Protein AF-A0A7C6MFD0-F1 (afdb_monomer_lite)

Radius of gyration: 41.78 Å; chains: 1; bounding box: 84×123×114 Å

Structure (mmCIF, N/CA/C/O backbone):
data_AF-A0A7C6MFD0-F1
#
_entry.id   AF-A0A7C6MFD0-F1
#
loop_
_atom_site.group_PDB
_atom_site.id
_atom_site.type_symbol
_atom_site.label_atom_id
_atom_site.label_alt_id
_atom_site.label_comp_id
_atom_site.label_asym_id
_atom_site.label_entity_id
_atom_site.label_seq_id
_atom_site.pdbx_PDB_ins_code
_atom_site.Cartn_x
_atom_site.Cartn_y
_atom_site.Cartn_z
_atom_site.occupancy
_atom_site.B_iso_or_equiv
_atom_site.auth_seq_id
_atom_site.auth_comp_id
_atom_site.auth_asym_id
_atom_site.auth_atom_id
_atom_site.pdbx_PDB_model_num
ATOM 1 N N . ALA A 1 1 ? 14.437 -31.491 31.457 1.00 49.00 1 ALA A N 1
ATOM 2 C CA . ALA A 1 1 ? 13.728 -30.486 32.270 1.00 49.00 1 ALA A CA 1
ATOM 3 C C . ALA A 1 1 ? 14.751 -29.576 32.931 1.00 49.00 1 ALA A C 1
ATOM 5 O O . ALA A 1 1 ? 14.776 -28.406 32.589 1.00 49.00 1 ALA A O 1
ATOM 6 N N . ASP A 1 2 ? 15.671 -30.134 33.718 1.00 59.75 2 ASP A N 1
ATOM 7 C CA . ASP A 1 2 ? 16.708 -29.370 34.435 1.00 59.75 2 ASP A CA 1
ATOM 8 C C . ASP A 1 2 ? 17.611 -28.557 33.499 1.00 59.75 2 ASP A C 1
ATOM 10 O O . ASP A 1 2 ? 17.724 -27.356 33.669 1.00 59.75 2 ASP A O 1
ATOM 14 N N . TYR A 1 3 ? 18.095 -29.149 32.402 1.00 52.69 3 TYR A N 1
ATOM 15 C CA . TYR A 1 3 ? 18.869 -28.420 31.384 1.00 52.69 3 TYR A CA 1
ATOM 16 C C . TYR A 1 3 ? 18.120 -27.219 30.772 1.00 52.69 3 TYR A C 1
ATOM 18 O O . TYR A 1 3 ? 18.725 -26.206 30.453 1.00 52.69 3 TYR A O 1
ATOM 26 N N . VAL A 1 4 ? 16.797 -27.317 30.604 1.00 49.62 4 VAL A N 1
ATOM 27 C CA . VAL A 1 4 ? 15.985 -26.220 30.050 1.00 49.62 4 VAL A CA 1
ATOM 28 C C . VAL A 1 4 ? 15.766 -25.141 31.111 1.00 49.62 4 VAL A C 1
ATOM 30 O O . VAL A 1 4 ? 15.904 -23.966 30.815 1.00 49.62 4 VAL A O 1
ATOM 33 N N . ALA A 1 5 ? 15.497 -25.527 32.359 1.00 56.97 5 ALA A N 1
ATOM 34 C CA . ALA A 1 5 ? 15.355 -24.588 33.470 1.00 56.97 5 ALA A CA 1
ATOM 35 C C . ALA A 1 5 ? 16.672 -23.874 33.835 1.00 56.97 5 ALA A C 1
ATOM 37 O O . ALA A 1 5 ? 16.641 -22.751 34.322 1.00 56.97 5 ALA A O 1
ATOM 38 N N . GLU A 1 6 ? 17.815 -24.523 33.606 1.00 63.62 6 GLU A N 1
ATOM 39 C CA . GLU A 1 6 ? 19.140 -24.043 34.013 1.00 63.62 6 GLU A CA 1
ATOM 40 C C . GLU A 1 6 ? 19.885 -23.309 32.881 1.00 63.62 6 GLU A C 1
ATOM 42 O O . GLU A 1 6 ? 20.802 -22.533 33.149 1.00 63.62 6 GLU A O 1
ATOM 47 N N . HIS A 1 7 ? 19.491 -23.519 31.616 1.00 57.56 7 HIS A N 1
ATOM 48 C CA . HIS A 1 7 ? 20.212 -22.977 30.455 1.00 57.56 7 HIS A CA 1
ATOM 49 C C . HIS A 1 7 ? 19.343 -22.355 29.353 1.00 57.56 7 HIS A C 1
ATOM 51 O O . HIS A 1 7 ? 19.894 -21.911 28.346 1.00 57.56 7 HIS A O 1
ATOM 57 N N . VAL A 1 8 ? 18.013 -22.311 29.495 1.00 43.97 8 VAL A N 1
ATOM 58 C CA . VAL A 1 8 ? 17.129 -21.658 28.515 1.00 43.97 8 VAL A CA 1
ATOM 59 C C . VAL A 1 8 ? 16.459 -20.448 29.160 1.00 43.97 8 VAL A C 1
ATOM 61 O O . VAL A 1 8 ? 15.424 -20.565 29.810 1.00 43.97 8 VAL A O 1
ATOM 64 N N . GLU A 1 9 ? 17.028 -19.263 28.938 1.00 55.88 9 GLU A N 1
ATOM 65 C CA . GLU A 1 9 ? 16.285 -18.010 29.081 1.00 55.88 9 GLU A CA 1
ATOM 66 C C . GLU A 1 9 ? 15.292 -17.920 27.918 1.00 55.88 9 GLU A C 1
ATOM 68 O O . GLU A 1 9 ? 15.674 -17.876 26.746 1.00 55.88 9 GLU A O 1
ATOM 73 N N . LEU A 1 10 ? 13.995 -17.942 28.224 1.00 57.53 10 LEU A N 1
ATOM 74 C CA . LEU A 1 10 ? 12.944 -17.738 27.232 1.00 57.53 10 LEU A CA 1
ATOM 75 C C . LEU A 1 10 ? 12.971 -16.275 26.756 1.00 57.53 10 LEU A C 1
ATOM 77 O O . LEU A 1 10 ? 12.272 -15.420 27.293 1.00 57.53 10 LEU A O 1
ATOM 81 N N . GLY A 1 11 ? 13.793 -15.979 25.750 1.00 59.19 11 GLY A N 1
ATOM 82 C CA . GLY A 1 11 ? 13.787 -14.700 25.048 1.00 59.19 11 GLY A CA 1
ATOM 83 C C . GLY A 1 11 ? 12.677 -14.670 23.999 1.00 59.19 11 GLY A C 1
ATOM 84 O O . GLY A 1 11 ? 12.729 -15.412 23.019 1.00 59.19 11 GLY A O 1
ATOM 85 N N . TYR A 1 12 ? 11.679 -13.806 24.179 1.00 67.06 12 TYR A N 1
ATOM 86 C CA . TYR A 1 12 ? 10.639 -13.565 23.178 1.00 67.06 12 TYR A CA 1
ATOM 87 C C . TYR A 1 12 ? 10.923 -12.250 22.452 1.00 67.06 12 TYR A C 1
ATOM 89 O O . TYR A 1 12 ? 10.947 -11.187 23.071 1.00 67.06 12 TYR A O 1
ATOM 97 N N . ALA A 1 13 ? 11.115 -12.310 21.134 1.00 76.69 13 ALA A N 1
ATOM 98 C CA . ALA A 1 13 ? 11.153 -11.114 20.302 1.00 76.69 13 ALA A CA 1
ATOM 99 C C . ALA A 1 13 ? 9.718 -10.634 20.045 1.00 76.69 13 ALA A C 1
ATOM 101 O O . ALA A 1 13 ? 8.864 -11.403 19.606 1.00 76.69 13 ALA A O 1
ATOM 102 N N . SER A 1 14 ? 9.446 -9.366 20.337 1.00 77.31 14 SER A N 1
ATOM 103 C CA . SER A 1 14 ? 8.127 -8.749 20.198 1.00 77.31 14 SER A CA 1
ATOM 104 C C . SER A 1 14 ? 8.301 -7.289 19.793 1.00 77.31 14 SER A C 1
ATOM 106 O O . SER A 1 14 ? 9.321 -6.673 20.100 1.00 77.31 14 SER A O 1
ATOM 108 N N . THR A 1 15 ? 7.317 -6.723 19.099 1.00 87.00 15 THR A N 1
ATOM 109 C CA . THR A 1 15 ? 7.313 -5.285 18.800 1.00 87.00 15 THR A CA 1
ATOM 110 C C . THR A 1 15 ? 6.976 -4.475 20.054 1.00 87.00 15 THR A C 1
ATOM 112 O O . THR A 1 15 ? 6.316 -4.974 20.968 1.00 87.00 15 THR A O 1
ATOM 115 N N . ILE A 1 16 ? 7.373 -3.200 20.096 1.00 83.81 16 ILE A N 1
ATOM 116 C CA . ILE A 1 16 ? 7.061 -2.308 21.227 1.00 83.81 16 ILE A CA 1
ATOM 117 C C . ILE A 1 16 ? 5.540 -2.205 21.447 1.00 83.81 16 ILE A C 1
ATOM 119 O O . ILE A 1 16 ? 5.081 -2.223 22.588 1.00 83.81 16 ILE A O 1
ATOM 123 N N . HIS A 1 17 ? 4.754 -2.181 20.363 1.00 80.94 17 HIS A N 1
ATOM 124 C CA . HIS A 1 17 ? 3.289 -2.161 20.418 1.00 80.94 17 HIS A CA 1
ATOM 125 C C . HIS A 1 17 ? 2.713 -3.409 21.094 1.00 80.94 17 HIS A C 1
ATOM 127 O O . HIS A 1 17 ? 1.858 -3.310 21.970 1.00 80.94 17 HIS A O 1
ATOM 133 N N . THR A 1 18 ? 3.202 -4.592 20.723 1.00 79.19 18 THR A N 1
ATOM 134 C CA . THR A 1 18 ? 2.732 -5.868 21.282 1.00 79.19 18 THR A CA 1
ATOM 135 C C . THR A 1 18 ? 3.259 -6.135 22.691 1.00 79.19 18 THR A C 1
ATOM 137 O O . THR A 1 18 ? 2.722 -6.989 23.388 1.00 79.19 18 THR A O 1
ATOM 140 N N . ALA A 1 19 ? 4.283 -5.401 23.136 1.00 74.38 19 ALA A N 1
ATOM 141 C CA . ALA A 1 19 ? 4.803 -5.467 24.499 1.00 74.38 19 ALA A CA 1
ATOM 142 C C . ALA A 1 19 ? 3.978 -4.651 25.513 1.00 74.38 19 ALA A C 1
ATOM 144 O O . ALA A 1 19 ? 4.242 -4.717 26.718 1.00 74.38 19 ALA A O 1
ATOM 145 N N . GLN A 1 20 ? 2.976 -3.884 25.067 1.00 76.12 20 GLN A N 1
ATOM 146 C CA . GLN A 1 20 ? 2.144 -3.087 25.963 1.00 76.12 20 GLN A CA 1
ATOM 147 C C . GLN A 1 20 ? 1.399 -3.985 26.966 1.00 76.12 20 GLN A C 1
ATOM 149 O O . GLN A 1 20 ? 0.673 -4.901 26.595 1.00 76.12 20 GLN A O 1
ATOM 154 N N . GLY A 1 21 ? 1.584 -3.716 28.262 1.00 73.44 21 GLY A N 1
ATOM 155 C CA . GLY A 1 21 ? 0.983 -4.513 29.340 1.00 73.44 21 GLY A CA 1
ATOM 156 C C . GLY A 1 21 ? 1.752 -5.787 29.709 1.00 73.44 21 GLY A C 1
ATOM 157 O O . GLY A 1 21 ? 1.357 -6.469 30.649 1.00 73.44 21 GLY A O 1
ATOM 158 N N . ILE A 1 22 ? 2.869 -6.081 29.037 1.00 78.31 22 ILE A N 1
ATOM 159 C CA . ILE A 1 22 ? 3.770 -7.185 29.393 1.00 78.31 22 ILE A CA 1
ATOM 160 C C . ILE A 1 22 ? 4.797 -6.692 30.424 1.00 78.31 22 ILE A C 1
ATOM 162 O O . ILE A 1 22 ? 5.251 -5.547 30.353 1.00 78.31 22 ILE A O 1
ATOM 166 N N . SER A 1 23 ? 5.164 -7.547 31.377 1.00 81.81 23 SER A N 1
ATOM 167 C CA . SER A 1 23 ? 6.280 -7.325 32.303 1.00 81.81 23 SER A CA 1
ATOM 168 C C . SER A 1 23 ? 7.271 -8.477 32.189 1.00 81.81 23 SER A C 1
ATOM 170 O O . SER A 1 23 ? 6.867 -9.638 32.192 1.00 81.81 23 SER A O 1
ATOM 172 N N . VAL A 1 24 ? 8.555 -8.147 32.081 1.00 82.19 24 VAL A N 1
ATOM 173 C CA . VAL A 1 24 ? 9.676 -9.094 31.981 1.00 82.19 24 VAL A CA 1
ATOM 174 C C . VAL A 1 24 ? 10.748 -8.725 33.006 1.00 82.19 24 VAL A C 1
ATOM 176 O O . VAL A 1 24 ? 10.736 -7.617 33.540 1.00 82.19 24 VAL A O 1
ATOM 179 N N . ASP A 1 25 ? 11.681 -9.628 33.303 1.00 83.81 25 ASP A N 1
ATOM 180 C CA . ASP A 1 25 ? 12.781 -9.306 34.221 1.00 83.81 25 ASP A CA 1
ATOM 181 C C . ASP A 1 25 ? 13.755 -8.310 33.583 1.00 83.81 25 ASP A C 1
ATOM 183 O O . ASP A 1 25 ? 14.023 -7.256 34.161 1.00 83.81 25 ASP A O 1
ATOM 187 N N . THR A 1 26 ? 14.191 -8.576 32.349 1.00 86.06 26 THR A N 1
ATOM 188 C CA . THR A 1 26 ? 15.072 -7.681 31.590 1.00 86.06 26 THR A CA 1
ATOM 189 C C . THR A 1 26 ? 14.546 -7.440 30.179 1.00 86.06 26 THR A C 1
ATOM 191 O O . THR A 1 26 ? 14.187 -8.381 29.472 1.00 86.06 26 THR A O 1
ATOM 194 N N . THR A 1 27 ? 14.543 -6.182 29.743 1.00 88.06 27 THR A N 1
ATOM 195 C CA . THR A 1 27 ? 14.154 -5.791 28.378 1.00 88.06 27 THR A CA 1
ATOM 196 C C . THR A 1 27 ? 15.380 -5.435 27.553 1.00 88.06 27 THR A C 1
ATOM 198 O O . THR A 1 27 ? 16.227 -4.673 28.011 1.00 88.06 27 THR A O 1
ATOM 201 N N . HIS A 1 28 ? 15.440 -5.925 26.316 1.00 89.19 28 HIS A N 1
ATOM 202 C CA . HIS A 1 28 ? 16.443 -5.543 25.323 1.00 89.19 28 HIS A CA 1
ATOM 203 C C . HIS A 1 28 ? 15.715 -5.001 24.093 1.00 89.19 28 HIS A C 1
ATOM 205 O O . HIS A 1 28 ? 15.146 -5.762 23.313 1.00 89.19 28 HIS A O 1
ATOM 211 N N . GLY A 1 29 ? 15.670 -3.681 23.962 1.00 86.88 29 GLY A N 1
ATOM 212 C CA . GLY A 1 29 ? 14.960 -2.992 22.895 1.00 86.88 29 GLY A CA 1
ATOM 213 C C . GLY A 1 29 ? 15.909 -2.434 21.846 1.00 86.88 29 GLY A C 1
ATOM 214 O O . GLY A 1 29 ? 16.929 -1.850 22.195 1.00 86.88 29 GLY A O 1
ATOM 215 N N . VAL A 1 30 ? 15.571 -2.594 20.569 1.00 88.88 30 VAL A N 1
ATOM 216 C CA . VAL A 1 30 ? 16.311 -1.994 19.450 1.00 88.88 30 VAL A CA 1
ATOM 217 C C . VAL A 1 30 ? 15.486 -0.834 18.901 1.00 88.88 30 VAL A C 1
ATOM 219 O O . VAL A 1 30 ? 14.314 -1.018 18.584 1.00 88.88 30 VAL A O 1
ATOM 222 N N . LEU A 1 31 ? 16.091 0.350 18.825 1.00 87.12 31 LEU A N 1
ATOM 223 C CA . LEU A 1 31 ? 15.477 1.606 18.405 1.00 87.12 31 LEU A CA 1
ATOM 224 C C . LEU A 1 31 ? 16.126 2.095 17.110 1.00 87.12 31 LEU A C 1
ATOM 226 O O . LEU A 1 31 ? 17.351 2.092 16.973 1.00 87.12 31 LEU A O 1
ATOM 230 N N . SER A 1 32 ? 15.286 2.532 16.180 1.00 83.06 32 SER A N 1
ATOM 231 C CA . SER A 1 32 ? 15.672 2.980 14.839 1.00 83.06 32 SER A CA 1
ATOM 232 C C . SER A 1 32 ? 15.601 4.501 14.650 1.00 83.06 32 SER A C 1
ATOM 234 O O . SER A 1 32 ? 16.046 5.013 13.628 1.00 83.06 32 SER A O 1
ATOM 236 N N . GLY A 1 33 ? 15.016 5.238 15.601 1.00 78.62 33 GLY A N 1
ATOM 237 C CA . GLY A 1 33 ? 14.755 6.679 15.488 1.00 78.62 33 GLY A CA 1
ATOM 238 C C . GLY A 1 33 ? 13.382 7.016 14.884 1.00 78.62 33 GLY A C 1
ATOM 239 O O . GLY A 1 33 ? 12.994 8.189 14.809 1.00 78.62 33 GLY A O 1
ATOM 240 N N . GLY A 1 34 ? 12.631 6.003 14.438 1.00 81.75 34 GLY A N 1
ATOM 241 C CA . GLY A 1 34 ? 11.259 6.126 13.934 1.00 81.75 34 GLY A CA 1
ATOM 242 C C . GLY A 1 34 ? 10.195 6.132 15.035 1.00 81.75 34 GLY A C 1
ATOM 243 O O . GLY A 1 34 ? 9.063 6.554 14.806 1.00 81.75 34 GLY A O 1
ATOM 244 N N . GLU A 1 35 ? 10.557 5.695 16.236 1.00 88.69 35 GLU A N 1
ATOM 245 C CA . GLU A 1 35 ? 9.654 5.534 17.367 1.00 88.69 35 GLU A CA 1
ATOM 246 C C . GLU A 1 35 ? 9.192 6.893 17.928 1.00 88.69 35 GLU A C 1
ATOM 248 O O . GLU A 1 35 ? 9.834 7.928 17.724 1.00 88.69 35 GLU A O 1
ATOM 253 N N . SER A 1 36 ? 8.057 6.894 18.633 1.00 89.69 36 SER A N 1
ATOM 254 C CA . SER A 1 36 ? 7.558 8.043 19.397 1.00 89.69 36 SER A CA 1
ATOM 255 C C . SER A 1 36 ? 7.975 7.966 20.862 1.00 89.69 36 SER A C 1
ATOM 257 O O . SER A 1 36 ? 8.328 6.896 21.376 1.00 89.69 36 SER A O 1
ATOM 259 N N . ARG A 1 37 ? 7.858 9.083 21.584 1.00 89.56 37 ARG A N 1
ATOM 260 C CA . ARG A 1 37 ? 8.143 9.131 23.025 1.00 89.56 37 ARG A CA 1
ATOM 261 C C . ARG A 1 37 ? 7.302 8.1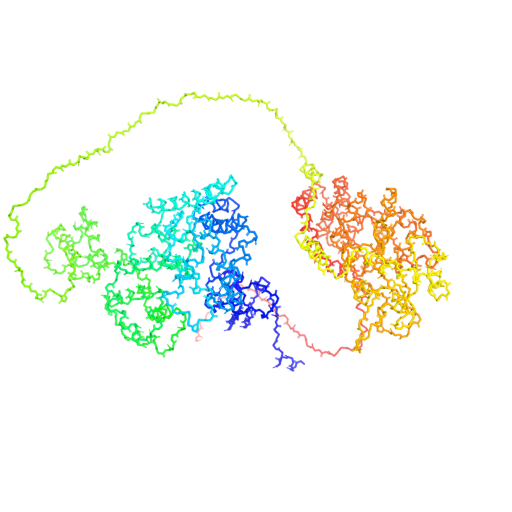45 23.836 1.00 89.56 37 ARG A C 1
ATOM 263 O O . ARG A 1 37 ? 7.792 7.576 24.809 1.00 89.56 37 ARG A O 1
ATOM 270 N N . GLN A 1 38 ? 6.055 7.899 23.429 1.00 88.88 38 GLN A N 1
ATOM 271 C CA . GLN A 1 38 ? 5.158 6.932 24.068 1.00 88.88 38 GLN A CA 1
ATOM 272 C C . GLN A 1 38 ? 5.635 5.491 23.864 1.00 88.88 38 GLN A C 1
ATOM 274 O O . GLN A 1 38 ? 5.550 4.674 24.785 1.00 88.88 38 GLN A O 1
ATOM 279 N N . LEU A 1 39 ? 6.154 5.171 22.676 1.00 91.00 39 LEU A N 1
ATOM 280 C CA . LEU A 1 39 ? 6.714 3.853 22.385 1.00 91.00 39 LEU A CA 1
ATOM 281 C C . LEU A 1 39 ? 8.013 3.635 23.152 1.00 91.00 39 LEU A C 1
ATOM 283 O O . LEU A 1 39 ? 8.159 2.606 23.810 1.00 91.00 39 LEU A O 1
ATOM 287 N N . LEU A 1 40 ? 8.901 4.630 23.174 1.00 90.94 40 LEU A N 1
ATOM 288 C CA . LEU A 1 40 ? 10.108 4.577 23.993 1.00 90.94 40 LEU A CA 1
ATOM 289 C C . LEU A 1 40 ? 9.770 4.362 25.473 1.00 90.94 40 LEU A C 1
ATOM 291 O O . LEU A 1 40 ? 10.328 3.471 26.108 1.00 90.94 40 LEU A O 1
ATOM 295 N N . TYR A 1 41 ? 8.804 5.116 26.006 1.00 90.19 41 TYR A N 1
ATOM 296 C CA . TYR A 1 41 ? 8.311 4.928 27.371 1.00 90.19 41 TYR A CA 1
ATOM 297 C C . TYR A 1 41 ? 7.780 3.509 27.595 1.00 90.19 41 TYR A C 1
ATOM 299 O O . TYR A 1 41 ? 8.116 2.860 28.586 1.00 90.19 41 TYR A O 1
ATOM 307 N N . THR A 1 42 ? 6.969 3.001 26.667 1.00 89.44 42 THR A N 1
ATOM 308 C CA . THR A 1 42 ? 6.411 1.649 26.758 1.00 89.44 42 THR A CA 1
ATOM 309 C C . THR A 1 42 ? 7.531 0.620 26.818 1.00 89.44 42 THR A C 1
ATOM 311 O O . THR A 1 42 ? 7.558 -0.179 27.747 1.00 89.44 42 THR A O 1
ATOM 314 N N . MET A 1 43 ? 8.498 0.683 25.903 1.00 88.62 43 MET A N 1
ATOM 315 C CA . MET A 1 43 ? 9.648 -0.219 25.860 1.00 88.62 43 MET A CA 1
ATOM 316 C C . MET A 1 43 ? 10.473 -0.170 27.152 1.00 88.62 43 MET A C 1
ATOM 318 O O . MET A 1 43 ? 10.757 -1.207 27.748 1.00 88.62 43 MET A O 1
ATOM 322 N N . MET A 1 44 ? 10.800 1.036 27.619 1.00 91.38 44 MET A N 1
ATOM 323 C CA . MET A 1 44 ? 11.686 1.257 28.766 1.00 91.38 44 MET A CA 1
ATOM 324 C C . MET A 1 44 ? 11.033 0.981 30.126 1.00 91.38 44 MET A C 1
ATOM 326 O O . MET A 1 44 ? 11.689 1.109 31.155 1.00 91.38 44 MET A O 1
ATOM 330 N N . THR A 1 45 ? 9.754 0.596 30.148 1.00 89.75 45 THR A N 1
ATOM 331 C CA . THR A 1 45 ? 9.005 0.284 31.377 1.00 89.75 45 THR A CA 1
ATOM 332 C C . THR A 1 45 ? 8.606 -1.186 31.494 1.00 89.75 45 THR A C 1
ATOM 334 O O . THR A 1 45 ? 7.877 -1.540 32.421 1.00 89.75 45 THR A O 1
ATOM 337 N N . ARG A 1 46 ? 9.034 -2.057 30.567 1.00 87.56 46 ARG A N 1
ATOM 338 C CA . ARG A 1 46 ? 8.659 -3.483 30.606 1.00 87.56 46 ARG A CA 1
ATOM 339 C C . ARG A 1 46 ? 9.511 -4.294 31.584 1.00 87.56 46 ARG A C 1
ATOM 341 O O . ARG A 1 46 ? 9.003 -5.255 32.159 1.00 87.56 46 ARG A O 1
ATOM 348 N N . GLY A 1 47 ? 10.774 -3.916 31.758 1.00 86.69 47 GLY A N 1
ATOM 349 C CA . GLY A 1 47 ? 11.771 -4.640 32.542 1.00 86.69 47 GLY A CA 1
ATOM 350 C C . GLY A 1 47 ? 11.720 -4.251 34.008 1.00 86.69 47 GLY A C 1
ATOM 351 O O . GLY A 1 47 ? 11.795 -3.065 34.338 1.00 86.69 47 GLY A O 1
ATOM 352 N N . ARG A 1 48 ? 11.604 -5.249 34.885 1.00 86.69 48 ARG A N 1
ATOM 353 C CA . ARG A 1 48 ? 11.597 -5.074 36.343 1.00 86.69 48 ARG A CA 1
ATOM 354 C C . ARG A 1 48 ? 12.995 -4.824 36.904 1.00 86.69 48 ARG A C 1
ATOM 356 O O . ARG A 1 48 ? 13.131 -4.064 37.858 1.00 86.69 48 ARG A O 1
ATOM 363 N N . GLU A 1 49 ? 14.004 -5.482 36.345 1.00 87.56 49 GLU A N 1
ATOM 364 C CA . GLU A 1 49 ? 15.382 -5.467 36.843 1.00 87.56 49 GLU A CA 1
ATOM 365 C C . GLU A 1 49 ? 16.282 -4.585 35.977 1.00 87.56 49 GLU A C 1
ATOM 367 O O . GLU A 1 49 ? 17.029 -3.765 36.511 1.00 87.56 49 GLU A O 1
ATOM 372 N N . ALA A 1 50 ? 16.173 -4.692 34.648 1.00 87.00 50 ALA A N 1
ATOM 373 C CA . ALA A 1 50 ? 16.936 -3.863 33.720 1.00 87.00 50 ALA A CA 1
ATOM 374 C C . ALA A 1 50 ? 16.189 -3.583 32.407 1.00 87.00 50 ALA A C 1
ATOM 376 O O . ALA A 1 50 ? 15.371 -4.371 31.933 1.00 87.00 50 ALA A O 1
ATOM 377 N N . ASN A 1 51 ? 16.492 -2.434 31.802 1.00 90.38 51 ASN A N 1
ATOM 378 C CA . ASN A 1 51 ? 15.970 -2.020 30.502 1.00 90.38 51 ASN A CA 1
ATOM 379 C C . ASN A 1 51 ? 17.142 -1.516 29.653 1.00 90.38 51 ASN A C 1
ATOM 381 O O . ASN A 1 51 ? 17.739 -0.487 29.967 1.00 90.38 51 ASN A O 1
ATOM 385 N N . HIS A 1 52 ? 17.474 -2.247 28.593 1.00 90.00 52 HIS A N 1
ATOM 386 C CA . HIS A 1 52 ? 18.547 -1.930 27.657 1.00 90.00 52 HIS A CA 1
ATOM 387 C C . HIS A 1 52 ? 17.956 -1.413 26.344 1.00 90.00 52 HIS A C 1
ATOM 389 O O . HIS A 1 52 ? 17.053 -2.037 25.786 1.00 90.00 52 HIS A O 1
ATOM 395 N N . ALA A 1 53 ? 18.482 -0.295 25.843 1.00 90.00 53 ALA A N 1
ATOM 396 C CA . ALA A 1 53 ? 18.126 0.278 24.550 1.00 90.00 53 ALA A CA 1
ATOM 397 C C . ALA A 1 53 ? 19.355 0.289 23.631 1.00 90.00 53 ALA A C 1
ATOM 399 O O . ALA A 1 53 ? 20.395 0.843 23.986 1.00 90.00 53 ALA A O 1
ATOM 400 N N . TYR A 1 54 ? 19.227 -0.315 22.455 1.00 88.19 54 TYR A N 1
ATOM 401 C CA . TYR A 1 54 ? 20.241 -0.355 21.406 1.00 88.19 54 TYR A CA 1
ATOM 402 C C . TYR A 1 54 ? 19.805 0.567 20.270 1.00 88.19 54 TYR A C 1
ATOM 404 O O . TYR A 1 54 ? 18.743 0.360 19.692 1.00 88.19 54 TYR A O 1
ATOM 412 N N . LEU A 1 55 ? 20.604 1.586 19.961 1.00 85.06 55 LEU A N 1
ATOM 413 C CA . LEU A 1 55 ? 20.277 2.617 18.971 1.00 85.06 55 LEU A CA 1
ATOM 414 C C . LEU A 1 55 ? 21.020 2.336 17.663 1.00 85.06 55 LEU A C 1
ATOM 416 O O . LEU A 1 55 ? 22.250 2.241 17.652 1.00 85.06 55 LEU A O 1
ATOM 420 N N . ALA A 1 56 ? 20.281 2.192 16.566 1.00 79.50 56 ALA A N 1
ATOM 421 C CA . ALA A 1 56 ? 20.839 1.920 15.245 1.00 79.50 56 ALA A CA 1
ATOM 422 C C . ALA A 1 56 ? 21.340 3.213 14.571 1.00 79.50 56 ALA A C 1
ATOM 424 O O . ALA A 1 56 ? 20.694 3.759 13.688 1.00 79.50 56 ALA A O 1
ATOM 425 N N . VAL A 1 57 ? 22.501 3.712 15.000 1.00 69.38 57 VAL A N 1
ATOM 426 C CA . VAL A 1 57 ? 23.081 5.007 14.570 1.00 69.38 57 VAL A CA 1
ATOM 427 C C . VAL A 1 57 ? 23.703 5.032 13.165 1.00 69.38 57 VAL A C 1
ATOM 429 O O . VAL A 1 57 ? 24.073 6.093 12.672 1.00 69.38 57 VAL A O 1
ATOM 432 N N . VAL A 1 58 ? 23.821 3.882 12.500 1.00 63.00 58 VAL A N 1
ATOM 433 C CA . VAL A 1 58 ? 24.324 3.764 11.121 1.00 63.00 58 VAL A CA 1
ATOM 434 C C . VAL A 1 58 ? 23.322 2.933 10.325 1.00 63.00 58 VAL A C 1
ATOM 436 O O . VAL A 1 58 ? 22.755 1.984 10.871 1.00 63.00 58 VAL A O 1
ATOM 439 N N . SER A 1 59 ? 23.092 3.285 9.053 1.00 57.34 59 SER A N 1
ATOM 440 C CA . SER A 1 59 ? 22.220 2.492 8.175 1.00 57.34 59 SER A CA 1
ATOM 441 C C . SER A 1 59 ? 22.750 1.061 8.024 1.00 57.34 59 SER A C 1
ATOM 443 O O . SER A 1 59 ? 23.903 0.763 8.335 1.00 57.34 59 SER A O 1
ATOM 445 N N . ASP A 1 60 ? 21.906 0.179 7.495 1.00 58.28 60 ASP A N 1
ATOM 446 C CA . ASP A 1 60 ? 22.195 -1.223 7.162 1.00 58.28 60 ASP A CA 1
ATOM 447 C C . ASP A 1 60 ? 23.425 -1.464 6.254 1.00 58.28 60 ASP A C 1
ATOM 449 O O . ASP A 1 60 ? 23.753 -2.616 5.966 1.00 58.28 60 ASP A O 1
ATOM 453 N N . GLY A 1 61 ? 24.115 -0.406 5.813 1.00 50.03 61 GLY A N 1
ATOM 454 C CA . GLY A 1 61 ? 25.302 -0.478 4.970 1.00 50.03 61 GLY A CA 1
ATOM 455 C C . GLY A 1 61 ? 24.994 -0.884 3.531 1.00 50.03 61 GLY A C 1
ATOM 456 O O . GLY A 1 61 ? 25.905 -1.292 2.815 1.00 50.03 61 GLY A O 1
ATOM 457 N N . ASN A 1 62 ? 23.731 -0.805 3.099 1.00 51.50 62 ASN A N 1
ATOM 458 C CA . ASN A 1 62 ? 23.329 -1.197 1.757 1.00 51.50 62 ASN A CA 1
ATOM 459 C C . ASN A 1 62 ? 23.733 -0.135 0.718 1.00 51.50 62 ASN A C 1
ATOM 461 O O . ASN A 1 62 ? 23.179 0.967 0.677 1.00 51.50 62 ASN A O 1
ATOM 465 N N . GLU A 1 63 ? 24.673 -0.506 -0.155 1.00 46.38 63 GLU A N 1
ATOM 466 C CA . GLU A 1 63 ? 25.259 0.317 -1.227 1.00 46.38 63 GLU A CA 1
ATOM 467 C C . GLU A 1 63 ? 24.233 0.808 -2.269 1.00 46.38 63 GLU A C 1
ATOM 469 O O . GLU A 1 63 ? 24.514 1.731 -3.032 1.00 46.38 63 GLU A O 1
ATOM 474 N N . HIS A 1 64 ? 23.032 0.219 -2.301 1.00 51.41 64 HIS A N 1
ATOM 475 C CA . HIS A 1 64 ? 21.952 0.597 -3.217 1.00 51.41 64 HIS A CA 1
ATOM 476 C C . HIS A 1 64 ? 20.963 1.615 -2.630 1.00 51.41 64 HIS A C 1
ATOM 478 O O . HIS A 1 64 ? 20.091 2.107 -3.348 1.00 51.41 64 HIS A O 1
ATOM 484 N N . THR A 1 65 ? 21.105 1.983 -1.355 1.00 49.72 65 THR A N 1
ATOM 485 C CA . THR A 1 65 ? 20.291 3.030 -0.719 1.00 49.72 65 THR A CA 1
ATOM 486 C C . THR A 1 65 ? 20.817 4.390 -1.170 1.00 49.72 65 THR A C 1
ATOM 488 O O . THR A 1 65 ? 21.769 4.925 -0.611 1.00 49.72 65 THR A O 1
ATOM 491 N N . THR A 1 66 ? 20.252 4.929 -2.253 1.00 46.12 66 THR A N 1
ATOM 492 C CA . THR A 1 66 ? 20.935 5.944 -3.073 1.00 46.12 66 THR A CA 1
ATOM 493 C C . THR A 1 66 ? 21.168 7.283 -2.359 1.00 46.12 66 THR A C 1
ATOM 495 O O . THR A 1 66 ? 22.086 7.995 -2.739 1.00 46.12 66 THR A O 1
ATOM 498 N N . PHE A 1 67 ? 20.418 7.618 -1.301 1.00 45.72 67 PHE A N 1
ATOM 499 C CA . PHE A 1 67 ? 20.700 8.773 -0.439 1.00 45.72 67 PHE A CA 1
ATOM 500 C C . PHE A 1 67 ? 20.130 8.566 0.970 1.00 45.72 67 PHE A C 1
ATOM 502 O O . PHE A 1 67 ? 18.933 8.744 1.188 1.00 45.72 67 PHE A O 1
ATOM 509 N N . ALA A 1 68 ? 20.987 8.274 1.945 1.00 47.03 68 ALA A N 1
ATOM 510 C CA . ALA A 1 68 ? 20.686 8.517 3.351 1.00 47.03 68 ALA A CA 1
ATOM 511 C C . ALA A 1 68 ? 21.635 9.627 3.846 1.00 47.03 68 ALA A C 1
ATOM 513 O O . ALA A 1 68 ? 22.845 9.408 3.921 1.00 47.03 68 ALA A O 1
ATOM 514 N N . PRO A 1 69 ? 21.135 10.836 4.179 1.00 47.59 69 PRO A N 1
ATOM 515 C CA . PRO A 1 69 ? 21.947 11.898 4.795 1.00 47.59 69 PRO A CA 1
ATOM 516 C C . PRO A 1 69 ? 22.720 11.399 6.031 1.00 47.59 69 PRO A C 1
ATOM 518 O O . PRO A 1 69 ? 23.823 11.852 6.329 1.00 47.59 69 PRO A O 1
ATOM 521 N N . GLU A 1 70 ? 22.141 10.394 6.684 1.00 49.53 70 GLU A N 1
ATOM 522 C CA . GLU A 1 70 ? 22.588 9.679 7.881 1.00 49.53 70 GLU A CA 1
ATOM 523 C C . GLU A 1 70 ? 23.833 8.805 7.614 1.00 49.53 70 GLU A C 1
ATOM 525 O O . GLU A 1 70 ? 24.534 8.414 8.539 1.00 49.53 70 GLU A O 1
ATOM 530 N N . THR A 1 71 ? 24.170 8.534 6.349 1.00 51.06 71 THR A N 1
ATOM 531 C CA . THR A 1 71 ? 25.414 7.850 5.949 1.00 51.06 71 THR A CA 1
ATOM 532 C C . THR A 1 71 ? 26.582 8.832 5.798 1.00 51.06 71 THR A C 1
ATOM 534 O O . THR A 1 71 ? 27.740 8.453 5.963 1.00 51.06 71 THR A O 1
ATOM 537 N N . VAL A 1 72 ? 26.293 10.108 5.511 1.00 51.97 72 VAL A N 1
ATOM 538 C CA . VAL A 1 72 ? 27.291 11.187 5.368 1.00 51.97 72 VAL A CA 1
ATOM 539 C C . VAL A 1 72 ? 27.569 11.864 6.716 1.00 51.97 72 VAL A C 1
ATOM 541 O O . VAL A 1 72 ? 28.682 12.322 6.977 1.00 51.97 72 VAL A O 1
ATOM 544 N N . SER A 1 73 ? 26.572 11.923 7.597 1.00 55.06 73 SER A N 1
ATOM 545 C CA . SER A 1 73 ? 26.702 12.375 8.985 1.00 55.06 73 SER A CA 1
ATOM 546 C C . SER A 1 73 ? 25.777 11.533 9.867 1.00 55.06 73 SER A C 1
ATOM 548 O O . SER A 1 73 ? 24.598 11.872 9.986 1.00 55.06 73 SER A O 1
ATOM 550 N N . PRO A 1 74 ? 26.271 10.410 10.426 1.00 61.47 74 PRO A N 1
ATOM 551 C CA . PRO A 1 74 ? 25.461 9.550 11.278 1.00 61.47 74 PRO A CA 1
ATOM 552 C C . PRO A 1 74 ? 25.028 10.307 12.525 1.00 61.47 74 PRO A C 1
ATOM 554 O O . PRO A 1 74 ? 25.823 11.029 13.130 1.00 61.47 74 PRO A O 1
ATOM 557 N N . LEU A 1 75 ? 23.759 10.135 12.888 1.00 67.88 75 LEU A N 1
ATOM 558 C CA . LEU A 1 75 ? 23.216 10.668 14.129 1.00 67.88 75 LEU A CA 1
ATOM 559 C C . LEU A 1 75 ? 23.946 10.028 15.309 1.00 67.88 75 LEU A C 1
ATOM 561 O O . LEU A 1 75 ? 24.195 8.820 15.316 1.00 67.88 75 LEU A O 1
ATOM 565 N N . THR A 1 76 ? 24.265 10.817 16.328 1.00 76.12 76 THR A N 1
ATOM 566 C CA . THR A 1 76 ? 24.726 10.252 17.595 1.00 76.12 76 THR A CA 1
ATOM 567 C C . THR A 1 76 ? 23.577 9.476 18.258 1.00 76.12 76 THR A C 1
ATOM 569 O O . THR A 1 76 ? 22.396 9.708 17.963 1.00 76.12 76 THR A O 1
ATOM 572 N N . PRO A 1 77 ? 23.869 8.548 19.190 1.00 77.88 77 PRO A N 1
ATOM 573 C CA . PRO A 1 77 ? 22.827 7.930 20.009 1.00 77.88 77 PRO A CA 1
ATOM 574 C C . PRO A 1 77 ? 21.947 8.977 20.710 1.00 77.88 77 PRO A C 1
ATOM 576 O O . PRO A 1 77 ? 20.742 8.775 20.867 1.00 77.88 77 PRO A O 1
ATOM 579 N N . THR A 1 78 ? 22.547 10.104 21.096 1.00 77.56 78 THR A N 1
ATOM 580 C CA . THR A 1 78 ? 21.862 11.224 21.738 1.00 77.56 78 THR A CA 1
ATOM 581 C C . THR A 1 78 ? 20.871 11.888 20.787 1.00 77.56 78 THR A C 1
ATOM 583 O O . THR A 1 78 ? 19.691 11.968 21.123 1.00 77.56 78 THR A O 1
ATOM 586 N N . ASP A 1 79 ? 21.295 12.235 19.568 1.00 74.38 79 ASP A N 1
ATOM 587 C CA . ASP A 1 79 ? 20.426 12.840 18.545 1.00 74.38 79 ASP A CA 1
ATOM 588 C C . ASP A 1 79 ? 19.218 11.945 18.225 1.00 74.38 79 ASP A C 1
ATOM 590 O O . ASP A 1 79 ? 18.085 12.407 18.065 1.00 74.38 79 ASP A O 1
ATOM 594 N N . MET A 1 80 ? 19.442 10.628 18.154 1.00 80.00 80 MET A N 1
ATOM 595 C CA . MET A 1 80 ? 18.378 9.659 17.898 1.00 80.00 80 MET A CA 1
ATOM 596 C C . MET A 1 80 ? 17.350 9.625 19.034 1.00 80.00 80 MET A C 1
ATOM 598 O O . MET A 1 80 ? 16.144 9.588 18.775 1.00 80.00 80 MET A O 1
ATOM 602 N N . LEU A 1 81 ? 17.802 9.667 20.288 1.00 83.94 81 LEU A N 1
ATOM 603 C CA . LEU A 1 81 ? 16.909 9.728 21.444 1.00 83.94 81 LEU A CA 1
ATOM 604 C C . LEU A 1 81 ? 16.151 11.055 21.512 1.00 83.94 81 LEU A C 1
ATOM 606 O O . LEU A 1 81 ? 14.950 11.035 21.779 1.00 83.94 81 LEU A O 1
ATOM 610 N N . GLU A 1 82 ? 16.801 12.187 21.234 1.00 77.62 82 GLU A N 1
ATOM 611 C CA . GLU A 1 82 ? 16.138 13.496 21.171 1.00 77.62 82 GLU A CA 1
ATOM 612 C C . GLU A 1 82 ? 15.023 13.502 20.118 1.00 77.62 82 GLU A C 1
ATOM 614 O O . GLU A 1 82 ? 13.896 13.911 20.406 1.00 77.62 82 GLU A O 1
ATOM 619 N N . LYS A 1 83 ? 15.289 12.942 18.932 1.00 78.50 83 LYS A N 1
ATOM 620 C CA . LYS A 1 83 ? 14.299 12.798 17.855 1.00 78.50 83 LYS A CA 1
ATOM 621 C C . LYS A 1 83 ? 13.102 11.936 18.270 1.00 78.50 83 LYS A C 1
ATOM 623 O O . LYS A 1 83 ? 11.958 12.312 18.009 1.00 78.50 83 LYS A O 1
ATOM 628 N N . ILE A 1 84 ? 13.343 10.803 18.939 1.00 84.94 84 ILE A N 1
ATOM 629 C CA . ILE A 1 84 ? 12.274 9.931 19.458 1.00 84.94 84 ILE A CA 1
ATOM 630 C C . ILE A 1 84 ? 11.451 10.662 20.528 1.00 84.94 84 ILE A C 1
ATOM 632 O O . ILE A 1 84 ? 10.222 10.606 20.510 1.00 84.94 84 ILE A O 1
ATOM 636 N N . LEU A 1 85 ? 12.109 11.374 21.448 1.00 83.12 85 LEU A N 1
ATOM 637 C CA . LEU A 1 85 ? 11.450 12.124 22.523 1.00 83.12 85 LEU A CA 1
ATOM 638 C C . LEU A 1 85 ? 10.643 13.326 22.007 1.00 83.12 85 LEU A C 1
ATOM 640 O O . LEU A 1 85 ? 9.617 13.672 22.602 1.00 83.12 85 LEU A O 1
ATOM 644 N N . GLY A 1 86 ? 11.081 13.938 20.906 1.00 74.69 86 GLY A N 1
ATOM 645 C CA . GLY A 1 86 ? 10.360 15.003 20.212 1.00 74.69 86 GLY A CA 1
ATOM 646 C C . GLY A 1 86 ? 9.120 14.508 19.464 1.00 74.69 86 GLY A C 1
ATOM 647 O O . GLY A 1 86 ? 8.137 15.239 19.357 1.00 74.69 86 GLY A O 1
ATOM 648 N N . ARG A 1 87 ? 9.110 13.253 18.991 1.00 79.81 87 ARG A N 1
ATOM 649 C CA . ARG A 1 87 ? 7.964 12.691 18.265 1.00 79.81 87 ARG A CA 1
ATOM 650 C C . ARG A 1 87 ? 6.822 12.343 19.221 1.00 79.81 87 ARG A C 1
ATOM 652 O O . ARG A 1 87 ? 6.873 11.352 19.952 1.00 79.81 87 ARG A O 1
ATOM 659 N N . ASP A 1 88 ? 5.758 13.135 19.153 1.00 80.38 88 ASP A N 1
ATOM 660 C CA . ASP A 1 88 ? 4.495 12.879 19.838 1.00 80.38 88 ASP A CA 1
ATOM 661 C C . ASP A 1 88 ? 3.504 12.152 18.925 1.00 80.38 88 ASP A C 1
ATOM 663 O O . ASP A 1 88 ? 3.122 12.682 17.886 1.00 80.38 88 ASP A O 1
ATOM 667 N N . ASP A 1 89 ? 3.063 10.962 19.333 1.00 79.31 89 ASP A N 1
ATOM 668 C CA . ASP A 1 89 ? 2.051 10.176 18.609 1.00 79.31 89 ASP A CA 1
ATOM 669 C C . ASP A 1 89 ? 0.672 10.228 19.292 1.00 79.31 89 ASP A C 1
ATOM 671 O O . ASP A 1 89 ? -0.156 9.323 19.187 1.00 79.31 89 ASP A O 1
ATOM 675 N N . THR A 1 90 ? 0.418 11.286 20.066 1.00 79.94 90 THR A N 1
ATOM 676 C CA . THR A 1 90 ? -0.896 11.504 20.673 1.00 79.94 90 THR A CA 1
ATOM 677 C C . THR A 1 90 ? -1.930 11.769 19.573 1.00 79.94 90 THR A C 1
ATOM 679 O O . THR A 1 90 ? -1.732 12.680 18.767 1.00 79.94 90 THR A O 1
ATOM 682 N N . PRO A 1 91 ? -3.066 11.044 19.539 1.00 76.00 91 PRO A N 1
ATOM 683 C CA . PRO A 1 91 ? -4.117 11.295 18.563 1.00 76.00 91 PRO A CA 1
ATOM 684 C C . PRO A 1 91 ? -4.630 12.735 18.662 1.00 76.00 91 PRO A C 1
ATOM 686 O O . PRO A 1 91 ? -5.104 13.175 19.710 1.00 76.00 91 PRO A O 1
ATOM 689 N N . VAL A 1 92 ? -4.563 13.466 17.552 1.00 79.81 92 VAL A N 1
ATOM 690 C CA . VAL A 1 92 ? -5.029 14.852 17.450 1.00 79.81 92 VAL A CA 1
ATOM 691 C C . VAL A 1 92 ? -6.338 14.880 16.663 1.00 79.81 92 VAL A C 1
ATOM 693 O O . VAL A 1 92 ? -6.457 14.231 15.626 1.00 79.81 92 VAL A O 1
ATOM 696 N N . SER A 1 93 ? -7.339 15.633 17.132 1.00 87.44 93 SER A N 1
ATOM 697 C CA . SER A 1 93 ? -8.609 15.763 16.405 1.00 87.44 93 SER A CA 1
ATOM 698 C C . SER A 1 93 ? -8.406 16.406 15.029 1.00 87.44 93 SER A C 1
ATOM 700 O O . SER A 1 93 ? -7.549 17.278 14.868 1.00 87.44 93 SER A O 1
ATOM 702 N N . ALA A 1 94 ? -9.238 16.048 14.047 1.00 80.19 94 ALA A N 1
ATOM 703 C CA . ALA A 1 94 ? -9.165 16.612 12.694 1.00 80.19 94 ALA A CA 1
ATOM 704 C C . ALA A 1 94 ? -9.241 18.154 12.684 1.00 80.19 94 ALA A C 1
ATOM 706 O O . ALA A 1 94 ? -8.516 18.817 11.943 1.00 80.19 94 ALA A O 1
ATOM 707 N N . THR A 1 95 ? -10.056 18.750 13.563 1.00 84.94 95 THR A N 1
ATOM 708 C CA . THR A 1 95 ? -10.142 20.211 13.732 1.00 84.94 95 THR A CA 1
ATOM 709 C C . THR A 1 95 ? -8.827 20.808 14.230 1.00 84.94 95 THR A C 1
ATOM 711 O O . THR A 1 95 ? -8.405 21.868 13.772 1.00 84.94 95 THR A O 1
ATOM 714 N N . THR A 1 96 ? -8.149 20.125 15.154 1.00 79.12 96 THR A N 1
ATOM 715 C CA . THR A 1 96 ? -6.855 20.577 15.672 1.00 79.12 96 THR A CA 1
ATOM 716 C C . THR A 1 96 ? -5.759 20.414 14.624 1.00 79.12 96 THR A C 1
ATOM 718 O O . THR A 1 96 ? -4.975 21.339 14.451 1.00 79.12 96 THR A O 1
ATOM 721 N N . GLN A 1 97 ? -5.752 19.315 13.863 1.00 82.62 97 GLN A N 1
ATOM 722 C CA . GLN A 1 97 ? -4.845 19.144 12.723 1.00 82.62 97 GLN A CA 1
ATOM 723 C C . GLN A 1 97 ? -5.057 20.224 11.657 1.00 82.62 97 GLN A C 1
ATOM 725 O O . GLN A 1 97 ? -4.089 20.799 11.176 1.00 82.62 97 GLN A O 1
ATOM 730 N N . THR A 1 98 ? -6.311 20.567 11.345 1.00 85.56 98 THR A N 1
ATOM 731 C CA . THR A 1 98 ? -6.638 21.653 10.404 1.00 85.56 98 THR A CA 1
ATOM 732 C C . THR A 1 98 ? -6.112 22.997 10.905 1.00 85.56 98 THR A C 1
ATOM 734 O O . THR A 1 98 ? -5.530 23.759 10.139 1.00 85.56 98 THR A O 1
ATOM 737 N N . ARG A 1 99 ? -6.264 23.281 12.206 1.00 84.00 99 ARG A N 1
ATOM 738 C CA . ARG A 1 99 ? -5.737 24.500 12.832 1.00 84.00 99 ARG A CA 1
ATOM 739 C C . ARG A 1 99 ? -4.208 24.556 12.803 1.00 84.00 99 ARG A C 1
ATOM 741 O O . ARG A 1 99 ? -3.673 25.614 12.510 1.00 84.00 99 ARG A O 1
ATOM 748 N N . ILE A 1 100 ? -3.525 23.441 13.074 1.00 82.81 100 ILE A N 1
ATOM 749 C CA . ILE A 1 100 ? -2.057 23.342 12.986 1.00 82.81 100 ILE A CA 1
ATOM 750 C C . ILE A 1 100 ? -1.602 23.529 11.532 1.00 82.81 100 ILE A C 1
ATOM 752 O O . ILE A 1 100 ? -0.705 24.313 11.263 1.00 82.81 100 ILE A O 1
ATOM 756 N N . ALA A 1 101 ? -2.268 22.890 10.568 1.00 84.19 101 ALA A N 1
ATOM 757 C CA . ALA A 1 101 ? -1.958 23.054 9.147 1.00 84.19 101 ALA A CA 1
ATOM 758 C C . ALA A 1 101 ? -2.206 24.488 8.636 1.00 84.19 101 ALA A C 1
ATOM 760 O O . ALA A 1 101 ? -1.582 24.921 7.666 1.00 84.19 101 ALA A O 1
ATOM 761 N N . ALA A 1 102 ? -3.118 25.226 9.275 1.00 87.06 102 ALA A N 1
ATOM 762 C CA . ALA A 1 102 ? -3.399 26.630 8.992 1.00 87.06 102 ALA A CA 1
ATOM 763 C C . ALA A 1 102 ? -2.474 27.613 9.739 1.00 87.06 102 ALA A C 1
ATOM 765 O O . ALA A 1 102 ? -2.514 28.805 9.440 1.00 87.06 102 ALA A O 1
ATOM 766 N N . ASP A 1 103 ? -1.661 27.146 10.694 1.00 87.69 103 ASP A N 1
ATOM 767 C CA . ASP A 1 103 ? -0.757 27.993 11.475 1.00 87.69 103 ASP A CA 1
ATOM 768 C C . ASP A 1 103 ? 0.358 28.562 10.574 1.00 87.69 103 ASP A C 1
ATOM 770 O O . AS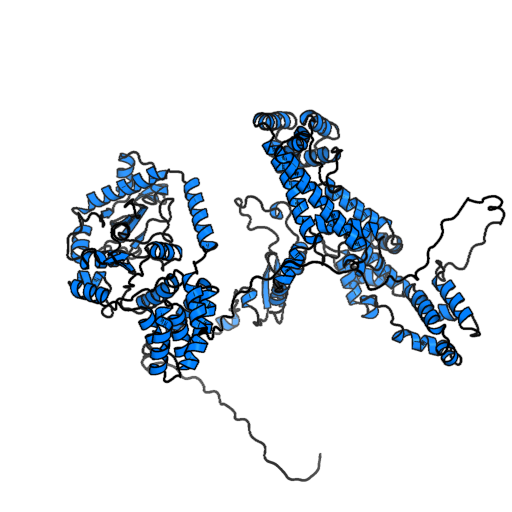P A 1 103 ? 1.107 27.786 9.964 1.00 87.69 103 ASP A O 1
ATOM 774 N N . PRO A 1 104 ? 0.518 29.900 10.488 1.00 90.19 104 PRO A N 1
ATOM 775 C CA . PRO A 1 104 ? 1.589 30.516 9.714 1.00 90.19 104 PRO A CA 1
ATOM 776 C C . PRO A 1 104 ? 2.991 30.003 10.065 1.00 90.19 104 PRO A C 1
ATOM 778 O O . PRO A 1 104 ? 3.827 29.884 9.168 1.00 90.19 104 PRO A O 1
ATOM 781 N N . ALA A 1 105 ? 3.249 29.662 11.333 1.00 86.94 105 ALA A N 1
ATOM 782 C CA . ALA A 1 105 ? 4.537 29.114 11.755 1.00 86.94 105 ALA A CA 1
ATOM 783 C C . ALA A 1 105 ? 4.786 27.721 11.157 1.00 86.94 105 ALA A C 1
ATOM 785 O O . ALA A 1 105 ? 5.880 27.446 10.666 1.00 86.94 105 ALA A O 1
ATOM 786 N N . THR A 1 106 ? 3.757 26.866 11.122 1.00 87.31 106 THR A N 1
ATOM 787 C CA . THR A 1 106 ? 3.825 25.538 10.489 1.00 87.31 106 THR A CA 1
ATOM 788 C C . THR A 1 106 ? 3.960 25.643 8.966 1.00 87.31 106 THR A C 1
ATOM 790 O O . THR A 1 106 ? 4.735 24.907 8.357 1.00 87.31 106 THR A O 1
ATOM 793 N N . GLN A 1 107 ? 3.263 26.589 8.330 1.00 93.25 107 GLN A N 1
ATOM 794 C CA . GLN A 1 107 ? 3.319 26.777 6.874 1.00 93.25 107 GLN A CA 1
ATOM 795 C C . GLN A 1 107 ? 4.654 27.355 6.377 1.00 93.25 107 GLN A C 1
ATOM 797 O O . GLN A 1 107 ? 5.045 27.101 5.232 1.00 93.25 107 GLN A O 1
ATOM 802 N N . LEU A 1 108 ? 5.358 28.137 7.205 1.00 95.31 108 LEU A N 1
ATOM 803 C CA . LEU A 1 108 ? 6.579 28.840 6.806 1.00 95.31 108 LEU A CA 1
ATOM 804 C C . LEU A 1 108 ? 7.723 27.886 6.433 1.00 95.31 108 LEU A C 1
ATOM 806 O O . LEU A 1 108 ? 8.409 28.138 5.436 1.00 95.31 108 LEU A O 1
ATOM 810 N N . ALA A 1 109 ? 7.911 26.789 7.173 1.00 91.06 109 ALA A N 1
ATOM 811 C CA . ALA A 1 109 ? 8.934 25.783 6.874 1.00 91.06 109 ALA A CA 1
ATOM 812 C C . ALA A 1 109 ? 8.734 25.179 5.473 1.00 91.06 109 ALA A C 1
ATOM 814 O O . ALA A 1 109 ? 9.654 25.131 4.649 1.00 91.06 109 ALA A O 1
ATOM 815 N N . ASP A 1 110 ? 7.504 24.764 5.165 1.00 90.00 110 ASP A N 1
ATOM 816 C CA . ASP A 1 110 ? 7.140 24.185 3.871 1.00 90.00 110 ASP A CA 1
ATOM 817 C C . ASP A 1 110 ? 7.262 25.192 2.732 1.00 90.00 110 ASP A C 1
ATOM 819 O O . ASP A 1 110 ? 7.804 24.873 1.669 1.00 90.00 110 ASP A O 1
ATOM 823 N N . ALA A 1 111 ? 6.788 26.421 2.943 1.00 94.38 111 ALA A N 1
ATOM 824 C CA . ALA A 1 111 ? 6.906 27.490 1.961 1.00 94.38 111 ALA A CA 1
ATOM 825 C C . ALA A 1 111 ? 8.379 27.808 1.652 1.00 94.38 111 ALA A C 1
ATOM 827 O O . ALA A 1 111 ? 8.743 27.952 0.483 1.00 94.38 111 ALA A O 1
ATOM 828 N N . THR A 1 112 ? 9.230 27.843 2.682 1.00 93.94 112 THR A N 1
ATOM 829 C CA . THR A 1 112 ? 10.673 28.096 2.570 1.00 93.94 112 THR A CA 1
ATOM 830 C C . THR A 1 112 ? 11.376 27.002 1.770 1.00 93.94 112 THR A C 1
ATOM 832 O O . THR A 1 112 ? 12.080 27.311 0.805 1.00 93.94 112 THR A O 1
ATOM 835 N N . ARG A 1 113 ? 11.137 25.723 2.101 1.00 91.50 113 ARG A N 1
ATOM 836 C CA . ARG A 1 113 ? 11.711 24.580 1.367 1.00 91.50 113 ARG A CA 1
ATOM 837 C C . ARG A 1 113 ? 11.275 24.564 -0.095 1.00 91.50 113 ARG A C 1
ATOM 839 O O . ARG A 1 113 ? 12.112 24.436 -0.982 1.00 91.50 113 ARG A O 1
ATOM 846 N N . ARG A 1 114 ? 9.979 24.772 -0.358 1.00 92.88 114 ARG A N 1
ATOM 847 C CA . ARG A 1 114 ? 9.431 24.814 -1.725 1.00 92.88 114 ARG A CA 1
ATOM 848 C C . ARG A 1 114 ? 9.995 25.967 -2.546 1.00 92.88 114 ARG A C 1
ATOM 850 O O . ARG A 1 114 ? 10.209 25.796 -3.739 1.00 92.88 114 ARG A O 1
ATOM 857 N N . TYR A 1 115 ? 10.222 27.133 -1.941 1.00 94.12 115 TYR A N 1
ATOM 858 C CA . TYR A 1 115 ? 10.863 28.257 -2.625 1.00 94.12 115 TYR A CA 1
ATOM 859 C C . TYR A 1 115 ? 12.327 27.947 -2.971 1.00 94.12 115 TYR A C 1
ATOM 861 O O . TYR A 1 115 ? 12.739 28.151 -4.114 1.00 94.12 115 TYR A O 1
ATOM 869 N N . ALA A 1 116 ? 13.095 27.428 -2.005 1.00 89.12 116 ALA A N 1
ATOM 870 C CA . ALA A 1 116 ? 14.508 27.097 -2.187 1.00 89.12 116 ALA A CA 1
ATOM 871 C C . ALA A 1 116 ? 14.733 25.991 -3.232 1.00 89.12 116 ALA A C 1
ATOM 873 O O . ALA A 1 116 ? 15.707 26.046 -3.978 1.00 89.12 116 ALA A O 1
ATOM 874 N N . ASP A 1 117 ? 13.825 25.022 -3.322 1.00 89.81 117 ASP A N 1
ATOM 875 C CA . ASP A 1 117 ? 13.867 23.987 -4.354 1.00 89.81 117 ASP A CA 1
ATOM 876 C C . ASP A 1 117 ? 13.439 24.535 -5.727 1.00 89.81 117 ASP A C 1
ATOM 878 O O . ASP A 1 117 ? 14.177 24.443 -6.712 1.00 89.81 117 ASP A O 1
ATOM 882 N N . ALA A 1 118 ? 12.290 25.221 -5.781 1.00 91.69 118 ALA A N 1
ATOM 883 C CA . ALA A 1 118 ? 11.735 25.751 -7.022 1.00 91.69 118 ALA A CA 1
ATOM 884 C C . ALA A 1 118 ? 12.692 26.686 -7.767 1.00 91.69 118 ALA A C 1
ATOM 886 O O . ALA A 1 118 ? 12.727 26.665 -8.995 1.00 91.69 118 ALA A O 1
ATOM 887 N N . ILE A 1 119 ? 13.464 27.508 -7.053 1.00 90.25 119 ILE A N 1
ATOM 888 C CA . ILE A 1 119 ? 14.413 28.431 -7.685 1.00 90.25 119 ILE A CA 1
ATOM 889 C C . ILE A 1 119 ? 15.557 27.680 -8.384 1.00 90.25 119 ILE A C 1
ATOM 891 O O . ILE A 1 119 ? 15.980 28.080 -9.469 1.00 90.25 119 ILE A O 1
ATOM 895 N N . GLY A 1 120 ? 16.016 26.567 -7.801 1.00 88.25 120 GLY A N 1
ATOM 896 C CA . GLY A 1 120 ? 17.047 25.707 -8.376 1.00 88.25 120 GLY A CA 1
ATOM 897 C C . GLY A 1 120 ? 16.533 24.935 -9.590 1.00 88.25 120 GLY A C 1
ATOM 898 O O . GLY A 1 120 ? 17.183 24.925 -10.636 1.00 88.25 120 GLY A O 1
ATOM 899 N N . VAL A 1 121 ? 15.331 24.361 -9.484 1.00 90.75 121 VAL A N 1
ATOM 900 C CA . VAL A 1 121 ? 14.660 23.660 -10.592 1.00 90.75 121 VAL A CA 1
ATOM 901 C C . VAL A 1 121 ? 14.398 24.609 -11.762 1.00 90.75 121 VAL A C 1
ATOM 903 O O . VAL A 1 121 ? 14.718 24.290 -12.908 1.00 90.75 121 VAL A O 1
ATOM 906 N N . ALA A 1 122 ? 13.880 25.806 -11.481 1.00 91.06 122 ALA A N 1
ATOM 907 C CA . ALA A 1 122 ? 13.620 26.810 -12.503 1.00 91.06 122 ALA A CA 1
ATOM 908 C C . ALA A 1 122 ? 14.910 27.218 -13.226 1.00 91.06 122 ALA A C 1
ATOM 910 O O . ALA A 1 122 ? 14.929 27.271 -14.456 1.00 91.06 122 ALA A O 1
ATOM 911 N N . ALA A 1 123 ? 16.002 27.447 -12.483 1.00 88.94 123 ALA A N 1
ATOM 912 C CA . ALA A 1 123 ? 17.307 27.778 -13.055 1.00 88.94 123 ALA A CA 1
ATOM 913 C C . ALA A 1 123 ? 17.841 26.670 -13.973 1.00 88.94 123 ALA A C 1
ATOM 915 O O . ALA A 1 123 ? 18.403 26.971 -15.026 1.00 88.94 123 ALA A O 1
ATOM 916 N N . ALA A 1 124 ? 17.639 25.403 -13.606 1.00 87.81 124 ALA A N 1
ATOM 917 C CA . ALA A 1 124 ? 18.024 24.267 -14.435 1.00 87.81 124 ALA A CA 1
ATOM 918 C C . ALA A 1 124 ? 17.181 24.150 -15.711 1.00 87.81 124 ALA A C 1
ATOM 920 O O . ALA A 1 124 ? 17.731 23.869 -16.771 1.00 87.81 124 ALA A O 1
ATOM 921 N N . GLN A 1 125 ? 15.874 24.411 -15.644 1.00 88.69 125 GLN A N 1
ATOM 922 C CA . GLN A 1 125 ? 14.994 24.288 -16.809 1.00 88.69 125 GLN A CA 1
ATOM 923 C C . GLN A 1 125 ? 15.205 25.396 -17.849 1.00 88.69 125 GLN A C 1
ATOM 925 O O . GLN A 1 125 ? 15.072 25.144 -19.045 1.00 88.69 125 GLN A O 1
ATOM 930 N N . ILE A 1 126 ? 15.518 26.623 -17.418 1.00 86.19 126 ILE A N 1
ATOM 931 C CA . ILE A 1 126 ? 15.812 27.720 -18.356 1.00 86.19 126 ILE A CA 1
ATOM 932 C C . ILE A 1 126 ? 17.233 27.649 -18.928 1.00 86.19 126 ILE A C 1
ATOM 934 O O . ILE A 1 126 ? 17.562 28.392 -19.855 1.00 86.19 126 ILE A O 1
ATOM 938 N N . ALA A 1 127 ? 18.099 26.816 -18.349 1.00 84.00 127 ALA A N 1
ATOM 939 C CA . ALA A 1 127 ? 19.463 26.653 -18.812 1.00 84.00 127 ALA A CA 1
ATOM 940 C C . ALA A 1 127 ? 19.502 25.801 -20.085 1.00 84.00 127 ALA A C 1
ATOM 942 O O . ALA A 1 127 ? 18.911 24.727 -20.162 1.00 84.00 127 ALA A O 1
ATOM 943 N N . ASP A 1 128 ? 20.245 26.271 -21.084 1.00 76.12 128 ASP A N 1
ATOM 944 C CA . ASP A 1 128 ? 20.483 25.522 -22.316 1.00 76.12 128 ASP A CA 1
ATOM 945 C C . ASP A 1 128 ? 21.255 24.214 -22.007 1.00 76.12 128 ASP A C 1
ATOM 947 O O . ASP A 1 128 ? 22.261 24.256 -21.286 1.00 76.12 128 ASP A O 1
ATOM 951 N N . PRO A 1 129 ? 20.863 23.047 -22.553 1.00 76.06 129 PRO A N 1
ATOM 952 C CA . PRO A 1 129 ? 21.654 21.816 -22.468 1.00 76.06 129 PRO A CA 1
ATOM 953 C C . PRO A 1 129 ? 23.127 21.961 -22.908 1.00 76.06 129 PRO A C 1
ATOM 955 O O . PRO A 1 129 ? 23.995 21.204 -22.456 1.00 76.06 129 PRO A O 1
ATOM 958 N N . ASP A 1 130 ? 23.446 22.919 -23.784 1.00 79.81 130 ASP A N 1
ATOM 959 C CA . ASP A 1 130 ? 24.826 23.276 -24.135 1.00 79.81 130 ASP A CA 1
ATOM 960 C C . ASP A 1 130 ? 25.561 24.000 -22.998 1.00 79.81 130 ASP A C 1
ATOM 962 O O . ASP A 1 130 ? 26.755 23.758 -22.788 1.00 79.81 130 ASP A O 1
ATOM 966 N N . LEU A 1 131 ? 24.861 24.832 -22.217 1.00 79.75 131 LEU A N 1
ATOM 967 C CA . LEU A 1 131 ? 25.420 25.526 -21.055 1.00 79.75 131 LEU A CA 1
ATOM 968 C C . LEU A 1 131 ? 25.854 24.526 -19.984 1.00 79.75 131 LEU A C 1
ATOM 970 O O . LEU A 1 131 ? 26.966 24.643 -19.476 1.00 79.75 131 LEU A O 1
ATOM 974 N N . LEU A 1 132 ? 25.036 23.513 -19.687 1.00 83.31 132 LEU A N 1
ATOM 975 C CA . LEU A 1 132 ? 25.380 22.487 -18.698 1.00 83.31 132 LEU A CA 1
ATOM 976 C C . LEU A 1 132 ? 26.618 21.684 -19.128 1.00 83.31 132 LEU A C 1
ATOM 978 O O . LEU A 1 132 ? 27.573 21.547 -18.366 1.00 83.31 132 LEU A O 1
ATOM 982 N N . ARG A 1 133 ? 26.666 21.235 -20.390 1.00 85.12 133 ARG A N 1
ATOM 983 C CA . ARG A 1 133 ? 27.843 20.539 -20.947 1.00 85.12 133 ARG A CA 1
ATOM 984 C C . ARG A 1 133 ? 29.088 21.422 -20.985 1.00 85.12 133 ARG A C 1
ATOM 986 O O . ARG A 1 133 ? 30.210 20.916 -20.888 1.00 85.12 133 ARG A O 1
ATOM 993 N N . HIS A 1 134 ? 28.928 22.728 -21.186 1.00 85.75 134 HIS A N 1
ATOM 994 C CA . HIS A 1 134 ? 30.038 23.674 -21.152 1.00 85.75 134 HIS A CA 1
ATOM 995 C C . HIS A 1 134 ? 30.524 23.927 -19.719 1.00 85.75 134 HIS A C 1
ATOM 997 O O . HIS A 1 134 ? 31.734 23.911 -19.495 1.00 85.75 134 HIS A O 1
ATOM 1003 N N . LEU A 1 135 ? 29.604 24.073 -18.757 1.00 87.06 135 LEU A N 1
ATOM 1004 C CA . LEU A 1 135 ? 29.892 24.178 -17.325 1.00 87.06 135 LEU A CA 1
ATOM 1005 C C . LEU A 1 135 ? 30.700 22.973 -16.849 1.00 87.06 135 LEU A C 1
ATOM 1007 O O . LEU A 1 135 ? 31.822 23.156 -16.386 1.00 87.06 135 LEU A O 1
ATOM 1011 N N . THR A 1 136 ? 30.208 21.750 -17.063 1.00 88.88 136 THR A N 1
ATOM 1012 C CA . THR A 1 136 ? 30.904 20.524 -16.646 1.00 88.88 136 THR A CA 1
ATOM 1013 C C . THR A 1 136 ? 32.319 20.450 -17.213 1.00 88.88 136 THR A C 1
ATOM 1015 O O . THR A 1 136 ? 33.283 20.292 -16.467 1.00 88.88 136 THR A O 1
ATOM 1018 N N . ARG A 1 137 ? 32.481 20.634 -18.532 1.00 90.44 137 ARG A N 1
ATOM 1019 C CA . ARG A 1 137 ? 33.800 20.530 -19.178 1.00 90.44 137 ARG A CA 1
ATOM 1020 C C . ARG A 1 137 ? 34.781 21.591 -18.692 1.00 90.44 137 ARG A C 1
ATOM 1022 O O . ARG A 1 137 ? 35.940 21.278 -18.439 1.00 90.44 137 ARG A O 1
ATOM 1029 N N . ARG A 1 138 ? 34.349 22.850 -18.613 1.00 90.50 138 ARG A N 1
ATOM 1030 C CA . ARG A 1 138 ? 35.247 23.970 -18.315 1.00 90.50 138 ARG A CA 1
ATOM 1031 C C . ARG A 1 138 ? 35.582 24.053 -16.829 1.00 90.50 138 ARG A C 1
ATOM 1033 O O . ARG A 1 138 ? 36.723 24.363 -16.511 1.00 90.50 138 ARG A O 1
ATOM 1040 N N . ILE A 1 139 ? 34.647 23.724 -15.941 1.00 90.88 139 ILE A N 1
ATOM 1041 C CA . ILE A 1 139 ? 34.915 23.666 -14.499 1.00 90.88 139 ILE A CA 1
ATOM 1042 C C . ILE A 1 139 ? 35.844 22.488 -14.176 1.00 90.88 139 ILE A C 1
ATOM 1044 O O . ILE A 1 139 ? 36.826 22.696 -13.472 1.00 90.88 139 ILE A O 1
ATOM 1048 N N . ASN A 1 140 ? 35.650 21.312 -14.791 1.00 91.19 140 ASN A N 1
ATOM 1049 C CA . ASN A 1 140 ? 36.587 20.188 -14.649 1.00 91.19 140 ASN A CA 1
ATOM 1050 C C . ASN A 1 140 ? 37.984 20.491 -15.228 1.00 91.19 140 ASN A C 1
ATOM 1052 O O . ASN A 1 140 ? 38.991 19.996 -14.740 1.00 91.19 140 ASN A O 1
ATOM 1056 N N . ALA A 1 141 ? 38.080 21.341 -16.256 1.00 90.25 141 ALA A N 1
ATOM 1057 C CA . ALA A 1 141 ? 39.376 21.807 -16.754 1.00 90.25 141 ALA A CA 1
ATOM 1058 C C . ALA A 1 141 ? 40.070 22.796 -15.795 1.00 90.25 141 ALA A C 1
ATOM 1060 O O . ALA A 1 141 ? 41.294 22.898 -15.806 1.00 90.25 141 ALA A O 1
ATOM 1061 N N . MET A 1 142 ? 39.302 23.540 -14.992 1.00 88.94 142 MET A N 1
ATOM 1062 C CA . MET A 1 142 ? 39.829 24.468 -13.983 1.00 88.94 142 MET A CA 1
ATOM 1063 C C . MET A 1 142 ? 40.236 23.744 -12.694 1.00 88.94 142 MET A C 1
ATOM 1065 O O . MET A 1 142 ? 41.228 24.129 -12.079 1.00 88.94 142 MET A O 1
ATOM 1069 N N . VAL A 1 143 ? 39.480 22.715 -12.304 1.00 87.88 143 VAL A N 1
ATOM 1070 C CA . VAL A 1 143 ? 39.722 21.868 -11.130 1.00 87.88 143 VAL A CA 1
ATOM 1071 C C . VAL A 1 143 ? 39.525 20.402 -11.545 1.00 87.88 143 VAL A C 1
ATOM 1073 O O . VAL A 1 143 ? 38.387 19.931 -11.592 1.00 87.88 143 VAL A O 1
ATOM 1076 N N . PRO A 1 144 ? 40.600 19.692 -11.931 1.00 87.75 144 PRO A N 1
ATOM 1077 C CA . PRO A 1 144 ? 40.500 18.307 -12.391 1.00 87.75 144 PRO A CA 1
ATOM 1078 C C . PRO A 1 144 ? 39.949 17.366 -11.315 1.00 87.75 144 PRO A C 1
ATOM 1080 O O . PRO A 1 144 ? 40.468 17.345 -10.207 1.00 87.75 144 PRO A O 1
ATOM 1083 N N . GLY A 1 145 ? 38.942 16.557 -11.661 1.00 85.00 145 GLY A N 1
ATOM 1084 C CA . GLY A 1 145 ? 38.326 15.577 -10.752 1.00 85.00 145 GLY A CA 1
ATOM 1085 C C . GLY A 1 145 ? 37.142 16.124 -9.951 1.00 85.00 145 GLY A C 1
ATOM 1086 O O . GLY A 1 145 ? 36.477 15.376 -9.245 1.00 85.00 145 GLY A O 1
ATOM 1087 N N . ILE A 1 146 ? 36.809 17.409 -10.107 1.00 87.62 146 ILE A N 1
ATOM 1088 C CA . ILE A 1 146 ? 35.714 18.042 -9.358 1.00 87.62 146 ILE A CA 1
ATOM 1089 C C . ILE A 1 146 ? 34.328 17.468 -9.679 1.00 87.62 146 ILE A C 1
ATOM 1091 O O . ILE A 1 146 ? 33.398 17.607 -8.889 1.00 87.62 146 ILE A O 1
ATOM 1095 N N . THR A 1 147 ? 34.171 16.835 -10.844 1.00 89.19 147 THR A N 1
ATOM 1096 C CA . THR A 1 147 ? 32.922 16.164 -11.234 1.00 89.19 147 THR A CA 1
ATOM 1097 C C . THR A 1 147 ? 32.668 14.881 -10.457 1.00 89.19 147 THR A C 1
ATOM 1099 O O . THR A 1 147 ? 31.530 14.425 -10.431 1.00 89.19 147 THR A O 1
ATOM 1102 N N . ASP A 1 148 ? 33.712 14.323 -9.842 1.00 87.00 148 ASP A N 1
ATOM 1103 C CA . ASP A 1 148 ? 33.656 13.085 -9.065 1.00 87.00 148 ASP A CA 1
ATOM 1104 C C . ASP A 1 148 ? 33.423 13.369 -7.568 1.00 87.00 148 ASP A C 1
ATOM 1106 O O . ASP A 1 148 ? 33.317 12.443 -6.770 1.00 87.00 148 ASP A O 1
ATOM 1110 N N . CYS A 1 149 ? 33.344 14.646 -7.170 1.00 85.75 149 CYS A N 1
ATOM 1111 C CA . CYS A 1 149 ? 33.030 15.052 -5.803 1.00 85.75 149 CYS A CA 1
ATOM 1112 C C . CYS A 1 149 ? 31.530 14.921 -5.499 1.00 85.75 149 CYS A C 1
ATOM 1114 O O . CYS A 1 149 ? 30.689 15.324 -6.306 1.00 85.75 149 CYS A O 1
ATOM 1116 N N . ASP A 1 150 ? 31.200 14.496 -4.279 1.00 82.25 150 ASP A N 1
ATOM 1117 C CA . ASP A 1 150 ? 29.817 14.327 -3.814 1.00 82.25 150 ASP A CA 1
ATOM 1118 C C . ASP A 1 150 ? 28.986 15.621 -3.935 1.00 82.25 150 ASP A C 1
ATOM 1120 O O . ASP A 1 150 ? 27.820 15.590 -4.331 1.00 82.25 150 ASP A O 1
ATOM 1124 N N . ALA A 1 151 ? 29.580 16.793 -3.665 1.00 84.69 151 ALA A N 1
ATOM 1125 C CA . ALA A 1 151 ? 28.895 18.083 -3.784 1.00 84.69 151 ALA A CA 1
ATOM 1126 C C . ALA A 1 151 ? 28.823 18.660 -5.215 1.00 84.69 151 ALA A C 1
ATOM 1128 O O . ALA A 1 151 ? 28.357 19.796 -5.389 1.00 84.69 151 ALA A O 1
ATOM 1129 N N . TRP A 1 152 ? 29.242 17.924 -6.253 1.00 90.12 152 TRP A N 1
ATOM 1130 C CA . TRP A 1 152 ? 29.184 18.387 -7.647 1.00 90.12 152 TRP A CA 1
ATOM 1131 C C . TRP A 1 152 ? 27.780 18.855 -8.091 1.00 90.12 152 TRP A C 1
ATOM 1133 O O . TRP A 1 152 ? 27.680 19.960 -8.639 1.00 90.12 152 TRP A O 1
ATOM 1143 N N . PRO A 1 153 ? 26.672 18.130 -7.820 1.00 88.62 153 PRO A N 1
ATOM 1144 C CA . PRO A 1 153 ? 25.330 18.582 -8.204 1.00 88.62 153 PRO A CA 1
ATOM 1145 C C . PRO A 1 153 ? 24.936 19.919 -7.558 1.00 88.62 153 PRO A C 1
ATOM 1147 O O . PRO A 1 153 ? 24.355 20.792 -8.210 1.00 88.62 153 PRO A O 1
ATOM 1150 N N . THR A 1 154 ? 25.310 20.119 -6.291 1.00 86.50 154 THR A N 1
ATOM 1151 C CA . THR A 1 154 ? 25.071 21.367 -5.551 1.00 86.50 154 THR A CA 1
ATOM 1152 C C . THR A 1 154 ? 25.862 22.528 -6.155 1.00 86.50 154 THR A C 1
ATOM 1154 O O . THR A 1 154 ? 25.333 23.633 -6.313 1.00 86.50 154 THR A O 1
ATOM 1157 N N . LEU A 1 155 ? 27.113 22.278 -6.558 1.00 89.25 155 LEU A N 1
ATOM 1158 C CA . LEU A 1 155 ? 27.937 23.259 -7.263 1.00 89.25 155 LEU A CA 1
ATOM 1159 C C . LEU A 1 155 ? 27.325 23.645 -8.613 1.00 89.25 155 LEU A C 1
ATOM 1161 O O . LEU A 1 155 ? 27.231 24.833 -8.921 1.00 89.25 155 LEU A O 1
ATOM 1165 N N . VAL A 1 156 ? 26.850 22.670 -9.389 1.00 90.56 156 VAL A N 1
ATOM 1166 C CA . VAL A 1 156 ? 26.165 22.918 -10.665 1.00 90.56 156 VAL A CA 1
ATOM 1167 C C . VAL A 1 156 ? 24.932 23.795 -10.464 1.00 90.56 156 VAL A C 1
ATOM 1169 O O . VAL A 1 156 ? 24.815 24.821 -11.133 1.00 90.56 156 VAL A O 1
ATOM 1172 N N . ASN A 1 157 ? 24.053 23.458 -9.516 1.00 88.75 157 ASN A N 1
ATOM 1173 C CA . ASN A 1 157 ? 22.865 24.261 -9.207 1.00 88.75 157 ASN A CA 1
ATOM 1174 C C . ASN A 1 157 ? 23.249 25.717 -8.882 1.00 88.75 157 ASN A C 1
ATOM 1176 O O . ASN A 1 157 ? 22.701 26.666 -9.451 1.00 88.75 157 ASN A O 1
ATOM 1180 N N . ARG A 1 158 ? 24.285 25.906 -8.056 1.00 88.56 158 ARG A N 1
ATOM 1181 C CA . ARG A 1 158 ? 24.777 27.240 -7.707 1.00 88.56 158 ARG A CA 1
ATOM 1182 C C . ARG A 1 158 ? 25.278 28.026 -8.921 1.00 88.56 158 ARG A C 1
ATOM 1184 O O . ARG A 1 158 ? 25.004 29.222 -9.024 1.00 88.56 158 ARG A O 1
ATOM 1191 N N . LEU A 1 159 ? 26.004 27.383 -9.833 1.00 90.38 159 LEU A N 1
ATOM 1192 C CA . LEU A 1 159 ? 26.505 28.016 -11.057 1.00 90.38 159 LEU A CA 1
ATOM 1193 C C . LEU A 1 159 ? 25.372 28.363 -12.031 1.00 90.38 159 LEU A C 1
ATOM 1195 O O . LEU A 1 159 ? 25.424 29.412 -12.672 1.00 90.38 159 LEU A O 1
ATOM 1199 N N . LEU A 1 160 ? 24.329 27.534 -12.103 1.00 90.56 160 LEU A N 1
ATOM 1200 C CA . LEU A 1 160 ? 23.131 27.815 -12.895 1.00 90.56 160 LEU A CA 1
ATOM 1201 C C . LEU A 1 160 ? 22.369 29.027 -12.355 1.00 90.56 160 LEU A C 1
ATOM 1203 O O . LEU A 1 160 ? 21.976 29.887 -13.139 1.00 90.56 160 LEU A O 1
ATOM 1207 N N . LEU A 1 161 ? 22.242 29.164 -11.031 1.00 88.75 161 LEU A N 1
ATOM 1208 C CA . LEU A 1 161 ? 21.670 30.366 -10.414 1.00 88.75 161 LEU A CA 1
ATOM 1209 C C . LEU A 1 161 ? 22.488 31.625 -10.737 1.00 88.75 161 LEU A C 1
ATOM 1211 O O . LEU A 1 161 ? 21.913 32.660 -11.058 1.00 88.75 161 LEU A O 1
ATOM 1215 N N . ILE A 1 162 ? 23.824 31.542 -10.715 1.00 88.00 162 ILE A N 1
ATOM 1216 C CA . ILE A 1 162 ? 24.710 32.652 -11.116 1.00 88.00 162 ILE A CA 1
ATOM 1217 C C . ILE A 1 162 ? 24.496 33.020 -12.594 1.00 88.00 162 ILE A C 1
ATOM 1219 O O . ILE A 1 162 ? 24.392 34.200 -12.924 1.00 88.00 162 ILE A O 1
ATOM 1223 N N . ALA A 1 163 ? 24.381 32.025 -13.477 1.00 88.06 163 ALA A N 1
ATOM 1224 C CA . ALA A 1 163 ? 24.133 32.246 -14.900 1.00 88.06 163 ALA A CA 1
ATOM 1225 C C . ALA A 1 163 ? 22.730 32.823 -15.178 1.00 88.06 163 ALA A C 1
ATOM 1227 O O . ALA A 1 163 ? 22.566 33.672 -16.061 1.00 88.06 163 ALA A O 1
ATOM 1228 N N . ALA A 1 164 ? 21.715 32.391 -14.424 1.00 87.81 164 ALA A N 1
ATOM 1229 C CA . ALA A 1 164 ? 20.354 32.928 -14.476 1.00 87.81 164 ALA A CA 1
ATOM 1230 C C . ALA A 1 164 ? 20.291 34.395 -14.011 1.00 87.81 164 ALA A C 1
ATOM 1232 O O . ALA A 1 164 ? 19.448 35.164 -14.468 1.00 87.81 164 ALA A O 1
ATOM 1233 N N . ASP A 1 165 ? 21.225 34.801 -13.158 1.00 85.81 165 ASP A N 1
ATOM 1234 C CA . ASP A 1 165 ? 21.395 36.170 -12.667 1.00 85.81 165 ASP A CA 1
ATOM 1235 C C . ASP A 1 165 ? 22.184 37.062 -13.649 1.00 85.81 165 ASP A C 1
ATOM 1237 O O . ASP A 1 165 ? 22.547 38.194 -13.346 1.00 85.81 165 ASP A O 1
ATOM 1241 N N . GLY A 1 166 ? 22.510 36.541 -14.840 1.00 82.56 166 GLY A N 1
ATOM 1242 C CA . GLY A 1 166 ? 23.254 37.263 -15.874 1.00 82.56 166 GLY A CA 1
ATOM 1243 C C . GLY A 1 166 ? 24.750 37.430 -15.584 1.00 82.56 166 GLY A C 1
ATOM 1244 O O . GLY A 1 166 ? 25.437 38.127 -16.332 1.00 82.56 166 GLY A O 1
ATOM 1245 N N . ARG A 1 167 ? 25.273 36.788 -14.534 1.00 86.81 167 ARG A N 1
ATOM 1246 C CA . ARG A 1 167 ? 26.700 36.791 -14.185 1.00 86.81 167 ARG A CA 1
ATOM 1247 C C . ARG A 1 167 ? 27.427 35.629 -14.862 1.00 86.81 167 ARG A C 1
ATOM 1249 O O . ARG A 1 167 ? 26.834 34.589 -15.134 1.00 86.81 167 ARG A O 1
ATOM 1256 N N . ASP A 1 168 ? 28.723 35.798 -15.135 1.00 87.81 168 ASP A N 1
ATOM 1257 C CA . ASP A 1 168 ? 29.546 34.741 -15.738 1.00 87.81 168 ASP A CA 1
ATOM 1258 C C . ASP A 1 168 ? 29.962 33.703 -14.671 1.00 87.81 168 ASP A C 1
ATOM 1260 O O . ASP A 1 168 ? 30.793 34.017 -13.807 1.00 87.81 168 ASP A O 1
ATOM 1264 N N . PRO A 1 169 ? 29.435 32.461 -14.720 1.00 89.12 169 PRO A N 1
ATOM 1265 C CA . PRO A 1 169 ? 29.758 31.425 -13.741 1.00 89.12 169 PRO A CA 1
ATOM 1266 C C . PRO A 1 169 ? 31.244 31.031 -13.749 1.00 89.12 169 PRO A C 1
ATOM 1268 O O . PRO A 1 169 ? 31.781 30.633 -12.712 1.00 89.12 169 PRO A O 1
ATOM 1271 N N . PHE A 1 170 ? 31.944 31.168 -14.880 1.00 89.94 170 PHE A N 1
ATOM 1272 C CA . PHE A 1 170 ? 33.364 30.821 -14.981 1.00 89.94 170 PHE A CA 1
ATOM 1273 C C . PHE A 1 170 ? 34.253 31.874 -14.333 1.00 89.94 170 PHE A C 1
ATOM 1275 O O . PHE A 1 170 ? 35.184 31.523 -13.608 1.00 89.94 170 PHE A O 1
ATOM 1282 N N . ALA A 1 171 ? 33.950 33.155 -14.551 1.00 87.94 171 ALA A N 1
ATOM 1283 C CA . ALA A 1 171 ? 34.662 34.255 -13.910 1.00 87.94 171 ALA A CA 1
ATOM 1284 C C . ALA A 1 171 ? 34.506 34.208 -12.381 1.00 87.94 171 ALA A C 1
ATOM 1286 O O . ALA A 1 171 ? 35.486 34.374 -11.653 1.00 87.94 171 ALA A O 1
ATOM 1287 N N . GLU A 1 172 ? 33.299 33.912 -11.888 1.00 87.44 172 GLU A N 1
ATOM 1288 C CA . GLU A 1 172 ? 33.040 33.758 -10.451 1.00 87.44 172 GLU A CA 1
ATOM 1289 C C . GLU A 1 172 ? 33.779 32.552 -9.860 1.00 87.44 172 GLU A C 1
ATOM 1291 O O . GLU A 1 172 ? 34.386 32.663 -8.792 1.00 87.44 172 GLU A O 1
ATOM 1296 N N . THR A 1 173 ? 33.812 31.424 -10.577 1.00 88.38 173 THR A N 1
ATOM 1297 C CA . THR A 1 173 ? 34.581 30.243 -10.155 1.00 88.38 173 THR A CA 1
ATOM 1298 C C . THR A 1 173 ? 36.078 30.540 -10.125 1.00 88.38 173 THR A C 1
ATOM 1300 O O . THR A 1 173 ? 36.750 30.247 -9.138 1.00 88.38 173 THR A O 1
ATOM 1303 N N . GLN A 1 174 ? 36.617 31.175 -11.169 1.00 87.62 174 GLN A N 1
ATOM 1304 C CA . GLN A 1 174 ? 38.031 31.543 -11.232 1.00 87.62 174 GLN A CA 1
ATOM 1305 C C . GLN A 1 174 ? 38.401 32.473 -10.077 1.00 87.62 174 GLN A C 1
ATOM 1307 O O . GLN A 1 174 ? 39.433 32.293 -9.431 1.00 87.62 174 GLN A O 1
ATOM 1312 N N . HIS A 1 175 ? 37.528 33.425 -9.756 1.00 84.25 175 HIS A N 1
ATOM 1313 C CA . HIS A 1 175 ? 37.735 34.286 -8.609 1.00 84.25 175 HIS A CA 1
ATOM 1314 C C . HIS A 1 175 ? 37.705 33.506 -7.284 1.00 84.25 175 HIS A C 1
ATOM 1316 O O . HIS A 1 175 ? 38.575 33.703 -6.429 1.00 84.25 175 HIS A O 1
ATOM 1322 N N . ALA A 1 176 ? 36.746 32.591 -7.108 1.00 86.12 176 ALA A N 1
ATOM 1323 C CA . ALA A 1 176 ? 36.662 31.738 -5.923 1.00 86.12 176 ALA A CA 1
ATOM 1324 C C . ALA A 1 176 ? 37.942 30.905 -5.722 1.00 86.12 176 ALA A C 1
ATOM 1326 O O . ALA A 1 176 ? 38.400 30.759 -4.586 1.00 86.12 176 ALA A O 1
ATOM 1327 N N . LEU A 1 177 ? 38.570 30.443 -6.806 1.00 85.44 177 LEU A N 1
ATOM 1328 C CA . LEU A 1 177 ? 39.849 29.726 -6.777 1.00 85.44 177 LEU A CA 1
ATOM 1329 C C . LEU A 1 177 ? 41.028 30.624 -6.389 1.00 85.44 177 LEU A C 1
ATOM 1331 O O . LEU A 1 177 ? 41.886 30.205 -5.621 1.00 85.44 177 LEU A O 1
ATOM 1335 N N . THR A 1 178 ? 41.057 31.878 -6.850 1.00 81.06 178 THR A N 1
ATOM 1336 C CA . THR A 1 178 ? 42.149 32.813 -6.509 1.00 81.06 178 THR A CA 1
ATOM 1337 C C . THR A 1 178 ? 42.144 33.274 -5.051 1.00 81.06 178 THR A C 1
ATOM 1339 O O . THR A 1 178 ? 43.167 33.736 -4.556 1.00 81.06 178 THR A O 1
ATOM 1342 N N . SER A 1 179 ? 41.012 33.159 -4.350 1.00 71.31 179 SER A N 1
ATOM 1343 C CA . SER A 1 179 ? 40.874 33.679 -2.983 1.00 71.31 179 SER A CA 1
ATOM 1344 C C . SER A 1 179 ? 41.605 32.852 -1.914 1.00 71.31 179 SER A C 1
ATOM 1346 O O . SER A 1 179 ? 41.982 33.397 -0.879 1.00 71.31 179 SER A O 1
ATOM 1348 N N . SER A 1 180 ? 41.808 31.550 -2.142 1.00 67.62 180 SER A N 1
ATOM 1349 C CA . SER A 1 180 ? 42.560 30.644 -1.263 1.00 67.62 180 SER A CA 1
ATOM 1350 C C . SER A 1 180 ? 42.784 29.311 -1.999 1.00 67.62 180 SER A C 1
ATOM 1352 O O . SER A 1 180 ? 41.891 28.904 -2.744 1.00 67.62 180 SER A O 1
ATOM 1354 N N . PRO A 1 181 ? 43.910 28.595 -1.840 1.00 71.00 181 PRO A N 1
ATOM 1355 C CA . PRO A 1 181 ? 44.068 27.271 -2.453 1.00 71.00 181 PRO A CA 1
ATOM 1356 C C . PRO A 1 181 ? 42.962 26.300 -1.988 1.00 71.00 181 PRO A C 1
ATOM 1358 O O . PRO A 1 181 ? 42.392 26.474 -0.910 1.00 71.00 181 PRO A O 1
ATOM 1361 N N . LEU A 1 182 ? 42.595 25.321 -2.825 1.00 70.75 182 LEU A N 1
ATOM 1362 C CA . LEU A 1 182 ? 41.580 24.313 -2.471 1.00 70.75 182 LEU A CA 1
ATOM 1363 C C . LEU A 1 182 ? 42.104 23.293 -1.439 1.00 70.75 182 LEU A C 1
ATOM 1365 O O . LEU A 1 182 ? 41.314 22.842 -0.618 1.00 70.75 182 LEU A O 1
ATOM 1369 N N . GLY A 1 183 ? 43.428 23.070 -1.375 1.00 62.06 183 GLY A N 1
ATOM 1370 C CA . GLY A 1 183 ? 44.101 22.269 -0.334 1.00 62.06 183 GLY A CA 1
ATOM 1371 C C . GLY A 1 183 ? 43.621 20.812 -0.252 1.00 62.06 183 GLY A C 1
ATOM 1372 O O . GLY A 1 183 ? 42.851 20.381 -1.094 1.00 62.06 183 GLY A O 1
ATOM 1373 N N . GLU A 1 184 ? 44.055 20.057 0.767 1.00 58.91 184 GLU A N 1
ATOM 1374 C CA . GLU A 1 184 ? 43.620 18.670 1.071 1.00 58.91 184 GLU A CA 1
ATOM 1375 C C . GLU A 1 184 ? 42.140 18.588 1.525 1.00 58.91 184 GLU A C 1
ATOM 1377 O O . GLU A 1 184 ? 41.793 17.906 2.490 1.00 58.91 184 GLU A O 1
ATOM 1382 N N . ALA A 1 185 ? 41.241 19.346 0.896 1.00 67.00 185 ALA A N 1
ATOM 1383 C CA . ALA A 1 185 ? 39.821 19.275 1.182 1.00 67.00 185 ALA A CA 1
ATOM 1384 C C . ALA A 1 185 ? 39.278 17.913 0.737 1.00 67.00 185 ALA A C 1
ATOM 1386 O O . ALA A 1 185 ? 39.493 17.483 -0.392 1.00 67.00 185 ALA A O 1
ATOM 1387 N N . ARG A 1 186 ? 38.526 17.253 1.623 1.00 71.31 186 ARG A N 1
ATOM 1388 C CA . ARG A 1 186 ? 37.860 15.976 1.323 1.00 71.31 186 ARG A CA 1
ATOM 1389 C C . ARG A 1 186 ? 36.853 16.092 0.167 1.00 71.31 186 ARG A C 1
ATOM 1391 O O . ARG A 1 186 ? 36.639 15.115 -0.536 1.00 71.31 186 ARG A O 1
ATOM 1398 N N . ASP A 1 187 ? 36.268 17.277 -0.021 1.00 81.44 187 ASP A N 1
ATOM 1399 C CA . ASP A 1 187 ? 35.372 17.618 -1.130 1.00 81.44 187 ASP A CA 1
ATOM 1400 C C . ASP A 1 187 ? 35.644 19.064 -1.591 1.00 81.44 187 ASP A C 1
ATOM 1402 O O . ASP A 1 187 ? 35.285 20.042 -0.923 1.00 81.44 187 ASP A O 1
ATOM 1406 N N . GLU A 1 188 ? 36.301 19.205 -2.743 1.00 86.00 188 GLU A N 1
ATOM 1407 C CA . GLU A 1 188 ? 36.648 20.501 -3.333 1.00 86.00 188 GLU A CA 1
ATOM 1408 C C . GLU A 1 188 ? 35.420 21.258 -3.872 1.00 86.00 188 GLU A C 1
ATOM 1410 O O . GLU A 1 188 ? 35.381 22.496 -3.832 1.00 86.00 188 GLU A O 1
ATOM 1415 N N . ALA A 1 189 ? 34.386 20.542 -4.331 1.00 86.31 189 ALA A N 1
ATOM 1416 C CA . ALA A 1 189 ? 33.152 21.138 -4.834 1.00 86.31 189 ALA A CA 1
ATOM 1417 C C . ALA A 1 189 ? 32.369 21.829 -3.706 1.00 86.31 189 ALA A C 1
ATOM 1419 O O . ALA A 1 189 ? 31.893 22.954 -3.885 1.00 86.31 189 ALA A O 1
ATOM 1420 N N . SER A 1 190 ? 32.322 21.224 -2.516 1.00 84.12 190 SER A N 1
ATOM 1421 C CA . SER A 1 190 ? 31.704 21.809 -1.317 1.00 84.12 190 SER A CA 1
ATOM 1422 C C . SER A 1 190 ? 32.382 23.123 -0.901 1.00 84.12 190 SER A C 1
ATOM 1424 O O . SER A 1 190 ? 31.722 24.131 -0.610 1.00 84.12 190 SER A O 1
ATOM 1426 N N . VAL A 1 191 ? 33.718 23.176 -0.977 1.00 85.06 191 VAL A N 1
ATOM 1427 C CA . VAL A 1 191 ? 34.491 24.401 -0.715 1.00 85.06 191 VAL A CA 1
ATOM 1428 C C . VAL A 1 191 ? 34.144 25.500 -1.725 1.00 85.06 191 VAL A C 1
ATOM 1430 O O . VAL A 1 191 ? 33.988 26.665 -1.339 1.00 85.06 191 VAL A O 1
ATOM 1433 N N . LEU A 1 192 ? 33.988 25.162 -3.009 1.00 86.88 192 LEU A N 1
ATOM 1434 C CA . LEU A 1 192 ? 33.580 26.129 -4.031 1.00 86.88 192 LEU A CA 1
ATOM 1435 C C . LEU A 1 192 ? 32.150 26.635 -3.831 1.00 86.88 192 LEU A C 1
ATOM 1437 O O . LEU A 1 192 ? 31.943 27.848 -3.913 1.00 86.88 192 LEU A O 1
ATOM 1441 N N . VAL A 1 193 ? 31.189 25.766 -3.497 1.00 86.31 193 VAL A N 1
ATOM 1442 C CA . VAL A 1 193 ? 29.814 26.170 -3.139 1.00 86.31 193 VAL A CA 1
ATOM 1443 C C . VAL A 1 193 ? 29.852 27.212 -2.022 1.00 86.31 193 VAL A C 1
ATOM 1445 O O . VAL A 1 193 ? 29.348 28.329 -2.182 1.00 86.31 193 VAL A O 1
ATOM 1448 N N . ALA A 1 194 ? 30.558 26.902 -0.933 1.00 80.44 194 ALA A N 1
ATOM 1449 C CA . ALA A 1 194 ? 30.696 27.785 0.218 1.00 80.44 194 ALA A CA 1
ATOM 1450 C C . ALA A 1 194 ? 31.330 29.142 -0.139 1.00 80.44 194 ALA A C 1
ATOM 1452 O O . ALA A 1 194 ? 31.000 30.161 0.475 1.00 80.44 194 ALA A O 1
ATOM 1453 N N . ARG A 1 195 ? 32.262 29.197 -1.100 1.00 85.06 195 ARG A N 1
ATOM 1454 C CA . ARG A 1 195 ? 32.886 30.455 -1.558 1.00 85.06 195 ARG A CA 1
ATOM 1455 C C . ARG A 1 195 ? 31.939 31.266 -2.442 1.00 85.06 195 ARG A C 1
ATOM 1457 O O . ARG A 1 195 ? 31.798 32.472 -2.224 1.00 85.06 195 ARG A O 1
ATOM 1464 N N . LEU A 1 196 ? 31.244 30.616 -3.372 1.00 83.88 196 LEU A N 1
ATOM 1465 C CA . LEU A 1 196 ? 30.283 31.250 -4.281 1.00 83.88 196 LEU A CA 1
ATOM 1466 C C . LEU A 1 196 ? 29.044 31.801 -3.549 1.00 83.88 196 LEU A C 1
ATOM 1468 O O . LEU A 1 196 ? 28.419 32.759 -4.008 1.00 83.88 196 LEU A O 1
ATOM 1472 N N . GLU A 1 197 ? 28.687 31.243 -2.392 1.00 73.00 197 GLU A N 1
ATOM 1473 C CA . GLU A 1 197 ? 27.610 31.730 -1.518 1.00 73.00 197 GLU A CA 1
ATOM 1474 C C . GLU A 1 197 ? 27.866 33.113 -0.905 1.00 73.00 197 GLU A C 1
ATOM 1476 O O . GLU A 1 197 ? 26.939 33.897 -0.715 1.00 73.00 197 GLU A O 1
ATOM 1481 N N . THR A 1 198 ? 29.125 33.469 -0.646 1.00 58.22 198 THR A N 1
ATOM 1482 C CA . THR A 1 198 ? 29.465 34.740 0.023 1.00 58.22 198 THR A CA 1
ATOM 1483 C C . THR A 1 198 ? 29.253 35.990 -0.837 1.00 58.22 198 THR A C 1
ATOM 1485 O O . THR A 1 198 ? 29.394 37.106 -0.337 1.00 58.22 198 THR A O 1
ATOM 1488 N N . ARG A 1 199 ? 28.915 35.814 -2.121 1.00 58.84 199 ARG A N 1
ATOM 1489 C CA . ARG A 1 199 ? 28.886 36.878 -3.136 1.00 58.84 199 ARG A CA 1
ATOM 1490 C C . ARG A 1 199 ? 27.520 37.217 -3.711 1.00 58.84 199 ARG A C 1
ATOM 1492 O O . ARG A 1 199 ? 27.430 38.150 -4.505 1.00 58.84 199 ARG A O 1
ATOM 1499 N N . THR A 1 200 ? 26.462 36.510 -3.329 1.00 57.19 200 THR A N 1
ATOM 1500 C CA . THR A 1 200 ? 25.102 36.891 -3.735 1.00 57.19 200 THR A CA 1
ATOM 1501 C C . THR A 1 200 ? 24.694 38.190 -3.048 1.00 57.19 200 THR A C 1
ATOM 1503 O O . THR A 1 200 ? 24.673 38.260 -1.820 1.00 57.19 200 THR A O 1
ATOM 1506 N N . ARG A 1 201 ? 24.427 39.228 -3.851 1.00 53.00 201 ARG A N 1
ATOM 1507 C CA . ARG A 1 201 ? 24.028 40.562 -3.378 1.00 53.00 201 ARG A CA 1
ATOM 1508 C C . ARG A 1 201 ? 22.530 40.663 -3.095 1.00 53.00 201 ARG A C 1
ATOM 1510 O O . ARG A 1 201 ? 22.160 41.376 -2.166 1.00 53.00 201 ARG A O 1
ATOM 1517 N N . ASP A 1 202 ? 21.712 39.893 -3.807 1.00 63.19 202 ASP A N 1
ATOM 1518 C CA . ASP A 1 202 ? 20.258 39.957 -3.684 1.00 63.19 202 ASP A CA 1
ATOM 1519 C C . ASP A 1 202 ? 19.752 38.917 -2.686 1.00 63.19 202 ASP A C 1
ATOM 1521 O O . ASP A 1 202 ? 19.824 37.702 -2.903 1.00 63.19 202 ASP A O 1
ATOM 1525 N N . ARG A 1 203 ? 19.286 39.424 -1.542 1.00 71.75 203 ARG A N 1
ATOM 1526 C CA . ARG A 1 203 ? 18.632 38.624 -0.507 1.00 71.75 203 ARG A CA 1
ATOM 1527 C C . ARG A 1 203 ? 17.191 38.372 -0.928 1.00 71.75 203 ARG A C 1
ATOM 1529 O O . ARG A 1 203 ? 16.510 39.288 -1.382 1.00 71.75 203 ARG A O 1
ATOM 1536 N N . GLY A 1 204 ? 16.761 37.126 -0.798 1.00 84.50 204 GLY A N 1
ATOM 1537 C CA . GLY A 1 204 ? 15.401 36.701 -1.082 1.00 84.50 204 GLY A CA 1
ATOM 1538 C C . GLY A 1 204 ? 14.426 37.067 0.040 1.00 84.50 204 GLY A C 1
ATOM 1539 O O . GLY A 1 204 ? 14.709 37.956 0.845 1.00 84.50 204 GLY A O 1
ATOM 1540 N N . PRO A 1 205 ? 13.283 36.367 0.126 1.00 91.19 205 PRO A N 1
ATOM 1541 C CA . PRO A 1 205 ? 12.235 36.676 1.101 1.00 91.19 205 PRO A CA 1
ATOM 1542 C C . PRO A 1 205 ? 12.680 36.498 2.562 1.00 91.19 205 PRO A C 1
ATOM 1544 O O . PRO A 1 205 ? 12.068 37.065 3.460 1.00 91.19 205 PRO A O 1
ATOM 1547 N N . LEU A 1 206 ? 13.767 35.756 2.808 1.00 92.19 206 LEU A N 1
ATOM 1548 C CA . LEU A 1 206 ? 14.447 35.678 4.102 1.00 92.19 206 LEU A CA 1
ATOM 1549 C C . LEU A 1 206 ? 15.939 36.016 3.944 1.00 92.19 206 LEU A C 1
ATOM 1551 O O . LEU A 1 206 ? 16.509 35.770 2.877 1.00 92.19 206 LEU A O 1
ATOM 1555 N N . PRO A 1 207 ? 16.618 36.515 4.999 1.00 87.44 207 PRO A N 1
ATOM 1556 C CA . PRO A 1 207 ? 17.999 37.004 4.914 1.00 87.44 207 PRO A CA 1
ATOM 1557 C C . PRO A 1 207 ? 19.048 36.001 4.411 1.00 87.44 207 PRO A C 1
ATOM 1559 O O . PRO A 1 207 ? 20.114 36.426 3.962 1.00 87.44 207 PRO A O 1
ATOM 1562 N N . TRP A 1 208 ? 18.774 34.700 4.522 1.00 86.88 208 TRP A N 1
ATOM 1563 C CA . TRP A 1 208 ? 19.655 33.612 4.087 1.00 86.88 208 TRP A CA 1
ATOM 1564 C C . TRP A 1 208 ? 19.195 32.919 2.796 1.00 86.88 208 TRP A C 1
ATOM 1566 O O . TRP A 1 208 ? 19.932 32.088 2.271 1.00 86.88 208 TRP A O 1
ATOM 1576 N N . LEU A 1 209 ? 18.010 33.251 2.272 1.00 89.12 209 LEU A N 1
ATOM 1577 C CA . LEU A 1 209 ? 17.512 32.701 1.012 1.00 89.12 209 LEU A CA 1
ATOM 1578 C C . LEU A 1 209 ? 17.997 33.538 -0.181 1.00 89.12 209 LEU A C 1
ATOM 1580 O O . LEU A 1 209 ? 18.133 34.760 -0.062 1.00 89.12 209 LEU A O 1
ATOM 1584 N N . PRO A 1 210 ? 18.237 32.917 -1.348 1.00 86.06 210 PRO A N 1
ATOM 1585 C CA . PRO A 1 210 ? 18.586 33.653 -2.558 1.00 86.06 210 PRO A CA 1
ATOM 1586 C C . PRO A 1 210 ? 17.390 34.463 -3.083 1.00 86.06 210 PRO A C 1
ATOM 1588 O O . PRO A 1 210 ? 16.245 34.007 -3.017 1.00 86.06 210 PRO A O 1
ATOM 1591 N N . GLY A 1 211 ? 17.651 35.656 -3.623 1.00 88.94 211 GLY A N 1
ATOM 1592 C CA . GLY A 1 211 ? 16.678 36.395 -4.434 1.00 88.94 211 GLY A CA 1
ATOM 1593 C C . GLY A 1 211 ? 16.398 35.709 -5.773 1.00 88.94 211 GLY A C 1
ATOM 1594 O O . GLY A 1 211 ? 17.165 34.846 -6.198 1.00 88.94 211 GLY A O 1
ATOM 1595 N N . ILE A 1 212 ? 15.298 36.092 -6.430 1.00 91.88 212 ILE A N 1
ATOM 1596 C CA . ILE A 1 212 ? 14.916 35.576 -7.753 1.00 91.88 212 ILE A CA 1
ATOM 1597 C C . ILE A 1 212 ? 15.873 36.161 -8.807 1.00 91.88 212 ILE A C 1
ATOM 1599 O O . ILE A 1 212 ? 15.873 37.380 -8.983 1.00 91.88 212 ILE A O 1
ATOM 1603 N N . PRO A 1 213 ? 16.663 35.336 -9.525 1.00 90.62 213 PRO A N 1
ATOM 1604 C CA . PRO A 1 213 ? 17.561 35.816 -10.574 1.00 90.62 213 PRO A CA 1
ATOM 1605 C C . PRO A 1 213 ? 16.821 36.562 -11.686 1.00 90.62 213 PRO A C 1
ATOM 1607 O O . PRO A 1 213 ? 15.711 36.173 -12.053 1.00 90.62 213 PRO A O 1
ATOM 1610 N N . THR A 1 214 ? 17.448 37.576 -12.289 1.00 87.44 214 THR A N 1
ATOM 1611 C CA . THR A 1 214 ? 16.784 38.457 -13.273 1.00 87.44 214 THR A CA 1
ATOM 1612 C C . THR A 1 214 ? 16.148 37.695 -14.439 1.00 87.44 214 THR A C 1
ATOM 1614 O O . THR A 1 214 ? 14.981 37.915 -14.745 1.00 87.44 214 THR A O 1
ATOM 1617 N N . ARG A 1 215 ? 16.845 36.717 -15.043 1.00 88.19 215 ARG A N 1
ATOM 1618 C CA . ARG A 1 215 ? 16.268 35.932 -16.156 1.00 88.19 215 ARG A CA 1
ATOM 1619 C C . ARG A 1 215 ? 15.079 35.075 -15.733 1.00 88.19 215 ARG A C 1
ATOM 1621 O O . ARG A 1 215 ? 14.223 34.785 -16.561 1.00 88.19 215 ARG A O 1
ATOM 1628 N N . LEU A 1 216 ? 15.044 34.643 -14.472 1.00 90.62 216 LEU A N 1
ATOM 1629 C CA . LEU A 1 216 ? 13.916 33.897 -13.922 1.00 90.62 216 LEU A CA 1
ATOM 1630 C C . LEU A 1 216 ? 12.745 34.819 -13.590 1.00 90.62 216 LEU A C 1
ATOM 1632 O O . LEU A 1 216 ? 11.606 34.434 -13.832 1.00 90.62 216 LEU A O 1
ATOM 1636 N N . ALA A 1 217 ? 13.017 36.029 -13.097 1.00 90.25 217 ALA A N 1
ATOM 1637 C CA . ALA A 1 217 ? 12.001 37.049 -12.864 1.00 90.25 217 ALA A CA 1
ATOM 1638 C C . ALA A 1 217 ? 11.308 37.474 -14.172 1.00 90.25 217 ALA A C 1
ATOM 1640 O O . ALA A 1 217 ? 10.085 37.585 -14.205 1.00 90.25 217 ALA A O 1
ATOM 1641 N N . ASP A 1 218 ? 12.075 37.618 -15.258 1.00 90.81 218 ASP A N 1
ATOM 1642 C CA . ASP A 1 218 ? 11.568 37.998 -16.584 1.00 90.81 218 ASP A CA 1
ATOM 1643 C C . ASP A 1 218 ? 10.893 36.836 -17.342 1.00 90.81 218 ASP A C 1
ATOM 1645 O O . ASP A 1 218 ? 10.259 37.040 -18.381 1.00 90.81 218 ASP A O 1
ATOM 1649 N N . HIS A 1 219 ? 11.023 35.596 -16.860 1.00 93.00 219 HIS A N 1
ATOM 1650 C CA . HIS A 1 219 ? 10.477 34.427 -17.541 1.00 93.00 219 HIS A CA 1
ATOM 1651 C C . HIS A 1 219 ? 8.940 34.369 -17.400 1.00 93.00 219 HIS A C 1
ATOM 1653 O O . HIS A 1 219 ? 8.432 34.389 -16.278 1.00 93.00 219 HIS A O 1
ATOM 1659 N N . PRO A 1 220 ? 8.169 34.169 -18.491 1.00 90.62 220 PRO A N 1
ATOM 1660 C CA . PRO A 1 220 ? 6.703 34.290 -18.477 1.00 90.62 220 PRO A CA 1
ATOM 1661 C C . PRO A 1 220 ? 5.991 33.308 -17.532 1.00 90.62 220 PRO A C 1
ATOM 1663 O O . PRO A 1 220 ? 4.966 33.647 -16.950 1.00 90.62 220 PRO A O 1
ATOM 1666 N N . THR A 1 221 ? 6.525 32.094 -17.368 1.00 90.38 221 THR A N 1
ATOM 1667 C CA . THR A 1 221 ? 5.968 31.068 -16.463 1.00 90.38 221 THR A CA 1
ATOM 1668 C C . THR A 1 221 ? 6.596 31.102 -15.065 1.00 90.38 221 THR A C 1
ATOM 1670 O O . THR A 1 221 ? 5.890 31.206 -14.065 1.00 90.38 221 THR A O 1
ATOM 1673 N N . TRP A 1 222 ? 7.929 31.021 -14.986 1.00 94.06 222 TRP A N 1
ATOM 1674 C CA . TRP A 1 222 ? 8.663 30.963 -13.722 1.00 94.06 222 TRP A CA 1
ATOM 1675 C C . TRP A 1 222 ? 8.652 32.270 -12.921 1.00 94.06 222 TRP A C 1
ATOM 1677 O O . TRP A 1 222 ? 8.597 32.202 -11.695 1.00 94.06 222 TRP A O 1
ATOM 1687 N N . GLY A 1 223 ? 8.630 33.436 -13.570 1.00 94.25 223 GLY A N 1
ATOM 1688 C CA . GLY A 1 223 ? 8.632 34.740 -12.902 1.00 94.25 223 GLY A CA 1
ATOM 1689 C C . GLY A 1 223 ? 7.432 34.942 -11.972 1.00 94.25 223 GLY A C 1
ATOM 1690 O O . GLY A 1 223 ? 7.635 35.124 -10.766 1.00 94.25 223 GLY A O 1
ATOM 1691 N N . PRO A 1 224 ? 6.181 34.837 -12.471 1.00 95.94 224 PRO A N 1
ATOM 1692 C CA . PRO A 1 224 ? 4.988 34.931 -11.631 1.00 95.94 224 PRO A CA 1
ATOM 1693 C C . PRO A 1 224 ? 4.947 33.869 -10.525 1.00 95.94 224 PRO A C 1
ATOM 1695 O O . PRO A 1 224 ? 4.596 34.179 -9.387 1.00 95.94 224 PRO A O 1
ATOM 1698 N N . TYR A 1 225 ? 5.351 32.631 -10.831 1.00 95.62 225 TYR A N 1
ATOM 1699 C CA . TYR A 1 225 ? 5.348 31.527 -9.868 1.00 95.62 225 TYR A CA 1
ATOM 1700 C C . TYR A 1 225 ? 6.329 31.755 -8.708 1.00 95.62 225 TYR A C 1
ATOM 1702 O O . TYR A 1 225 ? 5.943 31.677 -7.539 1.00 95.62 225 TYR A O 1
ATOM 1710 N N . LEU A 1 226 ? 7.592 32.068 -9.014 1.00 94.81 226 LEU A N 1
ATOM 1711 C CA . LEU A 1 226 ? 8.623 32.314 -8.004 1.00 94.81 226 LEU A CA 1
ATOM 1712 C C . LEU A 1 226 ? 8.322 33.580 -7.201 1.00 94.81 226 LEU A C 1
ATOM 1714 O O . LEU A 1 226 ? 8.537 33.590 -5.990 1.00 94.81 226 LEU A O 1
ATOM 1718 N N . SER A 1 227 ? 7.764 34.613 -7.842 1.00 95.12 227 SER A N 1
ATOM 1719 C CA . SER A 1 227 ? 7.325 35.832 -7.155 1.00 95.12 227 SER A CA 1
ATOM 1720 C C . SER A 1 227 ? 6.217 35.533 -6.149 1.00 95.12 227 SER A C 1
ATOM 1722 O O . SER A 1 227 ? 6.341 35.913 -4.991 1.00 95.12 227 SER A O 1
ATOM 1724 N N . ALA A 1 228 ? 5.188 34.768 -6.536 1.00 95.50 228 ALA A N 1
ATOM 1725 C CA . ALA A 1 228 ? 4.118 34.366 -5.623 1.00 95.50 228 ALA A CA 1
ATOM 1726 C C . ALA A 1 228 ? 4.641 33.535 -4.437 1.00 95.50 228 ALA A C 1
ATOM 1728 O O . ALA A 1 228 ? 4.231 33.752 -3.296 1.00 95.50 228 ALA A O 1
ATOM 1729 N N . ARG A 1 229 ? 5.588 32.616 -4.680 1.00 95.94 229 ARG A N 1
ATOM 1730 C CA . ARG A 1 229 ? 6.252 31.843 -3.615 1.00 95.94 229 ARG A CA 1
ATOM 1731 C C . ARG A 1 229 ? 7.072 32.737 -2.685 1.00 95.94 229 ARG A C 1
ATOM 1733 O O . ARG A 1 229 ? 6.976 32.578 -1.473 1.00 95.94 229 ARG A O 1
ATOM 1740 N N . SER A 1 230 ? 7.829 33.682 -3.238 1.00 94.75 230 SER A N 1
ATOM 1741 C CA . SER A 1 230 ? 8.612 34.653 -2.470 1.00 94.75 230 SER A CA 1
ATOM 1742 C C . SER A 1 230 ? 7.714 35.526 -1.589 1.00 94.75 230 SER A C 1
ATOM 1744 O O . SER A 1 230 ? 7.941 35.630 -0.385 1.00 94.75 230 SER A O 1
ATOM 1746 N N . THR A 1 231 ? 6.629 36.070 -2.153 1.00 96.19 231 THR A N 1
ATOM 1747 C CA . THR A 1 231 ? 5.628 36.850 -1.413 1.00 96.19 231 THR A CA 1
ATOM 1748 C C . THR A 1 231 ? 4.986 36.035 -0.295 1.00 96.19 231 THR A C 1
ATOM 1750 O O . THR A 1 231 ? 4.833 36.554 0.806 1.00 96.19 231 THR A O 1
ATOM 1753 N N . LEU A 1 232 ? 4.651 34.763 -0.536 1.00 95.81 232 LEU A N 1
ATOM 1754 C CA . LEU A 1 232 ? 4.089 33.887 0.494 1.00 95.81 232 LEU A CA 1
ATOM 1755 C C . LEU A 1 232 ? 5.069 33.664 1.655 1.00 95.81 232 LEU A C 1
ATOM 1757 O O . LEU A 1 232 ? 4.668 33.788 2.807 1.00 95.81 232 LEU A O 1
ATOM 1761 N N . VAL A 1 233 ? 6.343 33.369 1.366 1.00 96.94 233 VAL A N 1
ATOM 1762 C CA . VAL A 1 233 ? 7.375 33.194 2.406 1.00 96.94 233 VAL A CA 1
ATOM 1763 C C . VAL A 1 233 ? 7.536 34.473 3.227 1.00 96.94 233 VAL A C 1
ATOM 1765 O O . VAL A 1 233 ? 7.529 34.406 4.454 1.00 96.94 233 VAL A O 1
ATOM 1768 N N . GLY A 1 234 ? 7.622 35.633 2.567 1.00 95.50 234 GLY A N 1
ATOM 1769 C CA . GLY A 1 234 ? 7.713 36.928 3.245 1.00 95.50 234 GLY A CA 1
ATOM 1770 C C . GLY A 1 234 ? 6.494 37.211 4.127 1.00 95.50 234 GLY A C 1
ATOM 1771 O O . GLY A 1 234 ? 6.647 37.514 5.305 1.00 95.50 234 GLY A O 1
ATOM 1772 N N . ALA A 1 235 ? 5.283 37.016 3.596 1.00 95.94 235 ALA A N 1
ATOM 1773 C CA . ALA A 1 235 ? 4.047 37.232 4.341 1.00 95.94 235 ALA A CA 1
ATOM 1774 C C . ALA A 1 235 ? 3.941 36.309 5.563 1.00 95.94 235 ALA A C 1
ATOM 1776 O O . ALA A 1 235 ? 3.582 36.764 6.644 1.00 95.94 235 ALA A O 1
ATOM 1777 N N . LEU A 1 236 ? 4.258 35.019 5.429 1.00 96.25 236 LEU A N 1
ATOM 1778 C CA . LEU A 1 236 ? 4.250 34.077 6.554 1.00 96.25 236 LEU A CA 1
ATOM 1779 C C . LEU A 1 236 ? 5.288 34.457 7.620 1.00 96.25 236 LEU A C 1
ATOM 1781 O O . LEU A 1 236 ? 4.970 34.450 8.807 1.00 96.25 236 LEU A O 1
ATOM 1785 N N . ALA A 1 237 ? 6.496 34.852 7.209 1.00 96.06 237 ALA A N 1
ATOM 1786 C CA . ALA A 1 237 ? 7.534 35.320 8.124 1.00 96.06 237 ALA A CA 1
ATOM 1787 C C . ALA A 1 237 ? 7.110 36.587 8.884 1.00 96.06 237 ALA A C 1
ATOM 1789 O O . ALA A 1 237 ? 7.340 36.689 10.090 1.00 96.06 237 ALA A O 1
ATOM 1790 N N . ASP A 1 238 ? 6.446 37.525 8.208 1.00 94.75 238 ASP A N 1
ATOM 1791 C CA . ASP A 1 238 ? 5.897 38.722 8.841 1.00 94.75 238 ASP A CA 1
ATOM 1792 C C . ASP A 1 238 ? 4.767 38.382 9.820 1.00 94.75 238 ASP A C 1
ATOM 1794 O O . ASP A 1 238 ? 4.746 38.928 10.921 1.00 94.75 238 ASP A O 1
ATOM 1798 N N . HIS A 1 239 ? 3.875 37.440 9.490 1.00 93.44 239 HIS A N 1
ATOM 1799 C CA . HIS A 1 239 ? 2.841 36.981 10.424 1.00 93.44 239 HIS A CA 1
ATOM 1800 C C . HIS A 1 239 ? 3.444 36.376 11.695 1.00 93.44 239 HIS A C 1
ATOM 1802 O O . HIS A 1 239 ? 3.029 36.749 12.791 1.00 93.44 239 HIS A O 1
ATOM 1808 N N . VAL A 1 240 ? 4.443 35.494 11.565 1.00 92.75 240 VAL A N 1
ATOM 1809 C CA . VAL A 1 240 ? 5.148 34.902 12.718 1.00 92.75 240 VAL A CA 1
ATOM 1810 C C . VAL A 1 240 ? 5.797 36.000 13.560 1.00 92.75 240 VAL A C 1
ATOM 1812 O O . VAL A 1 240 ? 5.580 36.070 14.768 1.00 92.75 240 VAL A O 1
ATOM 1815 N N . ARG A 1 241 ? 6.520 36.923 12.917 1.00 93.50 241 ARG A N 1
ATOM 1816 C CA . ARG A 1 241 ? 7.169 38.059 13.582 1.00 93.50 241 ARG A CA 1
ATOM 1817 C C . ARG A 1 241 ? 6.175 38.927 14.350 1.00 93.50 241 ARG A C 1
ATOM 1819 O O . ARG A 1 241 ? 6.422 39.249 15.510 1.00 93.50 241 ARG A O 1
ATOM 1826 N N . GLN A 1 242 ? 5.071 39.321 13.715 1.00 91.31 242 GLN A N 1
ATOM 1827 C CA . GLN A 1 242 ? 4.055 40.165 14.343 1.00 91.31 242 GLN A CA 1
ATOM 1828 C C . GLN A 1 242 ? 3.371 39.441 15.501 1.00 91.31 242 GLN A C 1
ATOM 1830 O O . GLN A 1 242 ? 3.247 40.029 16.569 1.00 91.31 242 GLN A O 1
ATOM 1835 N N . ALA A 1 243 ? 3.027 38.159 15.343 1.00 88.75 243 ALA A N 1
ATOM 1836 C CA . ALA A 1 243 ? 2.425 37.360 16.409 1.00 88.75 243 ALA A CA 1
ATOM 1837 C C . ALA A 1 243 ? 3.308 37.305 17.671 1.00 88.75 243 ALA A C 1
ATOM 1839 O O . ALA A 1 243 ? 2.798 37.427 18.792 1.00 88.75 243 ALA A O 1
ATOM 1840 N N . THR A 1 244 ? 4.632 37.187 17.502 1.00 88.69 244 THR A N 1
ATOM 1841 C CA . THR A 1 244 ? 5.594 37.251 18.612 1.00 88.69 244 THR A CA 1
ATOM 1842 C C . THR A 1 244 ? 5.644 38.642 19.248 1.00 88.69 244 THR A C 1
ATOM 1844 O O . THR A 1 244 ? 5.612 38.759 20.472 1.00 88.69 244 THR A O 1
ATOM 1847 N N . LEU A 1 245 ? 5.693 39.706 18.439 1.00 87.50 245 LEU A N 1
ATOM 1848 C CA . LEU A 1 245 ? 5.767 41.087 18.931 1.00 87.50 245 LEU A CA 1
ATOM 1849 C C . LEU A 1 245 ? 4.492 41.532 19.665 1.00 87.50 245 LEU A C 1
ATOM 1851 O O . LEU A 1 245 ? 4.585 42.303 20.616 1.00 87.50 245 LEU A O 1
ATOM 1855 N N . THR A 1 246 ? 3.317 41.034 19.268 1.00 85.00 246 THR A N 1
ATOM 1856 C CA . THR A 1 246 ? 2.027 41.360 19.900 1.00 85.00 246 THR A CA 1
ATOM 1857 C C . THR A 1 246 ? 1.722 40.535 21.157 1.00 85.00 246 THR A C 1
ATOM 1859 O O . THR A 1 246 ? 0.687 40.748 21.782 1.00 85.00 246 THR A O 1
ATOM 1862 N N . GLY A 1 247 ? 2.607 39.611 21.559 1.00 66.06 247 GLY A N 1
ATOM 1863 C CA . GLY A 1 247 ? 2.546 38.946 22.866 1.00 66.06 247 GLY A CA 1
ATOM 1864 C C . GLY A 1 247 ? 1.634 37.716 22.963 1.00 66.06 247 GLY A C 1
ATOM 1865 O O . GLY A 1 247 ? 1.129 37.433 24.047 1.00 66.06 247 GLY A O 1
ATOM 1866 N N . ALA A 1 248 ? 1.433 36.959 21.874 1.00 58.41 248 ALA A N 1
ATOM 1867 C CA . ALA A 1 248 ? 0.523 35.801 21.848 1.00 58.41 248 ALA A CA 1
ATOM 1868 C C . ALA A 1 248 ? 0.891 34.665 22.834 1.00 58.41 248 ALA A C 1
ATOM 1870 O O . ALA A 1 248 ? 0.045 33.850 23.190 1.00 58.41 248 ALA A O 1
ATOM 1871 N N . SER A 1 249 ? 2.146 34.593 23.275 1.00 64.12 249 SER A N 1
ATOM 1872 C CA . SER A 1 249 ? 2.668 33.872 24.450 1.00 64.12 249 SER A CA 1
ATOM 1873 C C . SER A 1 249 ? 4.194 33.857 24.332 1.00 64.12 249 SER A C 1
ATOM 1875 O O . SER A 1 249 ? 4.731 33.923 23.227 1.00 64.12 249 SER A O 1
ATOM 1877 N N . GLN A 1 250 ? 4.925 33.799 25.449 1.00 74.25 250 GLN A N 1
ATOM 1878 C CA . GLN A 1 250 ? 6.382 33.663 25.371 1.00 74.25 250 GLN A CA 1
ATOM 1879 C C . GLN A 1 250 ? 6.769 32.244 24.910 1.00 74.25 250 GLN A C 1
ATOM 1881 O O . GLN A 1 250 ? 6.254 31.269 25.476 1.00 74.25 250 GLN A O 1
ATOM 1886 N N . PRO A 1 251 ? 7.698 32.095 23.945 1.00 80.62 251 PRO A N 1
ATOM 1887 C CA . PRO A 1 251 ? 8.195 30.789 23.518 1.00 80.62 251 PRO A CA 1
ATOM 1888 C C . PRO A 1 251 ? 8.747 29.964 24.685 1.00 80.62 251 PRO A C 1
ATOM 1890 O O . PRO A 1 251 ? 9.224 30.510 25.682 1.00 80.62 251 PRO A O 1
ATOM 1893 N N . ALA A 1 252 ? 8.678 28.633 24.589 1.00 75.31 252 ALA A N 1
ATOM 1894 C CA . ALA A 1 252 ? 9.123 27.738 25.663 1.00 75.31 252 ALA A CA 1
ATOM 1895 C C . ALA A 1 252 ? 10.599 27.959 26.043 1.00 75.31 252 ALA A C 1
ATOM 1897 O O . ALA A 1 252 ? 10.889 28.083 27.230 1.00 75.31 252 ALA A O 1
ATOM 1898 N N . TRP A 1 253 ? 11.484 28.124 25.052 1.00 74.94 253 TRP A N 1
ATOM 1899 C CA . TRP A 1 253 ? 12.914 28.393 25.258 1.00 74.94 253 TRP A CA 1
ATOM 1900 C C . TRP A 1 253 ? 13.198 29.736 25.956 1.00 74.94 253 TRP A C 1
ATOM 1902 O O . TRP A 1 253 ? 14.220 29.889 26.626 1.00 74.94 253 TRP A O 1
ATOM 1912 N N . VAL A 1 254 ? 12.280 30.706 25.845 1.00 76.50 254 VAL A N 1
ATOM 1913 C CA . VAL A 1 254 ? 12.341 31.973 26.592 1.00 76.50 254 VAL A CA 1
ATOM 1914 C C . VAL A 1 254 ? 11.822 31.778 28.016 1.00 76.50 254 VAL A C 1
ATOM 1916 O O . VAL A 1 254 ? 12.460 32.231 28.958 1.00 76.50 254 VAL A O 1
ATOM 1919 N N . ARG A 1 255 ? 10.706 31.058 28.199 1.00 67.19 255 ARG A N 1
ATOM 1920 C CA . ARG A 1 255 ? 10.115 30.785 29.526 1.00 67.19 255 ARG A CA 1
ATOM 1921 C C . ARG A 1 255 ? 11.020 29.947 30.427 1.00 67.19 255 ARG A C 1
ATOM 1923 O O . ARG A 1 255 ? 11.004 30.125 31.640 1.00 67.19 255 ARG A O 1
ATOM 1930 N N . SER A 1 256 ? 11.791 29.029 29.847 1.00 53.47 256 SER A N 1
ATOM 1931 C CA . SER A 1 256 ? 12.801 28.242 30.561 1.00 53.47 256 SER A CA 1
ATOM 1932 C C . SER A 1 256 ? 14.082 29.029 30.848 1.00 53.47 256 SER A C 1
ATOM 1934 O O . SER A 1 256 ? 14.952 28.543 31.569 1.00 53.47 256 SER A O 1
ATOM 1936 N N . SER A 1 257 ? 14.223 30.233 30.287 1.00 52.12 257 SER A N 1
ATOM 1937 C CA . SER A 1 257 ? 15.363 31.108 30.524 1.00 52.12 257 SER A CA 1
ATOM 1938 C C . SER A 1 257 ? 15.083 32.036 31.705 1.00 52.12 257 SER A C 1
ATOM 1940 O O . SER A 1 257 ? 14.050 32.690 31.786 1.00 52.12 257 SER A O 1
ATOM 1942 N N . SER A 1 258 ? 16.060 32.175 32.599 1.00 48.72 258 SER A N 1
ATOM 1943 C CA . SER A 1 258 ? 16.041 33.179 33.674 1.00 48.72 258 SER A CA 1
ATOM 1944 C C . SER A 1 258 ? 16.252 34.621 33.183 1.00 48.72 258 SER A C 1
ATOM 1946 O O . SER A 1 258 ? 16.282 35.549 33.984 1.00 48.72 258 SER A O 1
ATOM 1948 N N . TRP A 1 259 ? 16.409 34.815 31.869 1.00 53.66 259 TRP A N 1
ATOM 1949 C CA . TRP A 1 259 ? 16.573 36.103 31.197 1.00 53.66 259 TRP A CA 1
ATOM 1950 C C . TRP A 1 259 ? 15.627 36.188 29.998 1.00 53.66 259 TRP A C 1
ATOM 1952 O O . TRP A 1 259 ? 15.471 35.205 29.270 1.00 53.66 259 TRP A O 1
ATOM 1962 N N . THR A 1 260 ? 15.030 37.362 29.788 1.00 65.50 260 THR A N 1
ATOM 1963 C CA . THR A 1 260 ? 14.122 37.639 28.667 1.00 65.50 260 THR A CA 1
ATOM 1964 C C . THR A 1 260 ? 14.858 38.468 27.606 1.00 65.50 260 THR A C 1
ATOM 1966 O O . THR A 1 260 ? 15.127 39.642 27.865 1.00 65.50 260 THR A O 1
ATOM 1969 N N . PRO A 1 261 ? 15.178 37.898 26.425 1.00 72.81 261 PRO A N 1
ATOM 1970 C CA . PRO A 1 261 ? 15.765 38.656 25.324 1.00 72.81 261 PRO A CA 1
ATOM 1971 C C . PRO A 1 261 ? 14.839 39.781 24.839 1.00 72.81 261 PRO A C 1
ATOM 1973 O O . PRO A 1 261 ? 13.618 39.676 25.002 1.00 72.81 261 PRO A O 1
ATOM 1976 N N . PRO A 1 262 ? 15.369 40.824 24.168 1.00 83.56 262 PRO A N 1
ATOM 1977 C CA . PRO A 1 262 ? 14.541 41.829 23.510 1.00 83.56 262 PRO A CA 1
ATOM 1978 C C . PRO A 1 262 ? 13.519 41.170 22.579 1.00 83.56 262 PRO A C 1
ATOM 1980 O O . PRO A 1 262 ? 13.875 40.296 21.787 1.00 83.56 262 PRO A O 1
ATOM 1983 N N . LEU A 1 263 ? 12.258 41.613 22.619 1.00 85.75 263 LEU A N 1
ATOM 1984 C CA . LEU A 1 263 ? 11.176 41.011 21.822 1.00 85.75 263 LEU A CA 1
ATOM 1985 C C . LEU A 1 263 ? 11.473 40.993 20.314 1.00 85.75 263 LEU A C 1
ATOM 1987 O O . LEU A 1 263 ? 11.043 40.082 19.615 1.00 85.75 263 LEU A O 1
ATOM 1991 N N . SER A 1 264 ? 12.253 41.953 19.811 1.00 88.12 264 SER A N 1
ATOM 1992 C CA . SER A 1 264 ? 12.715 41.974 18.419 1.00 88.12 264 SER A CA 1
ATOM 1993 C C . SER A 1 264 ? 13.675 40.826 18.089 1.00 88.12 264 SER A C 1
ATOM 1995 O O . SER A 1 264 ? 13.584 40.247 17.008 1.00 88.12 264 SER A O 1
ATOM 1997 N N . LEU A 1 265 ? 14.564 40.467 19.020 1.00 88.19 265 LEU A N 1
ATOM 1998 C CA . LEU A 1 265 ? 15.452 39.314 18.891 1.00 88.19 265 LEU A CA 1
ATOM 1999 C C . LEU A 1 265 ? 14.671 38.006 19.044 1.00 88.19 265 LEU A C 1
ATOM 2001 O O . LEU A 1 265 ? 14.912 37.082 18.276 1.00 88.19 265 LEU A O 1
ATOM 2005 N N . VAL A 1 266 ? 13.701 37.941 19.963 1.00 89.38 266 VAL A N 1
ATOM 2006 C CA . VAL A 1 266 ? 12.801 36.779 20.081 1.00 89.38 266 VAL A CA 1
ATOM 2007 C C . VAL A 1 266 ? 12.032 36.570 18.776 1.00 89.38 266 VAL A C 1
ATOM 2009 O O . VAL A 1 266 ? 12.010 35.460 18.265 1.00 89.38 266 VAL A O 1
ATOM 2012 N N . ALA A 1 267 ? 11.485 37.630 18.177 1.00 91.50 267 ALA A N 1
ATOM 2013 C CA . ALA A 1 267 ? 10.780 37.539 16.900 1.00 91.50 267 ALA A CA 1
ATOM 2014 C C . ALA A 1 267 ? 11.698 37.114 15.737 1.00 91.50 267 ALA A C 1
ATOM 2016 O O . ALA A 1 267 ? 11.286 36.325 14.892 1.00 91.50 267 ALA A O 1
ATOM 2017 N N . ASP A 1 268 ? 12.951 37.587 15.693 1.00 92.12 268 ASP A N 1
ATOM 2018 C CA . ASP A 1 268 ? 13.946 37.104 14.720 1.00 92.12 268 ASP A CA 1
ATOM 2019 C C . ASP A 1 268 ? 14.221 35.600 14.878 1.00 92.12 268 ASP A C 1
ATOM 2021 O O . ASP A 1 268 ? 14.321 34.880 13.883 1.00 92.12 268 ASP A O 1
ATOM 2025 N N . VAL A 1 269 ? 14.339 35.132 16.123 1.00 92.12 269 VAL A N 1
ATOM 2026 C CA . VAL A 1 269 ? 14.576 33.722 16.444 1.00 92.12 269 VAL A CA 1
ATOM 2027 C C . VAL A 1 269 ? 13.349 32.873 16.112 1.00 92.12 269 VAL A C 1
ATOM 2029 O O . VAL A 1 269 ? 13.509 31.831 15.492 1.00 92.12 269 VAL A O 1
ATOM 2032 N N . GLU A 1 270 ? 12.131 33.320 16.418 1.00 93.06 270 GLU A N 1
ATOM 2033 C CA . GLU A 1 270 ? 10.900 32.591 16.074 1.00 93.06 270 GLU A CA 1
ATOM 2034 C C . GLU A 1 270 ? 10.695 32.471 14.561 1.00 93.06 270 GLU A C 1
ATOM 2036 O O . GLU A 1 270 ? 10.360 31.394 14.074 1.00 93.06 270 GLU A O 1
ATOM 2041 N N . VAL A 1 271 ? 10.977 33.526 13.786 1.00 95.00 271 VAL A N 1
ATOM 2042 C CA . VAL A 1 271 ? 10.962 33.438 12.314 1.00 95.00 271 VAL A CA 1
ATOM 2043 C C . VAL A 1 271 ? 11.999 32.434 11.819 1.00 95.00 271 VAL A C 1
ATOM 2045 O O . VAL A 1 271 ? 11.706 31.649 10.919 1.00 95.00 271 VAL A O 1
ATOM 2048 N N . PHE A 1 272 ? 13.203 32.442 12.398 1.00 94.62 272 PHE A N 1
ATOM 2049 C CA . PHE A 1 272 ? 14.240 31.475 12.052 1.00 94.62 272 PHE A CA 1
ATOM 2050 C C . PHE A 1 272 ? 13.787 30.044 12.351 1.00 94.62 272 PHE A C 1
ATOM 2052 O O . PHE A 1 272 ? 13.801 29.221 11.443 1.00 94.62 272 PHE A O 1
ATOM 2059 N N . ARG A 1 273 ? 13.306 29.781 13.572 1.00 93.50 273 ARG A N 1
ATOM 2060 C CA . ARG A 1 273 ? 12.790 28.478 14.016 1.00 93.50 273 ARG A CA 1
ATOM 2061 C C . ARG A 1 273 ? 11.657 27.975 13.128 1.00 93.50 273 ARG A C 1
ATOM 2063 O O . ARG A 1 273 ? 11.705 26.841 12.663 1.00 93.50 273 ARG A O 1
ATOM 2070 N N . ALA A 1 274 ? 10.667 28.821 12.848 1.00 93.69 274 ALA A N 1
ATOM 2071 C CA . ALA A 1 274 ? 9.533 28.470 12.000 1.00 93.69 274 ALA A CA 1
ATOM 2072 C C . ALA A 1 274 ? 9.956 28.203 10.545 1.00 93.69 274 ALA A C 1
ATOM 2074 O O . ALA A 1 274 ? 9.414 27.313 9.900 1.00 93.69 274 ALA A O 1
ATOM 2075 N N . ALA A 1 275 ? 10.950 28.922 10.018 1.00 94.50 275 ALA A N 1
ATOM 2076 C CA . ALA A 1 275 ? 11.451 28.706 8.661 1.00 94.50 275 ALA A CA 1
ATOM 2077 C C . ALA A 1 275 ? 12.358 27.472 8.520 1.00 94.50 275 ALA A C 1
ATOM 2079 O O . ALA A 1 275 ? 12.393 26.871 7.445 1.00 94.50 275 ALA A O 1
ATOM 2080 N N . THR A 1 276 ? 13.084 27.086 9.574 1.00 90.81 276 THR A N 1
ATOM 2081 C CA . THR A 1 276 ? 13.929 25.878 9.598 1.00 90.81 276 THR A CA 1
ATOM 2082 C C . THR A 1 276 ? 13.214 24.640 10.135 1.00 90.81 276 THR A C 1
ATOM 2084 O O . THR A 1 276 ? 13.767 23.547 10.054 1.00 90.81 276 THR A O 1
ATOM 2087 N N . GLY A 1 277 ? 11.978 24.783 10.623 1.00 88.69 277 GLY A N 1
ATOM 2088 C CA . GLY A 1 277 ? 11.178 23.675 11.143 1.00 88.69 277 GLY A CA 1
ATOM 2089 C C . GLY A 1 277 ? 11.638 23.177 12.514 1.00 88.69 277 GLY A C 1
ATOM 2090 O O . GLY A 1 277 ? 11.491 21.994 12.804 1.00 88.69 277 GLY A O 1
ATOM 2091 N N . VAL A 1 278 ? 12.210 24.053 13.345 1.00 87.38 278 VAL A N 1
ATOM 2092 C CA . VAL A 1 278 ? 12.585 23.717 14.727 1.00 87.38 278 VAL A CA 1
ATOM 2093 C C . VAL A 1 278 ? 11.318 23.505 15.552 1.00 87.38 278 VAL A C 1
ATOM 2095 O O . VAL A 1 278 ? 10.452 24.382 15.604 1.00 87.38 278 VAL A O 1
ATOM 2098 N N . ASP A 1 279 ? 11.222 22.354 16.217 1.00 78.88 279 ASP A N 1
ATOM 2099 C CA . ASP A 1 279 ? 10.064 21.992 17.035 1.00 78.88 279 ASP A CA 1
ATOM 2100 C C . ASP A 1 279 ? 9.861 22.985 18.195 1.00 78.88 279 ASP A C 1
ATOM 2102 O O . ASP A 1 279 ? 10.817 23.477 18.797 1.00 78.88 279 ASP A O 1
ATOM 2106 N N . ALA A 1 280 ? 8.611 23.291 18.543 1.00 75.69 280 ALA A N 1
ATOM 2107 C CA . ALA A 1 280 ? 8.293 24.190 19.653 1.00 75.69 280 ALA A CA 1
ATOM 2108 C C . ALA A 1 280 ? 8.758 23.655 21.025 1.00 75.69 280 ALA A C 1
ATOM 2110 O O . ALA A 1 280 ? 8.957 24.444 21.953 1.00 75.69 280 ALA A O 1
ATOM 2111 N N . ALA A 1 281 ? 8.925 22.337 21.160 1.00 68.38 281 ALA A N 1
ATOM 2112 C CA . ALA A 1 281 ? 9.460 21.673 22.342 1.00 68.38 281 ALA A CA 1
ATOM 2113 C C . ALA A 1 281 ? 10.990 21.775 22.455 1.00 68.38 281 ALA A C 1
ATOM 2115 O O . ALA A 1 281 ? 11.515 21.608 23.556 1.00 68.38 281 ALA A O 1
ATOM 2116 N N . ASP A 1 282 ? 11.704 22.073 21.362 1.00 72.75 282 ASP A N 1
ATOM 2117 C CA . ASP A 1 282 ? 13.154 22.266 21.401 1.00 72.75 282 ASP A CA 1
ATOM 2118 C C . ASP A 1 282 ? 13.490 23.561 22.155 1.00 72.75 282 ASP A C 1
ATOM 2120 O O . ASP A 1 282 ? 13.150 24.671 21.726 1.00 72.75 282 ASP A O 1
ATOM 2124 N N . LEU A 1 283 ? 14.164 23.415 23.295 1.00 71.44 283 LEU A N 1
ATOM 2125 C CA . LEU A 1 283 ? 14.540 24.522 24.171 1.00 71.44 283 LEU A CA 1
ATOM 2126 C C . LEU A 1 283 ? 15.801 25.260 23.707 1.00 71.44 283 LEU A C 1
ATOM 2128 O O . LEU A 1 283 ? 16.122 26.315 24.257 1.00 71.44 283 LEU A O 1
ATOM 2132 N N . ARG A 1 284 ? 16.526 24.751 22.705 1.00 74.31 284 ARG A N 1
ATOM 2133 C CA . ARG A 1 284 ? 17.663 25.461 22.110 1.00 74.31 284 ARG A CA 1
ATOM 2134 C C . ARG A 1 284 ? 17.118 26.651 21.324 1.00 74.31 284 ARG A C 1
ATOM 2136 O O . ARG A 1 284 ? 16.296 26.429 20.438 1.00 74.31 284 ARG A O 1
ATOM 2143 N N . PRO A 1 285 ? 17.561 27.900 21.571 1.00 81.06 285 PRO A N 1
ATOM 2144 C CA . PRO A 1 285 ? 16.973 29.081 20.937 1.00 81.06 285 PRO A CA 1
ATOM 2145 C C . PRO A 1 285 ? 16.886 28.980 19.410 1.00 81.06 285 PRO A C 1
ATOM 2147 O O . PRO A 1 285 ? 15.823 29.201 18.838 1.00 81.06 285 PRO A O 1
ATOM 2150 N N . THR A 1 286 ? 17.966 28.566 18.748 1.00 84.75 286 THR A N 1
ATOM 2151 C CA . THR A 1 286 ? 18.042 28.458 17.283 1.00 84.75 286 THR A CA 1
ATOM 2152 C C . THR A 1 286 ? 18.004 27.016 16.759 1.00 84.75 286 THR A C 1
ATOM 2154 O O . THR A 1 286 ? 18.183 26.818 15.560 1.00 84.75 286 THR A O 1
ATOM 2157 N N . GLY A 1 287 ? 17.735 26.018 17.610 1.00 83.31 287 GLY A N 1
ATOM 2158 C CA . GLY A 1 287 ? 17.715 24.599 17.226 1.00 83.31 287 GLY A CA 1
ATOM 2159 C C . GLY A 1 287 ? 19.073 24.059 16.755 1.00 83.31 287 GLY A C 1
ATOM 2160 O O . GLY A 1 287 ? 20.126 24.581 17.127 1.00 83.31 287 GLY A O 1
ATOM 2161 N N . ASP A 1 288 ? 19.042 23.010 15.929 1.00 77.62 288 ASP A N 1
ATOM 2162 C CA . ASP A 1 288 ? 20.243 22.328 15.431 1.00 77.62 288 ASP A CA 1
ATOM 2163 C C . ASP A 1 288 ? 21.150 23.216 14.561 1.00 77.62 288 ASP A C 1
ATOM 2165 O O . ASP A 1 288 ? 20.659 24.056 13.786 1.00 77.62 288 ASP A O 1
ATOM 2169 N N . PRO A 1 289 ? 22.482 23.007 14.610 1.00 77.56 289 PRO A N 1
ATOM 2170 C CA . PRO A 1 289 ? 23.422 23.689 13.732 1.00 77.56 289 PRO A CA 1
ATOM 2171 C C . PRO A 1 289 ? 23.090 23.476 12.255 1.00 77.56 289 PRO A C 1
ATOM 2173 O O . PRO A 1 289 ? 22.982 22.355 11.765 1.00 77.56 289 PRO A O 1
ATOM 2176 N N . GLN A 1 290 ? 22.994 24.571 11.511 1.00 83.81 290 GLN A N 1
ATOM 2177 C CA . GLN A 1 290 ? 22.787 24.520 10.072 1.00 83.81 290 GLN A CA 1
ATOM 2178 C C . GLN A 1 290 ? 24.109 24.318 9.324 1.00 83.81 290 GLN A C 1
ATOM 2180 O O . GLN A 1 290 ? 25.143 24.879 9.692 1.00 83.81 290 GLN A O 1
ATOM 2185 N N . PHE A 1 291 ? 24.076 23.565 8.223 1.00 75.62 291 PHE A N 1
ATOM 2186 C CA . PHE A 1 291 ? 25.290 23.218 7.470 1.00 75.62 291 PHE A CA 1
ATOM 2187 C C . PHE A 1 291 ? 25.575 24.149 6.285 1.00 75.62 291 PHE A C 1
ATOM 2189 O O . PHE A 1 291 ? 26.738 24.454 6.015 1.00 75.62 291 PHE A O 1
ATOM 2196 N N . GLN A 1 292 ? 24.541 24.661 5.606 1.00 74.81 292 GLN A N 1
ATOM 2197 C CA . GLN A 1 292 ? 24.718 25.624 4.513 1.00 74.81 292 GLN A CA 1
ATOM 2198 C C . GLN A 1 292 ? 25.279 26.947 5.052 1.00 74.81 292 GLN A C 1
ATOM 2200 O O . GLN A 1 292 ? 24.837 27.463 6.080 1.00 74.81 292 GLN A O 1
ATOM 2205 N N . ARG A 1 293 ? 26.277 27.527 4.379 1.00 77.62 293 ARG A N 1
ATOM 2206 C CA . ARG A 1 293 ? 27.077 28.618 4.958 1.00 77.62 293 ARG A CA 1
ATOM 2207 C C . ARG A 1 293 ? 26.256 29.887 5.190 1.00 77.62 293 ARG A C 1
ATOM 2209 O O . ARG A 1 293 ? 26.472 30.574 6.189 1.00 77.62 293 ARG A O 1
ATOM 2216 N N . THR A 1 294 ? 25.342 30.218 4.282 1.00 79.81 294 THR A N 1
ATOM 2217 C CA . THR A 1 294 ? 24.461 31.399 4.381 1.00 79.81 294 THR A CA 1
ATOM 2218 C C . THR A 1 294 ? 23.544 31.345 5.600 1.00 79.81 294 THR A C 1
ATOM 2220 O O . THR A 1 294 ? 23.550 32.279 6.407 1.00 79.81 294 THR A O 1
ATOM 2223 N N . ILE A 1 295 ? 22.809 30.245 5.772 1.00 85.00 295 ILE A N 1
ATOM 2224 C CA . ILE A 1 295 ? 21.896 30.062 6.902 1.00 85.00 295 ILE A CA 1
ATOM 2225 C C . ILE A 1 295 ? 22.649 29.831 8.217 1.00 85.00 295 ILE A C 1
ATOM 2227 O O . ILE A 1 295 ? 22.294 30.446 9.220 1.00 85.00 295 ILE A O 1
ATOM 2231 N N . ARG A 1 296 ? 23.783 29.112 8.205 1.00 84.50 296 ARG A N 1
ATOM 2232 C CA . ARG A 1 296 ? 24.679 28.985 9.369 1.00 84.50 296 ARG A CA 1
ATOM 2233 C C . ARG A 1 296 ? 25.213 30.333 9.838 1.00 84.50 296 ARG A C 1
ATOM 2235 O O . ARG A 1 296 ? 25.224 30.615 11.029 1.00 84.50 296 ARG A O 1
ATOM 2242 N N . ARG A 1 297 ? 25.633 31.206 8.916 1.00 83.62 297 ARG A N 1
ATOM 2243 C CA . ARG A 1 297 ? 26.101 32.559 9.260 1.00 83.62 297 ARG A CA 1
ATOM 2244 C C . ARG A 1 297 ? 24.998 33.381 9.923 1.00 83.62 297 ARG A C 1
ATOM 2246 O O . ARG A 1 297 ? 25.293 34.153 10.834 1.00 83.62 297 ARG A O 1
ATOM 2253 N N . TYR A 1 298 ? 23.758 33.239 9.456 1.00 87.69 298 TYR A N 1
ATOM 2254 C CA . TYR A 1 298 ? 22.613 33.902 10.071 1.00 87.69 298 TYR A CA 1
ATOM 2255 C C . TYR A 1 298 ? 22.333 33.343 11.473 1.00 87.69 298 TYR A C 1
ATOM 2257 O O . TYR A 1 298 ? 22.265 34.129 12.415 1.00 87.69 298 TYR A O 1
ATOM 2265 N N . GLN A 1 299 ? 22.304 32.014 11.627 1.00 89.62 299 GLN A N 1
ATOM 2266 C CA . GLN A 1 299 ? 22.160 31.325 12.915 1.00 89.62 299 GLN A CA 1
ATOM 2267 C C . GLN A 1 299 ? 23.231 31.764 13.920 1.00 89.62 299 GLN A C 1
ATOM 2269 O O . GLN A 1 299 ? 22.903 32.287 14.976 1.00 89.62 299 GLN A O 1
ATOM 2274 N N . THR A 1 300 ? 24.515 31.704 13.546 1.00 81.62 300 THR A N 1
ATOM 2275 C CA . THR A 1 300 ? 25.622 32.179 14.394 1.00 81.62 300 THR A CA 1
ATOM 2276 C C . THR A 1 300 ? 25.476 33.663 14.741 1.00 81.62 300 THR A C 1
ATOM 2278 O O . THR A 1 300 ? 25.887 34.093 15.815 1.00 81.62 300 THR A O 1
ATOM 2281 N N . GLY A 1 301 ? 24.899 34.469 13.844 1.00 83.69 301 GLY A N 1
ATOM 2282 C CA . GLY A 1 301 ? 24.564 35.866 14.108 1.00 83.69 301 GLY A CA 1
ATOM 2283 C C . GLY A 1 301 ? 23.485 36.032 15.181 1.00 83.69 301 GLY A C 1
ATOM 2284 O O . GLY A 1 301 ? 23.630 36.908 16.032 1.00 83.69 301 GLY A O 1
ATOM 2285 N N . LEU A 1 302 ? 22.445 35.194 15.162 1.00 87.12 302 LEU A N 1
ATOM 2286 C CA . LEU A 1 302 ? 21.419 35.136 16.205 1.00 87.12 302 LEU A CA 1
ATOM 2287 C C . LEU A 1 302 ? 21.999 34.632 17.528 1.00 87.12 302 LEU A C 1
ATOM 2289 O O . LEU A 1 302 ? 21.855 35.317 18.535 1.00 87.12 302 LEU A O 1
ATOM 2293 N N . ASP A 1 303 ? 22.735 33.520 17.523 1.00 81.69 303 ASP A N 1
ATOM 2294 C CA . ASP A 1 303 ? 23.370 32.956 18.723 1.00 81.69 303 ASP A CA 1
ATOM 2295 C C . ASP A 1 303 ? 24.355 33.933 19.355 1.00 81.69 303 ASP A C 1
ATOM 2297 O O . ASP A 1 303 ? 24.509 34.002 20.570 1.00 81.69 303 ASP A O 1
ATOM 2301 N N . ARG A 1 304 ? 25.069 34.694 18.523 1.00 77.44 304 ARG A N 1
ATOM 2302 C CA . ARG A 1 304 ? 25.962 35.746 18.991 1.00 77.44 304 ARG A CA 1
ATOM 2303 C C . ARG A 1 304 ? 25.175 36.887 19.628 1.00 77.44 304 ARG A C 1
ATOM 2305 O O . ARG A 1 304 ? 25.538 37.266 20.725 1.00 77.44 304 ARG A O 1
ATOM 2312 N N . ARG A 1 305 ? 24.085 37.372 19.025 1.00 79.69 305 ARG A N 1
ATOM 2313 C CA . ARG A 1 305 ? 23.215 38.402 19.635 1.00 79.69 305 ARG A CA 1
ATOM 2314 C C . ARG A 1 305 ? 22.569 37.922 20.941 1.00 79.69 305 ARG A C 1
ATOM 2316 O O . ARG A 1 305 ? 22.466 38.699 21.877 1.00 79.69 305 ARG A O 1
ATOM 2323 N N . LEU A 1 306 ? 22.187 36.646 21.018 1.00 76.06 306 LEU A N 1
ATOM 2324 C CA . LEU A 1 306 ? 21.664 36.012 22.234 1.00 76.06 306 LEU A CA 1
ATOM 2325 C C . LEU A 1 306 ? 22.728 35.879 23.337 1.00 76.06 306 LEU A C 1
ATOM 2327 O O . LEU A 1 306 ? 22.385 35.922 24.512 1.00 76.06 306 LEU A O 1
ATOM 2331 N N . ARG A 1 307 ? 24.010 35.722 22.972 1.00 68.00 307 ARG A N 1
ATOM 2332 C CA . ARG A 1 307 ? 25.148 35.670 23.912 1.00 68.00 307 ARG A CA 1
ATOM 2333 C C . ARG A 1 307 ? 25.679 37.048 24.309 1.00 68.00 307 ARG A C 1
ATOM 2335 O O . ARG A 1 307 ? 26.081 37.233 25.452 1.00 68.00 307 ARG A O 1
ATOM 2342 N N . GLU A 1 308 ? 25.725 37.983 23.361 1.00 60.69 308 GLU A N 1
ATOM 2343 C CA . GLU A 1 308 ? 26.237 39.349 23.534 1.00 60.69 308 GLU A CA 1
ATOM 2344 C C . GLU A 1 308 ? 25.357 40.162 24.494 1.00 60.69 308 GLU A C 1
ATOM 2346 O O . GLU A 1 308 ? 25.866 41.074 25.134 1.00 60.69 308 GLU A O 1
ATOM 2351 N N . ASP A 1 309 ? 24.083 39.790 24.670 1.00 54.81 309 ASP A N 1
ATOM 2352 C CA . ASP A 1 309 ? 23.135 40.492 25.544 1.00 54.81 309 ASP A CA 1
ATOM 2353 C C . ASP A 1 309 ? 23.076 39.949 27.000 1.00 54.81 309 ASP A C 1
ATOM 2355 O O . ASP A 1 309 ? 22.088 40.151 27.700 1.00 54.81 309 ASP A O 1
ATOM 2359 N N . HIS A 1 310 ? 24.213 39.411 27.484 1.00 55.22 310 HIS A N 1
ATOM 2360 C CA . HIS A 1 310 ? 24.669 39.259 28.889 1.00 55.22 310 HIS A CA 1
ATOM 2361 C C . HIS A 1 310 ? 24.538 37.889 29.587 1.00 55.22 310 HIS A C 1
ATOM 2363 O O . HIS A 1 310 ? 23.461 37.336 29.799 1.00 55.22 310 HIS A O 1
ATOM 2369 N N . SER A 1 311 ? 25.662 37.456 30.178 1.00 57.62 311 SER A N 1
ATOM 2370 C CA . SER A 1 311 ? 25.654 36.822 31.501 1.00 57.62 311 SER A CA 1
ATOM 2371 C C . SER A 1 311 ? 26.974 37.101 32.249 1.00 57.62 311 SER A C 1
ATOM 2373 O O . SER A 1 311 ? 27.999 36.521 31.887 1.00 57.62 311 SER A O 1
ATOM 2375 N N . PRO A 1 312 ? 26.981 37.935 33.311 1.00 61.81 312 PRO A N 1
ATOM 2376 C CA . PRO A 1 312 ? 28.101 38.037 34.259 1.00 61.81 312 PRO A CA 1
ATOM 2377 C C . PRO A 1 312 ? 28.517 36.668 34.810 1.00 61.81 312 PRO A C 1
ATOM 2379 O O . PRO A 1 312 ? 29.697 36.394 34.995 1.00 61.81 312 PRO A O 1
ATOM 2382 N N . ALA A 1 313 ? 27.548 35.761 34.954 1.00 65.31 313 ALA A N 1
ATOM 2383 C CA . ALA A 1 313 ? 27.796 34.388 35.359 1.00 65.31 313 ALA A CA 1
ATOM 2384 C C . ALA A 1 313 ? 28.588 33.592 34.305 1.00 65.31 313 ALA A C 1
ATOM 2386 O O . ALA A 1 313 ? 29.404 32.759 34.671 1.00 65.31 313 ALA A O 1
ATOM 2387 N N . LEU A 1 314 ? 28.419 33.851 33.001 1.00 68.31 314 LEU A N 1
ATOM 2388 C CA . LEU A 1 314 ? 29.266 33.230 31.974 1.00 68.31 314 LEU A CA 1
ATOM 2389 C C . LEU A 1 314 ? 30.690 33.808 31.983 1.00 68.31 314 LEU A C 1
ATOM 2391 O O . LEU A 1 314 ? 31.634 33.071 31.722 1.00 68.31 314 LEU A O 1
ATOM 2395 N N . ALA A 1 315 ? 30.862 35.088 32.322 1.00 70.62 315 ALA A N 1
ATOM 2396 C CA . ALA A 1 315 ? 32.190 35.672 32.516 1.00 70.62 315 ALA A CA 1
ATOM 2397 C C . ALA A 1 315 ? 32.898 35.102 33.762 1.00 70.62 315 ALA A C 1
ATOM 2399 O O . ALA A 1 315 ? 34.096 34.836 33.716 1.00 70.62 315 ALA A O 1
ATOM 2400 N N . GLU A 1 316 ? 32.158 34.867 34.849 1.00 74.56 316 GLU A N 1
ATOM 2401 C CA . GLU A 1 316 ? 32.675 34.306 36.104 1.00 74.56 316 GLU A CA 1
ATOM 2402 C C . GLU A 1 316 ? 32.947 32.792 36.012 1.00 74.56 316 GLU A C 1
ATOM 2404 O O . GLU A 1 316 ? 34.015 32.314 36.396 1.00 74.56 316 GLU A O 1
ATOM 2409 N N . TRP A 1 317 ? 31.983 32.024 35.498 1.00 80.50 317 TRP A N 1
ATOM 2410 C CA . TRP A 1 317 ? 32.005 30.558 35.507 1.00 80.50 317 TRP A CA 1
ATOM 2411 C C . TRP A 1 317 ? 32.487 29.944 34.196 1.00 80.50 317 TRP A C 1
ATOM 2413 O O . TRP A 1 317 ? 32.932 28.801 34.199 1.00 80.50 317 TRP A O 1
ATOM 2423 N N . GLY A 1 318 ? 32.444 30.678 33.082 1.00 78.50 318 GLY A N 1
ATOM 2424 C CA . GLY A 1 318 ? 32.902 30.200 31.774 1.00 78.50 318 GLY A CA 1
ATOM 2425 C C . GLY A 1 318 ? 34.353 29.707 31.778 1.00 78.50 318 GLY A C 1
ATOM 2426 O O . GLY A 1 318 ? 34.576 28.582 31.335 1.00 78.50 318 GLY A O 1
ATOM 2427 N N . PRO A 1 319 ? 35.328 30.468 32.320 1.00 82.44 319 PRO A N 1
ATOM 2428 C CA . PRO A 1 319 ? 36.713 30.005 32.436 1.00 82.44 319 PRO A CA 1
ATOM 2429 C C . PRO A 1 319 ? 36.847 28.738 33.291 1.00 82.44 319 PRO A C 1
ATOM 2431 O O . PRO A 1 319 ? 37.514 27.793 32.890 1.00 82.44 319 PRO A O 1
ATOM 2434 N N . VAL A 1 320 ? 36.136 28.671 34.421 1.00 84.75 320 VAL A N 1
ATOM 2435 C CA . VAL A 1 320 ? 36.155 27.507 35.327 1.00 84.75 320 VAL A CA 1
ATOM 2436 C C . VAL A 1 320 ? 35.591 26.257 34.650 1.00 84.75 320 VAL A C 1
ATOM 2438 O O . VAL A 1 320 ? 36.114 25.161 34.816 1.00 84.75 320 VAL A O 1
ATOM 2441 N N . LEU A 1 321 ? 34.523 26.413 33.868 1.00 85.00 321 LEU A N 1
ATOM 2442 C CA . LEU A 1 321 ? 33.914 25.326 33.105 1.00 85.00 321 LEU A CA 1
ATOM 2443 C C . LEU A 1 321 ? 34.787 24.896 31.918 1.00 85.00 321 LEU A C 1
ATOM 2445 O O . LEU A 1 321 ? 34.848 23.707 31.612 1.00 85.00 321 LEU A O 1
ATOM 2449 N N . ALA A 1 322 ? 35.493 25.836 31.285 1.00 82.62 322 ALA A N 1
ATOM 2450 C CA . ALA A 1 322 ? 36.454 25.547 30.223 1.00 82.62 322 ALA A CA 1
ATOM 2451 C C . ALA A 1 322 ? 37.674 24.762 30.734 1.00 82.62 322 ALA A C 1
ATOM 2453 O O . ALA A 1 322 ? 38.149 23.868 30.033 1.00 82.62 322 ALA A O 1
ATOM 2454 N N . ASP A 1 323 ? 38.137 25.054 31.954 1.00 83.19 323 ASP A N 1
ATOM 2455 C CA . ASP A 1 323 ? 39.230 24.326 32.612 1.00 83.19 323 ASP A CA 1
ATOM 2456 C C . ASP A 1 323 ? 38.840 22.880 32.967 1.00 83.19 323 ASP A C 1
ATOM 2458 O O . ASP A 1 323 ? 39.689 21.989 32.948 1.00 83.19 323 ASP A O 1
ATOM 2462 N N . LEU A 1 324 ? 37.558 22.624 33.261 1.00 82.69 324 LEU A N 1
ATOM 2463 C CA . LEU A 1 324 ? 37.047 21.280 33.558 1.00 82.69 324 LEU A CA 1
ATOM 2464 C C . LEU A 1 324 ? 36.971 20.393 32.311 1.00 82.69 324 LEU A C 1
ATOM 2466 O O . LEU A 1 324 ? 37.326 19.217 32.360 1.00 82.69 324 LEU A O 1
ATOM 2470 N N . SER A 1 325 ? 36.493 20.938 31.192 1.00 79.94 325 SER A N 1
ATOM 2471 C CA . SER A 1 325 ? 36.558 20.266 29.896 1.00 79.94 325 SER A CA 1
ATOM 2472 C C . SER A 1 325 ? 36.412 21.262 28.754 1.00 79.94 325 SER A C 1
ATOM 2474 O O . SER A 1 325 ? 35.461 22.044 28.698 1.00 79.94 325 SER A O 1
ATOM 2476 N N . ALA A 1 326 ? 37.289 21.142 27.757 1.00 73.50 326 ALA A N 1
ATOM 2477 C CA . ALA A 1 326 ? 37.200 21.924 26.530 1.00 73.50 326 ALA A CA 1
ATOM 2478 C C . ALA A 1 326 ? 35.877 21.687 25.772 1.00 73.50 326 ALA A C 1
ATOM 2480 O O . ALA A 1 326 ? 35.370 22.613 25.138 1.00 73.50 326 ALA A O 1
ATOM 2481 N N . THR A 1 327 ? 35.274 20.494 25.869 1.00 76.06 327 THR A N 1
ATOM 2482 C CA . THR A 1 327 ? 34.012 20.168 25.174 1.00 76.06 327 THR A CA 1
ATOM 2483 C C . THR A 1 327 ? 32.803 20.904 25.753 1.00 76.06 327 THR A C 1
ATOM 2485 O O . THR A 1 327 ? 31.873 21.211 25.013 1.00 76.06 327 THR A O 1
ATOM 2488 N N . ILE A 1 328 ? 32.841 21.297 27.034 1.00 80.62 328 ILE A N 1
ATOM 2489 C CA . ILE A 1 328 ? 31.777 22.089 27.679 1.00 80.62 328 ILE A CA 1
ATOM 2490 C C . ILE A 1 328 ? 31.614 23.453 27.000 1.00 80.62 328 ILE A C 1
ATOM 2492 O O . ILE A 1 328 ? 30.505 23.973 26.906 1.00 80.62 328 ILE A O 1
ATOM 2496 N N . THR A 1 329 ? 32.703 24.031 26.487 1.00 70.81 329 THR A N 1
ATOM 2497 C CA . THR A 1 329 ? 32.657 25.357 25.850 1.00 70.81 329 THR A CA 1
ATOM 2498 C C . THR A 1 329 ? 31.874 25.380 24.537 1.00 70.81 329 THR A C 1
ATOM 2500 O O . THR A 1 329 ? 31.398 26.439 24.125 1.00 70.81 329 THR A O 1
ATOM 2503 N N . ALA A 1 330 ? 31.727 24.218 23.897 1.00 66.44 330 ALA A N 1
ATOM 2504 C CA . ALA A 1 330 ? 30.972 24.045 22.663 1.00 66.44 330 ALA A CA 1
ATOM 2505 C C . ALA A 1 330 ? 29.494 23.684 22.907 1.00 66.44 330 ALA A C 1
ATOM 2507 O O . ALA A 1 330 ? 28.709 23.705 21.960 1.00 66.44 330 ALA A O 1
ATOM 2508 N N . ASP A 1 331 ? 29.107 23.377 24.149 1.00 70.12 331 ASP A N 1
ATOM 2509 C CA . ASP A 1 331 ? 27.750 22.960 24.495 1.00 70.12 331 ASP A CA 1
ATOM 2510 C C . ASP A 1 331 ? 26.782 24.165 24.511 1.00 70.12 331 ASP A C 1
ATOM 2512 O O . ASP A 1 331 ? 27.018 25.138 25.240 1.00 70.12 331 ASP A O 1
ATOM 2516 N N . PRO A 1 332 ? 25.661 24.128 23.762 1.00 64.94 332 PRO A N 1
ATOM 2517 C CA . PRO A 1 332 ? 24.661 25.198 23.771 1.00 64.94 332 PRO A CA 1
ATOM 2518 C C . PRO A 1 332 ? 24.004 25.439 25.144 1.00 64.94 332 PRO A C 1
ATOM 2520 O O . PRO A 1 332 ? 23.493 26.535 25.379 1.00 64.94 332 PRO A O 1
ATOM 2523 N N . TYR A 1 333 ? 24.034 24.471 26.068 1.00 70.62 333 TYR A N 1
ATOM 2524 C CA . TYR A 1 333 ? 23.521 24.602 27.438 1.00 70.62 333 TYR A CA 1
ATOM 2525 C C . TYR A 1 333 ? 24.479 25.362 28.376 1.00 70.62 333 TYR A C 1
ATOM 2527 O O . TYR A 1 333 ? 24.079 25.785 29.465 1.00 70.62 333 TYR A O 1
ATOM 2535 N N . LEU A 1 334 ? 25.731 25.610 27.971 1.00 76.12 334 LEU A N 1
ATOM 2536 C CA . LEU A 1 334 ? 26.738 26.298 28.789 1.00 76.12 334 LEU A CA 1
ATOM 2537 C C . LEU A 1 334 ? 26.242 27.617 29.424 1.00 76.12 334 LEU A C 1
ATOM 2539 O O . LEU A 1 334 ? 26.440 27.796 30.630 1.00 76.12 334 LEU A O 1
ATOM 2543 N N . PRO A 1 335 ? 25.578 28.543 28.700 1.00 67.94 335 PRO A N 1
ATOM 2544 C CA . PRO A 1 335 ? 25.104 29.793 29.298 1.00 67.94 335 PRO A CA 1
ATOM 2545 C C . PRO A 1 335 ? 24.016 29.580 30.358 1.00 67.94 335 PRO A C 1
ATOM 2547 O O . PRO A 1 335 ? 23.850 30.399 31.264 1.00 67.94 335 PRO A O 1
ATOM 2550 N N . GLN A 1 336 ? 23.241 28.499 30.253 1.00 68.19 336 GLN A N 1
ATOM 2551 C CA . GLN A 1 336 ? 22.243 28.136 31.254 1.00 68.19 336 GLN A CA 1
ATOM 2552 C C . GLN A 1 336 ? 22.906 27.548 32.500 1.00 68.19 336 GLN A C 1
ATOM 2554 O O . GLN A 1 336 ? 22.611 28.011 33.602 1.00 68.19 336 GLN A O 1
ATOM 2559 N N . LEU A 1 337 ? 23.857 26.626 32.324 1.00 77.06 337 LEU A N 1
ATOM 2560 C CA . LEU A 1 337 ? 24.666 26.085 33.414 1.00 77.06 337 LEU A CA 1
ATOM 2561 C C . LEU A 1 337 ? 25.378 27.207 34.181 1.00 77.06 337 LEU A C 1
ATOM 2563 O O . LEU A 1 337 ? 25.207 27.316 35.390 1.00 77.06 337 LEU A O 1
ATOM 2567 N N . ALA A 1 338 ? 26.109 28.089 33.492 1.00 75.00 338 ALA A N 1
ATOM 2568 C CA . ALA A 1 338 ? 26.841 29.186 34.127 1.00 75.00 338 ALA A CA 1
ATOM 2569 C C . ALA A 1 338 ? 25.934 30.061 35.013 1.00 75.00 338 ALA A C 1
ATOM 2571 O O . ALA A 1 338 ? 26.302 30.403 36.134 1.00 75.00 338 ALA A O 1
ATOM 2572 N N . ARG A 1 339 ? 24.706 30.355 34.563 1.00 68.56 339 ARG A N 1
ATOM 2573 C CA . ARG A 1 339 ? 23.708 31.092 35.357 1.00 68.56 339 ARG A CA 1
ATOM 2574 C C . ARG A 1 339 ? 23.205 30.312 36.564 1.00 68.56 339 ARG A C 1
ATOM 2576 O O . ARG A 1 339 ? 23.045 30.901 37.626 1.00 68.56 339 ARG A O 1
ATOM 2583 N N . GLN A 1 340 ? 22.943 29.016 36.416 1.00 72.75 340 GLN A N 1
ATOM 2584 C CA . GLN A 1 340 ? 22.506 28.173 37.529 1.00 72.75 340 GLN A CA 1
ATOM 2585 C C . GLN A 1 340 ? 23.588 28.077 38.612 1.00 72.75 340 GLN A C 1
ATOM 2587 O O . GLN A 1 340 ? 23.283 28.167 39.798 1.00 72.75 340 GLN A O 1
ATOM 2592 N N . LEU A 1 341 ? 24.856 27.985 38.210 1.00 78.81 341 LEU A N 1
ATOM 2593 C CA . LEU A 1 341 ? 25.995 28.049 39.124 1.00 78.81 341 LEU A CA 1
ATOM 2594 C C . LEU A 1 341 ? 26.107 29.421 39.797 1.00 78.81 341 LEU A C 1
ATOM 2596 O O . LEU A 1 341 ? 26.258 29.486 41.014 1.00 78.81 341 LEU A O 1
ATOM 2600 N N . GLY A 1 342 ? 25.948 30.508 39.037 1.00 72.38 342 GLY A N 1
ATOM 2601 C CA . GLY A 1 342 ? 25.890 31.864 39.586 1.00 72.38 342 GLY A CA 1
ATOM 2602 C C . GLY A 1 342 ? 24.769 32.040 40.616 1.00 72.38 342 GLY A C 1
ATOM 2603 O O . GLY A 1 342 ? 25.005 32.600 41.681 1.00 72.38 342 GLY A O 1
ATOM 2604 N N . TYR A 1 343 ? 23.579 31.490 40.350 1.00 68.69 343 TYR A N 1
ATOM 2605 C CA . TYR A 1 343 ? 22.451 31.486 41.287 1.00 68.69 343 TYR A CA 1
ATOM 2606 C C . TYR A 1 343 ? 22.766 30.711 42.574 1.00 68.69 343 TYR A C 1
ATOM 2608 O O . TYR A 1 343 ? 22.534 31.210 43.672 1.00 68.69 343 TYR A O 1
ATOM 2616 N N . LEU A 1 344 ? 23.327 29.504 42.464 1.00 70.88 344 LEU A N 1
ATOM 2617 C CA . LEU A 1 344 ? 23.715 28.710 43.634 1.00 70.88 344 LEU A CA 1
ATOM 2618 C C . LEU A 1 344 ? 24.779 29.427 44.470 1.00 70.88 344 LEU A C 1
ATOM 2620 O O . LEU A 1 344 ? 24.663 29.479 45.696 1.00 70.88 344 LEU A O 1
ATOM 2624 N N . SER A 1 345 ? 25.773 30.016 43.803 1.00 73.69 345 SER A N 1
ATOM 2625 C CA . SER A 1 345 ? 26.836 30.797 44.437 1.00 73.69 345 SER A CA 1
ATOM 2626 C C . SER A 1 345 ? 26.278 32.020 45.172 1.00 73.69 345 SER A C 1
ATOM 2628 O O . SER A 1 345 ? 26.607 32.233 46.339 1.00 73.69 345 SER A O 1
ATOM 2630 N N . SER A 1 346 ? 25.365 32.776 44.547 1.00 61.59 346 SER A N 1
ATOM 2631 C CA . SER A 1 346 ? 24.744 33.955 45.168 1.00 61.59 346 SER A CA 1
ATOM 2632 C C . SER A 1 346 ? 23.825 33.611 46.344 1.00 61.59 346 SER A C 1
ATOM 2634 O O . SER A 1 346 ? 23.648 34.430 47.239 1.00 61.59 346 SER A O 1
ATOM 2636 N N . HIS A 1 347 ? 23.304 32.381 46.401 1.00 60.75 347 HIS A N 1
ATOM 2637 C CA . HIS A 1 347 ? 22.490 31.869 47.510 1.00 60.75 347 HIS A CA 1
ATOM 2638 C C . HIS A 1 347 ? 23.316 31.073 48.540 1.00 60.75 347 HIS A C 1
ATOM 2640 O O . HIS A 1 347 ? 22.780 30.233 49.265 1.00 60.75 347 HIS A O 1
ATOM 2646 N N . GLY A 1 348 ? 24.632 31.315 48.604 1.00 58.59 348 GLY A N 1
ATOM 2647 C CA . GLY A 1 348 ? 25.524 30.772 49.634 1.00 58.59 348 GLY A CA 1
ATOM 2648 C C . GLY A 1 348 ? 25.887 29.292 49.471 1.00 58.59 348 GLY A C 1
ATOM 2649 O O . GLY A 1 348 ? 26.467 28.699 50.382 1.00 58.59 348 GLY A O 1
ATOM 2650 N N . THR A 1 349 ? 25.572 28.674 48.329 1.00 73.19 349 THR A N 1
ATOM 2651 C CA . THR A 1 349 ? 25.942 27.281 48.045 1.00 73.19 349 THR A CA 1
ATOM 2652 C C . THR A 1 349 ? 27.372 27.223 47.510 1.00 73.19 349 THR A C 1
ATOM 2654 O O . THR A 1 349 ? 27.722 27.913 46.554 1.00 73.19 349 THR A O 1
ATOM 2657 N N . GLN A 1 350 ? 28.220 26.370 48.092 1.00 74.75 350 GLN A N 1
ATOM 2658 C CA . GLN A 1 350 ? 29.593 26.195 47.611 1.00 74.75 350 GLN A CA 1
ATOM 2659 C C . GLN A 1 350 ? 29.613 25.386 46.308 1.00 74.75 350 GLN A C 1
ATOM 2661 O O . GLN A 1 350 ? 29.525 24.162 46.314 1.00 74.75 350 GLN A O 1
ATOM 2666 N N . VAL A 1 351 ? 29.755 26.082 45.181 1.00 81.25 351 VAL A N 1
ATOM 2667 C CA . VAL A 1 351 ? 29.659 25.478 43.845 1.00 81.25 351 VAL A CA 1
ATOM 2668 C C . VAL A 1 351 ? 30.898 24.671 43.438 1.00 81.25 351 VAL A C 1
ATOM 2670 O O . VAL A 1 351 ? 30.756 23.644 42.782 1.00 81.25 351 VAL A O 1
ATOM 2673 N N . ARG A 1 352 ? 32.114 25.090 43.818 1.00 82.38 352 ARG A N 1
ATOM 2674 C CA . ARG A 1 352 ? 33.357 24.393 43.410 1.00 82.38 352 ARG A CA 1
ATOM 2675 C C . ARG A 1 352 ? 33.391 22.922 43.866 1.00 82.38 352 ARG A C 1
ATOM 2677 O O . ARG A 1 352 ? 33.568 22.069 43.007 1.00 82.38 352 ARG A O 1
ATOM 2684 N N . PRO A 1 353 ? 33.091 22.590 45.137 1.00 80.62 353 PRO A N 1
ATOM 2685 C CA . PRO A 1 353 ? 32.995 21.195 45.570 1.00 80.62 353 PRO A CA 1
ATOM 2686 C C . PRO A 1 353 ? 31.946 20.374 44.805 1.00 80.62 353 PRO A C 1
ATOM 2688 O O . PRO A 1 353 ? 32.155 19.187 44.570 1.00 80.62 353 PRO A O 1
ATOM 2691 N N . LEU A 1 354 ? 30.829 20.993 44.400 1.00 83.94 354 LEU A N 1
ATOM 2692 C CA . LEU A 1 354 ? 29.791 20.330 43.602 1.00 83.94 354 LEU A CA 1
ATOM 2693 C C . LEU A 1 354 ? 30.274 20.046 42.176 1.00 83.94 354 LEU A C 1
ATOM 2695 O O . LEU A 1 354 ? 30.012 18.967 41.651 1.00 83.94 354 LEU A O 1
ATOM 2699 N N . LEU A 1 355 ? 31.003 20.984 41.563 1.00 85.75 355 LEU A N 1
ATOM 2700 C CA . LEU A 1 355 ? 31.629 20.794 40.253 1.00 85.75 355 LEU A CA 1
ATOM 2701 C C . LEU A 1 355 ? 32.702 19.704 40.296 1.00 85.75 355 LEU A C 1
ATOM 2703 O O . LEU A 1 355 ? 32.703 18.821 39.439 1.00 85.75 355 LEU A O 1
ATOM 2707 N N . ASP A 1 356 ? 33.568 19.727 41.309 1.00 82.31 356 ASP A N 1
ATOM 2708 C CA . ASP A 1 356 ? 34.618 18.724 41.499 1.00 82.31 356 ASP A CA 1
ATOM 2709 C C . ASP A 1 356 ? 33.999 17.334 41.688 1.00 82.31 356 ASP A C 1
ATOM 2711 O O . ASP A 1 356 ? 34.383 16.383 41.014 1.00 82.31 356 ASP A O 1
ATOM 2715 N N . ALA A 1 357 ? 32.967 17.218 42.532 1.00 81.06 357 ALA A N 1
ATOM 2716 C CA . ALA A 1 357 ? 32.247 15.965 42.747 1.00 81.06 357 ALA A CA 1
ATOM 2717 C C . ALA A 1 357 ? 31.512 15.476 41.484 1.00 81.06 357 ALA A C 1
ATOM 2719 O O . ALA A 1 357 ? 31.502 14.278 41.196 1.00 81.06 357 ALA A O 1
ATOM 2720 N N . ALA A 1 358 ? 30.904 16.384 40.717 1.00 81.94 358 ALA A N 1
ATOM 2721 C CA . ALA A 1 358 ? 30.172 16.051 39.496 1.00 81.94 358 ALA A CA 1
ATOM 2722 C C . ALA A 1 358 ? 31.088 15.697 38.309 1.00 81.94 358 ALA A C 1
ATOM 2724 O O . ALA A 1 358 ? 30.654 14.987 37.397 1.00 81.94 358 ALA A O 1
ATOM 2725 N N . SER A 1 359 ? 32.345 16.150 38.324 1.00 81.75 359 SER A N 1
ATOM 2726 C CA . SER A 1 359 ? 33.345 15.915 37.272 1.00 81.75 359 SER A CA 1
ATOM 2727 C C . SER A 1 359 ? 34.289 14.735 37.546 1.00 81.75 359 SER A C 1
ATOM 2729 O O . SER A 1 359 ? 35.091 14.394 36.681 1.00 81.75 359 SER A O 1
ATOM 2731 N N . VAL A 1 360 ? 34.158 14.042 38.691 1.00 82.44 360 VAL A N 1
ATOM 2732 C CA . VAL A 1 360 ? 34.945 12.826 39.010 1.00 82.44 360 VAL A CA 1
ATOM 2733 C C . VAL A 1 360 ? 34.802 11.743 37.936 1.00 82.44 360 VAL A C 1
ATOM 2735 O O . VAL A 1 360 ? 35.756 11.025 37.638 1.00 82.44 360 VAL A O 1
ATOM 2738 N N . GLN A 1 361 ? 33.605 11.597 37.368 1.00 77.56 361 GLN A N 1
ATOM 2739 C CA . GLN A 1 361 ? 33.369 10.704 36.236 1.00 77.56 361 GLN A CA 1
ATOM 2740 C C . GLN A 1 361 ? 33.522 11.473 34.923 1.00 77.56 361 GLN A C 1
ATOM 2742 O O . GLN A 1 361 ? 33.052 12.614 34.852 1.00 77.56 361 GLN A O 1
ATOM 2747 N N . PRO A 1 362 ? 34.076 10.852 33.864 1.00 81.12 362 PRO A N 1
ATOM 2748 C CA . PRO A 1 362 ? 34.170 11.493 32.559 1.00 81.12 362 PRO A CA 1
ATOM 2749 C C . PRO A 1 362 ? 32.798 12.017 32.117 1.00 81.12 362 PRO A C 1
ATOM 2751 O O . PRO A 1 362 ? 31.756 11.392 32.361 1.00 81.12 362 PRO A O 1
ATOM 2754 N N . LEU A 1 363 ? 32.799 13.221 31.551 1.00 82.81 363 LEU A N 1
ATOM 2755 C CA . LEU A 1 363 ? 31.610 13.820 30.959 1.00 82.81 363 LEU A CA 1
ATOM 2756 C C . LEU A 1 363 ? 31.347 13.178 29.591 1.00 82.81 363 LEU A C 1
ATOM 2758 O O . LEU A 1 363 ? 32.300 12.738 28.948 1.00 82.81 363 LEU A O 1
ATOM 2762 N N . PRO A 1 364 ? 30.076 13.085 29.171 1.00 77.44 364 PRO A N 1
ATOM 2763 C CA . PRO A 1 364 ? 29.745 12.595 27.841 1.00 77.44 364 PRO A CA 1
ATOM 2764 C C . PRO A 1 364 ? 30.304 13.522 26.755 1.00 77.44 364 PRO A C 1
ATOM 2766 O O . PRO A 1 364 ? 30.516 14.714 26.995 1.00 77.44 364 PRO A O 1
ATOM 2769 N N . ASP A 1 365 ? 30.523 12.957 25.568 1.00 72.00 365 ASP A N 1
ATOM 2770 C CA . ASP A 1 365 ? 30.979 13.712 24.397 1.00 72.00 365 ASP A CA 1
ATOM 2771 C C . ASP A 1 365 ? 29.908 14.723 23.940 1.00 72.00 365 ASP A C 1
ATOM 2773 O O . ASP A 1 365 ? 30.244 15.861 23.604 1.00 72.00 365 ASP A O 1
ATOM 2777 N N . ASP A 1 366 ? 28.626 14.345 24.042 1.00 68.75 366 ASP A N 1
ATOM 2778 C CA . ASP A 1 366 ? 27.467 15.191 23.741 1.00 68.75 366 ASP A CA 1
ATOM 2779 C C . ASP A 1 366 ? 26.804 15.734 25.018 1.00 68.75 366 ASP A C 1
ATOM 2781 O O . ASP A 1 366 ? 26.691 15.045 26.034 1.00 68.75 366 ASP A O 1
ATOM 2785 N N . HIS A 1 367 ? 26.329 16.980 24.957 1.00 74.94 367 HIS A N 1
ATOM 2786 C CA . HIS A 1 367 ? 25.691 17.705 26.068 1.00 74.94 367 HIS A CA 1
ATOM 2787 C C . HIS A 1 367 ? 26.447 17.667 27.426 1.00 74.94 367 HIS A C 1
ATOM 2789 O O . HIS A 1 367 ? 25.820 17.484 28.484 1.00 74.94 367 HIS A O 1
ATOM 2795 N N . PRO A 1 368 ? 27.787 17.846 27.463 1.00 83.50 368 PRO A N 1
ATOM 2796 C CA . PRO A 1 368 ? 28.571 17.765 28.698 1.00 83.50 368 PRO A CA 1
ATOM 2797 C C . PRO A 1 368 ? 28.157 18.789 29.769 1.00 83.50 368 PRO A C 1
ATOM 2799 O O . PRO A 1 368 ? 28.212 18.480 30.961 1.00 83.50 368 PRO A O 1
ATOM 2802 N N . ALA A 1 369 ? 27.709 19.989 29.387 1.00 80.56 369 ALA A N 1
ATOM 2803 C CA . ALA A 1 369 ? 27.230 21.011 30.316 1.00 80.56 369 ALA A CA 1
ATOM 2804 C C . ALA A 1 369 ? 25.885 20.616 30.945 1.00 80.56 369 ALA A C 1
ATOM 2806 O O . ALA A 1 369 ? 25.692 20.783 32.153 1.00 80.56 369 ALA A O 1
ATOM 2807 N N . ALA A 1 370 ? 24.964 20.057 30.155 1.00 77.75 370 ALA A N 1
ATOM 2808 C CA . ALA A 1 370 ? 23.684 19.567 30.668 1.00 77.75 370 ALA A CA 1
ATOM 2809 C C . ALA A 1 370 ? 23.878 18.356 31.597 1.00 77.75 370 ALA A C 1
ATOM 2811 O O . ALA A 1 370 ? 23.268 18.287 32.667 1.00 77.75 370 ALA A O 1
ATOM 2812 N N . ALA A 1 371 ? 24.781 17.436 31.240 1.00 82.75 371 ALA A N 1
ATOM 2813 C CA . ALA A 1 371 ? 25.140 16.292 32.074 1.00 82.75 371 ALA A CA 1
ATOM 2814 C C . ALA A 1 371 ? 25.768 16.725 33.408 1.00 82.75 371 ALA A C 1
ATOM 2816 O O . ALA A 1 371 ? 25.423 16.186 34.464 1.00 82.75 371 ALA A O 1
ATOM 2817 N N . LEU A 1 372 ? 26.651 17.729 33.377 1.00 85.81 372 LEU A N 1
ATOM 2818 C CA . LEU A 1 372 ? 27.242 18.302 34.583 1.00 85.81 372 LEU A CA 1
ATOM 2819 C C . LEU A 1 372 ? 26.164 18.918 35.485 1.00 85.81 372 LEU A C 1
ATOM 2821 O O . LEU A 1 372 ? 26.141 18.635 36.683 1.00 85.81 372 LEU A O 1
ATOM 2825 N N . TRP A 1 373 ? 25.224 19.681 34.914 1.00 84.00 373 TRP A N 1
ATOM 2826 C CA . TRP A 1 373 ? 24.088 20.209 35.671 1.00 84.00 373 TRP A CA 1
ATOM 2827 C C . TRP A 1 373 ? 23.237 19.099 36.284 1.00 84.00 373 TRP A C 1
ATOM 2829 O O . TRP A 1 373 ? 22.904 19.183 37.458 1.00 84.00 373 TRP A O 1
ATOM 2839 N N . TRP A 1 374 ? 22.911 18.042 35.538 1.00 81.38 374 TRP A N 1
ATOM 2840 C CA . TRP A 1 374 ? 22.099 16.932 36.045 1.00 81.38 374 TRP A CA 1
ATOM 2841 C C . TRP A 1 374 ? 22.743 16.249 37.262 1.00 81.38 374 TRP A C 1
ATOM 2843 O O . TRP A 1 374 ? 22.069 15.987 38.263 1.00 81.38 374 TRP A O 1
ATOM 2853 N N . ARG A 1 375 ? 24.065 16.028 37.215 1.00 86.50 375 ARG A N 1
ATOM 2854 C CA . ARG A 1 375 ? 24.836 15.461 38.335 1.00 86.50 375 ARG A CA 1
ATOM 2855 C C . ARG A 1 375 ? 24.822 16.375 39.562 1.00 86.50 375 ARG A C 1
ATOM 2857 O O . ARG A 1 375 ? 24.654 15.883 40.676 1.00 86.50 375 ARG A O 1
ATOM 2864 N N . ILE A 1 376 ? 24.953 17.687 39.359 1.00 83.75 376 ILE A N 1
ATOM 2865 C CA . ILE A 1 376 ? 24.870 18.687 40.434 1.00 83.75 376 ILE A CA 1
ATOM 2866 C C . ILE A 1 376 ? 23.448 18.743 40.997 1.00 83.75 376 ILE A C 1
ATOM 2868 O O . ILE A 1 376 ? 23.259 18.662 42.207 1.00 83.75 376 ILE A O 1
ATOM 2872 N N . ALA A 1 377 ? 22.435 18.810 40.132 1.00 74.50 377 ALA A N 1
ATOM 2873 C CA . ALA A 1 377 ? 21.033 18.895 40.507 1.00 74.50 377 ALA A CA 1
ATOM 2874 C C . ALA A 1 377 ? 20.622 17.733 41.415 1.00 74.50 377 ALA A C 1
ATOM 2876 O O . ALA A 1 377 ? 19.955 17.969 42.417 1.00 74.50 377 ALA A O 1
ATOM 2877 N N . GLY A 1 378 ? 21.085 16.507 41.149 1.00 69.88 378 GLY A N 1
ATOM 2878 C CA . GLY A 1 378 ? 20.839 15.342 42.008 1.00 69.88 378 GLY A CA 1
ATOM 2879 C C . GLY A 1 378 ? 21.319 15.486 43.462 1.00 69.88 378 GLY A C 1
ATOM 2880 O O . GLY A 1 378 ? 20.809 14.785 44.335 1.00 69.88 378 GLY A O 1
ATOM 2881 N N . GLN A 1 379 ? 22.242 16.411 43.740 1.00 71.94 379 GLN A N 1
ATOM 2882 C CA . GLN A 1 379 ? 22.796 16.689 45.072 1.00 71.94 379 GLN A CA 1
ATOM 2883 C C . GLN A 1 379 ? 22.152 17.905 45.762 1.00 71.94 379 GLN A C 1
ATOM 2885 O O . GLN A 1 379 ? 22.382 18.124 46.947 1.00 71.94 379 GLN A O 1
ATOM 2890 N N . LEU A 1 380 ? 21.347 18.688 45.039 1.00 72.00 380 LEU A N 1
ATOM 2891 C CA . LEU A 1 380 ? 20.657 19.880 45.549 1.00 72.00 380 LEU A CA 1
ATOM 2892 C C . LEU A 1 380 ? 19.291 19.528 46.151 1.00 72.00 380 LEU A C 1
ATOM 2894 O O . LEU A 1 380 ? 18.713 18.513 45.777 1.00 72.00 380 LEU A O 1
ATOM 2898 N N . ASP A 1 381 ? 18.717 20.371 47.008 1.00 59.78 381 ASP A N 1
ATOM 2899 C CA . ASP A 1 381 ? 17.322 20.217 47.457 1.00 59.78 381 ASP A CA 1
ATOM 2900 C C . ASP A 1 381 ? 16.317 20.719 46.402 1.00 59.78 381 ASP A C 1
ATOM 2902 O O . ASP A 1 381 ? 16.655 21.501 45.514 1.00 59.78 381 ASP A O 1
ATOM 2906 N N . HIS A 1 382 ? 15.043 20.307 46.483 1.00 46.66 382 HIS A N 1
ATOM 2907 C CA . HIS A 1 382 ? 14.014 20.619 45.470 1.00 46.66 382 HIS A CA 1
ATOM 2908 C C . HIS A 1 382 ? 13.874 22.125 45.157 1.00 46.66 382 HIS A C 1
ATOM 2910 O O . HIS A 1 382 ? 13.713 22.503 43.995 1.00 46.66 382 HIS A O 1
ATOM 2916 N N . ALA A 1 383 ? 13.978 22.990 46.172 1.00 51.19 383 ALA A N 1
ATOM 2917 C CA . ALA A 1 383 ? 13.932 24.446 46.006 1.00 51.19 383 ALA A CA 1
ATOM 2918 C C . ALA A 1 383 ? 15.147 24.989 45.225 1.00 51.19 383 ALA A C 1
ATOM 2920 O O . ALA A 1 383 ? 14.997 25.846 44.359 1.00 51.19 383 ALA A O 1
ATOM 2921 N N . GLN A 1 384 ? 16.336 24.430 45.470 1.00 56.62 384 GLN A N 1
ATOM 2922 C CA . GLN A 1 384 ? 17.575 24.776 44.763 1.00 56.62 384 GLN A CA 1
ATOM 2923 C C . GLN A 1 384 ? 17.600 24.209 43.331 1.00 56.62 384 GLN A C 1
ATOM 2925 O O . GLN A 1 384 ? 18.122 24.853 42.426 1.00 56.62 384 GLN A O 1
ATOM 2930 N N . ARG A 1 385 ? 17.002 23.027 43.104 1.00 53.44 385 ARG A N 1
ATOM 2931 C CA . ARG A 1 385 ? 16.915 22.361 41.785 1.00 53.44 385 ARG A CA 1
ATOM 2932 C C . ARG A 1 385 ? 16.027 23.092 40.789 1.00 53.44 385 ARG A C 1
ATOM 2934 O O . ARG A 1 385 ? 16.329 23.131 39.602 1.00 53.44 385 ARG A O 1
ATOM 2941 N N . THR A 1 386 ? 14.891 23.592 41.261 1.00 44.22 386 THR A N 1
ATOM 2942 C CA . THR A 1 386 ? 13.842 24.159 40.402 1.00 44.22 386 THR A CA 1
ATOM 2943 C C . THR A 1 386 ? 13.988 25.662 40.202 1.00 44.22 386 THR A C 1
ATOM 2945 O O . THR A 1 386 ? 13.246 26.234 39.407 1.00 44.22 386 THR A O 1
ATOM 2948 N N . GLY A 1 387 ? 14.903 26.312 40.936 1.00 51.44 387 GLY A N 1
ATOM 2949 C CA . GLY A 1 387 ? 14.938 27.771 41.028 1.00 51.44 387 GLY A CA 1
ATOM 2950 C C . GLY A 1 387 ? 13.573 28.338 41.430 1.00 51.44 387 GLY A C 1
ATOM 2951 O O . GLY A 1 387 ? 13.200 29.419 40.975 1.00 51.44 387 GLY A O 1
ATOM 2952 N N . GLN A 1 388 ? 12.776 27.575 42.196 1.00 42.50 388 GLN A N 1
ATOM 2953 C CA . GLN A 1 388 ? 11.432 27.988 42.574 1.00 42.50 388 GLN A CA 1
ATOM 2954 C C . GLN A 1 388 ? 11.538 29.242 43.433 1.00 42.50 388 GLN A C 1
ATOM 2956 O O . GLN A 1 388 ? 12.067 29.210 44.545 1.00 42.50 388 GLN A O 1
ATOM 2961 N N . ARG A 1 389 ? 11.009 30.343 42.883 1.00 49.69 389 ARG A N 1
ATOM 2962 C CA . ARG A 1 389 ? 10.681 31.575 43.605 1.00 49.69 389 ARG A CA 1
ATOM 2963 C C . ARG A 1 389 ? 10.133 31.205 44.981 1.00 49.69 389 ARG A C 1
ATOM 2965 O O . ARG A 1 389 ? 9.149 30.465 45.049 1.00 49.69 389 ARG A O 1
ATOM 2972 N N . ARG A 1 390 ? 10.730 31.723 46.061 1.00 51.50 390 ARG A N 1
ATOM 2973 C CA . ARG A 1 390 ? 10.051 31.687 47.360 1.00 51.50 390 ARG A CA 1
ATOM 2974 C C . ARG A 1 390 ? 8.740 32.440 47.177 1.00 51.50 390 ARG A C 1
ATOM 2976 O O . ARG A 1 390 ? 8.760 33.614 46.825 1.00 51.50 390 ARG A O 1
ATOM 2983 N N . THR A 1 391 ? 7.610 31.762 47.333 1.00 54.97 391 THR A N 1
ATOM 2984 C CA . THR A 1 391 ? 6.316 32.441 47.269 1.00 54.97 391 THR A CA 1
ATOM 2985 C C . THR A 1 391 ? 6.164 33.333 48.501 1.00 54.97 391 THR A C 1
ATOM 2987 O O . THR A 1 391 ? 6.735 33.001 49.546 1.00 54.97 391 THR A O 1
ATOM 2990 N N . PRO A 1 392 ? 5.392 34.434 48.424 1.00 57.25 392 PRO A N 1
ATOM 2991 C CA . PRO A 1 392 ? 5.136 35.297 49.574 1.00 57.25 392 PRO A CA 1
ATOM 2992 C C . PRO A 1 392 ? 4.762 34.504 50.829 1.00 57.25 392 PRO A C 1
ATOM 2994 O O . PRO A 1 392 ? 5.330 34.730 51.887 1.00 57.25 392 PRO A O 1
ATOM 2997 N N . ASP A 1 393 ? 3.944 33.460 50.699 1.00 57.03 393 ASP A N 1
ATOM 2998 C CA . ASP A 1 393 ? 3.521 32.589 51.807 1.00 57.03 393 ASP A CA 1
ATOM 2999 C C . ASP A 1 393 ? 4.673 31.959 52.618 1.00 57.03 393 ASP A C 1
ATOM 3001 O O . ASP A 1 393 ? 4.484 31.601 53.780 1.00 57.03 393 ASP A O 1
ATOM 3005 N N . GLN A 1 394 ? 5.864 31.819 52.026 1.00 64.00 394 GLN A N 1
ATOM 3006 C CA . GLN A 1 394 ? 7.033 31.198 52.653 1.00 64.00 394 GLN A CA 1
ATOM 3007 C C . GLN A 1 394 ? 7.901 32.187 53.441 1.00 64.00 394 GLN A C 1
ATOM 3009 O O . GLN A 1 394 ? 8.494 31.790 54.438 1.00 64.00 394 GLN A O 1
ATOM 3014 N N . TRP A 1 395 ? 7.989 33.454 53.022 1.00 75.75 395 TRP A N 1
ATOM 3015 C CA . TRP A 1 395 ? 8.844 34.466 53.667 1.00 75.75 395 TRP A CA 1
ATOM 3016 C C . TRP A 1 395 ? 8.049 35.551 54.414 1.00 75.75 395 TRP A C 1
ATOM 3018 O O . TRP A 1 395 ? 8.569 36.192 55.328 1.00 75.75 395 TRP A O 1
ATOM 3028 N N . LEU A 1 396 ? 6.764 35.735 54.098 1.00 76.81 396 LEU A N 1
ATOM 3029 C CA . LEU A 1 396 ? 5.883 36.707 54.751 1.00 76.81 396 LEU A CA 1
ATOM 3030 C C . LEU A 1 396 ? 5.730 36.478 56.271 1.00 76.81 396 LEU A C 1
ATOM 3032 O O . LEU A 1 396 ? 5.661 37.472 57.003 1.00 76.81 396 LEU A O 1
ATOM 3036 N N . PRO A 1 397 ? 5.716 35.232 56.801 1.00 78.38 397 PRO A N 1
ATOM 3037 C CA . PRO A 1 397 ? 5.726 35.000 58.247 1.00 78.38 397 PRO A CA 1
ATOM 3038 C C . PRO A 1 397 ? 7.004 35.512 58.929 1.00 78.38 397 PRO A C 1
ATOM 3040 O O . PRO A 1 397 ? 6.922 36.104 60.004 1.00 78.38 397 PRO A O 1
ATOM 3043 N N . GLU A 1 398 ? 8.167 35.349 58.289 1.00 77.25 398 GLU A N 1
ATOM 3044 C CA . GLU A 1 398 ? 9.459 35.839 58.792 1.00 77.25 398 GLU A CA 1
ATOM 3045 C C . GLU A 1 398 ? 9.517 37.373 58.758 1.00 77.25 398 GLU A C 1
ATOM 3047 O O . GLU A 1 398 ? 9.915 37.988 59.747 1.00 77.25 398 GLU A O 1
ATOM 3052 N N . LEU A 1 399 ? 9.016 38.002 57.683 1.00 79.06 399 LEU A N 1
ATOM 3053 C CA . LEU A 1 399 ? 8.842 39.461 57.613 1.00 79.06 399 LEU A CA 1
ATOM 3054 C C . LEU A 1 399 ? 7.938 39.956 58.754 1.00 79.06 399 LEU A C 1
ATOM 3056 O O . LEU A 1 399 ? 8.275 40.905 59.457 1.00 79.06 399 LEU A O 1
ATOM 3060 N N . THR A 1 400 ? 6.799 39.294 58.973 1.00 78.81 400 THR A N 1
ATOM 3061 C CA . THR A 1 400 ? 5.843 39.647 60.037 1.00 78.81 400 THR A CA 1
ATOM 3062 C C . THR A 1 400 ? 6.489 39.531 61.422 1.00 78.81 400 THR A C 1
ATOM 3064 O O . THR A 1 400 ? 6.265 40.378 62.286 1.00 78.81 400 THR A O 1
ATOM 3067 N N . GLN A 1 401 ? 7.335 38.519 61.631 1.00 78.44 401 GLN A N 1
ATOM 3068 C CA . GLN A 1 401 ? 8.086 38.339 62.870 1.00 78.44 401 GLN A CA 1
ATOM 3069 C C . GLN A 1 401 ? 9.149 39.431 63.073 1.00 78.44 401 GLN A C 1
ATOM 3071 O O . GLN A 1 401 ? 9.276 39.939 64.187 1.00 78.44 401 GLN A O 1
ATOM 3076 N N . GLN A 1 402 ? 9.878 39.821 62.021 1.00 77.38 402 GLN A N 1
ATOM 3077 C CA . GLN A 1 402 ? 10.899 40.876 62.088 1.00 77.38 402 GLN A CA 1
ATOM 3078 C C . GLN A 1 402 ? 10.297 42.277 62.286 1.00 77.38 402 GLN A C 1
ATOM 3080 O O . GLN A 1 402 ? 10.854 43.085 63.027 1.00 77.38 402 GLN A O 1
ATOM 3085 N N . LEU A 1 403 ? 9.123 42.550 61.706 1.00 75.00 403 LEU A N 1
ATOM 3086 C CA . LEU A 1 403 ? 8.371 43.795 61.928 1.00 75.00 403 LEU A CA 1
ATOM 3087 C C . LEU A 1 403 ? 7.749 43.882 63.338 1.00 75.00 403 LEU A C 1
ATOM 3089 O O . LEU A 1 403 ? 7.384 44.969 63.803 1.00 75.00 403 LEU A O 1
ATOM 3093 N N . GLY A 1 404 ? 7.634 42.748 64.037 1.00 76.94 404 GLY A N 1
ATOM 3094 C CA . GLY A 1 404 ? 7.233 42.666 65.439 1.00 76.94 404 GLY A CA 1
ATOM 3095 C C . GLY A 1 404 ? 5.869 43.305 65.723 1.00 76.94 404 GLY A C 1
ATOM 3096 O O . GLY A 1 404 ? 4.878 43.044 65.044 1.00 76.94 404 GLY A O 1
ATOM 3097 N N . VAL A 1 405 ? 5.804 44.167 66.744 1.00 69.38 405 VAL A N 1
ATOM 3098 C CA . VAL A 1 405 ? 4.554 44.811 67.204 1.00 69.38 405 VAL A CA 1
ATOM 3099 C C . VAL A 1 405 ? 3.892 45.725 66.161 1.00 69.38 405 VAL A C 1
ATOM 3101 O O . VAL A 1 405 ? 2.714 46.046 66.301 1.00 69.38 405 VAL A O 1
ATOM 3104 N N . HIS A 1 406 ? 4.612 46.116 65.105 1.00 71.44 406 HIS A N 1
ATOM 3105 C CA . HIS A 1 406 ? 4.107 46.994 64.044 1.00 71.44 406 HIS A CA 1
ATOM 3106 C C . HIS A 1 406 ? 3.493 46.231 62.861 1.00 71.44 406 HIS A C 1
ATOM 3108 O O . HIS A 1 406 ? 2.821 46.840 62.028 1.00 71.44 406 HIS A O 1
ATOM 3114 N N . ALA A 1 407 ? 3.665 44.905 62.790 1.00 73.38 407 ALA A N 1
ATOM 3115 C CA . ALA A 1 407 ? 3.273 44.116 61.625 1.00 73.38 407 ALA A CA 1
ATOM 3116 C C . ALA A 1 407 ? 1.764 44.191 61.321 1.00 73.38 407 ALA A C 1
ATOM 3118 O O . ALA A 1 407 ? 1.377 44.371 60.170 1.00 73.38 407 ALA A O 1
ATOM 3119 N N . ALA A 1 408 ? 0.906 44.149 62.347 1.00 74.56 408 ALA A N 1
ATOM 3120 C CA . ALA A 1 408 ? -0.548 44.223 62.171 1.00 74.56 408 ALA A CA 1
ATOM 3121 C C . ALA A 1 408 ? -1.024 45.598 61.661 1.00 74.56 408 ALA A C 1
ATOM 3123 O O . ALA A 1 408 ? -1.955 45.678 60.862 1.00 74.56 408 ALA A O 1
ATOM 3124 N N . ALA A 1 409 ? -0.372 46.683 62.094 1.00 74.06 409 ALA A N 1
ATOM 3125 C CA . ALA A 1 409 ? -0.677 48.031 61.616 1.00 74.06 409 ALA A CA 1
ATOM 3126 C C . ALA A 1 409 ? -0.207 48.232 60.165 1.00 74.06 409 ALA A C 1
ATOM 3128 O O . ALA A 1 409 ? -0.911 48.848 59.368 1.00 74.06 409 ALA A O 1
ATOM 3129 N N . MET A 1 410 ? 0.950 47.666 59.805 1.00 76.56 410 MET A N 1
ATOM 3130 C CA . MET A 1 410 ? 1.492 47.717 58.445 1.00 76.56 410 MET A CA 1
ATOM 3131 C C . MET A 1 410 ? 0.692 46.863 57.459 1.00 76.56 410 MET A C 1
ATOM 3133 O O . MET A 1 410 ? 0.440 47.317 56.351 1.00 76.56 410 MET A O 1
ATOM 3137 N N . GLN A 1 411 ? 0.217 45.685 57.868 1.00 79.56 411 GLN A N 1
ATOM 3138 C CA . GLN A 1 411 ? -0.648 44.827 57.046 1.00 79.56 411 GLN A CA 1
ATOM 3139 C C . GLN A 1 411 ? -2.005 45.465 56.725 1.00 79.56 411 GLN A C 1
ATOM 3141 O O . GLN A 1 411 ? -2.577 45.198 55.672 1.00 79.56 411 GLN A O 1
ATOM 3146 N N . ALA A 1 412 ? -2.515 46.328 57.608 1.00 74.81 412 ALA A N 1
ATOM 3147 C CA . ALA A 1 412 ? -3.736 47.093 57.368 1.00 74.81 412 ALA A CA 1
ATOM 3148 C C . ALA A 1 412 ? -3.519 48.320 56.455 1.00 74.81 412 ALA A C 1
ATOM 3150 O O . ALA A 1 412 ? -4.487 48.982 56.078 1.00 74.81 412 ALA A O 1
ATOM 3151 N N . SER A 1 413 ? -2.267 48.644 56.107 1.00 80.25 413 SER A N 1
ATOM 3152 C CA . SER A 1 413 ? -1.934 49.774 55.240 1.00 80.25 413 SER A CA 1
ATOM 3153 C C . SER A 1 413 ? -2.183 49.444 53.763 1.00 80.25 413 SER A C 1
ATOM 3155 O O . SER A 1 413 ? -1.809 48.360 53.311 1.00 80.25 413 SER A O 1
ATOM 3157 N N . PRO A 1 414 ? -2.694 50.396 52.955 1.00 73.69 414 PRO A N 1
ATOM 3158 C CA . PRO A 1 414 ? -2.786 50.243 51.500 1.00 73.69 414 PRO A CA 1
ATOM 3159 C C . PRO A 1 414 ? -1.438 49.945 50.823 1.00 73.69 414 PRO A C 1
ATOM 3161 O O . PRO A 1 414 ? -1.404 49.376 49.737 1.00 73.69 414 PRO A O 1
ATOM 3164 N N . TRP A 1 415 ? -0.328 50.313 51.470 1.00 72.75 415 TRP A N 1
ATOM 3165 C CA . TRP A 1 415 ? 1.034 50.165 50.951 1.00 72.75 415 TRP A CA 1
ATOM 3166 C C . TRP A 1 415 ? 1.679 48.810 51.271 1.00 72.75 415 TRP A C 1
ATOM 3168 O O . TRP A 1 415 ? 2.795 48.545 50.831 1.00 72.75 415 TRP A O 1
ATOM 3178 N N . TRP A 1 416 ? 0.985 47.933 52.006 1.00 80.62 416 TRP A N 1
ATOM 3179 C CA . TRP A 1 416 ? 1.490 46.604 52.360 1.00 80.62 416 TRP A CA 1
ATOM 3180 C C . TRP A 1 416 ? 1.866 45.774 51.132 1.00 80.62 416 TRP A C 1
ATOM 3182 O O . TRP A 1 416 ? 2.937 45.178 51.093 1.00 80.62 416 TRP A O 1
ATOM 3192 N N . VAL A 1 417 ? 1.021 45.788 50.099 1.00 74.06 417 VAL A N 1
ATOM 3193 C CA . VAL A 1 417 ? 1.270 45.050 48.851 1.00 74.06 417 VAL A CA 1
ATOM 3194 C C . VAL A 1 417 ? 2.544 45.546 48.163 1.00 74.06 417 VAL A C 1
ATOM 3196 O O . VAL A 1 417 ? 3.320 44.741 47.660 1.00 74.06 417 VAL A O 1
ATOM 3199 N N . THR A 1 418 ? 2.804 46.854 48.199 1.00 76.31 418 THR A N 1
ATOM 3200 C CA . THR A 1 418 ? 4.008 47.460 47.615 1.00 76.31 418 THR A CA 1
ATOM 3201 C C . THR A 1 418 ? 5.269 47.083 48.385 1.00 76.31 418 THR A C 1
ATOM 3203 O O . THR A 1 418 ? 6.295 46.805 47.772 1.00 76.31 418 THR A O 1
ATOM 3206 N N . LEU A 1 419 ? 5.199 47.029 49.719 1.00 79.62 419 LEU A N 1
ATOM 3207 C CA . LEU A 1 419 ? 6.306 46.537 50.540 1.00 79.62 419 LEU A CA 1
ATOM 3208 C C . LEU A 1 419 ? 6.587 45.062 50.258 1.00 79.62 419 LEU A C 1
ATOM 3210 O O . LEU A 1 419 ? 7.742 44.681 50.100 1.00 79.62 419 LEU A O 1
ATOM 3214 N N . VAL A 1 420 ? 5.536 44.247 50.158 1.00 79.69 420 VAL A N 1
ATOM 3215 C CA . VAL A 1 420 ? 5.665 42.823 49.842 1.00 79.69 420 VAL A CA 1
ATOM 3216 C C . VAL A 1 420 ? 6.329 42.630 48.479 1.00 79.69 420 VAL A C 1
ATOM 3218 O O . VAL A 1 420 ? 7.239 41.819 48.362 1.00 79.69 420 VAL A O 1
ATOM 3221 N N . ASP A 1 421 ? 5.940 43.418 47.479 1.00 70.12 421 ASP A N 1
ATOM 3222 C CA . ASP A 1 421 ? 6.544 43.385 46.146 1.00 70.12 421 ASP A CA 1
ATOM 3223 C C . ASP A 1 421 ? 8.009 43.864 46.135 1.00 70.12 421 ASP A C 1
ATOM 3225 O O . ASP A 1 421 ? 8.856 43.259 45.481 1.00 70.12 421 ASP A O 1
ATOM 3229 N N . ALA A 1 422 ? 8.344 44.914 46.892 1.00 74.50 422 ALA A N 1
ATOM 3230 C CA . ALA A 1 422 ? 9.719 45.404 47.010 1.00 74.50 422 ALA A CA 1
ATOM 3231 C C . ALA A 1 422 ? 10.639 44.383 47.705 1.00 74.50 422 ALA A C 1
ATOM 3233 O O . ALA A 1 422 ? 11.760 44.147 47.251 1.00 74.50 422 ALA A O 1
ATOM 3234 N N . VAL A 1 423 ? 10.151 43.733 48.768 1.00 76.06 423 VAL A N 1
ATOM 3235 C CA . VAL A 1 423 ? 10.867 42.655 49.466 1.00 76.06 423 VAL A CA 1
ATOM 3236 C C . VAL A 1 423 ? 11.022 41.432 48.562 1.00 76.06 423 VAL A C 1
ATOM 3238 O O . VAL A 1 423 ? 12.121 40.886 48.477 1.00 76.06 423 VAL A O 1
ATOM 3241 N N . ASP A 1 424 ? 9.975 41.035 47.831 1.00 71.31 424 ASP A N 1
ATOM 3242 C CA . ASP A 1 424 ? 10.047 39.921 46.879 1.00 71.31 424 ASP A CA 1
ATOM 3243 C C . ASP A 1 424 ? 11.088 40.195 45.785 1.00 71.31 424 ASP A C 1
ATOM 3245 O O . ASP A 1 424 ? 11.917 39.337 45.480 1.00 71.31 424 ASP A O 1
ATOM 3249 N N . ARG A 1 425 ? 11.128 41.424 45.255 1.00 64.50 425 ARG A N 1
ATOM 3250 C CA . ARG A 1 425 ? 12.152 41.858 44.292 1.00 64.50 425 ARG A CA 1
ATOM 3251 C C . ARG A 1 425 ? 13.568 41.825 44.871 1.00 64.50 425 ARG A C 1
ATOM 3253 O O . ARG A 1 425 ? 14.478 41.355 44.188 1.00 64.50 425 ARG A O 1
ATOM 3260 N N . GLY A 1 426 ? 13.765 42.279 46.109 1.00 66.44 426 GLY A N 1
ATOM 3261 C CA . GLY A 1 426 ? 15.063 42.219 46.791 1.00 66.44 426 GLY A CA 1
ATOM 3262 C C . GLY A 1 426 ? 15.547 40.781 47.003 1.00 66.44 426 GLY A C 1
ATOM 3263 O O . GLY A 1 426 ? 16.687 40.453 46.667 1.00 66.44 426 GLY A O 1
ATOM 3264 N N . LEU A 1 427 ? 14.654 39.898 47.460 1.00 68.19 427 LEU A N 1
ATOM 3265 C CA . LEU A 1 427 ? 14.928 38.467 47.627 1.00 68.19 427 LEU A CA 1
ATOM 3266 C C . LEU A 1 427 ? 15.253 37.789 46.287 1.00 68.19 427 LEU A C 1
ATOM 3268 O O . LEU A 1 427 ? 16.187 36.995 46.210 1.00 68.19 427 LEU A O 1
ATOM 3272 N N . GLN A 1 428 ? 14.540 38.135 45.209 1.00 60.62 428 GLN A N 1
ATOM 3273 C CA . GLN A 1 428 ? 14.822 37.630 43.858 1.00 60.62 428 GLN A CA 1
ATOM 3274 C C . GLN A 1 428 ? 16.201 38.058 43.332 1.00 60.62 428 GLN A C 1
ATOM 3276 O O . GLN A 1 428 ? 16.778 37.362 42.496 1.00 60.62 428 GLN A O 1
ATOM 3281 N N . ARG A 1 429 ? 16.745 39.176 43.824 1.00 57.03 429 ARG A N 1
ATOM 3282 C CA . ARG A 1 429 ? 18.092 39.666 43.491 1.00 57.03 429 ARG A CA 1
ATOM 3283 C C . ARG A 1 429 ? 19.192 39.137 44.416 1.00 57.03 429 ARG A C 1
ATOM 3285 O O . ARG A 1 429 ? 20.353 39.473 44.211 1.00 57.03 429 ARG A O 1
ATOM 3292 N N . GLY A 1 430 ? 18.854 38.273 45.375 1.00 50.91 430 GLY A N 1
ATOM 3293 C CA . GLY A 1 430 ? 19.819 37.601 46.250 1.00 50.91 430 GLY A CA 1
ATOM 3294 C C . GLY A 1 430 ? 20.137 38.341 47.552 1.00 50.91 430 GLY A C 1
ATOM 3295 O O . GLY A 1 430 ? 21.052 37.932 48.263 1.00 50.91 430 GLY A O 1
ATOM 3296 N N . TRP A 1 431 ? 19.394 39.397 47.899 1.00 63.16 431 TRP A N 1
ATOM 3297 C CA . TRP A 1 431 ? 19.522 40.044 49.207 1.00 63.16 431 TRP A CA 1
ATOM 3298 C C . TRP A 1 431 ? 18.858 39.189 50.294 1.00 63.16 431 TRP A C 1
ATOM 3300 O O . TRP A 1 431 ? 17.718 38.765 50.099 1.00 63.16 431 TRP A O 1
ATOM 3310 N N . PRO A 1 432 ? 19.502 38.932 51.448 1.00 71.19 432 PRO A N 1
ATOM 3311 C CA . PRO A 1 432 ? 18.846 38.217 52.533 1.00 71.19 432 PRO A CA 1
ATOM 3312 C C . PRO A 1 432 ? 17.821 39.132 53.233 1.00 71.19 432 PRO A C 1
ATOM 3314 O O . PRO A 1 432 ? 17.986 40.353 53.291 1.00 71.19 432 PRO A O 1
ATOM 3317 N N . LEU A 1 433 ? 16.723 38.541 53.725 1.00 75.56 433 LEU A N 1
ATOM 3318 C CA . LEU A 1 433 ? 15.563 39.279 54.254 1.00 75.56 433 LEU A CA 1
ATOM 3319 C C . LEU A 1 433 ? 15.944 40.221 55.407 1.00 75.56 433 LEU A C 1
ATOM 3321 O O . LEU A 1 433 ? 15.444 41.338 55.498 1.00 75.56 433 LEU A O 1
ATOM 3325 N N . ASP A 1 434 ? 16.867 39.784 56.258 1.00 71.88 434 ASP A N 1
ATOM 3326 C CA . ASP A 1 434 ? 17.409 40.571 57.360 1.00 71.88 434 ASP A CA 1
ATOM 3327 C C . ASP A 1 434 ? 18.198 41.795 56.876 1.00 71.88 434 ASP A C 1
ATOM 3329 O O . ASP A 1 434 ? 18.043 42.862 57.461 1.00 71.88 434 ASP A O 1
ATOM 3333 N N . ALA A 1 435 ? 18.981 41.702 55.800 1.00 70.69 435 ALA A N 1
ATOM 3334 C CA . ALA A 1 435 ? 19.711 42.846 55.245 1.00 70.69 435 ALA A CA 1
ATOM 3335 C C . ALA A 1 435 ? 18.784 43.889 54.603 1.00 70.69 435 ALA A C 1
ATOM 3337 O O . ALA A 1 435 ? 19.062 45.084 54.693 1.00 70.69 435 ALA A O 1
ATOM 3338 N N . LEU A 1 436 ? 17.669 43.453 54.006 1.00 72.38 436 LEU A N 1
ATOM 3339 C CA . LEU A 1 436 ? 16.660 44.357 53.440 1.00 72.38 436 LEU A CA 1
ATOM 3340 C C . LEU A 1 436 ? 15.939 45.177 54.523 1.00 72.38 436 LEU A C 1
ATOM 3342 O O . LEU A 1 436 ? 15.494 46.287 54.250 1.00 72.38 436 LEU A O 1
ATOM 3346 N N . ILE A 1 437 ? 15.829 44.647 55.747 1.00 73.88 437 ILE A N 1
ATOM 3347 C CA . ILE A 1 437 ? 15.001 45.229 56.820 1.00 73.88 437 ILE A CA 1
ATOM 3348 C C . ILE A 1 437 ? 15.844 45.850 57.951 1.00 73.88 437 ILE A C 1
ATOM 3350 O O . ILE A 1 437 ? 15.370 46.739 58.658 1.00 73.88 437 ILE A O 1
ATOM 3354 N N . SER A 1 438 ? 17.098 45.426 58.137 1.00 61.41 438 SER A N 1
ATOM 3355 C CA . SER A 1 438 ? 17.910 45.773 59.318 1.00 61.41 438 SER A CA 1
ATOM 3356 C C . SER A 1 438 ? 18.451 47.204 59.456 1.00 61.41 438 SER A C 1
ATOM 3358 O O . SER A 1 438 ? 18.908 47.500 60.564 1.00 61.41 438 SER A O 1
ATOM 3360 N N . PRO A 1 439 ? 18.441 48.136 58.479 1.00 54.84 439 PRO A N 1
ATOM 3361 C CA . PRO A 1 439 ? 19.085 49.419 58.758 1.00 54.84 439 PRO A CA 1
ATOM 3362 C C . PRO A 1 439 ? 18.328 50.362 59.717 1.00 54.84 439 PRO A C 1
ATOM 3364 O O . PRO A 1 439 ? 18.971 51.266 60.254 1.00 54.84 439 PRO A O 1
ATOM 3367 N N . HIS A 1 440 ? 17.015 50.217 59.982 1.00 53.81 440 HIS A N 1
ATOM 3368 C CA . HIS A 1 440 ? 16.238 51.314 60.601 1.00 53.81 440 HIS A CA 1
ATOM 3369 C C . HIS A 1 440 ? 15.177 50.904 61.650 1.00 53.81 440 HIS A C 1
ATOM 3371 O O . HIS A 1 440 ? 14.563 49.843 61.548 1.00 53.81 440 HIS A O 1
ATOM 3377 N N . PRO A 1 441 ? 14.907 51.754 62.670 1.00 54.12 441 PRO A N 1
ATOM 3378 C CA . PRO A 1 441 ? 13.805 51.542 63.603 1.00 54.12 441 PRO A CA 1
ATOM 3379 C C . PRO A 1 441 ? 12.463 51.756 62.888 1.00 54.12 441 PRO A C 1
ATOM 3381 O O . PRO A 1 441 ? 12.220 52.806 62.299 1.00 54.12 441 PRO A O 1
ATOM 3384 N N . VAL A 1 442 ? 11.598 50.744 62.950 1.00 59.38 442 VAL A N 1
ATOM 3385 C CA . VAL A 1 442 ? 10.294 50.656 62.271 1.00 59.38 442 VAL A CA 1
ATOM 3386 C C . VAL A 1 442 ? 9.386 51.838 62.657 1.00 59.38 442 VAL A C 1
ATOM 3388 O O . VAL A 1 442 ? 8.762 51.815 63.716 1.00 59.38 442 VAL A O 1
ATOM 3391 N N . GLY A 1 443 ? 9.347 52.883 61.820 1.00 57.78 443 GLY A N 1
ATOM 3392 C CA . GLY A 1 443 ? 8.590 54.120 62.068 1.00 57.78 443 GLY A CA 1
ATOM 3393 C C . GLY A 1 443 ? 7.497 54.437 61.037 1.00 57.78 443 GLY A C 1
ATOM 3394 O O . GLY A 1 443 ? 6.428 54.893 61.432 1.00 57.78 443 GLY A O 1
ATOM 3395 N N . ASP A 1 444 ? 7.719 54.158 59.744 1.00 68.06 444 ASP A N 1
ATOM 3396 C CA . ASP A 1 444 ? 6.745 54.381 58.659 1.00 68.06 444 ASP A CA 1
ATOM 3397 C C . ASP A 1 444 ? 6.946 53.367 57.511 1.00 68.06 444 ASP A C 1
ATOM 3399 O O . ASP A 1 444 ? 8.076 53.055 57.129 1.00 68.06 444 ASP A O 1
ATOM 3403 N N . ILE A 1 445 ? 5.845 52.835 56.968 1.00 72.88 445 ILE A N 1
ATOM 3404 C CA . ILE A 1 445 ? 5.848 51.822 55.904 1.00 72.88 445 ILE A CA 1
ATOM 3405 C C . ILE A 1 445 ? 6.346 52.395 54.573 1.00 72.88 445 ILE A C 1
ATOM 3407 O O . ILE A 1 445 ? 6.969 51.670 53.807 1.00 72.88 445 ILE A O 1
ATOM 3411 N N . GLN A 1 446 ? 6.116 53.684 54.299 1.00 72.44 446 GLN A N 1
ATOM 3412 C CA . GLN A 1 446 ? 6.579 54.314 53.058 1.00 72.44 446 GLN A CA 1
ATOM 3413 C C . GLN A 1 446 ? 8.101 54.465 53.036 1.00 72.44 446 GLN A C 1
ATOM 3415 O O . GLN A 1 446 ? 8.729 54.091 52.051 1.00 72.44 446 GLN A O 1
ATOM 3420 N N . THR A 1 447 ? 8.703 54.898 54.145 1.00 72.19 447 THR A N 1
ATOM 3421 C CA . THR A 1 447 ? 10.166 54.977 54.277 1.00 72.19 447 THR A CA 1
ATOM 3422 C C . THR A 1 447 ? 10.809 53.596 54.162 1.00 72.19 447 THR A C 1
ATOM 3424 O O . THR A 1 447 ? 11.805 53.432 53.467 1.00 72.19 447 THR A O 1
ATOM 3427 N N . LEU A 1 448 ? 10.191 52.572 54.765 1.00 75.12 448 LEU A N 1
ATOM 3428 C CA . LEU A 1 448 ? 10.662 51.194 54.630 1.00 75.12 448 LEU A CA 1
ATOM 3429 C C . LEU A 1 448 ? 10.582 50.697 53.177 1.00 75.12 448 LEU A C 1
ATOM 3431 O O . LEU A 1 448 ? 11.504 50.035 52.716 1.00 75.12 448 LEU A O 1
ATOM 3435 N N . ILE A 1 449 ? 9.514 51.025 52.441 1.00 75.12 449 ILE A N 1
ATOM 3436 C CA . ILE A 1 449 ? 9.395 50.685 51.016 1.00 75.12 449 ILE A CA 1
ATOM 3437 C C . ILE A 1 449 ? 10.495 51.364 50.209 1.00 75.12 449 ILE A C 1
ATOM 3439 O O . ILE A 1 449 ? 11.118 50.706 49.380 1.00 75.12 449 ILE A O 1
ATOM 3443 N N . GLU A 1 450 ? 10.736 52.655 50.427 1.00 74.12 450 GLU A N 1
ATOM 3444 C CA . GLU A 1 450 ? 11.761 53.411 49.702 1.00 74.12 450 GLU A CA 1
ATOM 3445 C C . GLU A 1 450 ? 13.158 52.839 49.950 1.00 74.12 450 GLU A C 1
ATOM 3447 O O . GLU A 1 450 ? 13.901 52.620 48.995 1.00 74.12 450 GLU A O 1
ATOM 3452 N N . ASP A 1 451 ? 13.494 52.509 51.198 1.00 68.75 451 ASP A N 1
ATOM 3453 C CA . ASP A 1 451 ? 14.792 51.926 51.535 1.00 68.75 451 ASP A CA 1
ATOM 3454 C C . ASP A 1 451 ? 14.955 50.497 51.018 1.00 68.75 451 ASP A C 1
ATOM 3456 O O . ASP A 1 451 ? 15.983 50.193 50.411 1.00 68.75 451 ASP A O 1
ATOM 3460 N N . VAL A 1 452 ? 13.942 49.636 51.177 1.00 73.94 452 VAL A N 1
ATOM 3461 C CA . VAL A 1 452 ? 13.958 48.271 50.621 1.00 73.94 452 VAL A CA 1
ATOM 3462 C C . VAL A 1 452 ? 14.066 48.323 49.101 1.00 73.94 452 VAL A C 1
ATOM 3464 O O . VAL A 1 452 ? 14.832 47.561 48.521 1.00 73.94 452 VAL A O 1
ATOM 3467 N N . THR A 1 453 ? 13.348 49.237 48.447 1.00 73.00 453 THR A N 1
ATOM 3468 C CA . THR A 1 453 ? 13.410 49.407 46.989 1.00 73.00 453 THR A CA 1
ATOM 3469 C C . THR A 1 453 ? 14.785 49.914 46.567 1.00 73.00 453 THR A C 1
ATOM 3471 O O . THR A 1 453 ? 15.367 49.377 45.634 1.00 73.00 453 THR A O 1
ATOM 3474 N N . ARG A 1 454 ? 15.363 50.878 47.292 1.00 70.88 454 ARG A N 1
ATOM 3475 C CA . ARG A 1 454 ? 16.706 51.408 47.022 1.00 70.88 454 ARG A CA 1
ATOM 3476 C C . ARG A 1 454 ? 17.796 50.348 47.191 1.00 70.88 454 ARG A C 1
ATOM 3478 O O . ARG A 1 454 ? 18.696 50.282 46.360 1.00 70.88 454 ARG A O 1
ATOM 3485 N N . LEU A 1 455 ? 17.715 49.516 48.230 1.00 65.94 455 LEU A N 1
ATOM 3486 C CA . LEU A 1 455 ? 18.609 48.371 48.439 1.00 65.94 455 LEU A CA 1
ATOM 3487 C C . LEU A 1 455 ? 18.408 47.306 47.357 1.00 65.94 455 LEU A C 1
ATOM 3489 O O . LEU A 1 455 ? 19.380 46.851 46.758 1.00 65.94 455 LEU A O 1
ATOM 3493 N N . ALA A 1 456 ? 17.155 46.974 47.041 1.00 63.09 456 ALA A N 1
ATOM 3494 C CA . ALA A 1 456 ? 16.829 46.034 45.978 1.00 63.09 456 ALA A CA 1
ATOM 3495 C C . ALA A 1 456 ? 17.326 46.520 44.606 1.00 63.09 456 ALA A C 1
ATOM 3497 O O . ALA A 1 456 ? 17.726 45.689 43.794 1.00 63.09 456 ALA A O 1
ATOM 3498 N N . ASP A 1 457 ? 17.315 47.831 44.340 1.00 58.09 457 ASP A N 1
ATOM 3499 C CA . ASP A 1 457 ? 17.719 48.452 43.071 1.00 58.09 457 ASP A CA 1
ATOM 3500 C C . ASP A 1 457 ? 19.212 48.827 42.984 1.00 58.09 457 ASP A C 1
ATOM 3502 O O . ASP A 1 457 ? 19.713 49.080 41.883 1.00 58.09 457 ASP A O 1
ATOM 3506 N N . SER A 1 458 ? 19.961 48.800 44.092 1.00 57.25 458 SER A N 1
ATOM 3507 C CA . SER A 1 458 ? 21.417 49.003 44.067 1.00 57.25 458 SER A CA 1
ATOM 3508 C C . SER A 1 458 ? 22.152 47.838 43.384 1.00 57.25 458 SER A C 1
ATOM 3510 O O . SER A 1 458 ? 21.799 46.675 43.567 1.00 57.25 458 SER A O 1
ATOM 3512 N N . HIS A 1 459 ? 23.142 48.158 42.540 1.00 49.66 459 HIS A N 1
ATOM 3513 C CA . HIS A 1 459 ? 23.901 47.186 41.730 1.00 49.66 459 HIS A CA 1
ATOM 3514 C C . HIS A 1 459 ? 25.148 46.629 42.440 1.00 49.66 459 HIS A C 1
ATOM 3516 O O . HIS A 1 459 ? 25.782 45.712 41.923 1.00 49.66 459 HIS A O 1
ATOM 3522 N N . ASP A 1 460 ? 25.467 47.162 43.618 1.00 41.91 460 ASP A N 1
ATOM 3523 C CA . ASP A 1 460 ? 26.608 46.763 44.432 1.00 41.91 460 ASP A CA 1
ATOM 3524 C C . ASP A 1 460 ? 26.152 45.736 45.473 1.00 41.91 460 ASP A C 1
ATOM 3526 O O . ASP A 1 460 ? 25.204 45.962 46.230 1.00 41.91 460 ASP A O 1
ATOM 3530 N N . THR A 1 461 ? 26.815 44.582 45.518 1.00 48.81 461 THR A N 1
ATOM 3531 C CA . THR A 1 461 ? 26.591 43.620 46.606 1.00 48.81 461 THR A CA 1
ATOM 3532 C C . THR A 1 461 ? 27.173 44.174 47.916 1.00 48.81 461 THR A C 1
ATOM 3534 O O . THR A 1 461 ? 28.026 45.061 47.874 1.00 48.81 461 THR A O 1
ATOM 3537 N N . PRO A 1 462 ? 26.795 43.662 49.107 1.00 41.25 462 PRO A N 1
ATOM 3538 C CA . PRO A 1 462 ? 27.318 44.154 50.391 1.00 41.25 462 PRO A CA 1
ATOM 3539 C C . PRO A 1 462 ? 28.853 44.164 50.516 1.00 41.25 462 PRO A C 1
ATOM 3541 O O . PRO A 1 462 ? 29.384 44.788 51.432 1.00 41.25 462 PRO A O 1
ATOM 3544 N N . ALA A 1 463 ? 29.561 43.461 49.626 1.00 44.03 463 ALA A N 1
ATOM 3545 C CA . ALA A 1 463 ? 31.017 43.426 49.564 1.00 44.03 463 ALA A CA 1
ATOM 3546 C C . ALA A 1 463 ? 31.645 44.693 48.945 1.00 44.03 463 ALA A C 1
ATOM 3548 O O . ALA A 1 463 ? 32.788 44.997 49.273 1.00 44.03 463 ALA A O 1
ATOM 3549 N N . ASP A 1 464 ? 30.908 45.450 48.128 1.00 40.34 464 ASP A N 1
ATOM 3550 C CA . ASP A 1 464 ? 31.438 46.581 47.348 1.00 40.34 464 ASP A CA 1
ATOM 3551 C C . ASP A 1 464 ? 31.147 47.959 47.989 1.00 40.34 464 ASP A C 1
ATOM 3553 O O . ASP A 1 464 ? 31.571 48.995 47.488 1.00 40.34 464 ASP A O 1
ATOM 3557 N N . ALA A 1 465 ? 30.466 48.005 49.143 1.00 36.44 465 ALA A N 1
ATOM 3558 C CA . ALA A 1 465 ? 30.074 49.249 49.824 1.00 36.44 465 ALA A CA 1
ATOM 3559 C C . ALA A 1 465 ? 31.174 49.888 50.708 1.00 36.44 465 ALA A C 1
ATOM 3561 O O . ALA A 1 465 ? 30.901 50.809 51.484 1.00 36.44 465 ALA A O 1
ATOM 3562 N N . LEU A 1 466 ? 32.421 49.423 50.612 1.00 38.00 466 LEU A N 1
ATOM 3563 C CA . LEU A 1 466 ? 33.578 50.045 51.256 1.00 38.00 466 LEU A CA 1
ATOM 3564 C C . LEU A 1 466 ? 34.618 50.364 50.177 1.00 38.00 466 LEU A C 1
ATOM 3566 O O . LEU A 1 466 ? 35.228 49.445 49.650 1.00 38.00 466 LEU A O 1
ATOM 3570 N N . GLU A 1 467 ? 34.834 51.666 49.938 1.00 34.72 467 GLU A N 1
ATOM 3571 C CA . GLU A 1 467 ? 35.732 52.298 48.941 1.00 34.72 467 GLU A CA 1
ATOM 3572 C C . GLU A 1 467 ? 35.031 52.568 47.589 1.00 34.72 467 GLU A C 1
ATOM 3574 O O . GLU A 1 467 ? 34.807 51.672 46.797 1.00 34.72 467 GLU A O 1
ATOM 3579 N N . THR A 1 468 ? 34.683 53.794 47.174 1.00 28.78 468 THR A N 1
ATOM 3580 C CA . THR A 1 468 ? 35.570 54.958 46.977 1.00 28.78 468 THR A CA 1
ATOM 3581 C C . THR A 1 468 ? 34.771 56.223 46.561 1.00 28.78 468 THR A C 1
ATOM 3583 O O . THR A 1 468 ? 33.645 56.130 46.086 1.00 28.78 468 THR A O 1
ATOM 3586 N N . GLU A 1 469 ? 35.364 57.411 46.759 1.00 35.25 469 GLU A N 1
ATOM 3587 C CA . GLU A 1 469 ? 34.795 58.775 46.635 1.00 35.25 469 GLU A CA 1
ATOM 3588 C C . GLU A 1 469 ? 34.408 59.267 45.213 1.00 35.25 469 GLU A C 1
ATOM 3590 O O . GLU A 1 469 ? 34.935 58.811 44.201 1.00 35.25 469 GLU A O 1
ATOM 3595 N N . ALA A 1 470 ? 33.527 60.283 45.156 1.00 32.09 470 ALA A N 1
ATOM 3596 C CA . ALA A 1 470 ? 32.954 60.895 43.944 1.00 32.09 470 ALA A CA 1
ATOM 3597 C C . ALA A 1 470 ? 33.752 62.101 43.367 1.00 32.09 470 ALA A C 1
ATOM 3599 O O . ALA A 1 470 ? 34.396 62.825 44.131 1.00 32.09 470 ALA A O 1
ATOM 3600 N N . PRO A 1 471 ? 33.656 62.394 42.046 1.00 30.08 471 PRO A N 1
ATOM 3601 C CA . PRO A 1 471 ? 34.245 63.586 41.417 1.00 30.08 471 PRO A CA 1
ATOM 3602 C C . PRO A 1 471 ? 33.272 64.798 41.327 1.00 30.08 471 PRO A C 1
ATOM 3604 O O . PRO A 1 471 ? 32.075 64.638 41.567 1.00 30.08 471 PRO A O 1
ATOM 3607 N N . PRO A 1 472 ? 33.762 66.022 41.006 1.00 44.12 472 PRO A N 1
ATOM 3608 C CA . PRO A 1 472 ? 33.093 67.292 41.330 1.00 44.12 472 PRO A CA 1
ATOM 3609 C C . PRO A 1 472 ? 32.083 67.814 40.289 1.00 44.12 472 PRO A C 1
ATOM 3611 O O . PRO A 1 472 ? 31.943 67.287 39.191 1.00 44.12 472 PRO A O 1
ATOM 3614 N N . ALA A 1 473 ? 31.380 68.883 40.678 1.00 45.00 473 ALA A N 1
ATOM 3615 C CA . ALA A 1 473 ? 30.023 69.222 40.248 1.00 45.00 473 ALA A CA 1
ATOM 3616 C C . ALA A 1 473 ? 29.867 70.373 39.223 1.00 45.00 473 ALA A C 1
ATOM 3618 O O . ALA A 1 473 ? 28.961 71.185 39.383 1.00 45.00 473 ALA A O 1
ATOM 3619 N N . ASP A 1 474 ? 30.683 70.474 38.173 1.00 44.03 474 ASP A N 1
ATOM 3620 C CA . ASP A 1 474 ? 30.571 71.572 37.187 1.00 44.03 474 ASP A CA 1
ATOM 3621 C C . ASP A 1 474 ? 30.285 71.136 35.737 1.00 44.03 474 ASP A C 1
ATOM 3623 O O . ASP A 1 474 ? 30.368 71.940 34.813 1.00 44.03 474 ASP A O 1
ATOM 3627 N N . LEU A 1 475 ? 29.883 69.884 35.505 1.00 36.59 475 LEU A N 1
ATOM 3628 C CA . LEU A 1 475 ? 29.801 69.334 34.145 1.00 36.59 475 LEU A CA 1
ATOM 3629 C C . LEU A 1 475 ? 28.513 69.653 33.350 1.00 36.59 475 LEU A C 1
ATOM 3631 O O . LEU A 1 475 ? 28.392 69.177 32.222 1.00 36.59 475 LEU A O 1
ATOM 3635 N N . TRP A 1 476 ? 27.554 70.420 33.892 1.00 46.38 476 TRP A N 1
ATOM 3636 C CA . TRP A 1 476 ? 26.198 70.522 33.308 1.00 46.38 476 TRP A CA 1
ATOM 3637 C C . TRP A 1 476 ? 25.600 71.927 33.154 1.00 46.38 476 TRP A C 1
ATOM 3639 O O . TRP A 1 476 ? 24.394 72.038 32.927 1.00 46.38 476 TRP A O 1
ATOM 3649 N N . ASP A 1 477 ? 26.394 72.992 33.206 1.00 37.53 477 ASP A N 1
ATOM 3650 C CA . ASP A 1 477 ? 25.885 74.304 32.795 1.00 37.53 477 ASP A CA 1
ATOM 3651 C C . ASP A 1 477 ? 25.840 74.390 31.248 1.00 37.53 477 ASP A C 1
ATOM 3653 O O . ASP A 1 477 ? 26.858 74.236 30.576 1.00 37.53 477 ASP A O 1
ATOM 3657 N N . ASP A 1 478 ? 24.634 74.630 30.704 1.00 39.75 478 ASP A N 1
ATOM 3658 C CA . ASP A 1 478 ? 24.298 75.058 29.323 1.00 39.75 478 ASP A CA 1
ATOM 3659 C C . ASP A 1 478 ? 23.867 74.035 28.237 1.00 39.75 478 ASP A C 1
ATOM 3661 O O . ASP A 1 478 ? 24.287 74.131 27.079 1.00 39.75 478 ASP A O 1
ATOM 3665 N N . TRP A 1 479 ? 22.890 73.147 28.495 1.00 29.44 479 TRP A N 1
ATOM 3666 C CA . TRP A 1 479 ? 22.167 72.482 27.385 1.00 29.44 479 TRP A CA 1
ATOM 3667 C C . TRP A 1 479 ? 20.644 72.348 27.577 1.00 29.44 479 TRP A C 1
ATOM 3669 O O . TRP A 1 479 ? 20.176 71.797 28.568 1.00 29.44 479 TRP A O 1
ATOM 3679 N N . THR A 1 480 ? 19.854 72.810 26.590 1.00 38.09 480 THR A N 1
ATOM 3680 C CA . THR A 1 480 ? 18.395 72.573 26.482 1.00 38.09 480 THR A CA 1
ATOM 3681 C C . THR A 1 480 ? 17.995 72.123 25.065 1.00 38.09 480 THR A C 1
ATOM 3683 O O . THR A 1 480 ? 18.382 72.773 24.091 1.00 38.09 480 THR A O 1
ATOM 3686 N N . PRO A 1 481 ? 17.193 71.047 24.914 1.00 31.95 481 PRO A N 1
ATOM 3687 C CA . PRO A 1 481 ? 16.591 70.653 23.639 1.00 31.95 481 PRO A CA 1
ATOM 3688 C C . PRO A 1 481 ? 15.117 71.082 23.497 1.00 31.95 481 PRO A C 1
ATOM 3690 O O . PRO A 1 481 ? 14.371 71.203 24.469 1.00 31.95 481 PRO A O 1
ATOM 3693 N N . ALA A 1 482 ? 14.700 71.299 22.246 1.00 30.59 482 ALA A N 1
ATOM 3694 C CA . ALA A 1 482 ? 13.429 71.905 21.864 1.00 30.59 482 ALA A CA 1
ATOM 3695 C C . ALA A 1 482 ? 12.319 70.890 21.503 1.00 30.59 482 ALA A C 1
ATOM 3697 O O . ALA A 1 482 ? 12.400 70.192 20.496 1.00 30.59 482 ALA A O 1
ATOM 3698 N N . ASN A 1 483 ? 11.231 70.997 22.269 1.00 32.09 483 ASN A N 1
ATOM 3699 C CA . ASN A 1 483 ? 9.815 70.731 21.975 1.00 32.09 483 ASN A CA 1
ATOM 3700 C C . ASN A 1 483 ? 9.189 69.309 21.999 1.00 32.09 483 ASN A C 1
ATOM 3702 O O . ASN A 1 483 ? 9.829 68.327 21.634 1.00 32.09 483 ASN A O 1
ATOM 3706 N N . PRO A 1 484 ? 7.891 69.223 22.406 1.00 36.56 484 PRO A N 1
ATOM 3707 C CA . PRO A 1 484 ? 7.214 68.025 22.917 1.00 36.56 484 PRO A CA 1
ATOM 3708 C C . PRO A 1 484 ? 6.080 67.514 21.997 1.00 36.56 484 PRO A C 1
ATOM 3710 O O . PRO A 1 484 ? 5.514 68.276 21.214 1.00 36.56 484 PRO A O 1
ATOM 3713 N N . ILE A 1 485 ? 5.670 66.247 22.135 1.00 28.06 485 ILE A N 1
ATOM 3714 C CA . ILE A 1 485 ? 4.431 65.725 21.525 1.00 28.06 485 ILE A CA 1
ATOM 3715 C C . ILE A 1 485 ? 3.489 65.195 22.613 1.00 28.06 485 ILE A C 1
ATOM 3717 O O . ILE A 1 485 ? 3.899 64.504 23.542 1.00 28.06 485 ILE A O 1
ATOM 3721 N N . LEU A 1 486 ? 2.228 65.610 22.468 1.00 30.00 486 LEU A N 1
ATOM 3722 C CA . LEU A 1 486 ? 1.074 65.481 23.355 1.00 30.00 486 LEU A CA 1
ATOM 3723 C C . LEU A 1 486 ? 0.486 64.062 23.427 1.00 30.00 486 LEU A C 1
ATOM 3725 O O . LEU A 1 486 ? 0.393 63.354 22.429 1.00 30.00 486 LEU A O 1
ATOM 3729 N N . VAL A 1 487 ? 0.000 63.731 24.624 1.00 33.50 487 VAL A N 1
ATOM 3730 C CA . VAL A 1 487 ? -0.820 62.566 24.987 1.00 33.50 487 VAL A CA 1
ATOM 3731 C C . VAL A 1 487 ? -2.297 62.850 24.673 1.00 33.50 487 VAL A C 1
ATOM 3733 O O . VAL A 1 487 ? -2.773 63.952 24.948 1.00 33.50 487 VAL A O 1
ATOM 3736 N N . ALA A 1 488 ? -3.038 61.859 24.165 1.00 29.12 488 ALA A N 1
ATOM 3737 C CA . ALA A 1 488 ? -4.504 61.883 24.098 1.00 29.12 488 ALA A CA 1
ATOM 3738 C C . ALA A 1 488 ? -5.125 60.738 24.924 1.00 29.12 488 ALA A C 1
ATOM 3740 O O . ALA A 1 488 ? -4.530 59.677 25.095 1.00 29.12 488 ALA A O 1
ATOM 3741 N N . ASN A 1 489 ? -6.304 61.036 25.473 1.00 35.62 489 ASN A N 1
ATOM 3742 C CA . ASN A 1 489 ? -6.940 60.515 26.690 1.00 35.62 489 ASN A CA 1
ATOM 3743 C C . ASN A 1 489 ? -7.833 59.267 26.431 1.00 35.62 489 ASN A C 1
ATOM 3745 O O . ASN A 1 489 ? -8.460 59.218 25.376 1.00 35.62 489 ASN A O 1
ATOM 3749 N N . PRO A 1 490 ? -8.000 58.304 27.366 1.00 33.41 490 PRO A N 1
ATOM 3750 C CA . PRO A 1 490 ? -8.717 57.041 27.141 1.00 33.41 490 PRO A CA 1
ATOM 3751 C C . PRO A 1 490 ? -10.212 57.045 27.542 1.00 33.41 490 PRO A C 1
ATOM 3753 O O . PRO A 1 490 ? -10.724 56.049 28.049 1.00 33.41 490 PRO A O 1
ATOM 3756 N N . HIS A 1 491 ? -10.950 58.132 27.300 1.00 36.62 491 HIS A N 1
ATOM 3757 C CA . HIS A 1 491 ? -12.392 58.179 27.585 1.00 36.62 491 HIS A CA 1
ATOM 3758 C C . HIS A 1 491 ? -13.199 58.741 26.411 1.00 36.62 491 HIS A C 1
ATOM 3760 O O . HIS A 1 491 ? -13.551 59.912 26.418 1.00 36.62 491 HIS A O 1
ATOM 3766 N N . GLU A 1 492 ? -13.531 57.888 25.440 1.00 33.53 492 GLU A N 1
ATOM 3767 C CA . GLU A 1 492 ? -14.616 58.109 24.473 1.00 33.53 492 GLU A CA 1
ATOM 3768 C C . GLU A 1 492 ? -15.110 56.736 23.968 1.00 33.53 492 GLU A C 1
ATOM 3770 O O . GLU A 1 492 ? -14.377 56.002 23.309 1.00 33.53 492 GLU A O 1
ATOM 3775 N N . GLN A 1 493 ? -16.334 56.340 24.341 1.00 39.62 493 GLN A N 1
ATOM 3776 C CA . GLN A 1 493 ? -17.036 55.174 23.779 1.00 39.62 493 GLN A CA 1
ATOM 3777 C C . GLN A 1 493 ? -17.908 55.625 22.596 1.00 39.62 493 GLN A C 1
ATOM 3779 O O . GLN A 1 493 ? -18.576 56.651 22.739 1.00 39.62 493 GLN A O 1
ATOM 3784 N N . PRO A 1 494 ? -17.999 54.865 21.486 1.00 32.53 494 PRO A N 1
ATOM 3785 C CA . PRO A 1 494 ? -18.994 55.117 20.452 1.00 32.53 494 PRO A CA 1
ATOM 3786 C C . PRO A 1 494 ? -20.283 54.281 20.606 1.00 32.53 494 PRO A C 1
ATOM 3788 O O . PRO A 1 494 ? -20.301 53.193 21.180 1.00 32.53 494 PRO A O 1
ATOM 3791 N N . ASP A 1 495 ? -21.337 54.881 20.057 1.00 32.97 495 ASP A N 1
ATOM 3792 C CA . ASP A 1 495 ? -22.794 54.698 20.153 1.00 32.97 495 ASP A CA 1
ATOM 3793 C C . ASP A 1 495 ? -23.347 53.399 19.498 1.00 32.97 495 ASP A C 1
ATOM 3795 O O . ASP A 1 495 ? -22.813 52.969 18.470 1.00 32.97 495 ASP A O 1
ATOM 3799 N N . PRO A 1 496 ? -24.432 52.763 20.004 1.00 41.66 496 PRO A N 1
ATOM 3800 C CA . PRO A 1 496 ? -25.035 51.579 19.405 1.00 41.66 496 PRO A CA 1
ATOM 3801 C C . PRO A 1 496 ? -26.166 51.970 18.443 1.00 41.66 496 PRO A C 1
ATOM 3803 O O . PRO A 1 496 ? -27.330 52.071 18.830 1.00 41.66 496 PRO A O 1
ATOM 3806 N N . GLY A 1 497 ? -25.841 52.148 17.164 1.00 40.28 497 GLY A N 1
ATOM 3807 C CA . GLY A 1 497 ? -26.870 52.366 16.153 1.00 40.28 497 GLY A CA 1
ATOM 3808 C C . GLY A 1 497 ? -26.335 52.733 14.784 1.00 40.28 497 GLY A C 1
ATOM 3809 O O . GLY A 1 497 ? -26.453 53.884 14.407 1.00 40.28 497 GLY A O 1
ATOM 3810 N N . GLU A 1 498 ? -25.801 51.762 14.035 1.00 34.69 498 GLU A N 1
ATOM 3811 C CA . GLU A 1 498 ? -25.766 51.811 12.562 1.00 34.69 498 GLU A CA 1
ATOM 3812 C C . GLU A 1 498 ? -25.276 50.477 11.968 1.00 34.69 498 GLU A C 1
ATOM 3814 O O . GLU A 1 498 ? -24.191 50.370 11.413 1.00 34.69 498 GLU A O 1
ATOM 3819 N N . LEU A 1 499 ? -26.088 49.422 12.083 1.00 32.56 499 LEU A N 1
ATOM 3820 C CA . LEU A 1 499 ? -25.989 48.253 11.199 1.00 32.56 499 LEU A CA 1
ATOM 3821 C C . LEU A 1 499 ? -27.404 47.771 10.863 1.00 32.56 499 LEU A C 1
ATOM 3823 O O . LEU A 1 499 ? -27.980 46.925 11.542 1.00 32.56 499 LEU A O 1
ATOM 3827 N N . ALA A 1 500 ? -27.974 48.357 9.812 1.00 33.81 500 ALA A N 1
ATOM 3828 C CA . ALA A 1 500 ? -29.179 47.877 9.149 1.00 33.81 500 ALA A CA 1
ATOM 3829 C C . ALA A 1 500 ? -28.965 47.866 7.626 1.00 33.81 500 ALA A C 1
ATOM 3831 O O . ALA A 1 500 ? -28.369 48.797 7.088 1.00 33.81 500 ALA A O 1
ATOM 3832 N N . ALA A 1 501 ? -29.549 46.845 6.981 1.00 31.69 501 ALA A N 1
ATOM 3833 C CA . ALA A 1 501 ? -29.581 46.507 5.545 1.00 31.69 501 ALA A CA 1
ATOM 3834 C C . ALA A 1 501 ? -28.321 45.774 5.022 1.00 31.69 501 ALA A C 1
ATOM 3836 O O . ALA A 1 501 ? -27.209 46.241 5.212 1.00 31.69 501 ALA A O 1
ATOM 3837 N N . SER A 1 502 ? -28.389 44.616 4.351 1.00 33.00 502 SER A N 1
ATOM 3838 C CA . SER A 1 502 ? -29.479 43.971 3.596 1.00 33.00 502 SER A CA 1
ATOM 3839 C C . SER A 1 502 ? -29.118 42.508 3.265 1.00 33.00 502 SER A C 1
ATOM 3841 O O . SER A 1 502 ? -28.028 42.261 2.752 1.00 33.00 502 SER A O 1
ATOM 3843 N N . GLU A 1 503 ? -30.042 41.570 3.491 1.00 33.59 503 GLU A N 1
ATOM 3844 C CA . GLU A 1 503 ? -30.014 40.180 2.987 1.00 33.59 503 GLU A CA 1
ATOM 3845 C C . GLU A 1 503 ? -30.704 40.062 1.611 1.00 33.59 503 GLU A C 1
ATOM 3847 O O . GLU A 1 503 ? -31.608 40.853 1.317 1.00 33.59 503 GLU A O 1
ATOM 3852 N N . PRO A 1 504 ? -30.393 39.021 0.811 1.00 35.78 504 PRO A N 1
ATOM 3853 C CA . PRO A 1 504 ? -31.342 38.456 -0.142 1.00 35.78 504 PRO A CA 1
ATOM 3854 C C . PRO A 1 504 ? -31.713 36.987 0.165 1.00 35.78 504 PRO A C 1
ATOM 3856 O O . PRO A 1 504 ? -30.901 36.084 0.004 1.00 35.78 504 PRO A O 1
ATOM 3859 N N . ALA A 1 505 ? -32.985 36.825 0.543 1.00 31.52 505 ALA A N 1
ATOM 3860 C CA . ALA A 1 505 ? -34.000 35.825 0.167 1.00 31.52 505 ALA A CA 1
ATOM 3861 C C . ALA A 1 505 ? -33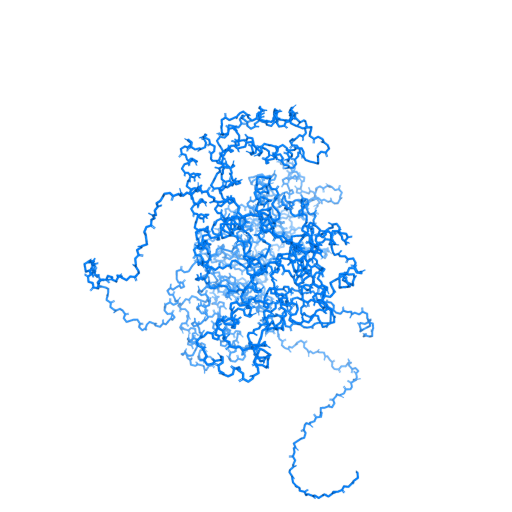.694 34.305 0.122 1.00 31.52 505 ALA A C 1
ATOM 3863 O O . ALA A 1 505 ? -33.020 33.798 -0.773 1.00 31.52 505 ALA A O 1
ATOM 3864 N N . ASP A 1 506 ? -34.415 33.603 1.006 1.00 35.31 506 ASP A N 1
ATOM 3865 C CA . ASP A 1 506 ? -34.737 32.171 1.041 1.00 35.31 506 ASP A CA 1
ATOM 3866 C C . ASP A 1 506 ? -35.377 31.608 -0.245 1.00 35.31 506 ASP A C 1
ATOM 3868 O O . ASP A 1 506 ? -36.302 32.191 -0.821 1.00 35.31 506 ASP A O 1
ATOM 3872 N N . VAL A 1 507 ? -34.978 30.380 -0.601 1.00 31.53 507 VAL A N 1
ATOM 3873 C CA . VAL A 1 507 ? -35.761 29.435 -1.417 1.00 31.53 507 VAL A CA 1
ATOM 3874 C C . VAL A 1 507 ? -36.223 28.303 -0.486 1.00 31.53 507 VAL A C 1
ATOM 3876 O O . VAL A 1 507 ? -35.374 27.708 0.175 1.00 31.53 507 VAL A O 1
ATOM 3879 N N . PRO A 1 508 ? -37.528 27.978 -0.396 1.00 40.66 508 PRO A N 1
ATOM 3880 C CA . PRO A 1 508 ? -38.013 26.977 0.547 1.00 40.66 508 PRO A CA 1
ATOM 3881 C C . PRO A 1 508 ? -37.925 25.564 -0.048 1.00 40.66 508 PRO A C 1
ATOM 3883 O O . PRO A 1 508 ? -38.606 25.264 -1.030 1.00 40.66 508 PRO A O 1
ATOM 3886 N N . GLU A 1 509 ? -37.149 24.675 0.574 1.00 31.55 509 GLU A N 1
ATOM 3887 C CA . GLU A 1 509 ? -37.300 23.225 0.384 1.00 31.55 509 GLU A CA 1
ATOM 3888 C C . GLU A 1 509 ? -38.252 22.637 1.447 1.00 31.55 509 GLU A C 1
ATOM 3890 O O . GLU A 1 509 ? -38.247 23.081 2.599 1.00 31.55 509 GLU A O 1
ATOM 3895 N N . PRO A 1 510 ? -39.128 21.685 1.071 1.00 32.62 510 PRO A N 1
ATOM 3896 C CA . PRO A 1 510 ? -40.187 21.177 1.938 1.00 32.62 510 PRO A CA 1
ATOM 3897 C C . PRO A 1 510 ? -39.644 20.188 2.986 1.00 32.62 510 PRO A C 1
ATOM 3899 O O . PRO A 1 510 ? -38.620 19.544 2.755 1.00 32.62 510 PRO A O 1
ATOM 3902 N N . PRO A 1 511 ? -40.343 19.998 4.120 1.00 37.44 511 PRO A N 1
ATOM 3903 C CA . PRO A 1 511 ? -39.898 19.080 5.158 1.00 37.44 511 PRO A CA 1
ATOM 3904 C C . PRO A 1 511 ? -40.171 17.633 4.730 1.00 37.44 511 PRO A C 1
ATOM 3906 O O . PRO A 1 511 ? -41.322 17.202 4.652 1.00 37.44 511 PRO A O 1
ATOM 3909 N N . LEU A 1 512 ? -39.113 16.870 4.461 1.00 34.50 512 LEU A N 1
ATOM 3910 C CA . LEU A 1 512 ? -39.178 15.411 4.453 1.00 34.50 512 LEU A CA 1
ATOM 3911 C C . LEU A 1 512 ? -38.998 14.917 5.892 1.00 34.50 512 LEU A C 1
ATOM 3913 O O . LEU A 1 512 ? -37.882 14.839 6.399 1.00 34.50 512 LEU A O 1
ATOM 3917 N N . GLU A 1 513 ? -40.105 14.566 6.542 1.00 39.22 513 GLU A N 1
ATOM 3918 C CA . GLU A 1 513 ? -40.087 13.595 7.636 1.00 39.22 513 GLU A CA 1
ATOM 3919 C C . GLU A 1 513 ? -39.656 12.242 7.043 1.00 39.22 513 GLU A C 1
ATOM 3921 O O . GLU A 1 513 ? -40.426 11.571 6.357 1.00 39.22 513 GLU A O 1
ATOM 3926 N N . TRP A 1 514 ? -38.393 11.862 7.243 1.00 32.81 514 TRP A N 1
ATOM 3927 C CA . TRP A 1 514 ? -37.924 10.495 7.024 1.00 32.81 514 TRP A CA 1
ATOM 3928 C C . TRP A 1 514 ? -37.897 9.769 8.372 1.00 32.81 514 TRP A C 1
ATOM 3930 O O . TRP A 1 514 ? -36.896 9.814 9.078 1.00 32.81 514 TRP A O 1
ATOM 3940 N N . ASP A 1 515 ? -38.953 9.013 8.678 1.00 38.72 515 ASP A N 1
ATOM 3941 C CA . ASP A 1 515 ? -38.882 7.843 9.577 1.00 38.72 515 ASP A CA 1
ATOM 3942 C C . ASP A 1 515 ? -38.216 6.657 8.833 1.00 38.72 515 ASP A C 1
ATOM 3944 O O . ASP A 1 515 ? -38.701 5.525 8.820 1.00 38.72 515 ASP A O 1
ATOM 3948 N N . GLY A 1 516 ? -37.128 6.935 8.108 1.00 43.09 516 GLY A N 1
ATOM 3949 C CA . GLY A 1 516 ? -36.447 5.966 7.259 1.00 43.09 516 GLY A CA 1
ATOM 3950 C C . GLY A 1 516 ? -35.650 4.989 8.110 1.00 43.09 516 GLY A C 1
ATOM 3951 O O . GLY A 1 516 ? -34.678 5.384 8.746 1.00 43.09 516 GLY A O 1
ATOM 3952 N N . ASP A 1 517 ? -36.058 3.721 8.102 1.00 57.38 517 ASP A N 1
ATOM 3953 C CA . ASP A 1 517 ? -35.324 2.587 8.668 1.00 57.38 517 ASP A CA 1
ATOM 3954 C C . ASP A 1 517 ? -33.827 2.731 8.332 1.00 57.38 517 ASP A C 1
ATOM 3956 O O . ASP A 1 517 ? -33.467 2.759 7.154 1.00 57.38 517 ASP A O 1
ATOM 3960 N N . ASP A 1 518 ? -32.960 2.902 9.338 1.00 67.06 518 ASP A N 1
ATOM 3961 C CA . ASP A 1 518 ? -31.550 3.296 9.157 1.00 67.06 518 ASP A CA 1
ATOM 3962 C C . ASP A 1 518 ? -30.788 2.369 8.186 1.00 67.06 518 ASP A C 1
ATOM 3964 O O . ASP A 1 518 ? -29.866 2.809 7.502 1.00 67.06 518 ASP A O 1
ATOM 3968 N N . LEU A 1 519 ? -31.185 1.093 8.077 1.00 81.62 519 LEU A N 1
ATOM 3969 C CA . LEU A 1 519 ? -30.618 0.155 7.099 1.00 81.62 519 LEU A CA 1
ATOM 3970 C C . LEU A 1 519 ? -30.887 0.564 5.643 1.00 81.62 519 LEU A C 1
ATOM 3972 O O . LEU A 1 519 ? -30.069 0.275 4.776 1.00 81.62 519 LEU A O 1
ATOM 3976 N N . THR A 1 520 ? -31.976 1.280 5.367 1.00 84.56 520 THR A N 1
ATOM 3977 C CA . THR A 1 520 ? -32.284 1.836 4.039 1.00 84.56 520 THR A CA 1
ATOM 3978 C C . THR A 1 520 ? -31.267 2.906 3.645 1.00 84.56 520 THR A C 1
ATOM 3980 O O . THR A 1 520 ? -30.817 2.949 2.499 1.00 84.56 520 THR A O 1
ATOM 3983 N N . VAL A 1 521 ? -30.854 3.747 4.601 1.00 84.38 521 VAL A N 1
ATOM 3984 C CA . VAL A 1 521 ? -29.796 4.748 4.389 1.00 84.38 521 VAL A CA 1
ATOM 3985 C C . VAL A 1 521 ? -28.464 4.048 4.131 1.00 84.38 521 VAL A C 1
ATOM 3987 O O . VAL A 1 521 ? -27.768 4.373 3.170 1.00 84.38 521 VAL A O 1
ATOM 3990 N N . GLU A 1 522 ? -28.131 3.036 4.933 1.00 89.00 522 GLU A N 1
ATOM 3991 C CA . GLU A 1 522 ? -26.904 2.260 4.744 1.00 89.00 522 GLU A CA 1
ATOM 3992 C C . GLU A 1 522 ? -26.886 1.470 3.424 1.00 89.00 522 GLU A C 1
ATOM 3994 O O . GLU A 1 522 ? -25.824 1.297 2.820 1.00 89.00 522 GLU A O 1
ATOM 3999 N N . ALA A 1 523 ? -28.045 1.017 2.942 1.00 88.00 523 ALA A N 1
ATOM 4000 C CA . ALA A 1 523 ? -28.188 0.381 1.636 1.00 88.00 523 ALA A CA 1
ATOM 4001 C C . ALA A 1 523 ? -27.898 1.374 0.500 1.00 88.00 523 ALA A C 1
ATOM 4003 O O . ALA A 1 523 ? -27.166 1.045 -0.435 1.00 88.00 523 ALA A O 1
ATOM 4004 N N . LEU A 1 524 ? -28.404 2.609 0.607 1.00 85.25 524 LEU A N 1
ATOM 4005 C CA . LEU A 1 524 ? -28.110 3.671 -0.356 1.00 85.25 524 LEU A CA 1
ATOM 4006 C C . LEU A 1 524 ? -26.611 4.003 -0.372 1.00 85.25 524 LEU A C 1
ATOM 4008 O O . LEU A 1 524 ? -26.015 4.080 -1.446 1.00 85.25 524 LEU A O 1
ATOM 4012 N N . ILE A 1 525 ? -25.979 4.108 0.802 1.00 87.50 525 ILE A N 1
ATOM 4013 C CA . ILE A 1 525 ? -24.524 4.287 0.914 1.00 87.50 525 ILE A CA 1
ATOM 4014 C C . ILE A 1 525 ? -23.797 3.134 0.212 1.00 87.50 525 ILE A C 1
ATOM 4016 O O . ILE A 1 525 ? -22.930 3.386 -0.624 1.00 87.50 525 ILE A O 1
ATOM 4020 N N . ARG A 1 526 ? -24.196 1.877 0.466 1.00 89.25 526 ARG A N 1
ATOM 4021 C CA . ARG A 1 526 ? -23.578 0.692 -0.152 1.00 89.25 526 ARG A CA 1
ATOM 4022 C C . ARG A 1 526 ? -23.595 0.748 -1.679 1.00 89.25 526 ARG A C 1
ATOM 4024 O O . ARG A 1 526 ? -22.591 0.399 -2.288 1.00 89.25 526 ARG A O 1
ATOM 4031 N N . THR A 1 527 ? -24.684 1.213 -2.296 1.00 81.81 527 THR A N 1
ATOM 4032 C CA . THR A 1 527 ? -24.774 1.313 -3.768 1.00 81.81 527 THR A CA 1
ATOM 4033 C C . THR A 1 527 ? -23.805 2.323 -4.389 1.00 81.81 527 THR A C 1
ATOM 4035 O O . THR A 1 527 ? -23.448 2.179 -5.556 1.00 81.81 527 THR A O 1
ATOM 4038 N N . GLY A 1 528 ? -23.364 3.332 -3.629 1.00 77.25 528 GLY A N 1
ATOM 4039 C CA . GLY A 1 528 ? -22.424 4.356 -4.091 1.00 77.25 528 GLY A CA 1
ATOM 4040 C C . GLY A 1 528 ? -20.954 4.073 -3.765 1.00 77.25 528 GLY A C 1
ATOM 4041 O O . GLY A 1 528 ? -20.082 4.799 -4.244 1.00 77.25 528 GLY A O 1
ATOM 4042 N N . LEU A 1 529 ? -20.661 3.050 -2.954 1.00 79.56 529 LEU A N 1
ATOM 4043 C CA . LEU A 1 529 ? -19.299 2.745 -2.521 1.00 79.56 529 LEU A CA 1
ATOM 4044 C C . LEU A 1 529 ? -18.491 2.071 -3.631 1.00 79.56 529 LEU A C 1
ATOM 4046 O O . LEU A 1 529 ? -18.933 1.128 -4.285 1.00 79.56 529 LEU A O 1
ATOM 4050 N N . ARG A 1 530 ? -17.252 2.532 -3.791 1.00 72.75 530 ARG A N 1
ATOM 4051 C CA . ARG A 1 530 ? -16.209 1.851 -4.556 1.00 72.75 530 ARG A CA 1
ATOM 4052 C C . ARG A 1 530 ? -15.068 1.517 -3.614 1.00 72.75 530 ARG A C 1
ATOM 4054 O O . ARG A 1 530 ? -14.754 2.304 -2.727 1.00 72.75 530 ARG A O 1
ATOM 4061 N N . LEU A 1 531 ? -14.471 0.345 -3.799 1.00 78.69 531 LEU A N 1
ATOM 4062 C CA . LEU A 1 531 ? -13.301 -0.034 -3.024 1.00 78.69 531 LEU A CA 1
ATOM 4063 C C . LEU A 1 531 ? -12.092 0.751 -3.538 1.00 78.69 531 LEU A C 1
ATOM 4065 O O . LEU A 1 531 ? -11.730 0.630 -4.710 1.00 78.69 531 LEU A O 1
ATOM 4069 N N . ASP A 1 532 ? -11.470 1.534 -2.662 1.00 73.81 532 ASP A N 1
ATOM 4070 C CA . ASP A 1 532 ? -10.225 2.221 -2.985 1.00 73.81 532 ASP A CA 1
ATOM 4071 C C . ASP A 1 532 ? -9.086 1.218 -3.225 1.00 73.81 532 ASP A C 1
ATOM 4073 O O . ASP A 1 532 ? -9.029 0.125 -2.634 1.00 73.81 532 ASP A O 1
ATOM 4077 N N . ALA A 1 533 ? -8.156 1.613 -4.098 1.00 71.75 533 ALA A N 1
ATOM 4078 C CA . ALA A 1 533 ? -6.933 0.863 -4.341 1.00 71.75 533 ALA A CA 1
ATOM 4079 C C . ALA A 1 533 ? -6.115 0.747 -3.044 1.00 71.75 533 ALA A C 1
ATOM 4081 O O . ALA A 1 533 ? -5.979 1.710 -2.290 1.00 71.75 533 ALA A O 1
ATOM 4082 N N . ASP A 1 534 ? -5.553 -0.436 -2.789 1.00 77.50 534 ASP A N 1
ATOM 4083 C CA . ASP A 1 534 ? -4.615 -0.619 -1.681 1.00 77.50 534 ASP A CA 1
ATOM 4084 C C . ASP A 1 534 ? -3.323 0.145 -1.989 1.00 77.50 534 ASP A C 1
ATOM 4086 O O . ASP A 1 534 ? -2.759 -0.061 -3.071 1.00 77.50 534 ASP A O 1
ATOM 4090 N N . PRO A 1 535 ? -2.790 0.966 -1.072 1.00 74.38 535 PRO A N 1
ATOM 4091 C CA . PRO A 1 535 ? -1.447 1.507 -1.223 1.00 74.38 535 PRO A CA 1
ATOM 4092 C C . PRO A 1 535 ? -0.394 0.415 -1.459 1.00 74.38 535 PRO A C 1
ATOM 4094 O O . PRO A 1 535 ? 0.478 0.592 -2.305 1.00 74.38 535 PRO A O 1
ATOM 4097 N N . ALA A 1 536 ? -0.497 -0.740 -0.789 1.00 76.38 536 ALA A N 1
ATOM 4098 C CA . ALA A 1 536 ? 0.453 -1.839 -0.968 1.00 76.38 536 ALA A CA 1
ATOM 4099 C C . ALA A 1 536 ? 0.342 -2.485 -2.358 1.00 76.38 536 ALA A C 1
ATOM 4101 O O . ALA A 1 536 ? 1.355 -2.813 -2.974 1.00 76.38 536 ALA A O 1
ATOM 4102 N N . ASP A 1 537 ? -0.877 -2.641 -2.877 1.00 78.75 537 ASP A N 1
ATOM 4103 C CA . ASP A 1 537 ? -1.086 -3.160 -4.231 1.00 78.75 537 ASP A CA 1
ATOM 4104 C C . ASP A 1 537 ? -0.668 -2.128 -5.288 1.00 78.75 537 ASP A C 1
ATOM 4106 O O . ASP A 1 537 ? -0.112 -2.500 -6.315 1.00 78.75 537 ASP A O 1
ATOM 4110 N N . THR A 1 538 ? -0.850 -0.833 -5.013 1.00 79.69 538 THR A N 1
ATOM 4111 C CA . THR A 1 538 ? -0.373 0.257 -5.877 1.00 79.69 538 THR A CA 1
ATOM 4112 C C . THR A 1 538 ? 1.151 0.247 -5.977 1.00 79.69 538 THR A C 1
ATOM 4114 O O . THR A 1 538 ? 1.679 0.319 -7.081 1.00 79.69 538 THR A O 1
ATOM 4117 N N . ILE A 1 539 ? 1.858 0.085 -4.853 1.00 79.31 539 ILE A N 1
ATOM 4118 C CA . ILE A 1 539 ? 3.322 -0.060 -4.836 1.00 79.31 539 ILE A CA 1
ATOM 4119 C C . ILE A 1 539 ? 3.746 -1.286 -5.649 1.00 79.31 539 ILE A C 1
ATOM 4121 O O . ILE A 1 539 ? 4.589 -1.158 -6.524 1.00 79.31 539 ILE A O 1
ATOM 4125 N N . ARG A 1 540 ? 3.099 -2.446 -5.464 1.00 79.56 540 ARG A N 1
ATOM 4126 C CA . ARG A 1 540 ? 3.407 -3.652 -6.259 1.00 79.56 540 ARG A CA 1
ATOM 4127 C C . ARG A 1 540 ? 3.223 -3.445 -7.762 1.00 79.56 540 ARG A C 1
ATOM 4129 O O . ARG A 1 540 ? 3.985 -4.000 -8.547 1.00 79.56 540 ARG A O 1
ATOM 4136 N N . LEU A 1 541 ? 2.200 -2.693 -8.170 1.00 81.94 541 LEU A N 1
ATOM 4137 C CA . LEU A 1 541 ? 1.969 -2.367 -9.579 1.00 81.94 541 LEU A CA 1
ATOM 4138 C C . LEU A 1 541 ? 3.028 -1.397 -10.125 1.00 81.94 541 LEU A C 1
ATOM 4140 O O . LEU A 1 541 ? 3.398 -1.516 -11.291 1.00 81.94 541 LEU A O 1
ATOM 4144 N N . LEU A 1 542 ? 3.529 -0.474 -9.300 1.00 82.56 542 LEU A N 1
ATOM 4145 C CA . LEU A 1 542 ? 4.648 0.403 -9.656 1.00 82.56 542 LEU A CA 1
ATOM 4146 C C . LEU A 1 542 ? 5.963 -0.382 -9.756 1.00 82.56 542 LEU A C 1
ATOM 4148 O O . LEU A 1 542 ? 6.619 -0.294 -10.785 1.00 82.56 542 LEU A O 1
ATOM 4152 N N . ASP A 1 543 ? 6.276 -1.241 -8.781 1.00 81.06 543 ASP A N 1
ATOM 4153 C CA . ASP A 1 543 ? 7.447 -2.129 -8.822 1.00 81.06 543 ASP A CA 1
ATOM 4154 C C . ASP A 1 543 ? 7.423 -3.027 -10.069 1.00 81.06 543 ASP A C 1
ATOM 4156 O O . ASP A 1 543 ? 8.452 -3.308 -10.680 1.00 81.06 543 ASP A O 1
ATOM 4160 N N . GLN A 1 544 ? 6.233 -3.491 -10.463 1.00 82.31 544 GLN A N 1
ATOM 4161 C CA . GLN A 1 544 ? 6.037 -4.230 -11.706 1.00 82.31 544 GLN A CA 1
ATOM 4162 C C . GLN A 1 544 ? 6.324 -3.352 -12.935 1.00 82.31 544 GLN A C 1
ATOM 4164 O O . GLN A 1 544 ? 6.973 -3.809 -13.875 1.00 82.31 544 GLN A O 1
ATOM 4169 N N . ALA A 1 545 ? 5.849 -2.105 -12.955 1.00 81.12 545 ALA A N 1
ATOM 4170 C CA . ALA A 1 545 ? 6.128 -1.179 -14.050 1.00 81.12 545 ALA A CA 1
ATOM 4171 C C . ALA A 1 545 ? 7.633 -0.880 -14.175 1.00 81.12 545 ALA A C 1
ATOM 4173 O O . ALA A 1 545 ? 8.154 -0.852 -15.292 1.00 81.12 545 ALA A O 1
ATOM 4174 N N . ASP A 1 546 ? 8.335 -0.755 -13.049 1.00 80.88 546 ASP A N 1
ATOM 4175 C CA . ASP A 1 546 ? 9.786 -0.566 -13.003 1.00 80.88 546 ASP A CA 1
ATOM 4176 C C . ASP A 1 546 ? 10.526 -1.820 -13.490 1.00 80.88 546 ASP A C 1
ATOM 4178 O O . ASP A 1 546 ? 11.398 -1.727 -14.350 1.00 80.88 546 ASP A O 1
ATOM 4182 N N . GLN A 1 547 ? 10.106 -3.022 -13.071 1.00 80.88 547 GLN A N 1
ATOM 4183 C CA . GLN A 1 547 ? 10.649 -4.283 -13.603 1.00 80.88 547 GLN A CA 1
ATOM 4184 C C . GLN A 1 547 ? 10.476 -4.414 -15.122 1.00 80.88 547 GLN A C 1
ATOM 4186 O O . GLN A 1 547 ? 11.315 -5.023 -15.787 1.00 80.88 547 GLN A O 1
ATOM 4191 N N . TRP A 1 548 ? 9.398 -3.858 -15.681 1.00 82.88 548 TRP A N 1
ATOM 4192 C CA . TRP A 1 548 ? 9.206 -3.780 -17.129 1.00 82.88 548 TRP A CA 1
ATOM 4193 C C . TRP A 1 548 ? 10.160 -2.773 -17.762 1.00 82.88 548 TRP A C 1
ATOM 4195 O O . TRP A 1 548 ? 10.750 -3.074 -18.799 1.00 82.88 548 TRP A O 1
ATOM 4205 N N . HIS A 1 549 ? 10.302 -1.591 -17.160 1.00 79.56 549 HIS A N 1
ATOM 4206 C CA . HIS A 1 549 ? 11.183 -0.533 -17.649 1.00 79.56 549 HIS A CA 1
ATOM 4207 C C . HIS A 1 549 ? 12.650 -0.980 -17.687 1.00 79.56 549 HIS A C 1
ATOM 4209 O O . HIS A 1 549 ? 13.340 -0.755 -18.681 1.00 79.56 549 HIS A O 1
ATOM 4215 N N . ASP A 1 550 ? 13.081 -1.690 -16.646 1.00 85.94 550 ASP A N 1
ATOM 4216 C CA . ASP A 1 550 ? 14.450 -2.169 -16.462 1.00 85.94 550 ASP A CA 1
ATOM 4217 C C . ASP A 1 550 ? 14.702 -3.541 -17.108 1.00 85.94 550 ASP A C 1
ATOM 4219 O O . ASP A 1 550 ? 15.813 -4.082 -17.046 1.00 85.94 550 ASP A O 1
ATOM 4223 N N . SER A 1 551 ? 13.683 -4.137 -17.739 1.00 89.50 551 SER A N 1
ATOM 4224 C CA . SER A 1 551 ? 13.810 -5.452 -18.358 1.00 89.50 551 SER A CA 1
ATOM 4225 C C . SER A 1 551 ? 14.840 -5.421 -19.499 1.00 89.50 551 SER A C 1
ATOM 4227 O O . SER A 1 551 ? 14.707 -4.644 -20.449 1.00 89.50 551 SER A O 1
ATOM 4229 N N . PRO A 1 552 ? 15.830 -6.333 -19.505 1.00 88.38 552 PRO A N 1
ATOM 4230 C CA . PRO A 1 552 ? 16.832 -6.418 -20.569 1.00 88.38 552 PRO A CA 1
ATOM 4231 C C . PRO A 1 552 ? 16.260 -6.954 -21.894 1.00 88.38 552 PRO A C 1
ATOM 4233 O O . PRO A 1 552 ? 16.961 -6.982 -22.905 1.00 88.38 552 PRO A O 1
ATOM 4236 N N . ALA A 1 553 ? 15.005 -7.409 -21.895 1.00 92.38 553 ALA A N 1
ATOM 4237 C CA . ALA A 1 553 ? 14.280 -7.892 -23.061 1.00 92.38 553 ALA A CA 1
ATOM 4238 C C . ALA A 1 553 ? 12.933 -7.170 -23.176 1.00 92.38 553 ALA A C 1
ATOM 4240 O O . ALA A 1 553 ? 12.229 -6.993 -22.181 1.00 92.38 553 ALA A O 1
ATOM 4241 N N . SER A 1 554 ? 12.554 -6.782 -24.396 1.00 93.69 554 SER A N 1
ATOM 4242 C CA . SER A 1 554 ? 11.261 -6.138 -24.633 1.00 93.69 554 SER A CA 1
ATOM 4243 C C . SER A 1 554 ? 10.096 -7.109 -24.430 1.00 93.69 554 SER A C 1
ATOM 4245 O O . SER A 1 554 ? 10.248 -8.326 -24.570 1.00 93.69 554 SER A O 1
ATOM 4247 N N . GLN A 1 555 ? 8.907 -6.560 -24.176 1.00 92.94 555 GLN A N 1
ATOM 4248 C CA . GLN A 1 555 ? 7.673 -7.332 -24.025 1.00 92.94 555 GLN A CA 1
ATOM 4249 C C . GLN A 1 555 ? 7.440 -8.286 -25.211 1.00 92.94 555 GLN A C 1
ATOM 4251 O O . GLN A 1 555 ? 7.274 -9.485 -25.011 1.00 92.94 555 GLN A O 1
ATOM 4256 N N . GLU A 1 556 ? 7.534 -7.786 -26.448 1.00 94.62 556 GLU A N 1
ATOM 4257 C CA . GLU A 1 556 ? 7.368 -8.592 -27.668 1.00 94.62 556 GLU A CA 1
ATOM 4258 C C . GLU A 1 556 ? 8.359 -9.765 -27.741 1.00 94.62 556 GLU A C 1
ATOM 4260 O O . GLU A 1 556 ? 8.028 -10.848 -28.228 1.00 94.62 556 GLU A O 1
ATOM 4265 N N . ARG A 1 557 ? 9.590 -9.569 -27.249 1.00 96.38 557 ARG A N 1
ATOM 4266 C CA . ARG A 1 557 ? 10.607 -10.625 -27.217 1.00 96.38 557 ARG A CA 1
ATOM 4267 C C . ARG A 1 557 ? 10.282 -11.674 -26.166 1.00 96.38 557 ARG A C 1
ATOM 4269 O O . ARG A 1 557 ? 10.373 -12.857 -26.476 1.00 96.38 557 ARG A O 1
ATOM 4276 N N . LEU A 1 558 ? 9.860 -11.275 -24.969 1.00 96.88 558 LEU A N 1
ATOM 4277 C CA . LEU A 1 558 ? 9.452 -12.218 -23.926 1.00 96.88 558 LEU A CA 1
ATOM 4278 C C . LEU A 1 558 ? 8.194 -13.008 -24.328 1.00 96.88 558 LEU A C 1
ATOM 4280 O O . LEU A 1 558 ? 8.146 -14.224 -24.134 1.00 96.88 558 LEU A O 1
ATOM 4284 N N . GLU A 1 559 ? 7.222 -12.358 -24.975 1.00 96.75 559 GLU A N 1
ATOM 4285 C CA . GLU A 1 559 ? 6.023 -13.010 -25.515 1.00 96.75 559 GLU A CA 1
ATOM 4286 C C . GLU A 1 559 ? 6.395 -14.038 -26.589 1.00 96.75 559 GLU A C 1
ATOM 4288 O O . GLU A 1 559 ? 5.902 -15.168 -26.575 1.00 96.75 559 GLU A O 1
ATOM 4293 N N . LEU A 1 560 ? 7.325 -13.684 -27.485 1.00 97.62 560 LEU A N 1
ATOM 4294 C CA . LEU A 1 560 ? 7.854 -14.603 -28.489 1.00 97.62 560 LEU A CA 1
ATOM 4295 C C . LEU A 1 560 ? 8.549 -15.813 -27.848 1.00 97.62 560 LEU A C 1
ATOM 4297 O O . LEU A 1 560 ? 8.333 -16.939 -28.298 1.00 97.62 560 LEU A O 1
ATOM 4301 N N . VAL A 1 561 ? 9.366 -15.611 -26.808 1.00 98.44 561 VAL A N 1
ATOM 4302 C CA . VAL A 1 561 ? 10.035 -16.710 -26.088 1.00 98.44 561 VAL A CA 1
ATOM 4303 C C . VAL A 1 561 ? 9.012 -17.665 -25.484 1.00 98.44 561 VAL A C 1
ATOM 4305 O O . VAL A 1 561 ? 9.127 -18.882 -25.661 1.00 98.44 561 VAL A O 1
ATOM 4308 N N . ASN A 1 562 ? 7.994 -17.131 -24.812 1.00 98.31 562 ASN A N 1
ATOM 4309 C CA . ASN A 1 562 ? 6.928 -17.935 -24.229 1.00 98.31 562 ASN A CA 1
ATOM 4310 C C . ASN A 1 562 ? 6.116 -18.674 -25.302 1.00 98.31 562 ASN A C 1
ATOM 4312 O O . ASN A 1 562 ? 5.855 -19.866 -25.156 1.00 98.31 562 ASN A O 1
ATOM 4316 N N . GLU A 1 563 ? 5.774 -18.030 -26.416 1.00 97.94 563 GLU A N 1
ATOM 4317 C CA . GLU A 1 563 ? 5.025 -18.672 -27.500 1.00 97.94 563 GLU A CA 1
ATOM 4318 C C . GLU A 1 563 ? 5.839 -19.778 -28.199 1.00 97.94 563 GLU A C 1
ATOM 4320 O O . GLU A 1 563 ? 5.314 -20.867 -28.448 1.00 97.94 563 GLU A O 1
ATOM 4325 N N . LEU A 1 564 ? 7.134 -19.562 -28.464 1.00 98.38 564 LEU A N 1
ATOM 4326 C CA . LEU A 1 564 ? 8.026 -20.605 -28.991 1.00 98.38 564 LEU A CA 1
ATOM 4327 C C . LEU A 1 564 ? 8.162 -21.774 -28.009 1.00 98.38 564 LEU A C 1
ATOM 4329 O O . LEU A 1 564 ? 8.110 -22.936 -28.416 1.00 98.38 564 LEU A O 1
ATOM 4333 N N . THR A 1 565 ? 8.274 -21.473 -26.715 1.00 98.50 565 THR A N 1
ATOM 4334 C CA . THR A 1 565 ? 8.328 -22.481 -25.649 1.00 98.50 565 THR A CA 1
ATOM 4335 C C . THR A 1 565 ? 7.041 -23.306 -25.595 1.00 98.50 565 THR A C 1
ATOM 4337 O O . THR A 1 565 ? 7.098 -24.535 -25.538 1.00 98.50 565 THR A O 1
ATOM 4340 N N . ALA A 1 566 ? 5.875 -22.660 -25.682 1.00 97.38 566 ALA A N 1
ATOM 4341 C CA . ALA A 1 566 ? 4.585 -23.339 -25.716 1.00 97.38 566 ALA A CA 1
ATOM 4342 C C . ALA A 1 566 ? 4.488 -24.283 -26.923 1.00 97.38 566 ALA A C 1
ATOM 4344 O O . ALA A 1 566 ? 4.157 -25.456 -26.757 1.00 97.38 566 ALA A O 1
ATOM 4345 N N . ARG A 1 567 ? 4.865 -23.820 -28.123 1.00 96.50 567 ARG A N 1
ATOM 4346 C CA . ARG A 1 567 ? 4.881 -24.651 -29.340 1.00 96.50 567 ARG A CA 1
ATOM 4347 C C . ARG A 1 567 ? 5.827 -25.839 -29.227 1.00 96.50 567 ARG A C 1
ATOM 4349 O O . ARG A 1 567 ? 5.463 -26.942 -29.634 1.00 96.50 567 ARG A O 1
ATOM 4356 N N . PHE A 1 568 ? 7.015 -25.631 -28.663 1.00 97.38 568 PHE A N 1
ATOM 4357 C CA . PHE A 1 568 ? 7.965 -26.709 -28.409 1.00 97.38 568 PHE A CA 1
ATOM 4358 C C . PHE A 1 568 ? 7.354 -27.780 -27.498 1.00 97.38 568 PHE A C 1
ATOM 4360 O O . PHE A 1 568 ? 7.366 -28.961 -27.847 1.00 97.38 568 PHE A O 1
ATOM 4367 N N . TYR A 1 569 ? 6.749 -27.375 -26.378 1.00 97.62 569 TYR A N 1
ATOM 4368 C CA . TYR A 1 569 ? 6.105 -28.311 -25.457 1.00 97.62 569 TYR A CA 1
ATOM 4369 C C . TYR A 1 569 ? 4.870 -28.998 -26.054 1.00 97.62 569 TYR A C 1
ATOM 4371 O O . TYR A 1 569 ? 4.638 -30.173 -25.776 1.00 97.62 569 TYR A O 1
ATOM 4379 N N . GLN A 1 570 ? 4.081 -28.316 -26.886 1.00 95.81 570 GLN A N 1
ATOM 4380 C CA . GLN A 1 570 ? 2.962 -28.936 -27.606 1.00 95.81 570 GLN A CA 1
ATOM 4381 C C . GLN A 1 570 ? 3.461 -29.984 -28.614 1.00 95.81 570 GLN A C 1
ATOM 4383 O O . GLN A 1 570 ? 2.884 -31.063 -28.732 1.00 95.81 570 GLN A O 1
ATOM 4388 N N . HIS A 1 571 ? 4.575 -29.719 -29.300 1.00 94.94 571 HIS A N 1
ATOM 4389 C CA . HIS A 1 571 ? 5.168 -30.671 -30.239 1.00 94.94 571 HIS A CA 1
ATOM 4390 C C . HIS A 1 571 ? 5.650 -31.957 -29.547 1.00 94.94 571 HIS A C 1
ATOM 4392 O O . HIS A 1 571 ? 5.424 -33.066 -30.037 1.00 94.94 571 HIS A O 1
ATOM 4398 N N . THR A 1 572 ? 6.292 -31.833 -28.386 1.00 95.06 572 THR A N 1
ATOM 4399 C CA . THR A 1 572 ? 6.772 -32.980 -27.596 1.00 95.06 572 THR A CA 1
ATOM 4400 C C . THR A 1 572 ? 5.635 -33.732 -26.897 1.00 95.06 572 THR A C 1
ATOM 4402 O O . THR A 1 572 ? 5.799 -34.902 -26.544 1.00 95.06 572 THR A O 1
ATOM 4405 N N . PHE A 1 573 ? 4.464 -33.110 -26.727 1.00 95.38 573 PHE A N 1
ATOM 4406 C CA . PHE A 1 573 ? 3.299 -33.707 -26.075 1.00 95.38 573 PHE A CA 1
ATOM 4407 C C . PHE A 1 573 ? 2.679 -34.866 -26.869 1.00 95.38 573 PHE A C 1
ATOM 4409 O O . PHE A 1 573 ? 2.266 -35.861 -26.266 1.00 95.38 573 PHE A O 1
ATOM 4416 N N . THR A 1 574 ? 2.660 -34.802 -28.207 1.00 88.38 574 THR A N 1
ATOM 4417 C CA . THR A 1 574 ? 1.884 -35.709 -29.079 1.00 88.38 574 THR A CA 1
ATOM 4418 C C . THR A 1 574 ? 2.122 -37.204 -28.832 1.00 88.38 574 THR A C 1
ATOM 4420 O O . THR A 1 574 ? 1.188 -37.999 -28.962 1.00 88.38 574 THR A O 1
ATOM 4423 N N . ARG A 1 575 ? 3.354 -37.597 -28.477 1.00 84.00 575 ARG A N 1
ATOM 4424 C CA . ARG A 1 575 ? 3.770 -38.994 -28.223 1.00 84.00 575 ARG A CA 1
ATOM 4425 C C . ARG A 1 575 ? 4.353 -39.192 -26.819 1.00 84.00 575 ARG A C 1
ATOM 4427 O O . ARG A 1 575 ? 5.254 -40.004 -26.624 1.00 84.00 575 ARG A O 1
ATOM 4434 N N . SER A 1 576 ? 3.869 -38.418 -25.855 1.00 93.50 576 SER A N 1
ATOM 4435 C CA . SER A 1 576 ? 4.376 -38.408 -24.482 1.00 93.50 576 SER A CA 1
ATOM 4436 C C . SER A 1 576 ? 3.508 -39.201 -23.504 1.00 93.50 576 SER A C 1
ATOM 4438 O O . SER A 1 576 ? 2.329 -39.454 -23.755 1.00 93.50 576 SER A O 1
ATOM 4440 N N . TRP A 1 577 ? 4.073 -39.503 -22.330 1.00 95.25 577 TRP A N 1
ATOM 4441 C CA . TRP A 1 577 ? 3.301 -39.984 -21.179 1.00 95.25 577 TRP A CA 1
ATOM 4442 C C . TRP A 1 577 ? 2.242 -38.960 -20.733 1.00 95.25 577 TRP A C 1
ATOM 4444 O O . TRP A 1 577 ? 1.181 -39.349 -20.249 1.00 95.25 577 TRP A O 1
ATOM 4454 N N . ALA A 1 578 ? 2.502 -37.661 -20.936 1.00 95.81 578 ALA A N 1
ATOM 4455 C CA . ALA A 1 578 ? 1.626 -36.574 -20.513 1.00 95.81 578 ALA A CA 1
ATOM 4456 C C . ALA A 1 578 ? 0.269 -36.605 -21.227 1.00 95.81 578 ALA A C 1
ATOM 4458 O O . ALA A 1 578 ? -0.743 -36.314 -20.597 1.00 95.81 578 ALA A O 1
ATOM 4459 N N . ARG A 1 579 ? 0.219 -37.010 -22.505 1.00 95.38 579 ARG A N 1
ATOM 4460 C CA . ARG A 1 579 ? -1.048 -37.133 -23.247 1.00 95.38 579 ARG A CA 1
ATOM 4461 C C . ARG A 1 579 ? -1.941 -38.222 -22.677 1.00 95.38 579 ARG A C 1
ATOM 4463 O O . ARG A 1 579 ? -3.111 -37.964 -22.405 1.00 95.38 579 ARG A O 1
ATOM 4470 N N . ALA A 1 580 ? -1.384 -39.414 -22.462 1.00 94.12 580 ALA A N 1
ATOM 4471 C CA . ALA A 1 580 ? -2.117 -40.514 -21.841 1.00 94.12 580 ALA A CA 1
ATOM 4472 C C . ALA A 1 580 ? -2.570 -40.131 -20.426 1.00 94.12 580 ALA A C 1
ATOM 4474 O O . ALA A 1 580 ? -3.728 -40.334 -20.080 1.00 94.12 580 ALA A O 1
ATOM 4475 N N . TYR A 1 581 ? -1.685 -39.493 -19.655 1.00 95.44 581 TYR A N 1
ATOM 4476 C CA . TYR A 1 581 ? -1.996 -39.001 -18.318 1.00 95.44 581 TYR A CA 1
ATOM 4477 C C . TYR A 1 581 ? -3.152 -37.990 -18.308 1.00 95.44 581 TYR A C 1
ATOM 4479 O O . TYR A 1 581 ? -4.097 -38.168 -17.551 1.00 95.44 581 TYR A O 1
ATOM 4487 N N . LEU A 1 582 ? -3.123 -36.944 -19.142 1.00 95.56 582 LEU A N 1
ATOM 4488 C CA . LEU A 1 582 ? -4.214 -35.963 -19.186 1.00 95.56 582 LEU A CA 1
ATOM 4489 C C . LEU A 1 582 ? -5.517 -36.558 -19.727 1.00 95.56 582 LEU A C 1
ATOM 4491 O O . LEU A 1 582 ? -6.581 -36.206 -19.232 1.00 95.56 582 LEU A O 1
ATOM 4495 N N . THR A 1 583 ? -5.440 -37.482 -20.689 1.00 94.62 583 THR A N 1
ATOM 4496 C CA . THR A 1 583 ? -6.624 -38.181 -21.215 1.00 94.62 583 THR A CA 1
ATOM 4497 C C . THR A 1 583 ? -7.300 -39.013 -20.128 1.00 94.62 583 THR A C 1
ATOM 4499 O O . THR A 1 583 ? -8.516 -38.958 -19.992 1.00 94.62 583 THR A O 1
ATOM 4502 N N . ASP A 1 584 ? -6.521 -39.737 -19.321 1.00 92.62 584 ASP A N 1
ATOM 4503 C CA . ASP A 1 584 ? -7.026 -40.497 -18.172 1.00 92.62 584 ASP A CA 1
ATOM 4504 C C . ASP A 1 584 ? -7.649 -39.571 -17.115 1.00 92.62 584 ASP A C 1
ATOM 4506 O O . ASP A 1 584 ? -8.755 -39.808 -16.641 1.00 92.62 584 ASP A O 1
ATOM 4510 N N . ARG A 1 585 ? -6.986 -38.449 -16.806 1.00 92.88 585 ARG A N 1
ATOM 4511 C CA . ARG A 1 585 ? -7.464 -37.496 -15.790 1.00 92.88 585 ARG A CA 1
ATOM 4512 C C . ARG A 1 585 ? -8.711 -36.722 -16.208 1.00 92.88 585 ARG A C 1
ATOM 4514 O O . ARG A 1 585 ? -9.514 -36.391 -15.346 1.00 92.88 585 ARG A O 1
ATOM 4521 N N . PHE A 1 586 ? -8.862 -36.391 -17.487 1.00 94.06 586 PHE A N 1
ATOM 4522 C CA . PHE A 1 586 ? -9.987 -35.585 -17.970 1.00 94.06 586 PHE A CA 1
ATOM 4523 C C . PHE A 1 586 ? -11.076 -36.402 -18.671 1.00 94.06 586 PHE A C 1
ATOM 4525 O O . PHE A 1 586 ? -12.127 -35.857 -19.000 1.00 94.06 586 PHE A O 1
ATOM 4532 N N . GLY A 1 587 ? -10.838 -37.690 -18.931 1.00 90.25 587 GLY A N 1
ATOM 4533 C CA . GLY A 1 587 ? -11.749 -38.562 -19.679 1.00 90.25 587 GLY A CA 1
ATOM 4534 C C . GLY A 1 587 ? -11.871 -38.222 -21.171 1.00 90.25 587 GLY A C 1
ATOM 4535 O O . GLY A 1 587 ? -12.651 -38.853 -21.883 1.00 90.25 587 GLY A O 1
ATOM 4536 N N . VAL A 1 588 ? -11.114 -37.235 -21.659 1.00 92.06 588 VAL A N 1
ATOM 4537 C CA . VAL A 1 588 ? -11.107 -36.765 -23.047 1.00 92.06 588 VAL A CA 1
ATOM 4538 C C . VAL A 1 588 ? -9.691 -36.373 -23.456 1.00 92.06 588 VAL A C 1
ATOM 4540 O O . VAL A 1 588 ? -8.916 -35.859 -22.649 1.00 92.06 588 VAL A O 1
ATOM 4543 N N . ASP A 1 589 ? -9.343 -36.621 -24.717 1.00 92.94 589 ASP A N 1
ATOM 4544 C CA . ASP A 1 589 ? -8.061 -36.184 -25.262 1.00 92.94 589 ASP A CA 1
ATOM 4545 C C . ASP A 1 589 ? -8.083 -34.671 -25.514 1.00 92.94 589 ASP A C 1
ATOM 4547 O O . ASP A 1 589 ? -8.827 -34.171 -26.357 1.00 92.94 589 ASP A O 1
ATOM 4551 N N . VAL A 1 590 ? -7.254 -33.948 -24.765 1.00 92.12 590 VAL A N 1
ATOM 4552 C CA . VAL A 1 590 ? -7.149 -32.481 -24.798 1.00 92.12 590 VAL A CA 1
ATOM 4553 C C . VAL A 1 590 ? -6.001 -31.978 -25.679 1.00 92.12 590 VAL A C 1
ATOM 4555 O O . VAL A 1 590 ? -5.692 -30.790 -25.649 1.00 92.12 590 VAL A O 1
ATOM 4558 N N . HIS A 1 591 ? -5.360 -32.854 -26.463 1.00 90.19 591 HIS A N 1
ATOM 4559 C CA . HIS A 1 591 ? -4.216 -32.507 -27.317 1.00 90.19 591 HIS A CA 1
ATOM 4560 C C . HIS A 1 591 ? -4.447 -31.268 -28.192 1.00 90.19 591 HIS A C 1
ATOM 4562 O O . HIS A 1 591 ? -3.603 -30.376 -28.220 1.00 90.19 591 HIS A O 1
ATOM 4568 N N . ASP A 1 592 ? -5.589 -31.208 -28.880 1.00 87.38 592 ASP A N 1
ATOM 4569 C CA . ASP A 1 592 ? -5.926 -30.130 -29.821 1.00 87.38 592 ASP A CA 1
ATOM 4570 C C . ASP A 1 592 ? -6.836 -29.058 -29.201 1.00 87.38 592 ASP A C 1
ATOM 4572 O O . ASP A 1 592 ? -7.441 -28.261 -29.917 1.00 87.38 592 ASP A O 1
ATOM 4576 N N . HIS A 1 593 ? -6.971 -29.032 -27.871 1.00 88.56 593 HIS A N 1
ATOM 4577 C CA . HIS A 1 593 ? -7.862 -28.080 -27.218 1.00 88.56 593 HIS A CA 1
ATOM 4578 C C . HIS A 1 593 ? -7.287 -26.651 -27.316 1.00 88.56 593 HIS A C 1
ATOM 4580 O O . HIS A 1 593 ? -6.206 -26.397 -26.767 1.00 88.56 593 HIS A O 1
ATOM 4586 N N . PRO A 1 594 ? -8.003 -25.699 -27.952 1.00 83.50 594 PRO A N 1
ATOM 4587 C CA . PRO A 1 594 ? -7.468 -24.374 -28.281 1.00 83.50 594 PRO A CA 1
ATOM 4588 C C . PRO A 1 594 ? -7.098 -23.553 -27.041 1.00 83.50 594 PRO A C 1
ATOM 4590 O O . PRO A 1 594 ? -6.093 -22.848 -27.057 1.00 83.50 594 PRO A O 1
ATOM 4593 N N . ASP A 1 595 ? -7.859 -23.713 -25.955 1.00 86.31 595 ASP A N 1
ATOM 4594 C CA . ASP A 1 595 ? -7.678 -22.919 -24.730 1.00 86.31 595 ASP A CA 1
ATOM 4595 C C . ASP A 1 595 ? -6.757 -23.570 -23.687 1.00 86.31 595 ASP A C 1
ATOM 4597 O O . ASP A 1 595 ? -6.271 -22.898 -22.788 1.00 86.31 595 ASP A O 1
ATOM 4601 N N . LEU A 1 596 ? -6.531 -24.886 -23.766 1.00 89.12 596 LEU A N 1
ATOM 4602 C CA . LEU A 1 596 ? -5.725 -25.618 -22.778 1.00 89.12 596 LEU A CA 1
ATOM 4603 C C . LEU A 1 596 ? -4.261 -25.704 -23.211 1.00 89.12 596 LEU A C 1
ATOM 4605 O O . LEU A 1 596 ? -3.373 -25.691 -22.363 1.00 89.12 596 LEU A O 1
ATOM 4609 N N . ARG A 1 597 ? -4.017 -25.825 -24.526 1.00 92.31 597 ARG A N 1
ATOM 4610 C CA . ARG A 1 597 ? -2.681 -25.898 -25.146 1.00 92.31 597 ARG A CA 1
ATOM 4611 C C . ARG A 1 597 ? -1.673 -26.761 -24.351 1.00 92.31 597 ARG A C 1
ATOM 4613 O O . ARG A 1 597 ? -0.565 -26.293 -24.072 1.00 92.31 597 ARG A O 1
ATOM 4620 N N . PRO A 1 598 ? -2.024 -28.003 -23.962 1.00 95.31 598 PRO A N 1
ATOM 4621 C CA . PRO A 1 598 ? -1.179 -28.804 -23.086 1.00 95.31 598 PRO A CA 1
ATOM 4622 C C . PRO A 1 598 ? 0.133 -29.191 -23.777 1.00 95.31 598 PRO A C 1
ATOM 4624 O O . PRO A 1 598 ? 0.185 -29.426 -24.984 1.00 95.31 598 PRO A O 1
ATOM 4627 N N . GLY A 1 599 ? 1.198 -29.287 -22.987 1.00 96.88 599 GLY A N 1
ATOM 4628 C CA . GLY A 1 599 ? 2.548 -29.575 -23.450 1.00 96.88 599 GLY A CA 1
ATOM 4629 C C . GLY A 1 599 ? 3.285 -30.609 -22.592 1.00 96.88 599 GLY A C 1
ATOM 4630 O O . GLY A 1 599 ? 2.841 -30.974 -21.503 1.00 96.88 599 GLY A O 1
ATOM 4631 N N . LEU A 1 600 ? 4.451 -31.066 -23.057 1.00 97.94 600 LEU A N 1
ATOM 4632 C CA . LEU A 1 600 ? 5.409 -31.848 -22.270 1.00 97.94 600 LEU A CA 1
ATOM 4633 C C . LEU A 1 600 ? 6.774 -31.147 -22.254 1.00 97.94 600 LEU A C 1
ATOM 4635 O O . LEU A 1 600 ? 7.414 -31.015 -23.293 1.00 97.94 600 LEU A O 1
ATOM 4639 N N . ALA A 1 601 ? 7.298 -30.828 -21.073 1.00 97.75 601 ALA A N 1
ATOM 4640 C CA . ALA A 1 601 ? 8.718 -30.543 -20.907 1.00 97.75 601 ALA A CA 1
ATOM 4641 C C . ALA A 1 601 ? 9.495 -31.872 -20.856 1.00 97.75 601 ALA A C 1
ATOM 4643 O O . ALA A 1 601 ? 9.271 -32.653 -19.923 1.00 97.75 601 ALA A O 1
ATOM 4644 N N . PRO A 1 602 ? 10.385 -32.174 -21.821 1.00 95.81 602 PRO A N 1
ATOM 4645 C CA . PRO A 1 602 ? 11.137 -33.429 -21.817 1.00 95.81 602 PRO A CA 1
ATOM 4646 C C . PRO A 1 602 ? 12.107 -33.518 -20.626 1.00 95.81 602 PRO A C 1
ATOM 4648 O O . PRO A 1 602 ? 12.437 -32.518 -19.999 1.00 95.81 602 PRO A O 1
ATOM 4651 N N . ALA A 1 603 ? 12.586 -34.718 -20.293 1.00 92.94 603 ALA A N 1
ATOM 4652 C CA . ALA A 1 603 ? 13.418 -34.938 -19.101 1.00 92.94 603 ALA A CA 1
ATOM 4653 C C . ALA A 1 603 ? 14.865 -34.404 -19.197 1.00 92.94 603 ALA A C 1
ATOM 4655 O O . ALA A 1 603 ? 15.550 -34.308 -18.180 1.00 92.94 603 ALA A O 1
ATOM 4656 N N . GLY A 1 604 ? 15.357 -34.101 -20.402 1.00 93.88 604 GLY A N 1
ATOM 4657 C CA . GLY A 1 604 ? 16.742 -33.651 -20.603 1.00 93.88 604 GLY A CA 1
ATOM 4658 C C . GLY A 1 604 ? 16.998 -32.216 -20.126 1.00 93.88 604 GLY A C 1
ATOM 4659 O O . GLY A 1 604 ? 16.073 -31.455 -19.865 1.00 93.88 604 GLY A O 1
ATOM 4660 N N . TRP A 1 605 ? 18.278 -31.865 -19.999 1.00 95.06 605 TRP A N 1
ATOM 4661 C CA . TRP A 1 605 ? 18.713 -30.627 -19.345 1.00 95.06 605 TRP A CA 1
ATOM 4662 C C . TRP A 1 605 ? 18.722 -29.386 -20.238 1.00 95.06 605 TRP A C 1
ATOM 4664 O O . TRP A 1 605 ? 18.722 -28.292 -19.692 1.00 95.06 605 TRP A O 1
ATOM 4674 N N . THR A 1 606 ? 18.776 -29.532 -21.562 1.00 97.00 606 THR A N 1
ATOM 4675 C CA . THR A 1 606 ? 18.952 -28.406 -22.500 1.00 97.00 606 THR A CA 1
ATOM 4676 C C . THR A 1 606 ? 18.041 -28.500 -23.724 1.00 97.00 606 THR A C 1
ATOM 4678 O O . THR A 1 606 ? 18.284 -27.823 -24.715 1.00 97.00 606 THR A O 1
ATOM 4681 N N . ASN A 1 607 ? 17.001 -29.341 -23.702 1.00 97.50 607 ASN A N 1
ATOM 4682 C CA . ASN A 1 607 ? 16.179 -29.572 -24.894 1.00 97.50 607 ASN A CA 1
ATOM 4683 C C . ASN A 1 607 ? 15.490 -28.288 -25.363 1.00 97.50 607 ASN A C 1
ATOM 4685 O O . ASN A 1 607 ? 15.486 -27.995 -26.558 1.00 97.50 607 ASN A O 1
ATOM 4689 N N . LEU A 1 608 ? 14.903 -27.538 -24.426 1.00 98.06 608 LEU A N 1
ATOM 4690 C CA . LEU A 1 608 ? 14.281 -26.255 -24.725 1.00 98.06 608 LEU A CA 1
ATOM 4691 C C . LEU A 1 608 ? 15.347 -25.203 -25.034 1.00 98.06 608 LEU A C 1
ATOM 4693 O O . LEU A 1 608 ? 15.212 -24.489 -26.022 1.00 98.06 608 LEU A O 1
ATOM 4697 N N . VAL A 1 609 ? 16.401 -25.111 -24.219 1.00 98.12 609 VAL A N 1
ATOM 4698 C CA . VAL A 1 609 ? 17.483 -24.131 -24.410 1.00 98.12 609 VAL A CA 1
ATOM 4699 C C . VAL A 1 609 ? 18.095 -24.245 -25.808 1.00 98.12 609 VAL A C 1
ATOM 4701 O O . VAL A 1 609 ? 18.206 -23.247 -26.519 1.00 98.12 609 VAL A O 1
ATOM 4704 N N . ASP A 1 610 ? 18.436 -25.457 -26.247 1.00 98.00 610 ASP A N 1
ATOM 4705 C CA . ASP A 1 610 ? 19.020 -25.699 -27.567 1.00 98.00 610 ASP A CA 1
ATOM 4706 C C . ASP A 1 610 ? 18.012 -25.394 -28.690 1.00 98.00 610 ASP A C 1
ATOM 4708 O O . ASP A 1 610 ? 18.377 -24.819 -29.720 1.00 98.00 610 ASP A O 1
ATOM 4712 N N . HIS A 1 611 ? 16.726 -25.700 -28.478 1.00 98.12 611 HIS A N 1
ATOM 4713 C CA . HIS A 1 611 ? 15.655 -25.360 -29.416 1.00 98.12 611 HIS A CA 1
ATOM 4714 C C . HIS A 1 611 ? 15.479 -23.843 -29.587 1.00 98.12 611 HIS A C 1
ATOM 4716 O O . HIS A 1 611 ? 15.388 -23.355 -30.717 1.00 98.12 611 HIS A O 1
ATOM 4722 N N . LEU A 1 612 ? 15.452 -23.089 -28.485 1.00 98.25 612 LEU A N 1
ATOM 4723 C CA . LEU A 1 612 ? 15.286 -21.634 -28.489 1.00 98.25 612 LEU A CA 1
ATOM 4724 C C . LEU A 1 612 ? 16.519 -20.922 -29.060 1.00 98.25 612 LEU A C 1
ATOM 4726 O O . LEU A 1 612 ? 16.369 -19.997 -29.859 1.00 98.25 612 LEU A O 1
ATOM 4730 N N . ARG A 1 613 ? 17.735 -21.402 -28.764 1.00 98.00 613 ARG A N 1
ATOM 4731 C CA . ARG A 1 613 ? 18.965 -20.915 -29.418 1.00 98.00 613 ARG A CA 1
ATOM 4732 C C . ARG A 1 613 ? 18.920 -21.103 -30.931 1.00 98.00 613 ARG A C 1
ATOM 4734 O O . ARG A 1 613 ? 19.306 -20.200 -31.670 1.00 98.00 613 ARG A O 1
ATOM 4741 N N . GLY A 1 614 ? 18.382 -22.231 -31.403 1.00 97.69 614 GLY A N 1
ATOM 4742 C CA . GLY A 1 614 ? 18.144 -22.478 -32.829 1.00 97.69 614 GLY A CA 1
ATOM 4743 C C . GLY A 1 614 ? 17.198 -21.466 -33.494 1.00 97.69 614 GLY A C 1
ATOM 4744 O O . GLY A 1 614 ? 17.279 -21.265 -34.703 1.00 97.69 614 GLY A O 1
ATOM 4745 N N . HIS A 1 615 ? 16.351 -20.792 -32.711 1.00 97.62 615 HIS A N 1
ATOM 4746 C CA . HIS A 1 615 ? 15.454 -19.718 -33.155 1.00 97.62 615 HIS A CA 1
ATOM 4747 C C . HIS A 1 615 ? 16.028 -18.309 -32.923 1.00 97.62 615 HIS A C 1
ATOM 4749 O O . HIS A 1 615 ? 15.316 -17.319 -33.088 1.00 97.62 615 HIS A O 1
ATOM 4755 N N . GLY A 1 616 ? 17.306 -18.193 -32.549 1.00 96.75 616 GLY A N 1
ATOM 4756 C CA . GLY A 1 616 ? 17.954 -16.904 -32.297 1.00 96.75 616 GLY A CA 1
ATOM 4757 C C . GLY A 1 616 ? 17.493 -16.219 -31.008 1.00 96.75 616 GLY A C 1
ATOM 4758 O O . GLY A 1 616 ? 17.565 -14.995 -30.908 1.00 96.75 616 GLY A O 1
ATOM 4759 N N . ILE A 1 617 ? 16.990 -16.982 -30.035 1.00 98.12 617 ILE A N 1
ATOM 4760 C CA . ILE A 1 617 ? 16.723 -16.477 -28.686 1.00 98.12 617 ILE A CA 1
ATOM 4761 C C . ILE A 1 617 ? 18.022 -16.497 -27.879 1.00 98.12 617 ILE A C 1
ATOM 4763 O O . ILE A 1 617 ? 18.759 -17.486 -27.886 1.00 98.12 617 ILE A O 1
ATOM 4767 N N . THR A 1 618 ? 18.303 -15.397 -27.189 1.00 97.62 618 THR A N 1
ATOM 4768 C CA . THR A 1 618 ? 19.503 -15.234 -26.365 1.00 97.62 618 THR A CA 1
ATOM 4769 C C . THR A 1 618 ? 19.336 -15.856 -24.979 1.00 97.62 618 THR A C 1
ATOM 4771 O O . THR A 1 618 ? 18.228 -15.995 -24.459 1.00 97.62 618 THR A O 1
ATOM 4774 N N . ASP A 1 619 ? 20.458 -16.195 -24.342 1.00 97.19 619 ASP A N 1
ATOM 4775 C CA . ASP A 1 619 ? 20.481 -16.730 -22.975 1.00 97.19 619 ASP A CA 1
ATOM 4776 C C . ASP A 1 619 ? 19.828 -15.766 -21.968 1.00 97.19 619 ASP A C 1
ATOM 4778 O O . ASP A 1 619 ? 19.078 -16.208 -21.097 1.00 97.19 619 ASP A O 1
ATOM 4782 N N . GLN A 1 620 ? 20.040 -14.454 -22.134 1.00 96.75 620 GLN A N 1
ATOM 4783 C CA . GLN A 1 620 ? 19.426 -13.428 -21.288 1.00 96.75 620 GLN A CA 1
ATOM 4784 C C . GLN A 1 620 ? 17.899 -13.424 -21.425 1.00 96.75 620 GLN A C 1
ATOM 4786 O O . GLN A 1 620 ? 17.203 -13.414 -20.418 1.00 96.75 620 GLN A O 1
ATOM 4791 N N . GLU A 1 621 ? 17.366 -13.504 -22.647 1.00 97.69 621 GLU A N 1
ATOM 4792 C CA . GLU A 1 621 ? 15.915 -13.547 -22.877 1.00 97.69 621 GLU A CA 1
ATOM 4793 C C . GLU A 1 621 ? 15.270 -14.801 -22.273 1.00 97.69 621 GLU A C 1
ATOM 4795 O O . GLU A 1 621 ? 14.193 -14.714 -21.688 1.00 97.69 621 GLU A O 1
ATOM 4800 N N . MET A 1 622 ? 15.930 -15.962 -22.357 1.00 98.12 622 MET A N 1
ATOM 4801 C CA . MET A 1 622 ? 15.434 -17.203 -21.744 1.00 98.12 622 MET A CA 1
ATOM 4802 C C . MET A 1 622 ? 15.418 -17.146 -20.210 1.00 98.12 622 MET A C 1
ATOM 4804 O O . MET A 1 622 ? 14.511 -17.701 -19.582 1.00 98.12 622 MET A O 1
ATOM 4808 N N . LEU A 1 623 ? 16.423 -16.497 -19.610 1.00 97.38 623 LEU A N 1
ATOM 4809 C CA . LEU A 1 623 ? 16.486 -16.259 -18.167 1.00 97.38 623 LEU A CA 1
ATOM 4810 C C . LEU A 1 623 ? 15.407 -15.265 -17.727 1.00 97.38 623 LEU A C 1
ATOM 4812 O O . LEU A 1 623 ? 14.678 -15.553 -16.781 1.00 97.38 623 LEU A O 1
ATOM 4816 N N . THR A 1 624 ? 15.255 -14.144 -18.438 1.00 96.56 624 THR A N 1
ATOM 4817 C CA . THR A 1 624 ? 14.249 -13.113 -18.139 1.00 96.56 624 THR A CA 1
ATOM 4818 C C . THR A 1 624 ? 12.819 -13.627 -18.320 1.00 96.56 624 THR A C 1
ATOM 4820 O O . THR A 1 624 ? 11.966 -13.328 -17.492 1.00 96.56 624 THR A O 1
ATOM 4823 N N . ALA A 1 625 ? 12.553 -14.469 -19.325 1.00 97.00 625 ALA A N 1
ATOM 4824 C CA . ALA A 1 625 ? 11.259 -15.143 -19.497 1.00 97.00 625 ALA A CA 1
ATOM 4825 C C . ALA A 1 625 ? 11.015 -16.267 -18.468 1.00 97.00 625 ALA A C 1
ATOM 4827 O O . ALA A 1 625 ? 9.940 -16.867 -18.426 1.00 97.00 625 ALA A O 1
ATOM 4828 N N . GLY A 1 626 ? 12.017 -16.611 -17.652 1.00 97.06 626 GLY A N 1
ATOM 4829 C CA . GLY A 1 626 ? 11.900 -17.636 -16.619 1.00 97.06 626 GLY A CA 1
ATOM 4830 C C . GLY A 1 626 ? 11.736 -19.061 -17.157 1.00 97.06 626 GLY A C 1
ATOM 4831 O O . GLY A 1 626 ? 11.313 -19.944 -16.408 1.00 97.06 626 GLY A O 1
ATOM 4832 N N . VAL A 1 627 ? 12.058 -19.318 -18.430 1.00 98.00 627 VAL A N 1
ATOM 4833 C CA . VAL A 1 627 ? 11.965 -20.655 -19.053 1.00 98.00 627 VAL A CA 1
ATOM 4834 C C . VAL A 1 627 ? 13.260 -21.465 -18.917 1.00 98.00 627 VAL A C 1
ATOM 4836 O O . VAL A 1 627 ? 13.239 -22.696 -19.012 1.00 98.00 627 VAL A O 1
ATOM 4839 N N . ALA A 1 628 ? 14.374 -20.794 -18.616 1.00 97.69 628 ALA A N 1
ATOM 4840 C CA . ALA A 1 628 ? 15.672 -21.399 -18.342 1.00 97.69 628 ALA A CA 1
ATOM 4841 C C . ALA A 1 628 ? 16.225 -20.984 -16.968 1.00 97.69 628 ALA A C 1
ATOM 4843 O O . ALA A 1 628 ? 15.701 -20.100 -16.293 1.00 97.69 628 ALA A O 1
ATOM 4844 N N . SER A 1 629 ? 17.281 -21.661 -16.524 1.00 96.69 629 SER A N 1
ATOM 4845 C CA . SER A 1 629 ? 17.988 -21.373 -15.273 1.00 96.69 629 SER A CA 1
ATOM 4846 C C . SER A 1 629 ? 19.472 -21.695 -15.406 1.00 96.69 629 SER A C 1
ATOM 4848 O O . SER A 1 629 ? 19.848 -22.572 -16.181 1.00 96.69 629 SER A O 1
ATOM 4850 N N . THR A 1 630 ? 20.323 -21.013 -14.646 1.00 96.12 630 THR A N 1
ATOM 4851 C CA . THR A 1 630 ? 21.769 -21.262 -14.661 1.00 96.12 630 THR A CA 1
ATOM 4852 C C . THR A 1 630 ? 22.123 -22.385 -13.686 1.00 96.12 630 THR A C 1
ATOM 4854 O O . THR A 1 630 ? 21.819 -22.318 -12.495 1.00 96.12 630 THR A O 1
ATOM 4857 N N . ALA A 1 631 ? 22.767 -23.441 -14.179 1.00 93.12 631 ALA A N 1
ATOM 4858 C CA . ALA A 1 631 ? 23.299 -24.515 -13.352 1.00 93.12 631 ALA A CA 1
ATOM 4859 C C . ALA A 1 631 ? 24.550 -24.059 -12.576 1.00 93.12 631 ALA A C 1
ATOM 4861 O O . ALA A 1 631 ? 25.191 -23.064 -12.906 1.00 93.12 631 ALA A O 1
ATOM 4862 N N . ARG A 1 632 ? 24.959 -24.829 -11.557 1.00 89.50 632 ARG A N 1
ATOM 4863 C CA . ARG A 1 632 ? 26.128 -24.501 -10.706 1.00 89.50 632 ARG A CA 1
ATOM 4864 C C . ARG A 1 632 ? 27.447 -24.351 -11.471 1.00 89.50 632 ARG A C 1
ATOM 4866 O O . ARG A 1 632 ? 28.362 -23.707 -10.980 1.00 89.50 632 ARG A O 1
ATOM 4873 N N . ASN A 1 633 ? 27.558 -24.976 -12.638 1.00 88.94 633 ASN A N 1
ATOM 4874 C CA . ASN A 1 633 ? 28.724 -24.891 -13.516 1.00 88.94 633 ASN A CA 1
ATOM 4875 C C . ASN A 1 633 ? 28.654 -23.710 -14.505 1.00 88.94 633 ASN A C 1
ATOM 4877 O O . ASN A 1 633 ? 29.486 -23.639 -15.401 1.00 88.94 633 ASN A O 1
ATOM 4881 N N . GLY A 1 634 ? 27.662 -22.824 -14.375 1.00 90.50 634 GLY A N 1
ATOM 4882 C CA . GLY A 1 634 ? 27.454 -21.673 -15.256 1.00 90.50 634 GLY A CA 1
ATOM 4883 C C . GLY A 1 634 ? 26.686 -21.984 -16.542 1.00 90.50 634 GLY A C 1
ATOM 4884 O O . GLY A 1 634 ? 26.325 -21.058 -17.261 1.00 90.50 634 GLY A O 1
ATOM 4885 N N . ASN A 1 635 ? 26.393 -23.255 -16.838 1.00 92.88 635 ASN A N 1
ATOM 4886 C CA . ASN A 1 635 ? 25.656 -23.611 -18.049 1.00 92.88 635 ASN A CA 1
ATOM 4887 C C . ASN A 1 635 ? 24.164 -23.314 -17.898 1.00 92.88 635 ASN A C 1
ATOM 4889 O O . ASN A 1 635 ? 23.557 -23.632 -16.873 1.00 92.88 635 ASN A O 1
ATOM 4893 N N . LEU A 1 636 ? 23.559 -22.774 -18.953 1.00 96.50 636 LEU A N 1
ATOM 4894 C CA . LEU A 1 636 ? 22.116 -22.594 -19.031 1.00 96.50 636 LEU A CA 1
ATOM 4895 C C . LEU A 1 636 ? 21.417 -23.949 -19.227 1.00 96.50 636 LEU A C 1
ATOM 4897 O O . LEU A 1 636 ? 21.817 -24.738 -20.084 1.00 96.50 636 LEU A O 1
ATOM 4901 N N . ILE A 1 637 ? 20.385 -24.211 -18.428 1.00 97.69 637 ILE A N 1
ATOM 4902 C CA . ILE A 1 637 ? 19.580 -25.437 -18.454 1.00 97.69 637 ILE A CA 1
ATOM 4903 C C . ILE A 1 637 ? 18.081 -25.113 -18.467 1.00 97.69 637 ILE A C 1
ATOM 4905 O O . ILE A 1 637 ? 17.644 -24.098 -17.920 1.00 97.69 637 ILE A O 1
ATOM 4909 N N . ASP A 1 638 ? 17.285 -26.011 -19.039 1.00 98.00 638 ASP A N 1
ATOM 4910 C CA . ASP A 1 638 ? 15.822 -25.957 -19.058 1.00 98.00 638 ASP A CA 1
ATOM 4911 C C . ASP A 1 638 ? 15.295 -25.854 -17.626 1.00 98.00 638 ASP A C 1
ATOM 4913 O O . ASP A 1 638 ? 15.662 -26.674 -16.783 1.00 98.00 638 ASP A O 1
ATOM 4917 N N . ARG A 1 639 ? 14.414 -24.896 -17.317 1.00 97.00 639 ARG A N 1
ATOM 4918 C CA . ARG A 1 639 ? 13.814 -24.805 -15.975 1.00 97.00 639 ARG A CA 1
ATOM 4919 C C . ARG A 1 639 ? 12.864 -25.972 -15.711 1.00 97.00 639 ARG A C 1
ATOM 4921 O O . ARG A 1 639 ? 12.891 -26.576 -14.636 1.00 97.00 639 ARG A O 1
ATOM 4928 N N . PHE A 1 640 ? 12.010 -26.266 -16.685 1.00 97.31 640 PHE A N 1
ATOM 4929 C CA . PHE A 1 640 ? 11.008 -27.320 -16.601 1.00 97.31 640 PHE A CA 1
ATOM 4930 C C . PHE A 1 640 ? 11.533 -28.585 -17.264 1.00 97.31 640 PHE A C 1
ATOM 4932 O O . PHE A 1 640 ? 12.030 -28.540 -18.383 1.00 97.31 640 PHE A O 1
ATOM 4939 N N . ARG A 1 641 ? 11.428 -29.714 -16.561 1.00 95.50 641 ARG A N 1
ATOM 4940 C CA . ARG A 1 641 ? 11.928 -31.015 -17.016 1.00 95.50 641 ARG A CA 1
ATOM 4941 C C . ARG A 1 641 ? 11.014 -32.121 -16.515 1.00 95.50 641 ARG A C 1
ATOM 4943 O O . ARG A 1 641 ? 10.606 -32.076 -15.355 1.00 95.50 641 ARG A O 1
ATOM 4950 N N . ASP A 1 642 ? 10.719 -33.080 -17.386 1.00 95.75 642 ASP A N 1
ATOM 4951 C CA . ASP A 1 642 ? 9.819 -34.221 -17.145 1.00 95.75 642 ASP A CA 1
ATOM 4952 C C . ASP A 1 642 ? 8.483 -33.819 -16.488 1.00 95.75 642 ASP A C 1
ATOM 4954 O O . ASP A 1 642 ? 8.090 -34.301 -15.419 1.00 95.75 642 ASP A O 1
ATOM 4958 N N . ARG A 1 643 ? 7.803 -32.850 -17.111 1.00 97.50 643 ARG A N 1
ATOM 4959 C CA . ARG A 1 643 ? 6.570 -32.240 -16.593 1.00 97.50 643 ARG A CA 1
ATOM 4960 C C . ARG A 1 643 ? 5.518 -32.104 -17.682 1.00 97.50 643 ARG A C 1
ATOM 4962 O O . ARG A 1 643 ? 5.842 -31.728 -18.805 1.00 97.50 643 ARG A O 1
ATOM 4969 N N . VAL A 1 644 ? 4.256 -32.331 -17.320 1.00 97.62 644 VAL A N 1
ATOM 4970 C CA . VAL A 1 644 ? 3.131 -31.798 -18.097 1.00 97.62 644 VAL A CA 1
ATOM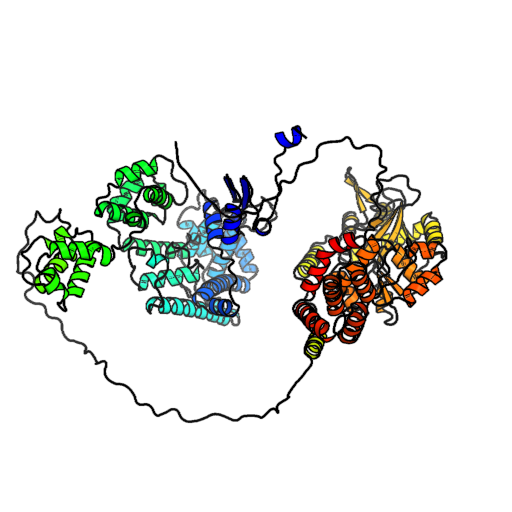 4971 C C . VAL A 1 644 ? 3.176 -30.286 -17.963 1.00 97.62 644 VAL A C 1
ATOM 4973 O O . VAL A 1 644 ? 3.207 -29.780 -16.845 1.00 97.62 644 VAL A O 1
ATOM 4976 N N . MET A 1 645 ? 3.184 -29.582 -19.083 1.00 97.44 645 MET A N 1
ATOM 4977 C CA . MET A 1 645 ? 3.236 -28.128 -19.133 1.00 97.44 645 MET A CA 1
ATOM 4978 C C . MET A 1 645 ? 1.864 -27.594 -19.498 1.00 97.44 645 MET A C 1
ATOM 4980 O O . MET A 1 645 ? 1.299 -27.994 -20.512 1.00 97.44 645 MET A O 1
ATOM 4984 N N . LEU A 1 646 ? 1.345 -26.690 -18.680 1.00 96.06 646 LEU A N 1
ATOM 4985 C CA . LEU A 1 646 ? 0.126 -25.960 -18.974 1.00 96.06 646 LEU A CA 1
ATOM 4986 C C . LEU A 1 646 ? 0.469 -24.464 -19.038 1.00 96.06 646 LEU A C 1
ATOM 4988 O O . LEU A 1 646 ? 1.050 -23.940 -18.078 1.00 96.06 646 LEU A O 1
ATOM 4992 N N . PRO A 1 647 ? 0.208 -23.782 -20.163 1.00 95.94 647 PRO A N 1
ATOM 4993 C CA . PRO A 1 647 ? 0.508 -22.366 -20.292 1.00 95.94 647 PRO A CA 1
ATOM 4994 C C . PRO A 1 647 ? -0.428 -21.525 -19.423 1.00 95.94 647 PRO A C 1
ATOM 4996 O O . PRO A 1 647 ? -1.610 -21.818 -19.272 1.00 95.94 647 PRO A O 1
ATOM 4999 N N . ILE A 1 648 ? 0.121 -20.453 -18.865 1.00 95.56 648 ILE A N 1
ATOM 5000 C CA . ILE A 1 648 ? -0.626 -19.397 -18.187 1.00 95.56 648 ILE A CA 1
ATOM 5001 C C . ILE A 1 648 ? -0.893 -18.325 -19.237 1.00 95.56 648 ILE A C 1
ATOM 5003 O O . ILE A 1 648 ? 0.057 -17.844 -19.861 1.00 95.56 648 ILE A O 1
ATOM 5007 N N . GLN A 1 649 ? -2.160 -17.979 -19.451 1.00 92.75 649 GLN A N 1
ATOM 5008 C CA . GLN A 1 649 ? -2.571 -17.055 -20.505 1.00 92.75 649 GLN A CA 1
ATOM 5009 C C . GLN A 1 649 ? -3.288 -15.830 -19.942 1.00 92.75 649 GLN A C 1
ATOM 5011 O O . GLN A 1 649 ? -4.000 -15.936 -18.944 1.00 92.75 649 GLN A O 1
ATOM 5016 N N . ASP A 1 650 ? -3.109 -14.685 -20.597 1.00 89.06 650 ASP A N 1
ATOM 5017 C CA . ASP A 1 650 ? -3.902 -13.485 -20.330 1.00 89.06 650 ASP A CA 1
ATOM 5018 C C . ASP A 1 650 ? -5.262 -13.511 -21.060 1.00 89.06 650 ASP A C 1
ATOM 5020 O O . ASP A 1 650 ? -5.634 -14.483 -21.728 1.00 89.06 650 ASP A O 1
ATOM 5024 N N . ALA A 1 651 ? -6.019 -12.418 -20.936 1.00 82.94 651 ALA A N 1
ATOM 5025 C CA . ALA A 1 651 ? -7.308 -12.249 -21.604 1.00 82.94 651 ALA A CA 1
ATOM 5026 C C . ALA A 1 651 ? -7.206 -12.155 -23.142 1.00 82.94 651 ALA A C 1
ATOM 5028 O O . ALA A 1 651 ? -8.198 -12.413 -23.821 1.00 82.94 651 ALA A O 1
ATOM 5029 N N . ASP A 1 652 ? -6.026 -11.841 -23.687 1.00 84.62 652 ASP A N 1
ATOM 5030 C CA . ASP A 1 652 ? -5.725 -11.813 -25.124 1.00 84.62 652 ASP A CA 1
ATOM 5031 C C . ASP A 1 652 ? -5.152 -13.161 -25.618 1.00 84.62 652 ASP A C 1
ATOM 5033 O O . ASP A 1 652 ? -4.675 -13.258 -26.752 1.00 84.62 652 ASP A O 1
ATOM 5037 N N . HIS A 1 653 ? -5.182 -14.209 -24.780 1.00 86.81 653 HIS A N 1
ATOM 5038 C CA . HIS A 1 653 ? -4.569 -15.525 -25.007 1.00 86.81 653 HIS A CA 1
ATOM 5039 C C . HIS A 1 653 ? -3.040 -15.554 -25.149 1.00 86.81 653 HIS A C 1
ATOM 5041 O O . HIS A 1 653 ? -2.473 -16.593 -25.530 1.00 86.81 653 HIS A O 1
ATOM 5047 N N . ARG A 1 654 ? -2.338 -14.473 -24.816 1.00 92.19 654 ARG A N 1
ATOM 5048 C CA . ARG A 1 654 ? -0.872 -14.452 -24.834 1.00 92.19 654 ARG A CA 1
ATOM 5049 C C . ARG A 1 654 ? -0.333 -15.321 -23.707 1.00 92.19 654 ARG A C 1
ATOM 5051 O O . ARG A 1 654 ? -0.871 -15.327 -22.605 1.00 92.19 654 ARG A O 1
ATOM 5058 N N . VAL A 1 655 ? 0.736 -16.070 -23.978 1.00 95.62 655 VAL A N 1
ATOM 5059 C CA . VAL A 1 655 ? 1.372 -16.932 -22.971 1.00 95.62 655 VAL A CA 1
ATOM 5060 C C . VAL A 1 655 ? 2.290 -16.085 -22.091 1.00 95.62 655 VAL A C 1
ATOM 5062 O O . VAL A 1 655 ? 3.320 -15.593 -22.549 1.00 95.62 655 VAL A O 1
ATOM 5065 N N . LEU A 1 656 ? 1.934 -15.947 -20.817 1.00 95.38 656 LEU A N 1
ATOM 5066 C CA . LEU A 1 656 ? 2.709 -15.193 -19.826 1.00 95.38 656 LEU A CA 1
ATOM 5067 C C . LEU A 1 656 ? 3.771 -16.058 -19.135 1.00 95.38 656 LEU A C 1
ATOM 5069 O O . LEU A 1 656 ? 4.801 -15.568 -18.685 1.00 95.38 656 LEU A O 1
ATOM 5073 N N . GLY A 1 657 ? 3.522 -17.362 -19.050 1.00 96.31 657 GLY A N 1
ATOM 5074 C CA . GLY A 1 657 ? 4.388 -18.316 -18.372 1.00 96.31 657 GLY A CA 1
ATOM 5075 C C . GLY A 1 657 ? 3.762 -19.702 -18.358 1.00 96.31 657 GLY A C 1
ATOM 5076 O O . GLY A 1 657 ? 2.886 -20.010 -19.166 1.00 96.31 657 GLY A O 1
ATOM 5077 N N . PHE A 1 658 ? 4.200 -20.554 -17.435 1.00 97.31 658 PHE A N 1
ATOM 5078 C CA . PHE A 1 658 ? 3.787 -21.949 -17.384 1.00 97.31 658 PHE A CA 1
ATOM 5079 C C . PHE A 1 658 ? 3.643 -22.476 -15.958 1.00 97.31 658 PHE A C 1
ATOM 5081 O O . PHE A 1 658 ? 4.396 -22.113 -15.051 1.00 97.31 658 PHE A O 1
ATOM 5088 N N . VAL A 1 659 ? 2.730 -23.432 -15.797 1.00 96.62 659 VAL A N 1
ATOM 5089 C CA . VAL A 1 659 ? 2.686 -24.346 -14.656 1.00 96.62 659 VAL A CA 1
ATOM 5090 C C . VAL A 1 659 ? 3.016 -25.764 -15.120 1.00 96.62 659 VAL A C 1
ATOM 5092 O O . VAL A 1 659 ? 2.421 -26.307 -16.047 1.00 96.62 659 VAL A O 1
ATOM 5095 N N . GLY A 1 660 ? 4.014 -26.363 -14.477 1.00 96.44 660 GLY A N 1
ATOM 5096 C CA . GLY A 1 660 ? 4.540 -27.683 -14.792 1.00 96.44 660 GLY A CA 1
ATOM 5097 C C . GLY A 1 660 ? 4.162 -28.719 -13.737 1.00 96.44 660 GLY A C 1
ATOM 5098 O O . GLY A 1 660 ? 4.749 -28.728 -12.648 1.00 96.44 660 GLY A O 1
ATOM 5099 N N . ARG A 1 661 ? 3.248 -29.642 -14.052 1.00 95.69 661 ARG A N 1
ATOM 5100 C CA . ARG A 1 661 ? 2.907 -30.774 -13.177 1.00 95.69 661 ARG A CA 1
ATOM 5101 C C . ARG A 1 661 ? 3.923 -31.900 -13.349 1.00 95.69 661 ARG A C 1
ATOM 5103 O O . ARG A 1 661 ? 4.159 -32.373 -14.458 1.00 95.69 661 ARG A O 1
ATOM 5110 N N . ARG A 1 662 ? 4.545 -32.313 -12.243 1.00 95.44 662 ARG A N 1
ATOM 5111 C CA . ARG A 1 662 ? 5.553 -33.384 -12.211 1.00 95.44 662 ARG A CA 1
ATOM 5112 C C . ARG A 1 662 ? 4.985 -34.690 -12.759 1.00 95.44 662 ARG A C 1
ATOM 5114 O O . ARG A 1 662 ? 3.828 -35.014 -12.493 1.00 95.44 662 ARG A O 1
ATOM 5121 N N . ASN A 1 663 ? 5.830 -35.448 -13.457 1.00 94.50 663 ASN A N 1
ATOM 5122 C CA . ASN A 1 663 ? 5.542 -36.824 -13.831 1.00 94.50 663 ASN A CA 1
ATOM 5123 C C . ASN A 1 663 ? 5.140 -37.671 -12.605 1.00 94.50 663 ASN A C 1
ATOM 5125 O O . ASN A 1 663 ? 5.969 -37.855 -11.709 1.00 94.50 663 ASN A O 1
ATOM 5129 N N . PRO A 1 664 ? 3.901 -38.200 -12.546 1.00 90.44 664 PRO A N 1
ATOM 5130 C CA . PRO A 1 664 ? 3.432 -39.003 -11.418 1.00 90.44 664 PRO A CA 1
ATOM 5131 C C . PRO A 1 664 ? 4.267 -40.261 -11.159 1.00 90.44 664 PRO A C 1
ATOM 5133 O O . PRO A 1 664 ? 4.272 -40.755 -10.038 1.00 90.44 664 PRO A O 1
ATOM 5136 N N . THR A 1 665 ? 4.978 -40.775 -12.169 1.00 90.38 665 THR A N 1
ATOM 5137 C CA . THR A 1 665 ? 5.833 -41.967 -12.036 1.00 90.38 665 THR A CA 1
ATOM 5138 C C . THR A 1 665 ? 7.280 -41.634 -11.668 1.00 90.38 665 THR A C 1
ATOM 5140 O O . THR A 1 665 ? 8.112 -42.533 -11.569 1.00 90.38 665 THR A O 1
ATOM 5143 N N . SER A 1 666 ? 7.623 -40.351 -11.522 1.00 86.75 666 SER A N 1
ATOM 5144 C CA . SER A 1 666 ? 8.971 -39.919 -11.153 1.00 86.75 666 SER A CA 1
ATOM 5145 C C . SER A 1 666 ? 9.302 -40.352 -9.724 1.00 86.75 666 SER A C 1
ATOM 5147 O O . SER A 1 666 ? 8.509 -40.130 -8.813 1.00 86.75 666 SER A O 1
ATOM 5149 N N . THR A 1 667 ? 10.502 -40.886 -9.505 1.00 81.88 667 THR A N 1
ATOM 5150 C CA . THR A 1 667 ? 10.986 -41.330 -8.185 1.00 81.88 667 THR A CA 1
ATOM 5151 C C . THR A 1 667 ? 11.648 -40.221 -7.357 1.00 81.88 667 THR A C 1
ATOM 5153 O O . THR A 1 667 ? 11.991 -40.447 -6.201 1.00 81.88 667 THR A O 1
ATOM 5156 N N . ASP A 1 668 ? 11.829 -39.017 -7.909 1.00 80.25 668 ASP A N 1
ATOM 5157 C CA . ASP A 1 668 ? 12.487 -37.904 -7.211 1.00 80.25 668 ASP A CA 1
ATOM 5158 C C . ASP A 1 668 ? 11.528 -37.165 -6.269 1.00 80.25 668 ASP A C 1
ATOM 5160 O O . ASP A 1 668 ? 11.000 -36.105 -6.599 1.00 80.25 668 ASP A O 1
ATOM 5164 N N . GLU A 1 669 ? 11.282 -37.721 -5.084 1.00 76.62 669 GLU A N 1
ATOM 5165 C CA . GLU A 1 669 ? 10.384 -37.160 -4.061 1.00 76.62 669 GLU A CA 1
ATOM 5166 C C . GLU A 1 669 ? 10.657 -35.687 -3.704 1.00 76.62 669 GLU A C 1
ATOM 5168 O O . GLU A 1 669 ? 9.734 -34.991 -3.287 1.00 76.62 669 GLU A O 1
ATOM 5173 N N . ARG A 1 670 ? 11.876 -35.178 -3.932 1.00 82.50 670 ARG A N 1
ATOM 5174 C CA . ARG A 1 670 ? 12.249 -33.785 -3.631 1.00 82.50 670 ARG A CA 1
ATOM 5175 C C . ARG A 1 670 ? 11.702 -32.781 -4.647 1.00 82.50 670 ARG A C 1
ATOM 5177 O O . ARG A 1 670 ? 11.631 -31.590 -4.347 1.00 82.50 670 ARG A O 1
ATOM 5184 N N . ALA A 1 671 ? 11.328 -33.222 -5.847 1.00 84.38 671 ALA A N 1
ATOM 5185 C CA . ALA A 1 671 ? 10.802 -32.341 -6.880 1.00 84.38 671 ALA A CA 1
ATOM 5186 C C . ALA A 1 671 ? 9.327 -31.977 -6.602 1.00 84.38 671 ALA A C 1
ATOM 5188 O O . ALA A 1 671 ? 8.495 -32.879 -6.443 1.00 84.38 671 ALA A O 1
ATOM 5189 N N . PRO A 1 672 ? 8.950 -30.680 -6.624 1.00 91.19 672 PRO A N 1
ATOM 5190 C CA . PRO A 1 672 ? 7.605 -30.251 -6.253 1.00 91.19 672 PRO A CA 1
ATOM 5191 C C . PRO A 1 672 ? 6.557 -30.758 -7.251 1.00 91.19 672 PRO A C 1
ATOM 5193 O O . PRO A 1 672 ? 6.816 -30.811 -8.464 1.00 91.19 672 PRO A O 1
ATOM 5196 N N . LYS A 1 673 ? 5.362 -31.098 -6.738 1.00 91.06 673 LYS A N 1
ATOM 5197 C CA . LYS A 1 673 ? 4.210 -31.594 -7.520 1.00 91.06 673 LYS A CA 1
ATOM 5198 C C . LYS A 1 673 ? 3.851 -30.637 -8.660 1.00 91.06 673 LYS A C 1
ATOM 5200 O O . LYS A 1 673 ? 3.671 -31.083 -9.791 1.00 91.06 673 LYS A O 1
ATOM 5205 N N . TYR A 1 674 ? 3.853 -29.337 -8.377 1.00 93.56 674 TYR A N 1
ATOM 5206 C CA . TYR A 1 674 ? 3.727 -28.263 -9.358 1.00 93.56 674 TYR A CA 1
ATOM 5207 C C . TYR A 1 674 ? 4.930 -27.329 -9.278 1.00 93.56 674 TYR A C 1
ATOM 5209 O O . TYR A 1 674 ? 5.417 -27.025 -8.192 1.00 93.56 674 TYR A O 1
ATOM 5217 N N . LEU A 1 675 ? 5.408 -26.882 -10.434 1.00 94.88 675 LEU A N 1
ATOM 5218 C CA . LEU A 1 675 ? 6.448 -25.869 -10.556 1.00 94.88 675 LEU A CA 1
ATOM 5219 C C . LEU A 1 675 ? 5.929 -24.766 -11.469 1.00 94.88 675 LEU A C 1
ATOM 5221 O O . LEU A 1 675 ? 5.571 -25.059 -12.604 1.00 94.88 675 LEU A O 1
ATOM 5225 N N . ASN A 1 676 ? 5.925 -23.524 -11.001 1.00 95.12 676 ASN A N 1
ATOM 5226 C CA . ASN A 1 676 ? 5.499 -22.380 -11.805 1.00 95.12 676 ASN A CA 1
ATOM 5227 C C . ASN A 1 676 ? 6.714 -21.649 -12.393 1.00 95.12 676 ASN A C 1
ATOM 5229 O O . ASN A 1 676 ? 7.836 -21.734 -11.861 1.00 95.12 676 ASN A O 1
ATOM 5233 N N . THR A 1 677 ? 6.486 -20.905 -13.473 1.00 95.69 677 THR A N 1
ATOM 5234 C CA . THR A 1 677 ? 7.363 -19.796 -13.879 1.00 95.69 677 THR A CA 1
ATOM 5235 C C . THR A 1 677 ? 7.570 -18.879 -12.661 1.00 95.69 677 THR A C 1
ATOM 5237 O O . THR A 1 677 ? 6.622 -18.685 -11.893 1.00 95.69 677 THR A O 1
ATOM 5240 N N . PRO A 1 678 ? 8.808 -18.420 -12.386 1.00 93.00 678 PRO A N 1
ATOM 5241 C CA . PRO A 1 678 ? 9.044 -17.434 -11.332 1.00 93.00 678 PRO A CA 1
ATOM 5242 C C . PRO A 1 678 ? 8.398 -16.098 -11.723 1.00 93.00 678 PRO A C 1
ATOM 5244 O O . PRO A 1 678 ? 7.880 -15.979 -12.830 1.00 93.00 678 PRO A O 1
ATOM 5247 N N . ASP A 1 679 ? 8.435 -15.093 -10.851 1.00 92.25 679 ASP A N 1
ATOM 5248 C CA . ASP A 1 679 ? 8.051 -13.751 -11.292 1.00 92.25 679 ASP A CA 1
ATOM 5249 C C . ASP A 1 679 ? 9.013 -13.282 -12.398 1.00 92.25 679 ASP A C 1
ATOM 5251 O O . ASP A 1 679 ? 10.221 -13.532 -12.350 1.00 92.25 679 ASP A O 1
ATOM 5255 N N . THR A 1 680 ? 8.446 -12.681 -13.437 1.00 94.06 680 THR A N 1
ATOM 5256 C CA . THR A 1 680 ? 9.149 -12.199 -14.631 1.00 94.06 680 THR A CA 1
ATOM 5257 C C . THR A 1 680 ? 8.545 -10.873 -15.069 1.00 94.06 680 THR A C 1
ATOM 5259 O O . THR A 1 680 ? 7.388 -10.606 -14.729 1.00 94.06 680 THR A O 1
ATOM 5262 N N . PRO A 1 681 ? 9.226 -10.132 -15.961 1.00 93.50 681 PRO A N 1
ATOM 5263 C CA . PRO A 1 681 ? 8.645 -8.988 -16.638 1.00 93.50 681 PRO A CA 1
ATOM 5264 C C . PRO A 1 681 ? 7.447 -9.291 -17.565 1.00 93.50 681 PRO A C 1
ATOM 5266 O O . PRO A 1 681 ? 7.141 -8.489 -18.429 1.00 93.50 681 PRO A O 1
ATOM 5269 N N . LEU A 1 682 ? 6.797 -10.457 -17.494 1.00 91.88 682 LEU A N 1
ATOM 5270 C CA . LEU A 1 682 ? 5.494 -10.723 -18.132 1.00 91.88 682 LEU A CA 1
ATOM 5271 C C . LEU A 1 682 ? 4.472 -11.331 -17.172 1.00 91.88 682 LEU A C 1
ATOM 5273 O O . LEU A 1 682 ? 3.272 -11.337 -17.446 1.00 91.88 682 LEU A O 1
ATOM 5277 N N . PHE A 1 683 ? 4.932 -11.880 -16.053 1.00 92.06 683 PHE A N 1
ATOM 5278 C CA . PHE A 1 683 ? 4.131 -12.734 -15.200 1.00 92.06 683 PHE A CA 1
ATOM 5279 C C . PHE A 1 683 ? 4.462 -12.476 -13.739 1.00 92.06 683 PHE A C 1
ATOM 5281 O O . PHE A 1 683 ? 5.584 -12.721 -13.302 1.00 92.06 683 PHE A O 1
ATOM 5288 N N . HIS A 1 684 ? 3.439 -12.070 -12.989 1.00 90.94 684 HIS A N 1
ATOM 5289 C CA . HIS A 1 684 ? 3.459 -12.050 -11.533 1.00 90.94 684 HIS A CA 1
ATOM 5290 C C . HIS A 1 684 ? 2.390 -12.974 -10.993 1.00 90.94 684 HIS A C 1
ATOM 5292 O O . HIS A 1 684 ? 1.201 -12.818 -11.287 1.00 90.94 684 HIS A O 1
ATOM 5298 N N . LYS A 1 685 ? 2.803 -13.911 -10.147 1.00 89.62 685 LYS A N 1
ATOM 5299 C CA . LYS A 1 685 ? 1.903 -14.932 -9.605 1.00 89.62 685 LYS A CA 1
ATOM 5300 C C . LYS A 1 685 ? 0.719 -14.340 -8.834 1.00 89.62 685 LYS A C 1
ATOM 5302 O O . LYS A 1 685 ? -0.394 -14.849 -8.943 1.00 89.62 685 LYS A O 1
ATOM 5307 N N . GLY A 1 686 ? 0.951 -13.269 -8.075 1.00 87.44 686 GLY A N 1
ATOM 5308 C CA . GLY A 1 686 ? -0.086 -12.586 -7.296 1.00 87.44 686 GLY A CA 1
ATOM 5309 C C . GLY A 1 686 ? -1.094 -11.798 -8.136 1.00 87.44 686 GLY A C 1
ATOM 5310 O O . GLY A 1 686 ? -2.122 -11.395 -7.600 1.00 87.44 686 GLY A O 1
ATOM 5311 N N . ASN A 1 687 ? -0.828 -11.612 -9.432 1.00 88.44 687 ASN A N 1
ATOM 5312 C CA . ASN A 1 687 ? -1.603 -10.737 -10.315 1.00 88.44 687 ASN A CA 1
ATOM 5313 C C . ASN A 1 687 ? -2.297 -11.526 -11.425 1.00 88.44 687 ASN A C 1
ATOM 5315 O O . ASN A 1 687 ? -2.840 -10.920 -12.336 1.00 88.44 687 ASN A O 1
ATOM 5319 N N . GLN A 1 688 ? -2.233 -12.857 -11.417 1.00 90.56 688 GLN A N 1
ATOM 5320 C CA . GLN A 1 688 ? -2.779 -13.677 -12.495 1.00 90.56 688 GLN A CA 1
ATOM 5321 C C . GLN A 1 688 ? -3.579 -14.840 -11.922 1.00 90.56 688 GLN A C 1
ATOM 5323 O O . GLN A 1 688 ? -3.103 -15.555 -11.037 1.00 90.56 688 GLN A O 1
ATOM 5328 N N . LEU A 1 689 ? -4.788 -15.035 -12.441 1.00 93.38 689 LEU A N 1
ATOM 5329 C CA . LEU A 1 689 ? -5.558 -16.257 -12.245 1.00 93.38 689 LEU A CA 1
ATOM 5330 C C . LEU A 1 689 ? -5.262 -17.215 -13.394 1.00 93.38 689 LEU A C 1
ATOM 5332 O O . LEU A 1 689 ? -5.306 -16.841 -14.563 1.00 93.38 689 LEU A O 1
ATOM 5336 N N . TYR A 1 690 ? -4.976 -18.467 -13.061 1.00 94.94 690 TYR A N 1
ATOM 5337 C CA . TYR A 1 690 ? -4.879 -19.526 -14.050 1.00 94.94 690 TYR A CA 1
ATOM 5338 C C . TYR A 1 690 ? -6.259 -19.863 -14.602 1.00 94.94 690 TYR A C 1
ATOM 5340 O O . TYR A 1 690 ? -7.185 -20.025 -13.818 1.00 94.94 690 TYR A O 1
ATOM 5348 N N . GLY A 1 691 ? -6.381 -20.060 -15.913 1.00 92.94 691 GLY A N 1
ATOM 5349 C CA . GLY A 1 691 ? -7.607 -20.520 -16.562 1.00 92.94 691 GLY A CA 1
ATOM 5350 C C . GLY A 1 691 ? -7.890 -19.763 -17.854 1.00 92.94 691 GLY A C 1
ATOM 5351 O O . GLY A 1 691 ? -7.178 -18.834 -18.225 1.00 92.94 691 GLY A O 1
ATOM 5352 N N . ALA A 1 692 ? -8.948 -20.163 -18.553 1.00 89.44 692 ALA A N 1
ATOM 5353 C CA . ALA A 1 692 ? -9.333 -19.583 -19.836 1.00 89.44 692 ALA A CA 1
ATOM 5354 C C . ALA A 1 692 ? -10.141 -18.282 -19.644 1.00 89.44 692 ALA A C 1
ATOM 5356 O O . ALA A 1 692 ? -11.311 -18.201 -20.013 1.00 89.44 692 ALA A O 1
ATOM 5357 N N . THR A 1 693 ? -9.536 -17.262 -19.028 1.00 87.81 693 THR A N 1
ATOM 5358 C CA . THR A 1 693 ? -10.204 -15.999 -18.646 1.00 87.81 693 THR A CA 1
ATOM 5359 C C . THR A 1 693 ? -10.826 -15.260 -19.832 1.00 87.81 693 THR A C 1
ATOM 5361 O O . THR A 1 693 ? -11.923 -14.720 -19.707 1.00 87.81 693 THR A O 1
ATOM 5364 N N . HIS A 1 694 ? -10.201 -15.313 -21.009 1.00 87.94 694 HIS A N 1
ATOM 5365 C CA . HIS A 1 694 ? -10.750 -14.760 -22.251 1.00 87.94 694 HIS A CA 1
ATOM 5366 C C . HIS A 1 694 ? -12.155 -15.314 -22.585 1.00 87.94 694 HIS A C 1
ATOM 5368 O O . HIS A 1 694 ? -12.971 -14.598 -23.165 1.00 87.94 694 HIS A O 1
ATOM 5374 N N . LEU A 1 695 ? -12.483 -16.559 -22.192 1.00 90.88 695 LEU A N 1
ATOM 5375 C CA . LEU A 1 695 ? -13.810 -17.143 -22.410 1.00 90.88 695 LEU A CA 1
ATOM 5376 C C . LEU A 1 695 ? -14.882 -16.381 -21.633 1.00 90.88 695 LEU A C 1
ATOM 5378 O O . LEU A 1 695 ? -16.007 -16.285 -22.118 1.00 90.88 695 LEU A O 1
ATOM 5382 N N . LEU A 1 696 ? -14.542 -15.843 -20.459 1.00 91.56 696 LEU A N 1
ATOM 5383 C CA . LEU A 1 696 ? -15.439 -15.031 -19.636 1.00 91.56 696 LEU A CA 1
ATOM 5384 C C . LEU A 1 696 ? -15.642 -13.644 -20.240 1.00 91.56 696 LEU A C 1
ATOM 5386 O O . LEU A 1 696 ? -16.756 -13.125 -20.199 1.00 91.56 696 LEU A O 1
ATOM 5390 N N . THR A 1 697 ? -14.596 -13.054 -20.818 1.00 86.81 697 THR A N 1
ATOM 5391 C CA . THR A 1 697 ? -14.683 -11.763 -21.514 1.00 86.81 697 THR A CA 1
ATOM 5392 C C . THR A 1 697 ? -15.487 -11.876 -22.810 1.00 86.81 697 THR A C 1
ATOM 5394 O O . THR A 1 697 ? -16.256 -10.978 -23.140 1.00 86.81 697 THR A O 1
ATOM 5397 N N . ALA A 1 698 ? -15.347 -12.994 -23.528 1.00 89.38 698 ALA A N 1
ATOM 5398 C CA . ALA A 1 698 ? -16.031 -13.235 -24.795 1.00 89.38 698 ALA A CA 1
ATOM 5399 C C . ALA A 1 698 ? -17.542 -13.481 -24.646 1.00 89.38 698 ALA A C 1
ATOM 5401 O O . ALA A 1 698 ? -18.297 -13.196 -25.574 1.00 89.38 698 ALA A O 1
ATOM 5402 N N . ASP A 1 699 ? -17.988 -14.025 -23.509 1.00 91.69 699 ASP A N 1
ATOM 5403 C CA . ASP A 1 699 ? -19.393 -14.359 -23.274 1.00 91.69 699 ASP A CA 1
ATOM 5404 C C . ASP A 1 699 ? -19.820 -14.019 -21.830 1.00 91.69 699 ASP A C 1
ATOM 5406 O O . ASP A 1 699 ? -19.368 -14.666 -20.873 1.00 91.69 699 ASP A O 1
ATOM 5410 N N . PRO A 1 700 ? -20.723 -13.034 -21.640 1.00 89.19 700 PRO A N 1
ATOM 5411 C CA . PRO A 1 700 ? -21.202 -12.640 -20.320 1.00 89.19 700 PRO A CA 1
ATOM 5412 C C . PRO A 1 700 ? -22.051 -13.722 -19.631 1.00 89.19 700 PRO A C 1
ATOM 5414 O O . PRO A 1 700 ? -22.223 -13.678 -18.416 1.00 89.19 700 PRO A O 1
ATOM 5417 N N . THR A 1 701 ? -22.572 -14.709 -20.368 1.00 92.56 701 THR A N 1
ATOM 5418 C CA . THR A 1 701 ? -23.401 -15.791 -19.806 1.00 92.56 701 THR A CA 1
ATOM 5419 C C . THR A 1 701 ? -22.584 -16.874 -19.103 1.00 92.56 701 THR A C 1
ATOM 5421 O O . THR A 1 701 ? -23.129 -17.654 -18.315 1.00 92.56 701 THR A O 1
ATOM 5424 N N . ARG A 1 702 ? -21.273 -16.918 -19.360 1.00 94.94 702 ARG A N 1
ATOM 5425 C CA . ARG A 1 702 ? -20.350 -17.844 -18.704 1.00 94.94 702 ARG A CA 1
ATOM 5426 C C . ARG A 1 702 ? -20.031 -17.378 -17.293 1.00 94.94 702 ARG A C 1
ATOM 5428 O O . ARG A 1 702 ? -19.919 -16.181 -17.022 1.00 94.94 702 ARG A O 1
ATOM 5435 N N . ILE A 1 703 ? -19.877 -18.346 -16.395 1.00 95.81 703 ILE A N 1
ATOM 5436 C CA . ILE A 1 703 ? -19.753 -18.093 -14.957 1.00 95.81 703 ILE A CA 1
ATOM 5437 C C . ILE A 1 703 ? -18.333 -18.452 -14.504 1.00 95.81 703 ILE A C 1
ATOM 5439 O O . ILE A 1 703 ? -17.908 -19.585 -14.749 1.00 95.81 703 ILE A O 1
ATOM 5443 N N . PRO A 1 704 ? -17.600 -17.532 -13.848 1.00 97.12 704 PRO A N 1
ATOM 5444 C CA . PRO A 1 704 ? -16.293 -17.844 -13.285 1.00 97.12 704 PRO A CA 1
ATOM 5445 C C . PRO A 1 704 ? -16.439 -18.792 -12.093 1.00 97.12 704 PRO A C 1
ATOM 5447 O O . PRO A 1 704 ? -17.314 -18.608 -11.244 1.00 97.12 704 PRO A O 1
ATOM 5450 N N . VAL A 1 705 ? -15.569 -19.796 -12.021 1.00 98.06 705 VAL A N 1
ATOM 5451 C CA . VAL A 1 705 ? -15.514 -20.747 -10.910 1.00 98.06 705 VAL A CA 1
ATOM 5452 C C . VAL A 1 705 ? -14.099 -20.801 -10.355 1.00 98.06 705 VAL A C 1
ATOM 5454 O O . VAL A 1 705 ? -13.195 -21.234 -11.056 1.00 98.06 705 VAL A O 1
ATOM 5457 N N . LEU A 1 706 ? -13.897 -20.372 -9.114 1.00 97.56 706 LEU A N 1
ATOM 5458 C CA . LEU A 1 706 ? -12.615 -20.471 -8.423 1.00 97.56 706 LEU A CA 1
ATOM 5459 C C . LEU A 1 706 ? -12.423 -21.878 -7.852 1.00 97.56 706 LEU A C 1
ATOM 5461 O O . LEU A 1 706 ? -13.256 -22.363 -7.090 1.00 97.56 706 LEU A O 1
ATOM 5465 N N . ALA A 1 707 ? -11.310 -22.501 -8.212 1.00 96.31 707 ALA A N 1
ATOM 5466 C CA . ALA A 1 707 ? -10.833 -23.779 -7.707 1.00 96.31 707 ALA A CA 1
ATOM 5467 C C . ALA A 1 707 ? -9.424 -23.626 -7.112 1.00 96.31 707 ALA A C 1
ATOM 5469 O O . ALA A 1 707 ? -8.754 -22.613 -7.323 1.00 96.31 707 ALA A O 1
ATOM 5470 N N . GLU A 1 708 ? -8.947 -24.640 -6.391 1.00 92.75 708 GLU A N 1
ATOM 5471 C CA . GLU A 1 708 ? -7.633 -24.584 -5.732 1.00 92.75 708 GLU A CA 1
ATOM 5472 C C . GLU A 1 708 ? -6.458 -24.749 -6.701 1.00 92.75 708 GLU A C 1
ATOM 5474 O O . GLU A 1 708 ? -5.383 -24.177 -6.495 1.00 92.75 708 GLU A O 1
ATOM 5479 N N . GLY A 1 709 ? -6.646 -25.544 -7.758 1.00 93.19 709 GLY A N 1
ATOM 5480 C CA . GLY A 1 709 ? -5.568 -25.988 -8.628 1.00 93.19 709 GLY A CA 1
ATOM 5481 C C . GLY A 1 709 ? -5.835 -25.814 -10.129 1.00 93.19 709 GLY A C 1
ATOM 5482 O O . GLY A 1 709 ? -6.978 -25.842 -10.587 1.00 93.19 709 GLY A O 1
ATOM 5483 N N . PRO A 1 710 ? -4.768 -25.732 -10.952 1.00 94.44 710 PRO A N 1
ATOM 5484 C CA . PRO A 1 710 ? -4.885 -25.671 -12.412 1.00 94.44 710 PRO A CA 1
ATOM 5485 C C . PRO A 1 710 ? -5.644 -26.846 -13.048 1.00 94.44 710 PRO A C 1
ATOM 5487 O O . PRO A 1 710 ? -6.346 -26.679 -14.043 1.00 94.44 710 PRO A O 1
ATOM 5490 N N . MET A 1 711 ? -5.503 -28.051 -12.486 1.00 94.38 711 MET A N 1
ATOM 5491 C CA . MET A 1 711 ? -6.202 -29.236 -12.998 1.00 94.38 711 MET A CA 1
ATOM 5492 C C . MET A 1 711 ? -7.701 -29.172 -12.706 1.00 94.38 711 MET A C 1
ATOM 5494 O O . MET A 1 711 ? -8.491 -29.558 -13.562 1.00 94.38 711 MET A O 1
ATOM 5498 N N . ASP A 1 712 ? -8.083 -28.653 -11.542 1.00 95.62 712 ASP A N 1
ATOM 5499 C CA . ASP A 1 712 ? -9.476 -28.488 -11.123 1.00 95.62 712 ASP A CA 1
ATOM 5500 C C . ASP A 1 712 ? -10.172 -27.434 -11.982 1.00 95.62 712 ASP A C 1
ATOM 5502 O O . ASP A 1 712 ? -11.265 -27.666 -12.498 1.00 95.62 712 ASP A O 1
ATOM 5506 N N . ALA A 1 713 ? -9.477 -26.327 -12.260 1.00 96.06 713 ALA A N 1
ATOM 5507 C CA . ALA A 1 713 ? -9.928 -25.300 -13.193 1.00 96.06 713 ALA A CA 1
ATOM 5508 C C . ALA A 1 713 ? -10.238 -25.874 -14.594 1.00 96.06 713 ALA A C 1
ATOM 5510 O O . ALA A 1 713 ? -11.281 -25.586 -15.196 1.00 96.06 713 ALA A O 1
ATOM 5511 N N . HIS A 1 714 ? -9.372 -26.745 -15.118 1.00 95.25 714 HIS A N 1
ATOM 5512 C CA . HIS A 1 714 ? -9.654 -27.443 -16.373 1.00 95.25 714 HIS A CA 1
ATOM 5513 C C . HIS A 1 714 ? -10.788 -28.449 -16.253 1.00 95.25 714 HIS A C 1
ATOM 5515 O O . HIS A 1 714 ? -11.639 -28.490 -17.139 1.00 95.25 714 HIS A O 1
ATOM 5521 N N . ALA A 1 715 ? -10.841 -29.221 -15.170 1.00 95.94 715 ALA A N 1
ATOM 5522 C CA . ALA A 1 715 ? -11.890 -30.206 -14.967 1.00 95.94 715 ALA A CA 1
ATOM 5523 C C . ALA A 1 715 ? -13.283 -29.564 -14.949 1.00 95.94 715 ALA A C 1
ATOM 5525 O O . ALA A 1 715 ? -14.188 -30.050 -15.622 1.00 95.94 715 ALA A O 1
ATOM 5526 N N . ILE A 1 716 ? -13.430 -28.422 -14.276 1.00 97.19 716 ILE A N 1
ATOM 5527 C CA . ILE A 1 716 ? -14.660 -27.620 -14.269 1.00 97.19 716 ILE A CA 1
ATOM 5528 C C . ILE A 1 716 ? -15.031 -27.164 -15.684 1.00 97.19 716 ILE A C 1
ATOM 5530 O O . ILE A 1 716 ? -16.175 -27.329 -16.121 1.00 97.19 716 ILE A O 1
ATOM 5534 N N . THR A 1 717 ? -14.058 -26.620 -16.417 1.00 95.81 717 THR A N 1
ATOM 5535 C CA . THR A 1 717 ? -14.280 -26.095 -17.771 1.00 95.81 717 THR A CA 1
ATOM 5536 C C . THR A 1 717 ? -14.701 -27.199 -18.741 1.00 95.81 717 THR A C 1
ATOM 5538 O O . THR A 1 717 ? -15.674 -27.043 -19.480 1.00 95.81 717 THR A O 1
ATOM 5541 N N . LEU A 1 718 ? -14.017 -28.344 -18.701 1.00 94.75 718 LEU A N 1
ATOM 5542 C CA . LEU A 1 718 ? -14.283 -29.490 -19.568 1.00 94.75 718 LEU A CA 1
ATOM 5543 C C . LEU A 1 718 ? -15.601 -30.181 -19.211 1.00 94.75 718 LEU A C 1
ATOM 5545 O O . LEU A 1 718 ? -16.433 -30.396 -20.091 1.00 94.75 718 LEU A O 1
ATOM 5549 N N . ALA A 1 719 ? -15.835 -30.480 -17.928 1.00 94.56 719 ALA A N 1
ATOM 5550 C CA . ALA A 1 719 ? -17.055 -31.152 -17.482 1.00 94.56 719 ALA A CA 1
ATOM 5551 C C . ALA A 1 719 ? -18.305 -30.348 -17.861 1.00 94.56 719 ALA A C 1
ATOM 5553 O O . ALA A 1 719 ? -19.309 -30.911 -18.307 1.00 94.56 719 ALA A O 1
ATOM 5554 N N . SER A 1 720 ? -18.232 -29.023 -17.737 1.00 93.88 720 SER A N 1
ATOM 5555 C CA . SER A 1 720 ? -19.343 -28.120 -18.035 1.00 93.88 720 SER A CA 1
ATOM 5556 C C . SER A 1 720 ? -19.460 -27.701 -19.496 1.00 93.88 720 SER A C 1
ATOM 5558 O O . SER A 1 720 ? -20.363 -26.928 -19.826 1.00 93.88 720 SER A O 1
ATOM 5560 N N . HIS A 1 721 ? -18.576 -28.194 -20.368 1.00 91.81 721 HIS A N 1
ATOM 5561 C CA . HIS A 1 721 ? -18.512 -27.809 -21.778 1.00 91.81 721 HIS A CA 1
ATOM 5562 C C . HIS A 1 721 ? -18.424 -26.279 -21.962 1.00 91.81 721 HIS A C 1
ATOM 5564 O O . HIS A 1 721 ? -19.089 -25.699 -22.819 1.00 91.81 721 HIS A O 1
ATOM 5570 N N . GLY A 1 722 ? -17.631 -25.612 -21.115 1.00 91.75 722 GLY A N 1
ATOM 5571 C CA . GLY A 1 722 ? -17.376 -24.171 -21.182 1.00 91.75 722 GLY A CA 1
ATOM 5572 C C . GLY A 1 722 ? -18.490 -23.271 -20.635 1.00 91.75 722 GLY A C 1
ATOM 5573 O O . GLY A 1 722 ? -18.388 -22.051 -20.759 1.00 91.75 722 GLY A O 1
ATOM 5574 N N . ARG A 1 723 ? -19.546 -23.824 -20.019 1.00 94.38 723 ARG A N 1
ATOM 5575 C CA . ARG A 1 723 ? -20.561 -23.020 -19.307 1.00 94.38 723 ARG A CA 1
ATOM 5576 C C . ARG A 1 723 ? -19.993 -22.390 -18.032 1.00 94.38 723 ARG A C 1
ATOM 5578 O O . ARG A 1 723 ? -20.292 -21.237 -17.719 1.00 94.38 723 ARG A O 1
ATOM 5585 N N . TYR A 1 724 ? -19.194 -23.161 -17.303 1.00 97.12 724 TYR A N 1
ATOM 5586 C CA . TYR A 1 724 ? -18.489 -22.741 -16.099 1.00 97.12 724 TYR A CA 1
ATOM 5587 C C . TYR A 1 724 ? -17.000 -22.682 -16.420 1.00 97.12 724 TYR A C 1
ATOM 5589 O O . TYR A 1 724 ? -16.429 -23.680 -16.850 1.00 97.12 724 TYR A O 1
ATOM 5597 N N . ILE A 1 725 ? -16.371 -21.523 -16.242 1.00 96.50 725 ILE A N 1
ATOM 5598 C CA . ILE A 1 725 ? -14.949 -21.346 -16.545 1.00 96.50 725 ILE A CA 1
ATOM 5599 C C . ILE A 1 725 ? -14.170 -21.459 -15.249 1.00 96.50 725 ILE A C 1
ATOM 5601 O O . ILE A 1 725 ? -14.259 -20.584 -14.389 1.00 96.50 725 ILE A O 1
ATOM 5605 N N . GLY A 1 726 ? -13.429 -22.553 -15.115 1.00 96.44 726 GLY A N 1
ATOM 5606 C CA . GLY A 1 726 ? -12.585 -22.780 -13.956 1.00 96.44 726 GLY A CA 1
ATOM 5607 C C . GLY A 1 726 ? -11.371 -21.854 -13.964 1.00 96.44 726 GLY A C 1
ATOM 5608 O O . GLY A 1 726 ? -10.685 -21.717 -14.980 1.00 96.44 726 GLY A O 1
ATOM 5609 N N . LEU A 1 727 ? -11.115 -21.247 -12.812 1.00 96.25 727 LEU A N 1
ATOM 5610 C CA . LEU A 1 727 ? -10.020 -20.340 -12.517 1.00 96.25 727 LEU A CA 1
ATOM 5611 C C . LEU A 1 727 ? -9.305 -20.819 -11.252 1.00 96.25 727 LEU A C 1
ATOM 5613 O O . LEU A 1 727 ? -9.958 -21.340 -10.355 1.00 96.25 727 LEU A O 1
ATOM 5617 N N . ALA A 1 728 ? -7.994 -20.627 -11.139 1.00 95.50 728 ALA A N 1
ATOM 5618 C CA . ALA A 1 728 ? -7.259 -20.997 -9.929 1.00 95.50 728 ALA A CA 1
ATOM 5619 C C . ALA A 1 728 ? -6.121 -20.016 -9.609 1.00 95.50 728 ALA A C 1
ATOM 5621 O O . ALA A 1 728 ? -5.368 -19.628 -10.510 1.00 95.50 728 ALA A O 1
ATOM 5622 N N . PRO A 1 729 ? -5.919 -19.643 -8.335 1.00 93.81 729 PRO A N 1
ATOM 5623 C CA . PRO A 1 729 ? -4.672 -19.037 -7.893 1.00 93.81 729 PRO A CA 1
ATOM 5624 C C . PRO A 1 729 ? -3.482 -19.979 -8.132 1.00 93.81 729 PRO A C 1
ATOM 5626 O O . PRO A 1 729 ? -3.560 -21.196 -7.970 1.00 93.81 729 PRO A O 1
ATOM 5629 N N . LEU A 1 730 ? -2.322 -19.430 -8.489 1.00 88.00 730 LEU A N 1
ATOM 5630 C CA . LEU A 1 730 ? -1.155 -20.228 -8.881 1.00 88.00 730 LEU A CA 1
ATOM 5631 C C . LEU A 1 730 ? -0.296 -20.669 -7.683 1.00 88.00 730 LEU A C 1
ATOM 5633 O O . LEU A 1 730 ? 0.901 -20.395 -7.625 1.00 88.00 730 LEU A O 1
ATOM 5637 N N . GLY A 1 731 ? -0.872 -21.397 -6.723 1.00 76.25 731 GLY A N 1
ATOM 5638 C CA . GLY A 1 731 ? -0.166 -21.906 -5.533 1.00 76.25 731 GLY A CA 1
ATOM 5639 C C . GLY A 1 731 ? 0.034 -20.855 -4.436 1.00 76.25 731 GLY A C 1
ATOM 5640 O O . GLY A 1 731 ? 1.071 -20.834 -3.771 1.00 76.25 731 GLY A O 1
ATOM 5641 N N . THR A 1 732 ? -0.914 -19.935 -4.326 1.00 77.06 732 THR A N 1
ATOM 5642 C CA . THR A 1 732 ? -1.094 -18.948 -3.252 1.00 77.06 732 THR A CA 1
ATOM 5643 C C . THR A 1 732 ? -2.575 -18.894 -2.926 1.00 77.06 732 THR A C 1
ATOM 5645 O O . THR A 1 732 ? -3.392 -19.360 -3.711 1.00 77.06 732 THR A O 1
ATOM 5648 N N . SER A 1 733 ? -2.935 -18.294 -1.800 1.00 89.94 733 SER A N 1
ATOM 5649 C CA . SER A 1 733 ? -4.321 -17.886 -1.595 1.00 89.94 733 SER A CA 1
ATOM 5650 C C . SER A 1 733 ? -4.706 -16.753 -2.554 1.00 89.94 733 SER A C 1
ATOM 5652 O O . SER A 1 733 ? -3.820 -16.063 -3.070 1.00 89.94 733 SER A O 1
ATOM 5654 N N . LEU A 1 734 ? -6.009 -16.549 -2.766 1.00 93.75 734 LEU A N 1
ATOM 5655 C CA . LEU A 1 734 ? -6.530 -15.441 -3.566 1.00 93.75 734 LEU A CA 1
ATOM 5656 C C . LEU A 1 734 ? -5.993 -14.092 -3.049 1.00 93.75 734 LEU A C 1
ATOM 5658 O O . LEU A 1 734 ? -5.941 -13.855 -1.834 1.00 93.75 734 LEU A O 1
ATOM 5662 N N . THR A 1 735 ? -5.563 -13.232 -3.973 1.00 91.75 735 THR A N 1
ATOM 5663 C CA . THR A 1 735 ? -5.030 -11.887 -3.694 1.00 91.75 735 THR A CA 1
ATOM 5664 C C . THR A 1 735 ? -6.059 -10.792 -3.993 1.00 91.75 735 THR A C 1
ATOM 5666 O O . THR A 1 735 ? -7.011 -11.011 -4.741 1.00 91.75 735 THR A O 1
ATOM 5669 N N . ASN A 1 736 ? -5.847 -9.581 -3.462 1.00 90.06 736 ASN A N 1
ATOM 5670 C CA . ASN A 1 736 ? -6.691 -8.414 -3.761 1.00 90.06 736 ASN A CA 1
ATOM 5671 C C . ASN A 1 736 ? -6.677 -8.044 -5.253 1.00 90.06 736 ASN A C 1
ATOM 5673 O O . ASN A 1 736 ? -7.706 -7.675 -5.815 1.00 90.06 736 ASN A O 1
ATOM 5677 N N . LEU A 1 737 ? -5.527 -8.173 -5.924 1.00 90.12 737 LEU A N 1
ATOM 5678 C CA . LEU A 1 737 ? -5.419 -7.903 -7.360 1.00 90.12 737 LEU A CA 1
ATOM 5679 C C . LEU A 1 737 ? -6.213 -8.929 -8.184 1.00 90.12 737 LEU A C 1
ATOM 5681 O O . LEU A 1 737 ? -6.923 -8.547 -9.111 1.00 90.12 737 LEU A O 1
ATOM 5685 N N . GLN A 1 738 ? -6.187 -10.209 -7.804 1.00 92.75 738 GLN A N 1
ATOM 5686 C CA . GLN A 1 738 ? -7.016 -11.246 -8.434 1.00 92.75 738 GLN A CA 1
ATOM 5687 C C . GLN A 1 738 ? -8.514 -11.055 -8.135 1.00 92.75 738 GLN A C 1
ATOM 5689 O O . GLN A 1 738 ? -9.347 -11.232 -9.022 1.00 92.75 738 GLN A O 1
ATOM 5694 N N . ALA A 1 739 ? -8.875 -10.645 -6.915 1.00 93.56 739 ALA A N 1
ATOM 5695 C CA . ALA A 1 739 ? -10.256 -10.308 -6.567 1.00 93.56 739 ALA A CA 1
ATOM 5696 C C . ALA A 1 739 ? -10.765 -9.094 -7.367 1.00 93.56 739 ALA A C 1
ATOM 5698 O O . ALA A 1 739 ? -11.880 -9.119 -7.884 1.00 93.56 739 ALA A O 1
ATOM 5699 N N . THR A 1 740 ? -9.914 -8.084 -7.578 1.00 91.19 740 THR A N 1
ATOM 5700 C CA . THR A 1 740 ? -10.200 -6.931 -8.451 1.00 91.19 740 THR A CA 1
ATOM 5701 C C . THR A 1 740 ? -10.436 -7.363 -9.901 1.00 91.19 740 THR A C 1
ATOM 5703 O O . THR A 1 740 ? -11.371 -6.882 -10.541 1.00 91.19 740 THR A O 1
ATOM 5706 N N . GLN A 1 741 ? -9.640 -8.306 -10.421 1.00 90.56 741 GLN A N 1
ATOM 5707 C CA . GLN A 1 741 ? -9.848 -8.865 -11.763 1.00 90.56 741 GLN A CA 1
ATOM 5708 C C . GLN A 1 741 ? -11.216 -9.541 -11.883 1.00 90.56 741 GLN A C 1
ATOM 5710 O O . GLN A 1 741 ? -11.951 -9.289 -12.835 1.00 90.56 741 GLN A O 1
ATOM 5715 N N . LEU A 1 742 ? -11.604 -10.350 -10.899 1.00 92.56 742 LEU A N 1
ATOM 5716 C CA . LEU A 1 742 ? -12.928 -10.976 -10.881 1.00 92.56 742 LEU A CA 1
ATOM 5717 C C . LEU A 1 742 ? -14.050 -9.941 -10.782 1.00 92.56 742 LEU A C 1
ATOM 5719 O O . LEU A 1 742 ? -15.045 -10.055 -11.493 1.00 92.56 742 LEU A O 1
ATOM 5723 N N . ALA A 1 743 ? -13.870 -8.905 -9.963 1.00 92.06 743 ALA A N 1
ATOM 5724 C CA . ALA A 1 743 ? -14.841 -7.827 -9.814 1.00 92.06 743 ALA A CA 1
ATOM 5725 C C . ALA A 1 743 ? -15.079 -7.066 -11.124 1.00 92.06 743 ALA A C 1
ATOM 5727 O O . ALA A 1 743 ? -16.210 -6.695 -11.425 1.00 92.06 743 ALA A O 1
ATOM 5728 N N . SER A 1 744 ? -14.044 -6.912 -11.955 1.00 90.75 744 SER A N 1
ATOM 5729 C CA . SER A 1 744 ? -14.177 -6.266 -13.265 1.00 90.75 744 SER A CA 1
ATOM 5730 C C . SER A 1 744 ? -15.043 -7.041 -14.270 1.00 90.75 744 SER A C 1
ATOM 5732 O O . SER A 1 744 ? -15.470 -6.467 -15.269 1.00 90.75 744 SER A O 1
ATOM 5734 N N . LEU A 1 745 ? -15.341 -8.323 -14.010 1.00 90.38 745 LEU A N 1
ATOM 5735 C CA . LEU A 1 745 ? -16.266 -9.124 -14.823 1.00 90.38 745 LEU A CA 1
ATOM 5736 C C . LEU A 1 745 ? -17.745 -8.817 -14.542 1.00 90.38 745 LEU A C 1
ATOM 5738 O O . LEU A 1 745 ? -18.592 -9.353 -15.264 1.00 90.38 745 LEU A O 1
ATOM 5742 N N . ASP A 1 746 ? -18.034 -8.029 -13.497 1.00 87.00 746 ASP A N 1
ATOM 5743 C CA . ASP A 1 746 ? -19.377 -7.683 -13.002 1.00 87.00 746 ASP A CA 1
ATOM 5744 C C . ASP A 1 746 ? -20.258 -8.919 -12.727 1.00 87.00 746 ASP A C 1
ATOM 5746 O O . ASP A 1 746 ? -21.460 -8.964 -12.992 1.00 87.00 746 ASP A O 1
ATOM 5750 N N . ARG A 1 747 ? -19.619 -10.001 -12.264 1.00 88.56 747 ARG A N 1
ATOM 5751 C CA . ARG A 1 747 ? -20.231 -11.320 -12.062 1.00 88.56 747 ARG A CA 1
ATOM 5752 C C . ARG A 1 747 ? -19.641 -11.994 -10.834 1.00 88.56 747 ARG A C 1
ATOM 5754 O O . ARG A 1 747 ? -18.428 -12.161 -10.732 1.00 88.56 747 ARG A O 1
ATOM 5761 N N . SER A 1 748 ? -20.505 -12.452 -9.931 1.00 92.06 748 SER A N 1
ATOM 5762 C CA . SER A 1 748 ? -20.064 -13.166 -8.729 1.00 92.06 748 SER A CA 1
ATOM 5763 C C . SER A 1 748 ? -19.623 -14.602 -9.047 1.00 92.06 748 SER A C 1
ATOM 5765 O O . SER A 1 748 ? -20.373 -15.334 -9.709 1.00 92.06 748 SER A O 1
ATOM 5767 N N . PRO A 1 749 ? -18.428 -15.029 -8.596 1.00 97.12 749 PRO A N 1
ATOM 5768 C CA . PRO A 1 749 ? -17.905 -16.355 -8.896 1.00 97.12 749 PRO A CA 1
ATOM 5769 C C . PRO A 1 749 ? -18.580 -17.452 -8.070 1.00 97.12 749 PRO A C 1
ATOM 5771 O O . PRO A 1 749 ? -19.179 -17.209 -7.020 1.00 97.12 749 PRO A O 1
ATOM 5774 N N . ILE A 1 750 ? -18.457 -18.688 -8.548 1.00 98.44 750 ILE A N 1
ATOM 5775 C CA . ILE A 1 750 ? -18.701 -19.888 -7.740 1.00 98.44 750 ILE A CA 1
ATOM 5776 C C . ILE A 1 750 ? -17.363 -20.343 -7.162 1.00 98.44 750 ILE A C 1
ATOM 5778 O O . ILE A 1 750 ? -16.376 -20.419 -7.879 1.00 98.44 750 ILE A O 1
ATOM 5782 N N . ILE A 1 751 ? -17.325 -20.672 -5.884 1.00 98.12 751 ILE A N 1
ATOM 5783 C CA . ILE A 1 751 ? -16.183 -21.276 -5.214 1.00 98.12 751 ILE A CA 1
ATOM 5784 C C . ILE A 1 751 ? -16.397 -22.793 -5.200 1.00 98.12 751 ILE A C 1
ATOM 5786 O O . ILE A 1 751 ? -17.430 -23.272 -4.727 1.00 98.12 751 ILE A O 1
ATOM 5790 N N . ALA A 1 752 ? -15.446 -23.537 -5.756 1.00 97.25 752 ALA A N 1
ATOM 5791 C CA . ALA A 1 752 ? -15.449 -24.993 -5.871 1.00 97.25 752 ALA A CA 1
ATOM 5792 C C . ALA A 1 752 ? -14.087 -25.542 -5.413 1.00 97.25 752 ALA A C 1
ATOM 5794 O O . ALA A 1 752 ? -13.298 -26.042 -6.216 1.00 97.25 752 ALA A O 1
ATOM 5795 N N . THR A 1 753 ? -13.805 -25.365 -4.121 1.00 94.88 753 THR A N 1
ATOM 5796 C CA . THR A 1 753 ? -12.607 -25.877 -3.442 1.00 94.88 753 THR A CA 1
ATOM 5797 C C . THR A 1 753 ? -12.743 -27.351 -3.064 1.00 94.88 753 THR A C 1
ATOM 5799 O O . THR A 1 753 ? -13.823 -27.937 -3.196 1.00 94.88 753 THR A O 1
ATOM 5802 N N . ASP A 1 754 ? -11.650 -27.954 -2.598 1.00 94.25 754 ASP A N 1
ATOM 5803 C CA . ASP A 1 754 ? -11.606 -29.365 -2.227 1.00 94.25 754 ASP A CA 1
ATOM 5804 C C . ASP A 1 754 ? -12.572 -29.637 -1.060 1.00 94.25 754 ASP A C 1
ATOM 5806 O O . ASP A 1 754 ? -12.763 -28.814 -0.156 1.00 94.25 754 ASP A O 1
ATOM 5810 N N . ALA A 1 755 ? -13.211 -30.811 -1.053 1.00 92.44 755 ALA A N 1
ATOM 5811 C CA . ALA A 1 755 ? -14.202 -31.178 -0.039 1.00 92.44 755 ALA A CA 1
ATOM 5812 C C . ALA A 1 755 ? -13.571 -31.637 1.291 1.00 92.44 755 ALA A C 1
ATOM 5814 O O . ALA A 1 755 ? -13.967 -32.661 1.864 1.00 92.44 755 ALA A O 1
ATOM 5815 N N . ASP A 1 756 ? -12.587 -30.890 1.784 1.00 92.38 756 ASP A N 1
ATOM 5816 C CA . ASP A 1 756 ? -11.865 -31.133 3.028 1.00 92.38 756 ASP A CA 1
ATOM 5817 C C . ASP A 1 756 ? -11.845 -29.884 3.937 1.00 92.38 756 ASP A C 1
ATOM 5819 O O . ASP A 1 756 ? -12.557 -28.901 3.716 1.00 92.38 756 ASP A O 1
ATOM 5823 N N . LEU A 1 757 ? -11.103 -29.937 5.048 1.00 90.31 757 LEU A N 1
ATOM 5824 C CA . LEU A 1 757 ? -11.004 -28.799 5.967 1.00 90.31 757 LEU A CA 1
ATOM 5825 C C . LEU A 1 757 ? -10.240 -27.616 5.351 1.00 90.31 757 LEU A C 1
ATOM 5827 O O . LEU A 1 757 ? -10.599 -26.467 5.610 1.00 90.31 757 LEU A O 1
ATOM 5831 N N . ALA A 1 758 ? -9.191 -27.882 4.570 1.00 90.38 758 ALA A N 1
ATOM 5832 C CA . ALA A 1 758 ? -8.384 -26.839 3.952 1.00 90.38 758 ALA A CA 1
ATOM 5833 C C . ALA A 1 758 ? -9.199 -26.086 2.894 1.00 90.38 758 ALA A C 1
ATOM 5835 O O . ALA A 1 758 ? -9.222 -24.855 2.925 1.00 90.38 758 ALA A O 1
ATOM 5836 N N . GLY A 1 759 ? -9.959 -26.803 2.067 1.00 91.94 759 GLY A N 1
ATOM 5837 C CA . GLY A 1 759 ? -10.835 -26.222 1.059 1.00 91.94 759 GLY A CA 1
ATOM 5838 C C . GLY A 1 759 ? -11.995 -25.423 1.648 1.00 91.94 759 GLY A C 1
ATOM 5839 O O . GLY A 1 759 ? -12.346 -24.367 1.114 1.00 91.94 759 GLY A O 1
ATOM 5840 N N . ARG A 1 760 ? -12.545 -25.821 2.806 1.00 92.69 760 ARG A N 1
ATOM 5841 C CA . ARG A 1 760 ? -13.527 -24.992 3.539 1.00 92.69 760 ARG A CA 1
ATOM 5842 C C . ARG A 1 760 ? -12.925 -23.683 4.052 1.00 92.69 760 ARG A C 1
ATOM 5844 O O . ARG A 1 760 ? -13.557 -22.635 3.938 1.00 92.69 760 ARG A O 1
ATOM 5851 N N . LEU A 1 761 ? -11.709 -23.727 4.602 1.00 92.94 761 LEU A N 1
ATOM 5852 C CA . LEU A 1 761 ? -11.004 -22.523 5.059 1.00 92.94 761 LEU A CA 1
ATOM 5853 C C . LEU A 1 761 ? -10.617 -21.616 3.886 1.00 92.94 761 LEU A C 1
ATOM 5855 O O . LEU A 1 761 ? -10.703 -20.395 4.009 1.00 92.94 761 LEU A O 1
ATOM 5859 N N . ALA A 1 762 ? -10.222 -22.202 2.754 1.00 93.31 762 ALA A N 1
ATOM 5860 C CA . ALA A 1 762 ? -9.961 -21.474 1.520 1.00 93.31 762 ALA A CA 1
ATOM 5861 C C . ALA A 1 762 ? -11.231 -20.781 1.009 1.00 93.31 762 ALA A C 1
ATOM 5863 O O . ALA A 1 762 ? -11.184 -19.592 0.715 1.00 93.31 762 ALA A O 1
ATOM 5864 N N . ALA A 1 763 ? -12.379 -21.465 1.020 1.00 95.44 763 ALA A N 1
ATOM 5865 C CA . ALA A 1 763 ? -13.650 -20.865 0.629 1.00 95.44 763 ALA A CA 1
ATOM 5866 C C . ALA A 1 763 ? -14.051 -19.693 1.537 1.00 95.44 763 ALA A C 1
ATOM 5868 O O . ALA A 1 763 ? -14.414 -18.630 1.039 1.00 95.44 763 ALA A O 1
ATOM 5869 N N . GLU A 1 764 ? -13.941 -19.835 2.864 1.00 96.12 764 GLU A N 1
ATOM 5870 C CA . GLU A 1 764 ? -14.218 -18.712 3.768 1.00 96.12 764 GLU A CA 1
ATOM 5871 C C . GLU A 1 764 ? -13.249 -17.544 3.535 1.00 96.12 764 GLU A C 1
ATOM 5873 O O . GLU A 1 764 ? -13.657 -16.382 3.515 1.00 96.12 764 GLU A O 1
ATOM 5878 N N . ARG A 1 765 ? -11.964 -17.832 3.325 1.00 95.94 765 ARG A N 1
ATOM 5879 C CA . ARG A 1 765 ? -10.996 -16.797 2.973 1.00 95.94 765 ARG A CA 1
ATOM 5880 C C . ARG A 1 765 ? -11.408 -16.073 1.688 1.00 95.94 765 ARG A C 1
ATOM 5882 O O . ARG A 1 765 ? -11.390 -14.846 1.669 1.00 95.94 765 ARG A O 1
ATOM 5889 N N . ASP A 1 766 ? -11.796 -16.808 0.651 1.00 96.50 766 ASP A N 1
ATOM 5890 C CA . ASP A 1 766 ? -12.230 -16.237 -0.624 1.00 96.50 766 ASP A CA 1
ATOM 5891 C C . ASP A 1 766 ? -13.483 -15.365 -0.454 1.00 96.50 766 ASP A C 1
ATOM 5893 O O . ASP A 1 766 ? -13.563 -14.298 -1.058 1.00 96.50 766 ASP A O 1
ATOM 5897 N N . TYR A 1 767 ? -14.416 -15.738 0.431 1.00 97.44 767 TYR A N 1
ATOM 5898 C CA . TYR A 1 767 ? -15.570 -14.900 0.780 1.00 97.44 767 TYR A CA 1
ATOM 5899 C C . TYR A 1 767 ? -15.145 -13.506 1.263 1.00 97.44 767 TYR A C 1
ATOM 5901 O O . TYR A 1 767 ? -15.600 -12.489 0.731 1.00 97.44 767 TYR A O 1
ATOM 5909 N N . TRP A 1 768 ? -14.231 -13.448 2.234 1.00 96.75 768 TRP A N 1
ATOM 5910 C CA . TRP A 1 768 ? -13.742 -12.183 2.789 1.00 96.75 768 TRP A CA 1
ATOM 5911 C C . TRP A 1 768 ? -12.831 -11.412 1.828 1.00 96.75 768 TRP A C 1
ATOM 5913 O O . TRP A 1 768 ? -12.766 -10.191 1.910 1.00 96.75 768 TRP A O 1
ATOM 5923 N N . MET A 1 769 ? -12.174 -12.090 0.886 1.00 95.12 769 MET A N 1
ATOM 5924 C CA . MET A 1 769 ? -11.407 -11.430 -0.176 1.00 95.12 769 MET A CA 1
ATOM 5925 C C . MET A 1 769 ? -12.301 -10.824 -1.267 1.00 95.12 769 MET A C 1
ATOM 5927 O O . MET A 1 769 ? -11.923 -9.825 -1.863 1.00 95.12 769 MET A O 1
ATOM 5931 N N . LEU A 1 770 ? -13.465 -11.414 -1.557 1.00 95.56 770 LEU A N 1
ATOM 5932 C CA . LEU A 1 770 ? -14.325 -11.020 -2.683 1.00 95.56 770 LEU A CA 1
ATOM 5933 C C . LEU A 1 770 ? -15.400 -9.996 -2.297 1.00 95.56 770 LEU A C 1
ATOM 5935 O O . LEU A 1 770 ? -15.692 -9.083 -3.070 1.00 95.56 770 LEU A O 1
ATOM 5939 N N . THR A 1 771 ? -15.975 -10.115 -1.102 1.00 95.19 771 THR A N 1
ATOM 5940 C CA . THR A 1 771 ? -17.079 -9.249 -0.648 1.00 95.19 771 THR A CA 1
ATOM 5941 C C . THR A 1 771 ? -16.742 -7.752 -0.560 1.00 95.19 771 THR A C 1
ATOM 5943 O O . THR A 1 771 ? -17.619 -6.947 -0.887 1.00 95.19 771 THR A O 1
ATOM 5946 N N . PRO A 1 772 ? -15.508 -7.306 -0.226 1.00 93.69 772 PRO A N 1
ATOM 5947 C CA . PRO A 1 772 ? -15.154 -5.884 -0.285 1.00 93.69 772 PRO A CA 1
ATOM 5948 C C . PRO A 1 772 ? -15.247 -5.289 -1.692 1.00 93.69 772 PRO A C 1
ATOM 5950 O O . PRO A 1 772 ? -15.456 -4.088 -1.836 1.00 93.69 772 PRO A O 1
ATOM 5953 N N . HIS A 1 773 ? -15.127 -6.125 -2.727 1.00 91.81 773 HIS A N 1
ATOM 5954 C CA . HIS A 1 773 ? -15.278 -5.724 -4.125 1.00 91.81 773 HIS A CA 1
ATOM 5955 C C . HIS A 1 773 ? -16.740 -5.750 -4.607 1.00 91.81 773 HIS A C 1
ATOM 5957 O O . HIS A 1 773 ? -16.989 -5.582 -5.798 1.00 91.81 773 HIS A O 1
ATOM 5963 N N . GLY A 1 774 ? -17.706 -5.970 -3.709 1.00 91.25 774 GLY A N 1
ATOM 5964 C CA . GLY A 1 774 ? -19.133 -6.019 -4.040 1.00 91.25 774 GLY A CA 1
ATOM 5965 C C . GLY A 1 774 ? -19.601 -7.345 -4.646 1.00 91.25 774 GLY A C 1
ATOM 5966 O O . GLY A 1 774 ? -20.720 -7.420 -5.147 1.00 91.25 774 GLY A O 1
ATOM 5967 N N . LEU A 1 775 ? -18.769 -8.388 -4.608 1.00 93.75 775 LEU A N 1
ATOM 5968 C CA . LEU A 1 775 ? -19.125 -9.720 -5.096 1.00 93.75 775 LEU A CA 1
ATOM 5969 C C . LEU A 1 775 ? -19.828 -10.538 -4.002 1.00 93.75 775 LEU A C 1
ATOM 5971 O O . LEU A 1 775 ? -19.420 -10.512 -2.844 1.00 93.75 775 LEU A O 1
ATOM 5975 N N . ASP A 1 776 ? -20.840 -11.318 -4.386 1.00 94.44 776 ASP A N 1
ATOM 5976 C CA . ASP A 1 776 ? -21.578 -12.256 -3.526 1.00 94.44 776 ASP A CA 1
ATOM 5977 C C . ASP A 1 776 ? -21.306 -13.697 -3.998 1.00 94.44 776 ASP A C 1
ATOM 5979 O O . ASP A 1 776 ? -22.060 -14.251 -4.810 1.00 94.44 776 ASP A O 1
ATOM 5983 N N . PRO A 1 777 ? -20.165 -14.295 -3.601 1.00 97.31 777 PRO A N 1
ATOM 5984 C CA . PRO A 1 777 ? -19.745 -15.580 -4.136 1.00 97.31 777 PRO A CA 1
ATOM 5985 C C . PRO A 1 777 ? -20.691 -16.712 -3.723 1.00 97.31 777 PRO A C 1
ATOM 5987 O O . PRO A 1 777 ? -21.223 -16.762 -2.612 1.00 97.31 777 PRO A O 1
ATOM 5990 N N . ARG A 1 778 ? -20.858 -17.678 -4.627 1.00 98.00 778 ARG A N 1
ATOM 5991 C CA . ARG A 1 778 ? -21.612 -18.916 -4.380 1.00 98.00 778 ARG A CA 1
ATOM 5992 C C . ARG A 1 778 ? -20.674 -20.066 -4.044 1.00 98.00 778 ARG A C 1
ATOM 5994 O O . ARG A 1 778 ? -19.504 -20.004 -4.389 1.00 98.00 778 ARG A O 1
ATOM 6001 N N . TYR A 1 779 ? -21.174 -21.130 -3.425 1.00 98.00 779 TYR A N 1
ATOM 6002 C CA . TYR A 1 779 ? -20.382 -22.301 -3.053 1.00 98.00 779 TYR A CA 1
ATOM 6003 C C . TYR A 1 779 ? -20.947 -23.585 -3.657 1.00 98.00 779 TYR A C 1
ATOM 6005 O O . TYR A 1 779 ? -22.131 -23.890 -3.491 1.00 98.00 779 TYR A O 1
ATOM 6013 N N . ALA A 1 780 ? -20.099 -24.338 -4.354 1.00 97.62 780 ALA A N 1
ATOM 6014 C CA . ALA A 1 780 ? -20.421 -25.665 -4.859 1.00 97.62 780 ALA A CA 1
ATOM 6015 C C . ALA A 1 780 ? -19.995 -26.720 -3.832 1.00 97.62 780 ALA A C 1
ATOM 6017 O O . ALA A 1 780 ? -18.808 -26.929 -3.596 1.00 97.62 780 ALA A O 1
ATOM 6018 N N . ILE A 1 781 ? -20.970 -27.404 -3.232 1.00 94.38 781 ILE A N 1
ATOM 6019 C CA . ILE A 1 781 ? -20.705 -28.481 -2.275 1.00 94.38 781 ILE A CA 1
ATOM 6020 C C . ILE A 1 781 ? -20.381 -29.757 -3.056 1.00 94.38 781 ILE A C 1
ATOM 6022 O O . ILE A 1 781 ? -21.245 -30.310 -3.739 1.00 94.38 781 ILE A O 1
ATOM 6026 N N . LEU A 1 782 ? -19.135 -30.212 -2.954 1.00 94.62 782 LEU A N 1
ATOM 6027 C CA . LEU A 1 782 ? -18.663 -31.461 -3.552 1.00 94.62 782 LEU A CA 1
ATOM 6028 C C . LEU A 1 782 ? -18.800 -32.632 -2.565 1.00 94.62 782 LEU A C 1
ATOM 6030 O O . LEU A 1 782 ? -18.999 -32.443 -1.362 1.00 94.62 782 LEU A O 1
ATOM 6034 N N . ASN A 1 783 ? -18.693 -33.862 -3.073 1.00 89.94 783 ASN A N 1
ATOM 6035 C CA . ASN A 1 783 ? -18.723 -35.053 -2.224 1.00 89.94 783 ASN A CA 1
ATOM 6036 C C . ASN A 1 783 ? -17.500 -35.063 -1.284 1.00 89.94 783 ASN A C 1
ATOM 6038 O O . ASN A 1 783 ? -16.403 -34.743 -1.744 1.00 89.94 783 ASN A O 1
ATOM 6042 N N . PRO A 1 784 ? -17.644 -35.450 0.000 1.00 88.75 784 PRO A N 1
ATOM 6043 C CA . PRO A 1 784 ? -16.538 -35.434 0.957 1.00 88.75 784 PRO A CA 1
ATOM 6044 C C . PRO A 1 784 ? -15.289 -36.152 0.444 1.00 88.75 784 PRO A C 1
ATOM 6046 O O . PRO A 1 784 ? -15.382 -37.269 -0.065 1.00 88.75 784 PRO A O 1
ATOM 6049 N N . GLY A 1 785 ? -14.129 -35.513 0.609 1.00 87.44 785 GLY A N 1
ATOM 6050 C CA . GLY A 1 785 ? -12.840 -36.058 0.184 1.00 87.44 785 GLY A CA 1
ATOM 6051 C C . GLY A 1 785 ? -12.608 -36.091 -1.329 1.00 87.44 785 GLY A C 1
ATOM 6052 O O . GLY A 1 785 ? -11.684 -36.775 -1.746 1.00 87.44 785 GLY A O 1
ATOM 6053 N N . THR A 1 786 ? -13.423 -35.392 -2.128 1.00 93.19 786 THR A N 1
ATOM 6054 C CA . THR A 1 786 ? -13.213 -35.248 -3.578 1.00 93.19 786 THR A CA 1
ATOM 6055 C C . THR A 1 786 ? -12.809 -33.827 -3.966 1.00 93.19 786 THR A C 1
ATOM 6057 O O . THR A 1 786 ? -13.213 -32.859 -3.314 1.00 93.19 786 THR A O 1
ATOM 6060 N N . ASP A 1 787 ? -12.052 -33.716 -5.059 1.00 94.94 787 ASP A N 1
ATOM 6061 C CA . ASP A 1 787 ? -11.754 -32.468 -5.772 1.00 94.94 787 ASP A CA 1
ATOM 6062 C C . ASP A 1 787 ? -12.410 -32.471 -7.182 1.00 94.94 787 ASP A C 1
ATOM 6064 O O . ASP A 1 787 ? -12.838 -33.530 -7.674 1.00 94.94 787 ASP A O 1
ATOM 6068 N N . PRO A 1 788 ? -12.561 -31.315 -7.866 1.00 96.25 788 PRO A N 1
ATOM 6069 C CA . PRO A 1 788 ? -13.154 -31.276 -9.205 1.00 96.25 788 PRO A CA 1
ATOM 6070 C C . PRO A 1 788 ? -12.431 -32.158 -10.235 1.00 96.25 788 PRO A C 1
ATOM 6072 O O . PRO A 1 788 ? -13.088 -32.782 -11.077 1.00 96.25 788 PRO A O 1
ATOM 6075 N N . ALA A 1 789 ? -11.096 -32.234 -10.189 1.00 94.94 789 ALA A N 1
ATOM 6076 C CA . ALA A 1 789 ? -10.328 -33.074 -11.103 1.00 94.94 789 ALA A CA 1
ATOM 6077 C C . ALA A 1 789 ? -10.530 -34.577 -10.853 1.00 94.94 789 ALA A C 1
ATOM 6079 O O . ALA A 1 789 ? -10.525 -35.356 -11.805 1.00 94.94 789 ALA A O 1
ATOM 6080 N N . GLU A 1 790 ? -10.724 -35.003 -9.611 1.00 94.81 790 GLU A N 1
ATOM 6081 C CA . GLU A 1 790 ? -10.988 -36.374 -9.191 1.00 94.81 790 GLU A CA 1
ATOM 6082 C C . GLU A 1 790 ? -12.404 -36.797 -9.572 1.00 94.81 790 GLU A C 1
ATOM 6084 O O . GLU A 1 790 ? -12.596 -37.896 -10.102 1.00 94.81 790 GLU A O 1
ATOM 6089 N N . LEU A 1 791 ? -13.394 -35.917 -9.396 1.00 94.94 791 LEU A N 1
ATOM 6090 C CA . LEU A 1 791 ? -14.750 -36.166 -9.884 1.00 94.94 791 LEU A CA 1
ATOM 6091 C C . LEU A 1 791 ? -14.758 -36.382 -11.399 1.00 94.94 791 LEU A C 1
ATOM 6093 O O . LEU A 1 791 ? -15.409 -37.309 -11.881 1.00 94.94 791 LEU A O 1
ATOM 6097 N N . LEU A 1 792 ? -14.009 -35.584 -12.162 1.00 94.88 792 LEU A N 1
ATOM 6098 C CA . LEU A 1 792 ? -13.906 -35.796 -13.604 1.00 94.88 792 LEU A CA 1
ATOM 6099 C C . LEU A 1 792 ? -13.152 -37.093 -13.944 1.00 94.88 792 LEU A C 1
ATOM 6101 O O . LEU A 1 792 ? -13.658 -37.890 -14.735 1.00 94.88 792 LEU A O 1
ATOM 6105 N N . ALA A 1 793 ? -12.004 -37.347 -13.307 1.00 94.06 793 ALA A N 1
ATOM 6106 C CA . ALA A 1 793 ? -11.187 -38.542 -13.542 1.00 94.06 793 ALA A CA 1
ATOM 6107 C C . ALA A 1 793 ? -11.934 -39.851 -13.231 1.00 94.06 793 ALA A C 1
ATOM 6109 O O . ALA A 1 793 ? -11.731 -40.866 -13.890 1.00 94.06 793 ALA A O 1
ATOM 6110 N N . THR A 1 794 ? -12.833 -39.835 -12.245 1.00 93.31 794 THR A N 1
ATOM 6111 C CA . THR A 1 794 ? -13.654 -40.995 -11.858 1.00 93.31 794 THR A CA 1
ATOM 6112 C C . THR A 1 794 ? -14.962 -41.115 -12.653 1.00 93.31 794 THR A C 1
ATOM 6114 O O . THR A 1 794 ? -15.807 -41.950 -12.332 1.00 93.31 794 THR A O 1
ATOM 6117 N N . GLY A 1 795 ? -15.151 -40.306 -13.704 1.00 91.56 795 GLY A N 1
ATOM 6118 C CA . GLY A 1 795 ? -16.333 -40.353 -14.571 1.00 91.56 795 GLY A CA 1
ATOM 6119 C C . GLY A 1 795 ? -17.588 -39.703 -13.975 1.00 91.56 795 GLY A C 1
ATOM 6120 O O . GLY A 1 795 ? -18.690 -39.903 -14.482 1.00 91.56 795 GLY A O 1
ATOM 6121 N N . GLN A 1 796 ? -17.446 -38.898 -12.921 1.00 93.12 796 GLN A N 1
ATOM 6122 C CA . GLN A 1 796 ? -18.535 -38.226 -12.205 1.00 93.12 796 GLN A CA 1
ATOM 6123 C C . GLN A 1 796 ? -18.761 -36.776 -12.677 1.00 93.12 796 GLN A C 1
ATOM 6125 O O . GLN A 1 796 ? -19.221 -35.925 -11.916 1.00 93.12 796 GLN A O 1
ATOM 6130 N N . ALA A 1 797 ? -18.510 -36.481 -13.958 1.00 93.50 797 ALA A N 1
ATOM 6131 C CA . ALA A 1 797 ? -18.710 -35.149 -14.545 1.00 93.50 797 ALA A CA 1
ATOM 6132 C C . ALA A 1 797 ? -20.138 -34.598 -14.337 1.00 93.50 797 ALA A C 1
ATOM 6134 O O . ALA A 1 797 ? -20.332 -33.401 -14.123 1.00 93.50 797 ALA A O 1
ATOM 6135 N N . ALA A 1 798 ? -21.149 -35.474 -14.358 1.00 94.19 798 ALA A N 1
ATOM 6136 C CA . ALA A 1 798 ? -22.535 -35.098 -14.088 1.00 94.19 798 ALA A CA 1
ATOM 6137 C C . ALA A 1 798 ? -22.744 -34.613 -12.642 1.00 94.19 798 ALA A C 1
ATOM 6139 O O . ALA A 1 798 ? -23.496 -33.665 -12.430 1.00 94.19 798 ALA A O 1
ATOM 6140 N N . ALA A 1 799 ? -22.060 -35.222 -11.666 1.00 94.62 799 ALA A N 1
ATOM 6141 C CA . ALA A 1 799 ? -22.126 -34.806 -10.268 1.00 94.62 799 ALA A CA 1
ATOM 6142 C C . ALA A 1 799 ? -21.461 -33.437 -10.068 1.00 94.62 799 ALA A C 1
ATOM 6144 O O . ALA A 1 799 ? -22.057 -32.564 -9.441 1.00 94.62 799 ALA A O 1
ATOM 6145 N N . LEU A 1 800 ? -20.293 -33.212 -10.685 1.00 96.19 800 LEU A N 1
ATOM 6146 C CA . LEU A 1 800 ? -19.622 -31.908 -10.669 1.00 96.19 800 LEU A CA 1
ATOM 6147 C C . LEU A 1 800 ? -20.516 -30.809 -11.271 1.00 96.19 800 LEU A C 1
ATOM 6149 O O . LEU A 1 800 ? -20.753 -29.781 -10.642 1.00 96.19 800 LEU A O 1
ATOM 6153 N N . ASN A 1 801 ? -21.094 -31.045 -12.453 1.00 95.75 801 ASN A N 1
ATOM 6154 C CA . ASN A 1 801 ? -22.020 -30.092 -13.075 1.00 95.75 801 ASN A CA 1
ATOM 6155 C C . ASN A 1 801 ? -23.274 -29.839 -12.238 1.00 95.75 801 ASN A C 1
ATOM 6157 O O . ASN A 1 801 ? -23.771 -28.711 -12.193 1.00 95.75 801 ASN A O 1
ATOM 6161 N N . HIS A 1 802 ? -23.804 -30.880 -11.595 1.00 95.94 802 HIS A N 1
ATOM 6162 C CA . HIS A 1 802 ? -24.943 -30.741 -10.702 1.00 95.94 802 HIS A CA 1
ATOM 6163 C C . HIS A 1 802 ? -24.594 -29.838 -9.513 1.00 95.94 802 HIS A C 1
ATOM 6165 O O . HIS A 1 802 ? -25.325 -28.881 -9.269 1.00 95.94 802 HIS A O 1
ATOM 6171 N N . ALA A 1 803 ? -23.450 -30.061 -8.857 1.00 96.75 803 ALA A N 1
ATOM 6172 C CA . ALA A 1 803 ? -22.975 -29.229 -7.751 1.00 96.75 803 ALA A CA 1
ATOM 6173 C C . ALA A 1 803 ? -22.790 -27.756 -8.163 1.00 96.75 803 ALA A C 1
ATOM 6175 O O . ALA A 1 803 ? -23.264 -26.861 -7.469 1.00 96.75 803 ALA A O 1
ATOM 6176 N N . LEU A 1 804 ? -22.192 -27.492 -9.331 1.00 97.38 804 LEU A N 1
ATOM 6177 C CA . LEU A 1 804 ? -22.036 -26.131 -9.869 1.00 97.38 804 LEU A CA 1
ATOM 6178 C C . LEU A 1 804 ? -23.380 -25.465 -10.204 1.00 97.38 804 LEU A C 1
ATOM 6180 O O . LEU A 1 804 ? -23.548 -24.257 -10.041 1.00 97.38 804 LEU A O 1
ATOM 6184 N N . THR A 1 805 ? -24.357 -26.244 -10.670 1.00 96.75 805 THR A N 1
ATOM 6185 C CA . THR A 1 805 ? -25.703 -25.740 -10.983 1.00 96.75 805 THR A CA 1
ATOM 6186 C C . THR A 1 805 ? -26.500 -25.431 -9.717 1.00 96.75 805 THR A C 1
ATOM 6188 O O . THR A 1 805 ? -27.263 -24.469 -9.705 1.00 96.75 805 THR A O 1
ATOM 6191 N N . GLN A 1 806 ? -26.321 -26.233 -8.666 1.00 96.69 806 GLN A N 1
ATOM 6192 C CA . GLN A 1 806 ? -26.990 -26.083 -7.371 1.00 96.69 806 GLN A CA 1
ATOM 6193 C C . GLN A 1 806 ? -26.226 -25.182 -6.388 1.00 96.69 806 GLN A C 1
ATOM 6195 O O . GLN A 1 806 ? -26.643 -25.058 -5.239 1.00 96.69 806 GLN A O 1
ATOM 6200 N N . ALA A 1 807 ? -25.122 -24.557 -6.812 1.00 97.38 807 ALA A N 1
ATOM 6201 C CA . ALA A 1 807 ? -24.325 -23.694 -5.950 1.00 97.38 807 ALA A CA 1
ATOM 6202 C C . ALA A 1 807 ? -25.180 -22.546 -5.380 1.00 97.38 807 ALA A C 1
ATOM 6204 O O . ALA A 1 807 ? -25.726 -21.731 -6.132 1.00 97.38 807 ALA A O 1
ATOM 6205 N N . GLY A 1 808 ? -25.288 -22.499 -4.051 1.00 95.19 808 GLY A N 1
ATOM 6206 C CA . GLY A 1 808 ? -26.002 -21.465 -3.295 1.00 95.19 808 GLY A CA 1
ATOM 6207 C C . GLY A 1 808 ? -25.058 -20.379 -2.767 1.00 95.19 808 GLY A C 1
ATOM 6208 O O . GLY A 1 808 ? -23.848 -20.499 -2.953 1.00 95.19 808 GLY A O 1
ATOM 6209 N N . PRO A 1 809 ? -25.569 -19.316 -2.125 1.00 96.25 809 PRO A N 1
ATOM 6210 C CA . PRO A 1 809 ? -24.737 -18.283 -1.506 1.00 96.25 809 PRO A CA 1
ATOM 6211 C C . PRO A 1 809 ? -23.741 -18.882 -0.505 1.00 96.25 809 PRO A C 1
ATOM 6213 O O . PRO A 1 809 ? -24.121 -19.651 0.377 1.00 96.25 809 PRO A O 1
ATOM 6216 N N . LEU A 1 810 ? -22.460 -18.521 -0.612 1.00 97.69 810 LEU A N 1
ATOM 6217 C CA . LEU A 1 810 ? -21.440 -19.001 0.326 1.00 97.69 810 LEU A CA 1
ATOM 6218 C C . LEU A 1 810 ? -21.688 -18.467 1.746 1.00 97.69 810 LEU A C 1
ATOM 6220 O O . LEU A 1 810 ? -21.455 -19.175 2.722 1.00 97.69 810 LEU A O 1
ATOM 6224 N N . ALA A 1 811 ? -22.244 -17.261 1.863 1.00 97.19 811 ALA A N 1
ATOM 6225 C CA . ALA A 1 811 ? -22.673 -16.692 3.136 1.00 97.19 811 ALA A CA 1
ATOM 6226 C C . ALA A 1 811 ? -23.616 -17.614 3.924 1.00 97.19 811 ALA A C 1
ATOM 6228 O O . ALA A 1 811 ? -23.457 -17.728 5.136 1.00 97.19 811 ALA A O 1
ATOM 6229 N N . ASP A 1 812 ? -24.531 -18.330 3.263 1.00 96.06 812 ASP A N 1
ATOM 6230 C CA . ASP A 1 812 ? -25.453 -19.245 3.948 1.00 96.06 812 ASP A CA 1
ATOM 6231 C C . ASP A 1 812 ? -24.690 -20.397 4.609 1.00 96.06 812 ASP A C 1
ATOM 6233 O O . ASP A 1 812 ? -25.003 -20.803 5.728 1.00 96.06 812 ASP A O 1
ATOM 6237 N N . VAL A 1 813 ? -23.648 -20.903 3.942 1.00 95.50 813 VAL A N 1
ATOM 6238 C CA . VAL A 1 813 ? -22.763 -21.946 4.478 1.00 95.50 813 VAL A CA 1
ATOM 6239 C C . VAL A 1 813 ? -22.014 -21.427 5.704 1.00 95.50 813 VAL A C 1
ATOM 6241 O O . VAL A 1 813 ? -21.971 -22.118 6.722 1.00 95.50 813 VAL A O 1
ATOM 6244 N N . LEU A 1 814 ? -21.484 -20.202 5.638 1.00 96.31 814 LEU A N 1
ATOM 6245 C CA . LEU A 1 814 ? -20.781 -19.576 6.759 1.00 96.31 814 LEU A CA 1
ATOM 6246 C C . LEU A 1 814 ? -21.727 -19.304 7.936 1.00 96.31 814 LEU A C 1
ATOM 6248 O O . LEU A 1 814 ? -21.424 -19.679 9.062 1.00 96.31 814 LEU A O 1
ATOM 6252 N N . ILE A 1 815 ? -22.906 -18.726 7.695 1.00 96.38 815 ILE A N 1
ATOM 6253 C CA . ILE A 1 815 ? -23.924 -18.471 8.727 1.00 96.38 815 ILE A CA 1
ATOM 6254 C C . ILE A 1 815 ? -24.366 -19.783 9.387 1.00 96.38 815 ILE A C 1
ATOM 6256 O O . ILE A 1 815 ? -24.460 -19.859 10.613 1.00 96.38 815 ILE A O 1
ATOM 6260 N N . ASN A 1 816 ? -24.603 -20.832 8.593 1.00 94.88 816 ASN A N 1
ATOM 6261 C CA . ASN A 1 816 ? -24.937 -22.160 9.105 1.00 94.88 816 ASN A CA 1
ATOM 6262 C C . ASN A 1 816 ? -23.844 -22.708 10.016 1.00 94.88 816 ASN A C 1
ATOM 6264 O O . ASN A 1 816 ? -24.150 -23.193 11.104 1.00 94.88 816 ASN A O 1
ATOM 6268 N N . GLU A 1 817 ? -22.586 -22.601 9.596 1.00 93.19 817 GLU A N 1
ATOM 6269 C CA . GLU A 1 817 ? -21.450 -23.028 10.402 1.00 93.19 817 GLU A CA 1
ATOM 6270 C C . GLU A 1 817 ? -21.401 -22.273 11.740 1.00 93.19 817 GLU A C 1
ATOM 6272 O O . GLU A 1 817 ? -21.218 -22.923 12.773 1.00 93.19 817 GLU A O 1
ATOM 6277 N N . ARG A 1 818 ? -21.642 -20.951 11.761 1.00 94.31 818 ARG A N 1
ATOM 6278 C CA . ARG A 1 818 ? -21.625 -20.162 13.006 1.00 94.31 818 ARG A CA 1
ATOM 6279 C C . ARG A 1 818 ? -22.731 -20.609 13.949 1.00 94.31 818 ARG A C 1
ATOM 6281 O O . ARG A 1 818 ? -22.475 -20.827 15.126 1.00 94.31 818 ARG A O 1
ATOM 6288 N N . ILE A 1 819 ? -23.941 -20.805 13.432 1.00 94.62 819 ILE A N 1
ATOM 6289 C CA . ILE A 1 819 ? -25.095 -21.260 14.221 1.00 94.62 819 ILE A CA 1
ATOM 6290 C C . ILE A 1 819 ? -24.869 -22.665 14.788 1.00 94.62 819 ILE A C 1
ATOM 6292 O O . ILE A 1 819 ? -25.275 -22.943 15.913 1.00 94.62 819 ILE A O 1
ATOM 6296 N N . SER A 1 820 ? -24.232 -23.556 14.027 1.00 93.12 820 SER A N 1
ATOM 6297 C CA . SER A 1 820 ? -24.002 -24.937 14.454 1.00 93.12 820 SER A CA 1
ATOM 6298 C C . SER A 1 820 ? -22.851 -25.099 15.448 1.00 93.12 820 SER A C 1
ATOM 6300 O O . SER A 1 820 ? -22.883 -26.047 16.228 1.00 93.12 820 SER A O 1
ATOM 6302 N N . ASN A 1 821 ? -21.849 -24.212 15.426 1.00 91.31 821 ASN A N 1
ATOM 6303 C CA . ASN A 1 821 ? -20.594 -24.410 16.164 1.00 91.31 821 ASN A CA 1
ATOM 6304 C C . ASN A 1 821 ? -20.290 -23.335 17.221 1.00 91.31 821 ASN A C 1
ATOM 6306 O O . ASN A 1 821 ? -19.271 -23.438 17.904 1.00 91.31 821 ASN A O 1
ATOM 6310 N N . LEU A 1 822 ? -21.138 -22.312 17.377 1.00 90.62 822 LEU A N 1
ATOM 6311 C CA . LEU A 1 822 ? -20.970 -21.262 18.387 1.00 90.62 822 LEU A CA 1
ATOM 6312 C C . LEU A 1 822 ? -22.164 -21.182 19.354 1.00 90.62 822 LEU A C 1
ATOM 6314 O O . LEU A 1 822 ? -23.299 -21.472 18.970 1.00 90.62 822 LEU A O 1
ATOM 6318 N N . PRO A 1 823 ? -21.943 -20.729 20.603 1.00 92.25 823 PRO A N 1
ATOM 6319 C CA . PRO A 1 823 ? -23.025 -20.327 21.497 1.00 92.25 823 PRO A CA 1
ATOM 6320 C C . PRO A 1 823 ? -23.897 -19.235 20.866 1.00 92.25 823 PRO A C 1
ATOM 6322 O O . PRO A 1 823 ? -23.392 -18.389 20.134 1.00 92.25 823 PRO A O 1
ATOM 6325 N N . THR A 1 824 ? -25.193 -19.195 21.194 1.00 91.50 824 THR A N 1
ATOM 6326 C CA . THR A 1 824 ? -26.178 -18.289 20.567 1.00 91.50 824 THR A CA 1
ATOM 6327 C C . THR A 1 824 ? -25.731 -16.821 20.431 1.00 91.50 824 THR A C 1
ATOM 6329 O O . THR A 1 824 ? -25.921 -16.272 19.346 1.00 91.50 824 THR A O 1
ATOM 6332 N N . PRO A 1 825 ? -25.126 -16.163 21.446 1.00 90.94 825 PRO A N 1
ATOM 6333 C CA . PRO A 1 825 ? -24.667 -14.778 21.296 1.00 90.94 825 PRO A CA 1
ATOM 6334 C C . PRO A 1 825 ? -23.544 -14.626 20.260 1.00 90.94 825 PRO A C 1
ATOM 6336 O O . PRO A 1 825 ? -23.606 -13.744 19.404 1.00 90.94 825 PRO A O 1
ATOM 6339 N N . ASP A 1 826 ? -22.553 -15.517 20.294 1.00 91.50 826 ASP A N 1
ATOM 6340 C CA . ASP A 1 826 ? -21.406 -15.492 19.381 1.00 91.50 826 ASP A CA 1
ATOM 6341 C C . ASP A 1 826 ? -21.817 -15.910 17.963 1.00 91.50 826 ASP A C 1
ATOM 6343 O O . ASP A 1 826 ? -21.354 -15.331 16.979 1.00 91.50 826 ASP A O 1
ATOM 6347 N N . ALA A 1 827 ? -22.742 -16.868 17.854 1.00 93.69 827 ALA A N 1
ATOM 6348 C CA . ALA A 1 827 ? -23.365 -17.275 16.602 1.00 93.69 827 ALA A CA 1
ATOM 6349 C C . ALA A 1 827 ? -24.110 -16.109 15.944 1.00 93.69 827 ALA A C 1
ATOM 6351 O O . ALA A 1 827 ? -23.949 -15.890 14.746 1.00 93.69 827 ALA A O 1
ATOM 6352 N N . ALA A 1 828 ? -24.885 -15.339 16.719 1.00 94.06 828 ALA A N 1
ATOM 6353 C CA . ALA A 1 828 ? -25.589 -14.163 16.218 1.00 94.06 828 ALA A CA 1
ATOM 6354 C C . ALA A 1 828 ? -24.606 -13.102 15.703 1.00 94.06 828 ALA A C 1
ATOM 6356 O O . ALA A 1 828 ? -24.749 -12.645 14.574 1.00 94.06 828 ALA A O 1
ATOM 6357 N N . LEU A 1 829 ? -23.576 -12.750 16.482 1.00 94.56 829 LEU A N 1
ATOM 6358 C CA . LEU A 1 829 ? -22.571 -11.762 16.068 1.00 94.56 829 LEU A CA 1
ATOM 6359 C C . LEU A 1 829 ? -21.800 -12.209 14.818 1.00 94.56 829 LEU A C 1
ATOM 6361 O O . LEU A 1 829 ? -21.652 -11.436 13.874 1.00 94.56 829 LEU A O 1
ATOM 6365 N N . GLY A 1 830 ? -21.351 -13.465 14.783 1.00 93.56 830 GLY A N 1
ATOM 6366 C CA . GLY A 1 830 ? -20.646 -14.025 13.632 1.00 93.56 830 GLY A CA 1
ATOM 6367 C C . GLY A 1 830 ? -21.516 -14.079 12.374 1.00 93.56 830 GLY A C 1
ATOM 6368 O O . GLY A 1 830 ? -21.055 -13.712 11.296 1.00 93.56 830 GLY A O 1
ATOM 6369 N N . ALA A 1 831 ? -22.781 -14.489 12.503 1.00 96.75 831 ALA A N 1
ATOM 6370 C CA . ALA A 1 831 ? -23.722 -14.533 11.386 1.00 96.75 831 ALA A CA 1
ATOM 6371 C C . ALA A 1 831 ? -24.071 -13.132 10.864 1.00 96.75 831 ALA A C 1
ATOM 6373 O O . ALA A 1 831 ? -24.129 -12.932 9.654 1.00 96.75 831 ALA A O 1
ATOM 6374 N N . LEU A 1 832 ? -24.253 -12.151 11.753 1.00 97.06 832 LEU A N 1
ATOM 6375 C CA . LEU A 1 832 ? -24.521 -10.764 11.367 1.00 97.06 832 LEU A CA 1
ATOM 6376 C C . LEU A 1 832 ? -23.322 -10.106 10.674 1.00 97.06 832 LEU A C 1
ATOM 6378 O O . LEU A 1 832 ? -23.525 -9.314 9.758 1.00 97.06 832 LEU A O 1
ATOM 6382 N N . ALA A 1 833 ? -22.087 -10.458 11.047 1.00 96.50 833 ALA A N 1
ATOM 6383 C CA . ALA A 1 833 ? -20.893 -10.002 10.335 1.00 96.50 833 ALA A CA 1
ATOM 6384 C C . ALA A 1 833 ? -20.844 -10.521 8.888 1.00 96.50 833 ALA A C 1
ATOM 6386 O O . ALA A 1 833 ? -20.509 -9.763 7.979 1.00 96.50 833 ALA A O 1
ATOM 6387 N N . VAL A 1 834 ? -21.218 -11.788 8.665 1.00 97.31 834 VAL A N 1
ATOM 6388 C CA . VAL A 1 834 ? -21.358 -12.364 7.315 1.00 97.31 834 VAL A CA 1
ATOM 6389 C C . VAL A 1 834 ? -22.502 -11.683 6.560 1.00 97.31 834 VAL A C 1
ATOM 6391 O O . VAL A 1 834 ? -22.315 -11.225 5.439 1.00 97.31 834 VAL A O 1
ATOM 6394 N N . LEU A 1 835 ? -23.671 -11.532 7.186 1.00 96.75 835 LEU A N 1
ATOM 6395 C CA . LEU A 1 835 ? -24.833 -10.894 6.565 1.00 96.75 835 LEU A CA 1
ATOM 6396 C C . LEU A 1 835 ? -24.558 -9.432 6.163 1.00 96.75 835 LEU A C 1
ATOM 6398 O O . LEU A 1 835 ? -24.980 -9.001 5.095 1.00 96.75 835 LEU A O 1
ATOM 6402 N N . ALA A 1 836 ? -23.801 -8.680 6.967 1.00 96.44 836 ALA A N 1
ATOM 6403 C CA . ALA A 1 836 ? -23.419 -7.297 6.664 1.00 96.44 836 ALA A CA 1
ATOM 6404 C C . ALA A 1 836 ? -22.515 -7.155 5.424 1.00 96.44 836 ALA A C 1
ATOM 6406 O O . ALA A 1 836 ? -22.480 -6.089 4.796 1.00 96.44 836 ALA A O 1
ATOM 6407 N N . ALA A 1 837 ? -21.777 -8.210 5.072 1.00 95.94 837 ALA A N 1
ATOM 6408 C CA . ALA A 1 837 ? -20.945 -8.253 3.876 1.00 95.94 837 ALA A CA 1
ATOM 6409 C C . ALA A 1 837 ? -21.760 -8.535 2.602 1.00 95.94 837 ALA A C 1
ATOM 6411 O O . ALA A 1 837 ? -21.331 -8.148 1.515 1.00 95.94 837 ALA A O 1
ATOM 6412 N N . GLN A 1 838 ? -22.942 -9.151 2.728 1.00 94.44 838 GLN A N 1
ATOM 6413 C CA . GLN A 1 838 ? -23.834 -9.433 1.602 1.00 94.44 838 GLN A CA 1
ATOM 6414 C C . GLN A 1 838 ? -24.479 -8.163 1.015 1.00 94.44 838 GLN A C 1
ATOM 6416 O O . GLN A 1 838 ? -24.518 -7.118 1.679 1.00 94.44 838 GLN A O 1
ATOM 6421 N N . PRO A 1 839 ? -25.016 -8.245 -0.218 1.00 92.19 839 PRO A N 1
ATOM 6422 C CA . PRO A 1 839 ? -25.763 -7.149 -0.821 1.00 92.19 839 PRO A CA 1
ATOM 6423 C C . PRO A 1 839 ? -27.011 -6.753 -0.000 1.00 92.19 839 PRO A C 1
ATOM 6425 O O . PRO A 1 839 ? -27.590 -7.603 0.686 1.00 92.19 839 PRO A O 1
ATOM 6428 N N . PRO A 1 840 ? -27.448 -5.476 -0.059 1.00 93.25 840 PRO A N 1
ATOM 6429 C CA . PRO A 1 840 ? -28.505 -4.967 0.820 1.00 93.25 840 PRO A CA 1
ATOM 6430 C C . PRO A 1 840 ? -29.869 -5.655 0.704 1.00 93.25 840 PRO A C 1
ATOM 6432 O O . PRO A 1 840 ? -30.633 -5.668 1.666 1.00 93.25 840 PRO A O 1
ATOM 6435 N N . ASP A 1 841 ? -30.178 -6.253 -0.447 1.00 92.06 841 ASP A N 1
ATOM 6436 C CA . ASP A 1 841 ? -31.416 -7.006 -0.679 1.00 92.06 841 ASP A CA 1
ATOM 6437 C C . ASP A 1 841 ? -31.505 -8.294 0.159 1.00 92.06 841 ASP A C 1
ATOM 6439 O O . ASP A 1 841 ? -32.591 -8.847 0.310 1.00 92.06 841 ASP A O 1
ATOM 6443 N N . ARG A 1 842 ? -30.392 -8.758 0.746 1.00 93.06 842 ARG A N 1
ATOM 6444 C CA . ARG A 1 842 ? -30.350 -9.943 1.619 1.00 93.06 842 ARG A CA 1
ATOM 6445 C C . ARG A 1 842 ? -30.559 -9.644 3.099 1.00 93.06 842 ARG A C 1
ATOM 6447 O O . ARG A 1 842 ? -30.813 -10.571 3.864 1.00 93.06 842 ARG A O 1
ATOM 6454 N N . TRP A 1 843 ? -30.431 -8.389 3.526 1.00 94.25 843 TRP A N 1
ATOM 6455 C CA . TRP A 1 843 ? -30.338 -8.047 4.948 1.00 94.25 843 TRP A CA 1
ATOM 6456 C C . TRP A 1 843 ? -31.614 -8.358 5.732 1.00 94.25 843 TRP A C 1
ATOM 6458 O O . TRP A 1 843 ? -31.538 -9.014 6.768 1.00 94.25 843 TRP A O 1
ATOM 6468 N N . GLU A 1 844 ? -32.783 -7.939 5.245 1.00 92.94 844 GLU A N 1
ATOM 6469 C CA . GLU A 1 844 ? -34.045 -8.147 5.970 1.00 92.94 844 GLU A CA 1
ATOM 6470 C C . GLU A 1 844 ? -34.440 -9.625 6.040 1.00 92.94 844 GLU A C 1
ATOM 6472 O O . GLU A 1 844 ? -34.703 -10.140 7.130 1.00 92.94 844 GLU A O 1
ATOM 6477 N N . ASP A 1 845 ? -34.395 -10.335 4.912 1.00 93.25 845 ASP A N 1
ATOM 6478 C CA . ASP A 1 845 ? -34.677 -11.773 4.871 1.00 93.25 845 ASP A CA 1
ATOM 6479 C C . ASP A 1 845 ? -33.687 -12.560 5.746 1.00 93.25 845 ASP A C 1
ATOM 6481 O O . ASP A 1 845 ? -34.079 -13.473 6.478 1.00 93.25 845 ASP A O 1
ATOM 6485 N N . GLY A 1 846 ? -32.410 -12.164 5.736 1.00 93.81 846 GLY A N 1
ATOM 6486 C CA . GLY A 1 846 ? -31.371 -12.750 6.578 1.00 93.81 846 GLY A CA 1
ATOM 6487 C C . GLY A 1 846 ? -31.606 -12.519 8.073 1.00 93.81 846 GLY A C 1
ATOM 6488 O O . GLY A 1 846 ? -31.432 -13.445 8.865 1.00 93.81 846 GLY A O 1
ATOM 6489 N N . VAL A 1 847 ? -32.054 -11.324 8.475 1.00 95.50 847 VAL A N 1
ATOM 6490 C CA . VAL A 1 847 ? -32.404 -11.013 9.873 1.00 95.50 847 VAL A CA 1
ATOM 6491 C C . VAL A 1 847 ? -33.574 -11.867 10.349 1.00 95.50 847 VAL A C 1
ATOM 6493 O O . VAL A 1 847 ? -33.510 -12.406 11.457 1.00 95.50 847 VAL A O 1
ATOM 6496 N N . GLN A 1 848 ? -34.618 -12.022 9.529 1.00 93.94 848 GLN A N 1
ATOM 6497 C CA . GLN A 1 848 ? -35.762 -12.872 9.875 1.00 93.94 848 GLN A CA 1
ATOM 6498 C C . GLN A 1 848 ? -35.335 -14.337 10.009 1.00 93.94 848 GLN A C 1
ATOM 6500 O O . GLN A 1 848 ? -35.569 -14.955 11.047 1.00 93.94 848 GLN A O 1
ATOM 6505 N N . ALA A 1 849 ? -34.615 -14.865 9.015 1.00 94.06 849 ALA A N 1
ATOM 6506 C CA . ALA A 1 849 ? -34.136 -16.245 9.029 1.00 94.06 849 ALA A CA 1
ATOM 6507 C C . ALA A 1 849 ? -33.208 -16.536 10.222 1.00 94.06 849 ALA A C 1
ATOM 6509 O O . ALA A 1 849 ? -33.267 -17.617 10.816 1.00 94.06 849 ALA A O 1
ATOM 6510 N N . LEU A 1 850 ? -32.354 -15.580 10.599 1.00 95.31 850 LEU A N 1
ATOM 6511 C CA . LEU A 1 850 ? -31.477 -15.703 11.761 1.00 95.31 850 LEU A CA 1
ATOM 6512 C C . LEU A 1 850 ? -32.267 -15.656 13.078 1.00 95.31 850 LEU A C 1
ATOM 6514 O O . LEU A 1 850 ? -31.994 -16.450 13.982 1.00 95.31 850 LEU A O 1
ATOM 6518 N N . GLY A 1 851 ? -33.259 -14.766 13.174 1.00 95.00 851 GLY A N 1
ATOM 6519 C CA . GLY A 1 851 ? -34.153 -14.645 14.326 1.00 95.00 851 GLY A CA 1
ATOM 6520 C C . GLY A 1 851 ? -34.927 -15.929 14.601 1.00 95.00 851 GLY A C 1
ATOM 6521 O O . GLY A 1 851 ? -34.902 -16.424 15.730 1.00 95.00 851 GLY A O 1
ATOM 6522 N N . ASP A 1 852 ? -35.512 -16.524 13.561 1.00 94.25 852 ASP A N 1
ATOM 6523 C CA . ASP A 1 852 ? -36.267 -17.779 13.653 1.00 94.25 852 ASP A CA 1
ATOM 6524 C C . ASP A 1 852 ? -35.396 -18.952 14.119 1.00 94.25 852 ASP A C 1
ATOM 6526 O O . ASP A 1 852 ? -35.825 -19.786 14.919 1.00 94.25 852 ASP A O 1
ATOM 6530 N N . ARG A 1 853 ? -34.145 -19.017 13.648 1.00 94.62 853 ARG A N 1
ATOM 6531 C CA . ARG A 1 853 ? -33.222 -20.117 13.967 1.00 94.62 853 ARG A CA 1
ATOM 6532 C C . ARG A 1 853 ? -32.590 -20.008 15.347 1.00 94.62 853 ARG A C 1
ATOM 6534 O O . ARG A 1 853 ? -32.327 -21.037 15.966 1.00 94.62 853 ARG A O 1
ATOM 6541 N N . LEU A 1 854 ? -32.316 -18.790 15.811 1.00 93.56 854 LEU A N 1
ATOM 6542 C CA . LEU A 1 854 ? -31.691 -18.539 17.113 1.00 93.56 854 LEU A CA 1
ATOM 6543 C C . LEU A 1 854 ? -32.706 -18.235 18.225 1.00 93.56 854 LEU A C 1
ATOM 6545 O O . LEU A 1 854 ? -32.321 -18.171 19.391 1.00 93.56 854 LEU A O 1
ATOM 6549 N N . GLY A 1 855 ? -33.986 -18.048 17.886 1.00 93.06 855 GLY A N 1
ATOM 6550 C CA . GLY A 1 855 ? -35.030 -17.648 18.831 1.00 93.06 855 GLY A CA 1
ATOM 6551 C C . GLY A 1 855 ? -34.858 -16.214 19.343 1.00 93.06 855 GLY A C 1
ATOM 6552 O O . GLY A 1 855 ? -35.210 -15.925 20.488 1.00 93.06 855 GLY A O 1
ATOM 6553 N N . LEU A 1 856 ? -34.283 -15.324 18.527 1.00 93.38 856 LEU A N 1
ATOM 6554 C CA . LEU A 1 856 ? -33.982 -13.936 18.890 1.00 93.38 856 LEU A CA 1
ATOM 6555 C C . LEU A 1 856 ? -34.934 -12.954 18.184 1.00 93.38 856 LEU A C 1
ATOM 6557 O O . LEU A 1 856 ? -35.254 -13.155 17.013 1.00 93.38 856 LEU A O 1
ATOM 6561 N N . PRO A 1 857 ? -35.369 -11.858 18.840 1.00 92.62 857 PRO A N 1
ATOM 6562 C CA . PRO A 1 857 ? -36.231 -10.867 18.201 1.00 92.62 857 PRO A CA 1
ATOM 6563 C C . PRO A 1 857 ? -35.542 -10.169 17.020 1.00 92.62 857 PRO A C 1
ATOM 6565 O O . PRO A 1 857 ? -34.458 -9.603 17.178 1.00 92.62 857 PRO A O 1
ATOM 6568 N N . ALA A 1 858 ? -36.218 -10.103 15.868 1.00 89.12 858 ALA A N 1
ATOM 6569 C CA . ALA A 1 858 ? -35.702 -9.448 14.662 1.00 89.12 858 ALA A CA 1
ATOM 6570 C C . ALA A 1 858 ? -35.268 -7.988 14.900 1.00 89.12 858 ALA A C 1
ATOM 6572 O O . ALA A 1 858 ? -34.256 -7.554 14.366 1.00 89.12 858 ALA A O 1
ATOM 6573 N N . GLY A 1 859 ? -35.976 -7.238 15.756 1.00 85.56 859 GLY A N 1
ATOM 6574 C CA . GLY A 1 859 ? -35.607 -5.855 16.086 1.00 85.56 859 GLY A CA 1
ATOM 6575 C C . GLY A 1 859 ? -34.245 -5.723 16.781 1.00 85.56 859 GLY A C 1
ATOM 6576 O O . GLY A 1 859 ? -33.515 -4.773 16.514 1.00 85.56 859 GLY A O 1
ATOM 6577 N N . PHE A 1 860 ? -33.872 -6.695 17.623 1.00 89.31 860 PHE A N 1
ATOM 6578 C CA . PHE A 1 860 ? -32.550 -6.731 18.257 1.00 89.31 860 PHE A CA 1
ATOM 6579 C C . PHE A 1 860 ? -31.460 -7.018 17.218 1.00 89.31 860 PHE A C 1
ATOM 6581 O O . PHE A 1 860 ? -30.479 -6.283 17.126 1.00 89.31 860 PHE A O 1
ATOM 6588 N N . LEU A 1 861 ? -31.676 -8.040 16.384 1.00 93.25 861 LEU A N 1
ATOM 6589 C CA . LEU A 1 861 ? -30.745 -8.419 15.321 1.00 93.25 861 LEU A CA 1
ATOM 6590 C C . LEU A 1 861 ? -30.559 -7.301 14.289 1.00 93.25 861 LEU A C 1
ATOM 6592 O O . LEU A 1 861 ? -29.433 -7.062 13.865 1.00 93.25 861 LEU A O 1
ATOM 6596 N N . ARG A 1 862 ? -31.628 -6.574 13.941 1.00 93.25 862 ARG A N 1
ATOM 6597 C CA . ARG A 1 862 ? -31.575 -5.421 13.032 1.00 93.25 862 ARG A CA 1
ATOM 6598 C C . ARG A 1 862 ? -30.667 -4.313 13.568 1.00 93.25 862 ARG A C 1
ATOM 6600 O O . ARG A 1 862 ? -29.843 -3.784 12.825 1.00 93.25 862 ARG A O 1
ATOM 6607 N N . GLY A 1 863 ? -30.771 -4.004 14.863 1.00 88.69 863 GLY A N 1
ATOM 6608 C CA . GLY A 1 863 ? -29.905 -3.023 15.522 1.00 88.69 863 GLY A CA 1
ATOM 6609 C C . GLY A 1 863 ? -28.426 -3.412 15.459 1.00 88.69 863 GLY A C 1
ATOM 6610 O O . GLY A 1 863 ? -27.591 -2.598 15.087 1.00 88.69 863 GLY A O 1
ATOM 6611 N N . THR A 1 864 ? -28.101 -4.675 15.739 1.00 92.19 864 THR A N 1
ATOM 6612 C CA . THR A 1 864 ? -26.714 -5.164 15.669 1.00 92.19 864 THR A CA 1
ATOM 6613 C C . THR A 1 864 ? -26.200 -5.309 14.233 1.00 92.19 864 THR A C 1
ATOM 6615 O O . THR A 1 864 ? -25.020 -5.053 13.978 1.00 92.19 864 THR A O 1
ATOM 6618 N N . 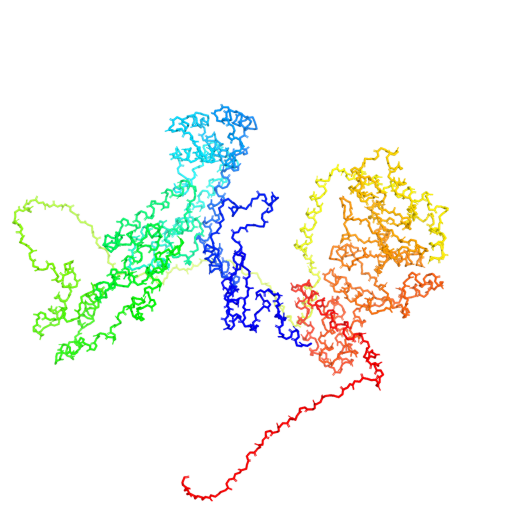LEU A 1 865 ? -27.060 -5.689 13.279 1.00 94.88 865 LEU A N 1
ATOM 6619 C CA . LEU A 1 865 ? -26.712 -5.738 11.857 1.00 94.88 865 LEU A CA 1
ATOM 6620 C C . LEU A 1 865 ? -26.293 -4.357 11.365 1.00 94.88 865 LEU A C 1
ATOM 6622 O O . LEU A 1 865 ? -25.269 -4.227 10.703 1.00 94.88 865 LEU A O 1
ATOM 6626 N N . LYS A 1 866 ? -27.058 -3.325 11.728 1.00 92.25 866 LYS A N 1
ATOM 6627 C CA . LYS A 1 866 ? -26.773 -1.935 11.374 1.00 92.25 866 LYS A CA 1
ATOM 6628 C C . LYS A 1 866 ? -25.361 -1.514 11.786 1.00 92.25 866 LYS A C 1
ATOM 6630 O O . LYS A 1 866 ? -24.673 -0.884 10.988 1.00 92.25 866 LYS A O 1
ATOM 6635 N N . ASP A 1 867 ? -24.901 -1.887 12.978 1.00 91.75 867 ASP A N 1
ATOM 6636 C CA . ASP A 1 867 ? -23.540 -1.565 13.428 1.00 91.75 867 ASP A CA 1
ATOM 6637 C C . ASP A 1 867 ? -22.470 -2.251 12.563 1.00 91.75 867 ASP A C 1
ATOM 6639 O O . ASP A 1 867 ? -21.477 -1.625 12.184 1.00 91.75 867 ASP A O 1
ATOM 6643 N N . HIS A 1 868 ? -22.695 -3.512 12.181 1.00 94.44 868 HIS A N 1
ATOM 6644 C CA . HIS A 1 868 ? -21.796 -4.242 11.282 1.00 94.44 868 HIS A CA 1
ATOM 6645 C C . HIS A 1 868 ? -21.805 -3.656 9.866 1.00 94.44 868 HIS A C 1
ATOM 6647 O O . HIS A 1 868 ? -20.745 -3.484 9.266 1.00 94.44 868 HIS A O 1
ATOM 6653 N N . VAL A 1 869 ? -22.981 -3.293 9.348 1.00 95.56 869 VAL A N 1
ATOM 6654 C CA . VAL A 1 869 ? -23.135 -2.646 8.040 1.00 95.56 869 VAL A CA 1
ATOM 6655 C C . VAL A 1 869 ? -22.444 -1.283 8.028 1.00 95.56 869 VAL A C 1
ATOM 6657 O O . VAL A 1 869 ? -21.717 -0.995 7.083 1.00 95.56 869 VAL A O 1
ATOM 6660 N N . ARG A 1 870 ? -22.583 -0.471 9.084 1.00 92.69 870 ARG A N 1
ATOM 6661 C CA . ARG A 1 870 ? -21.879 0.816 9.228 1.00 92.69 870 ARG A CA 1
ATOM 6662 C C . ARG A 1 870 ? -20.368 0.651 9.243 1.00 92.69 870 ARG A C 1
ATOM 6664 O O . ARG A 1 870 ? -19.661 1.387 8.553 1.00 92.69 870 ARG A O 1
ATOM 6671 N N . ALA A 1 871 ? -19.868 -0.320 10.006 1.00 91.94 871 ALA A N 1
ATOM 6672 C CA . ALA A 1 871 ? -18.444 -0.638 10.034 1.00 91.94 871 ALA A CA 1
ATOM 6673 C C . ALA A 1 871 ? -17.943 -1.055 8.640 1.00 91.94 871 ALA A C 1
ATOM 6675 O O . ALA A 1 871 ? -16.905 -0.568 8.188 1.00 91.94 871 ALA A O 1
ATOM 6676 N N . TRP A 1 872 ? -18.719 -1.881 7.932 1.00 94.12 872 TRP A N 1
ATOM 6677 C CA . TRP A 1 872 ? -18.414 -2.304 6.567 1.00 94.12 872 TRP A CA 1
ATOM 6678 C C . TRP A 1 872 ? -18.435 -1.141 5.571 1.00 94.12 872 TRP A C 1
ATOM 6680 O O . TRP A 1 872 ? -17.497 -0.974 4.800 1.00 94.12 872 TRP A O 1
ATOM 6690 N N . ASN A 1 873 ? -19.470 -0.301 5.604 1.00 92.81 873 ASN A N 1
ATOM 6691 C CA . ASN A 1 873 ? -19.617 0.852 4.716 1.00 92.81 873 ASN A CA 1
ATOM 6692 C C . ASN A 1 873 ? -18.521 1.906 4.949 1.00 92.81 873 ASN A C 1
ATOM 6694 O O . ASN A 1 873 ? -18.106 2.577 4.010 1.00 92.81 873 ASN A O 1
ATOM 6698 N N . THR A 1 874 ? -18.024 2.030 6.184 1.00 90.56 874 THR A N 1
ATOM 6699 C CA . THR A 1 874 ? -16.915 2.938 6.519 1.00 90.56 874 THR A CA 1
ATOM 6700 C C . THR A 1 874 ? -15.589 2.446 5.940 1.00 90.56 874 THR A C 1
ATOM 6702 O O . THR A 1 874 ? -14.803 3.240 5.428 1.00 90.56 874 THR A O 1
ATOM 6705 N N . ASN A 1 875 ? -15.298 1.147 6.065 1.00 89.50 875 ASN A N 1
ATOM 6706 C CA . ASN A 1 875 ? -14.083 0.548 5.519 1.00 89.50 875 ASN A CA 1
ATOM 6707 C C . ASN A 1 875 ? -14.251 -0.971 5.344 1.00 89.50 875 ASN A C 1
ATOM 6709 O O . ASN A 1 875 ? -13.940 -1.755 6.246 1.00 89.50 875 ASN A O 1
ATOM 6713 N N . ALA A 1 876 ? -14.707 -1.380 4.159 1.00 91.94 876 ALA A N 1
ATOM 6714 C CA . ALA A 1 876 ? -14.982 -2.781 3.841 1.00 91.94 876 ALA A CA 1
ATOM 6715 C C . ALA A 1 876 ? -13.728 -3.661 3.944 1.00 91.94 876 ALA A C 1
ATOM 6717 O O . ALA A 1 876 ? -13.800 -4.785 4.435 1.00 91.94 876 ALA A O 1
ATOM 6718 N N . ARG A 1 877 ? -12.563 -3.126 3.552 1.00 89.12 877 ARG A N 1
ATOM 6719 C CA . ARG A 1 877 ? -11.274 -3.829 3.628 1.00 89.12 877 ARG A CA 1
ATOM 6720 C C . ARG A 1 877 ? -10.909 -4.153 5.074 1.00 89.12 877 ARG A C 1
ATOM 6722 O O . ARG A 1 877 ? -10.693 -5.309 5.403 1.00 89.12 877 ARG A O 1
ATOM 6729 N N . ARG A 1 878 ? -10.956 -3.161 5.967 1.00 89.75 878 ARG A N 1
ATOM 6730 C CA . ARG A 1 878 ? -10.690 -3.356 7.401 1.00 89.75 878 ARG A CA 1
ATOM 6731 C C . ARG A 1 878 ? -11.691 -4.321 8.040 1.00 89.75 878 ARG A C 1
ATOM 6733 O O . ARG A 1 878 ? -11.306 -5.124 8.889 1.00 89.75 878 ARG A O 1
ATOM 6740 N N . ALA A 1 879 ? -12.964 -4.240 7.653 1.00 91.75 879 ALA A N 1
ATOM 6741 C CA . ALA A 1 879 ? -13.985 -5.165 8.131 1.00 91.75 879 ALA A CA 1
ATOM 6742 C C . ALA A 1 879 ? -13.666 -6.610 7.705 1.00 91.75 879 ALA A C 1
ATOM 6744 O O . ALA A 1 879 ? -13.655 -7.496 8.559 1.00 91.75 879 ALA A O 1
ATOM 6745 N N . ALA A 1 880 ? -13.307 -6.839 6.441 1.00 93.06 880 ALA A N 1
ATOM 6746 C CA . ALA A 1 880 ? -12.875 -8.145 5.947 1.00 93.06 880 ALA A CA 1
ATOM 6747 C C . ALA A 1 880 ? -11.567 -8.637 6.591 1.00 93.06 880 ALA A C 1
ATOM 6749 O O . ALA A 1 880 ? -11.512 -9.777 7.048 1.00 93.06 880 ALA A O 1
ATOM 6750 N N . ASP A 1 881 ? -10.548 -7.782 6.724 1.00 90.69 881 ASP A N 1
ATOM 6751 C CA . ASP A 1 881 ? -9.271 -8.116 7.374 1.00 90.69 881 ASP A CA 1
ATOM 6752 C C . ASP A 1 881 ? -9.478 -8.590 8.819 1.00 90.69 881 ASP A C 1
ATOM 6754 O O . ASP A 1 881 ? -8.831 -9.536 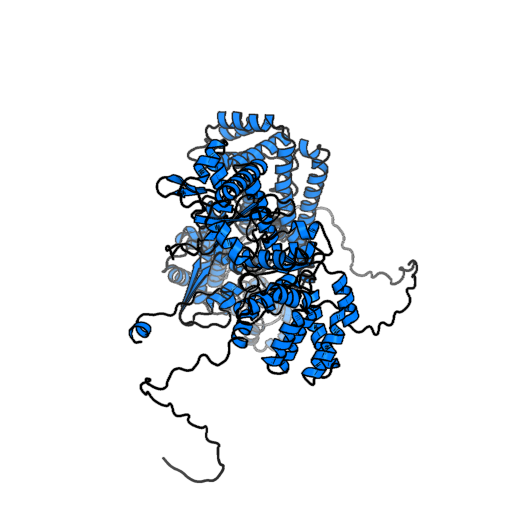9.276 1.00 90.69 881 ASP A O 1
ATOM 6758 N N . SER A 1 882 ? -10.435 -7.984 9.533 1.00 91.19 882 SER A N 1
ATOM 6759 C CA . SER A 1 882 ? -10.791 -8.404 10.891 1.00 91.19 882 SER A CA 1
ATOM 6760 C C . SER A 1 882 ? -11.354 -9.830 10.949 1.00 91.19 882 SER A C 1
ATOM 6762 O O . SER A 1 882 ? -11.126 -10.537 11.931 1.00 91.19 882 SER A O 1
ATOM 6764 N N . GLN A 1 883 ? -12.054 -10.269 9.899 1.00 93.31 883 GLN A N 1
ATOM 6765 C CA . GLN A 1 883 ? -12.584 -11.629 9.785 1.00 93.31 883 GLN A CA 1
ATOM 6766 C C . GLN A 1 883 ? -11.502 -12.603 9.317 1.00 93.31 883 GLN A C 1
ATOM 6768 O O . GLN A 1 883 ? -11.367 -13.689 9.880 1.00 93.31 883 GLN A O 1
ATOM 6773 N N . LEU A 1 884 ? -10.654 -12.185 8.371 1.00 90.75 884 LEU A N 1
ATOM 6774 C CA . LEU A 1 884 ? -9.492 -12.953 7.921 1.00 90.75 884 LEU A CA 1
ATOM 6775 C C . LEU A 1 884 ? -8.531 -13.273 9.075 1.00 90.75 884 LEU A C 1
ATOM 6777 O O . LEU A 1 884 ? -8.038 -14.398 9.170 1.00 90.75 884 LEU A O 1
ATOM 6781 N N . ALA A 1 885 ? -8.313 -12.329 9.995 1.00 87.69 885 ALA A N 1
ATOM 6782 C CA . ALA A 1 885 ? -7.497 -12.540 11.192 1.00 87.69 885 ALA A CA 1
ATOM 6783 C C . ALA A 1 885 ? -8.063 -13.623 12.133 1.00 87.69 885 ALA A C 1
ATOM 6785 O O . ALA A 1 885 ? -7.312 -14.240 12.887 1.00 87.69 885 ALA A O 1
ATOM 6786 N N . ARG A 1 886 ? -9.374 -13.891 12.067 1.00 86.06 886 ARG A N 1
ATOM 6787 C CA . ARG A 1 886 ? -10.084 -14.885 12.891 1.00 86.06 886 ARG A CA 1
ATOM 6788 C C . ARG A 1 886 ? -10.238 -16.249 12.212 1.00 86.06 886 ARG A C 1
ATOM 6790 O O . ARG A 1 886 ? -10.834 -17.154 12.795 1.00 86.06 886 ARG A O 1
ATOM 6797 N N . LEU A 1 887 ? -9.667 -16.452 11.018 1.00 83.50 887 LEU A N 1
ATOM 6798 C CA . LEU A 1 887 ? -9.701 -17.750 10.323 1.00 83.50 887 LEU A CA 1
ATOM 6799 C C . LEU A 1 887 ? -9.064 -18.885 11.141 1.00 83.50 887 LEU A C 1
ATOM 6801 O O . LEU A 1 887 ? -9.439 -20.048 10.987 1.00 83.50 887 LEU A O 1
ATOM 6805 N N . HIS A 1 888 ? -8.122 -18.575 12.036 1.00 77.38 888 HIS A N 1
ATOM 6806 C CA . HIS A 1 888 ? -7.563 -19.582 12.939 1.00 77.38 888 HIS A CA 1
ATOM 6807 C C . HIS A 1 888 ? -8.630 -20.173 13.876 1.00 77.38 888 HIS A C 1
ATOM 6809 O O . HIS A 1 888 ? -8.673 -21.388 14.067 1.00 77.38 888 HIS A O 1
ATOM 6815 N N . ASP A 1 889 ? -9.541 -19.343 14.384 1.00 81.56 889 ASP A N 1
ATOM 6816 C CA . ASP A 1 889 ? -10.630 -19.786 15.258 1.00 81.56 889 ASP A CA 1
ATOM 6817 C C . ASP A 1 889 ? -11.630 -20.655 14.484 1.00 81.56 889 ASP A C 1
ATOM 6819 O O . ASP A 1 889 ? -12.182 -21.612 15.024 1.00 81.56 889 ASP A O 1
ATOM 6823 N N . VAL A 1 890 ? -11.833 -20.363 13.193 1.00 78.06 890 VAL A N 1
ATOM 6824 C CA . VAL A 1 890 ? -12.634 -21.202 12.284 1.00 78.06 890 VAL A CA 1
ATOM 6825 C C . VAL A 1 890 ? -12.022 -22.591 12.172 1.00 78.06 890 VAL A C 1
ATOM 6827 O O . VAL A 1 890 ? -12.727 -23.591 12.301 1.00 78.06 890 VAL A O 1
ATOM 6830 N N . LYS A 1 891 ? -10.700 -22.668 11.972 1.00 79.12 891 LYS A N 1
ATOM 6831 C CA . LYS A 1 891 ? -9.991 -23.947 11.907 1.00 79.12 891 LYS A CA 1
ATOM 6832 C C . LYS A 1 891 ? -10.217 -24.751 13.184 1.00 79.12 891 LYS A C 1
ATOM 6834 O O . LYS A 1 891 ? -10.534 -25.932 13.090 1.00 79.12 891 LYS A O 1
ATOM 6839 N N . GLN A 1 892 ? -10.107 -24.123 14.353 1.00 80.50 892 GLN A N 1
ATOM 6840 C CA . GLN A 1 892 ? -10.357 -24.797 15.630 1.00 80.50 892 GLN A CA 1
ATOM 6841 C C . GLN A 1 892 ? -11.804 -25.299 15.754 1.00 80.50 892 GLN A C 1
ATOM 6843 O O . GLN A 1 892 ? -12.004 -26.428 16.189 1.00 80.50 892 GLN A O 1
ATOM 6848 N N . ARG A 1 893 ? -12.803 -24.520 15.312 1.00 83.25 893 ARG A N 1
ATOM 6849 C CA . ARG A 1 893 ? -14.224 -24.926 15.332 1.00 83.25 893 ARG A CA 1
ATOM 6850 C C . ARG A 1 893 ? -14.560 -26.067 14.376 1.00 83.25 893 ARG A C 1
ATOM 6852 O O . ARG A 1 893 ? -15.384 -26.912 14.700 1.00 83.25 893 ARG A O 1
ATOM 6859 N N . LEU A 1 894 ? -13.946 -26.074 13.194 1.00 80.12 894 LEU A N 1
ATOM 6860 C CA . LEU A 1 894 ? -14.212 -27.056 12.140 1.00 80.12 894 LEU A CA 1
ATOM 6861 C C . LEU A 1 894 ? -13.373 -28.336 12.262 1.00 80.12 894 LEU A C 1
ATOM 6863 O O . LEU A 1 894 ? -13.589 -29.272 11.487 1.00 80.12 894 LEU A O 1
ATOM 6867 N N . THR A 1 895 ? -12.410 -28.378 13.187 1.00 75.69 895 THR A N 1
ATOM 6868 C CA . THR A 1 895 ? -11.659 -29.598 13.496 1.00 75.69 895 THR A CA 1
ATOM 6869 C C . THR A 1 895 ? -12.517 -30.458 14.433 1.00 75.69 895 THR A C 1
ATOM 6871 O O . THR A 1 895 ? -12.888 -29.982 15.505 1.00 75.69 895 THR A O 1
ATOM 6874 N N . PRO A 1 896 ? -12.874 -31.702 14.068 1.00 56.44 896 PRO A N 1
ATOM 6875 C CA . PRO A 1 896 ? -13.665 -32.565 14.941 1.00 56.44 896 PRO A CA 1
ATOM 6876 C C . PRO A 1 896 ? -12.971 -32.793 16.293 1.00 56.44 896 PRO A C 1
ATOM 6878 O O . PRO A 1 896 ? -11.761 -33.006 16.344 1.00 56.44 896 PRO A O 1
ATOM 6881 N N . ALA A 1 897 ? -13.737 -32.845 17.384 1.00 41.50 897 ALA A N 1
ATOM 6882 C CA . ALA A 1 897 ? -13.246 -33.148 18.735 1.00 41.50 897 ALA A CA 1
ATOM 6883 C C . ALA A 1 897 ? -12.795 -34.622 18.944 1.00 41.50 897 ALA A C 1
ATOM 6885 O O . ALA A 1 897 ? -12.637 -35.063 20.079 1.00 41.50 897 ALA A O 1
ATOM 6886 N N . GLU A 1 898 ? -12.564 -35.392 17.876 1.00 31.80 898 GLU A N 1
ATOM 6887 C CA . GLU A 1 898 ? -12.318 -36.846 17.909 1.00 31.80 898 GLU A CA 1
ATOM 6888 C C . GLU A 1 898 ? -10.899 -37.265 17.461 1.00 31.80 898 GLU A C 1
ATOM 6890 O O . GLU A 1 898 ? -10.686 -38.398 17.043 1.00 31.80 898 GLU A O 1
ATOM 6895 N N . GLU A 1 899 ? -9.889 -36.403 17.623 1.00 33.22 899 GLU A N 1
ATOM 6896 C CA . GLU A 1 899 ? -8.462 -36.795 17.549 1.00 33.22 899 GLU A CA 1
ATOM 6897 C C . GLU A 1 899 ? -7.779 -36.840 18.933 1.00 33.22 899 GLU A C 1
ATOM 6899 O O . GLU A 1 899 ? -6.584 -36.598 19.078 1.00 33.22 899 GLU A O 1
ATOM 6904 N N . THR A 1 900 ? -8.528 -37.197 19.984 1.00 31.66 900 THR A N 1
ATOM 6905 C CA . THR A 1 900 ? -7.961 -37.598 21.289 1.00 31.66 900 THR A CA 1
ATOM 6906 C C . THR A 1 900 ? -8.447 -38.986 21.714 1.00 31.66 900 THR A C 1
ATOM 6908 O O . THR A 1 900 ? -9.048 -39.184 22.765 1.00 31.66 900 THR A O 1
ATOM 6911 N N . HIS A 1 901 ? -8.134 -39.997 20.905 1.00 31.52 901 HIS A N 1
ATOM 6912 C CA . HIS A 1 901 ? -8.038 -41.376 21.385 1.00 31.52 901 HIS A CA 1
ATOM 6913 C C . HIS A 1 901 ? -6.570 -41.817 21.415 1.00 31.52 901 HIS A C 1
ATOM 6915 O O . HIS A 1 901 ? -6.120 -42.624 20.608 1.00 31.52 901 HIS A O 1
ATOM 6921 N N . GLU A 1 902 ? -5.823 -41.302 22.397 1.00 29.41 902 GLU A N 1
ATOM 6922 C CA . GLU A 1 902 ? -4.687 -42.046 22.944 1.00 29.41 902 GLU A CA 1
ATOM 6923 C C . GLU A 1 902 ? -5.241 -43.173 23.828 1.00 29.41 902 GLU A C 1
ATOM 6925 O O . GLU A 1 902 ? -5.952 -42.946 24.810 1.00 29.41 902 GLU A O 1
ATOM 6930 N N . THR A 1 903 ? -4.929 -44.411 23.455 1.00 30.14 903 THR A N 1
ATOM 6931 C CA . THR A 1 903 ? -5.150 -45.628 24.242 1.00 30.14 903 THR A CA 1
ATOM 6932 C C . THR A 1 903 ? -4.619 -45.483 25.679 1.00 30.14 903 THR A C 1
ATOM 6934 O O . THR A 1 903 ? -3.484 -45.041 25.864 1.00 30.14 903 THR A O 1
ATOM 6937 N N . PRO A 1 904 ? -5.373 -45.906 26.715 1.00 32.31 904 PRO A N 1
ATOM 6938 C CA . PRO A 1 904 ? -4.960 -45.791 28.110 1.00 32.31 904 PRO A CA 1
ATOM 6939 C C . PRO A 1 904 ? -3.990 -46.921 28.480 1.00 32.31 904 PRO A C 1
ATOM 6941 O O . PRO A 1 904 ? -4.369 -47.893 29.129 1.00 32.31 904 PRO A O 1
ATOM 6944 N N . ALA A 1 905 ? -2.737 -46.819 28.045 1.00 33.53 905 ALA A N 1
ATOM 6945 C CA . ALA A 1 905 ? -1.662 -47.712 28.472 1.00 33.53 905 ALA A CA 1
ATOM 6946 C C . ALA A 1 905 ? -0.294 -47.042 28.277 1.00 33.53 905 ALA A C 1
ATOM 6948 O O . ALA A 1 905 ? 0.469 -47.461 27.423 1.00 33.53 905 ALA A O 1
ATOM 6949 N N . ASP A 1 906 ? -0.050 -45.948 29.002 1.00 38.59 906 ASP A N 1
ATOM 6950 C CA . ASP A 1 906 ? 1.260 -45.548 29.552 1.00 38.59 906 ASP A CA 1
ATOM 6951 C C . ASP A 1 906 ? 1.254 -44.051 29.884 1.00 38.59 906 ASP A C 1
ATOM 6953 O O . ASP A 1 906 ? 1.640 -43.197 29.090 1.00 38.59 906 ASP A O 1
ATOM 6957 N N . ARG A 1 907 ? 0.848 -43.712 31.112 1.00 32.19 907 ARG A N 1
ATOM 6958 C CA . ARG A 1 907 ? 1.331 -42.495 31.779 1.00 32.19 907 ARG A CA 1
ATOM 6959 C C . ARG A 1 907 ? 1.700 -42.828 33.227 1.00 32.19 907 ARG A C 1
ATOM 6961 O O . ARG A 1 907 ? 0.842 -43.329 33.958 1.00 32.19 907 ARG A O 1
ATOM 6968 N N . PRO A 1 908 ? 2.947 -42.571 33.661 1.00 33.59 908 PRO A N 1
ATOM 6969 C CA . PRO A 1 908 ? 3.338 -42.727 35.054 1.00 33.59 908 PRO A CA 1
ATOM 6970 C C . PRO A 1 908 ? 2.746 -41.602 35.921 1.00 33.59 908 PRO A C 1
ATOM 6972 O O . PRO A 1 908 ? 2.653 -40.447 35.510 1.00 33.59 908 PRO A O 1
ATOM 6975 N N . GLN A 1 909 ? 2.325 -41.980 37.128 1.00 40.81 909 GLN A N 1
ATOM 6976 C CA . GLN A 1 909 ? 1.703 -41.135 38.151 1.00 40.81 909 GLN A CA 1
ATOM 6977 C C . GLN A 1 909 ? 2.645 -40.040 38.679 1.00 40.81 909 GLN A C 1
ATOM 6979 O O . GLN A 1 909 ? 3.775 -40.345 39.055 1.00 40.81 909 GLN A O 1
ATOM 6984 N N . ALA A 1 910 ? 2.131 -38.816 38.861 1.00 30.58 910 ALA A N 1
ATOM 6985 C CA . ALA A 1 910 ? 2.659 -37.869 39.847 1.00 30.58 910 ALA A CA 1
ATOM 6986 C C . ALA A 1 910 ? 1.599 -36.848 40.328 1.00 30.58 910 ALA A C 1
ATOM 6988 O O . ALA A 1 910 ? 1.094 -36.044 39.556 1.00 30.58 910 ALA A O 1
ATOM 6989 N N . ALA A 1 911 ? 1.316 -36.941 41.633 1.00 32.53 911 ALA A N 1
ATOM 6990 C CA . ALA A 1 911 ? 0.907 -35.937 42.627 1.00 32.53 911 ALA A CA 1
ATOM 6991 C C . ALA A 1 911 ? -0.216 -34.903 42.348 1.00 32.53 911 ALA A C 1
ATOM 6993 O O . ALA A 1 911 ? -0.067 -33.924 41.627 1.00 32.53 911 ALA A O 1
ATOM 6994 N N . THR A 1 912 ? -1.297 -35.069 43.113 1.00 29.05 912 THR A N 1
ATOM 6995 C CA . THR A 1 912 ? -2.406 -34.139 43.382 1.00 29.05 912 THR A CA 1
ATOM 6996 C C . THR A 1 912 ? -1.972 -32.910 44.205 1.00 29.05 912 THR A C 1
ATOM 6998 O O . THR A 1 912 ? -1.347 -33.106 45.250 1.00 29.05 912 THR A O 1
ATOM 7001 N N . PRO A 1 913 ? -2.384 -31.670 43.866 1.00 31.12 913 PRO A N 1
ATOM 7002 C CA . PRO A 1 913 ? -2.374 -30.554 44.804 1.00 31.12 913 PRO A CA 1
ATOM 7003 C C . PRO A 1 913 ? -3.759 -30.340 45.441 1.00 31.12 913 PRO A C 1
ATOM 7005 O O . PRO A 1 913 ? -4.791 -30.264 44.775 1.00 31.12 913 PRO A O 1
ATOM 7008 N N . THR A 1 914 ? -3.751 -30.253 46.767 1.00 27.31 914 THR A N 1
ATOM 7009 C CA . THR A 1 914 ? -4.874 -29.945 47.660 1.00 27.31 914 THR A CA 1
ATOM 7010 C C . THR A 1 914 ? -5.332 -28.490 47.493 1.00 27.31 914 THR A C 1
ATOM 7012 O O . THR A 1 914 ? -4.517 -27.578 47.588 1.00 27.31 914 THR A O 1
ATOM 7015 N N . ILE A 1 915 ? -6.637 -28.261 47.306 1.00 30.69 915 ILE A N 1
ATOM 7016 C CA . ILE A 1 915 ? -7.270 -26.931 47.377 1.00 30.69 915 ILE A CA 1
ATOM 7017 C C . ILE A 1 915 ? -7.781 -26.717 48.809 1.00 30.69 915 ILE A C 1
ATOM 7019 O O . ILE A 1 915 ? -8.732 -27.378 49.234 1.00 30.69 915 ILE A O 1
ATOM 7023 N N . GLU A 1 916 ? -7.171 -25.793 49.554 1.00 28.20 916 GLU A N 1
ATOM 7024 C CA . GLU A 1 916 ? -7.700 -25.317 50.837 1.00 28.20 916 GLU A CA 1
ATOM 7025 C C . GLU A 1 916 ? -8.837 -24.306 50.630 1.00 28.20 916 GLU A C 1
ATOM 7027 O O . GLU A 1 916 ? -8.732 -23.331 49.886 1.00 28.20 916 GLU A O 1
ATOM 7032 N N . ARG A 1 917 ? -9.953 -24.570 51.316 1.00 28.89 917 ARG A N 1
ATOM 7033 C CA . ARG A 1 917 ? -11.150 -23.730 51.390 1.00 28.89 917 ARG A CA 1
ATOM 7034 C C . ARG A 1 917 ? -10.966 -22.612 52.419 1.00 28.89 917 ARG A C 1
ATOM 7036 O O . ARG A 1 917 ? -10.595 -22.868 53.560 1.00 28.89 917 ARG A O 1
ATOM 7043 N N . ILE A 1 918 ? -11.367 -21.404 52.037 1.00 31.77 918 ILE A N 1
ATOM 7044 C CA . ILE A 1 918 ? -11.590 -20.244 52.914 1.00 31.77 918 ILE A CA 1
ATOM 7045 C C . ILE A 1 918 ? -12.666 -20.588 53.968 1.00 31.77 918 ILE A C 1
ATOM 7047 O O . ILE A 1 918 ? -13.765 -20.986 53.568 1.00 31.77 918 ILE A O 1
ATOM 7051 N N . PRO A 1 919 ? -12.433 -20.407 55.286 1.00 34.25 919 PRO A N 1
ATOM 7052 C CA . PRO A 1 919 ? -13.480 -20.578 56.283 1.00 34.25 919 PRO A CA 1
ATOM 7053 C C . PRO A 1 919 ? -14.136 -19.248 56.685 1.00 34.25 919 PRO A C 1
ATOM 7055 O O . PRO A 1 919 ? -13.496 -18.249 57.012 1.00 34.25 919 PRO A O 1
ATOM 7058 N N . THR A 1 920 ? -15.464 -19.284 56.696 1.00 31.14 920 THR A N 1
ATOM 7059 C CA . THR A 1 920 ? -16.403 -18.291 57.225 1.00 31.14 920 THR A CA 1
ATOM 7060 C C . THR A 1 920 ? -16.319 -18.154 58.754 1.00 31.14 920 THR A C 1
ATOM 7062 O O . THR A 1 920 ? -16.249 -19.155 59.466 1.00 31.14 920 THR A O 1
ATOM 7065 N N . ARG A 1 921 ? -16.400 -16.915 59.267 1.00 30.88 921 ARG A N 1
ATOM 7066 C CA . ARG A 1 921 ? -16.507 -16.569 60.704 1.00 30.88 921 ARG A CA 1
ATOM 7067 C C . ARG A 1 921 ? -17.773 -17.138 61.375 1.00 30.88 921 ARG A C 1
ATOM 7069 O O . ARG A 1 921 ? -18.846 -17.037 60.783 1.00 30.88 921 ARG A O 1
ATOM 7076 N N . PRO A 1 922 ? -17.696 -17.519 62.665 1.00 37.25 922 PRO A N 1
ATOM 7077 C CA . PRO A 1 922 ? -18.819 -17.453 63.600 1.00 37.25 922 PRO A CA 1
ATOM 7078 C C . PRO A 1 922 ? -18.582 -16.428 64.731 1.00 37.25 922 PRO A C 1
ATOM 7080 O O . PRO A 1 922 ? -17.446 -16.103 65.077 1.00 37.25 922 PRO A O 1
ATOM 7083 N N . GLY A 1 923 ? -19.675 -15.879 65.272 1.00 30.27 923 GLY A N 1
ATOM 7084 C CA . GLY A 1 923 ? -19.685 -14.834 66.306 1.00 30.27 923 GLY A CA 1
ATOM 7085 C C . GLY A 1 923 ? -19.558 -15.322 67.760 1.00 30.27 923 GLY A C 1
ATOM 7086 O O . GLY A 1 923 ? -19.692 -16.512 68.016 1.00 30.27 923 GLY A O 1
ATOM 7087 N N . HIS A 1 924 ? -19.307 -14.336 68.645 1.00 31.38 924 HIS A N 1
ATOM 7088 C CA . HIS A 1 924 ? -19.522 -14.199 70.111 1.00 31.38 924 HIS A CA 1
ATOM 7089 C C . HIS A 1 924 ? -19.513 -15.463 71.004 1.00 31.38 924 HIS A C 1
ATOM 7091 O O . HIS A 1 924 ? -20.238 -16.411 70.750 1.00 31.38 924 HIS A O 1
ATOM 7097 N N . ASP A 1 925 ? -18.800 -15.551 72.138 1.00 31.62 925 ASP A N 1
ATOM 7098 C CA . ASP A 1 925 ? -18.670 -14.624 73.290 1.00 31.62 925 ASP A CA 1
ATOM 7099 C C . ASP A 1 925 ? -17.508 -15.117 74.239 1.00 31.62 925 ASP A C 1
ATOM 7101 O O . ASP A 1 925 ? -16.690 -15.917 73.786 1.00 31.62 925 ASP A O 1
ATOM 7105 N N . PRO A 1 926 ? -17.333 -14.705 75.519 1.00 50.66 926 PRO A N 1
ATOM 7106 C CA . PRO A 1 926 ? -16.250 -13.846 76.003 1.00 50.66 926 PRO A CA 1
ATOM 7107 C C . PRO A 1 926 ? -15.292 -14.525 77.018 1.00 50.66 926 PRO A C 1
ATOM 7109 O O . PRO A 1 926 ? -15.485 -15.664 77.435 1.00 50.66 926 PRO A O 1
ATOM 7112 N N . ARG A 1 927 ? -14.359 -13.711 77.546 1.00 33.03 927 ARG A N 1
ATOM 7113 C CA . ARG A 1 927 ? -13.558 -13.834 78.795 1.00 33.03 927 ARG A CA 1
ATOM 7114 C C . ARG A 1 927 ? -12.072 -14.171 78.606 1.00 33.03 927 ARG A C 1
ATOM 7116 O O . ARG A 1 927 ? -11.699 -15.301 78.346 1.00 33.03 927 ARG A O 1
ATOM 7123 N N . GLY A 1 928 ? -11.244 -13.206 79.015 1.00 30.08 928 GLY A N 1
ATOM 7124 C CA . GLY A 1 928 ? -10.365 -13.433 80.166 1.00 30.08 928 GLY A CA 1
ATOM 7125 C C . GLY A 1 928 ? -8.874 -13.666 79.905 1.00 30.08 928 GLY A C 1
ATOM 7126 O O . GLY A 1 928 ? -8.455 -14.789 79.694 1.00 30.08 928 GLY A O 1
ATOM 7127 N N . ARG A 1 929 ? -8.099 -12.590 80.114 1.00 35.62 929 ARG A N 1
ATOM 7128 C CA . ARG A 1 929 ? -6.801 -12.513 80.822 1.00 35.62 929 ARG A CA 1
ATOM 7129 C C . ARG A 1 929 ? -5.733 -13.594 80.553 1.00 35.62 929 ARG A C 1
ATOM 7131 O O . ARG A 1 929 ? -5.824 -14.692 81.083 1.00 35.62 929 ARG A O 1
ATOM 7138 N N . GLY A 1 930 ? -4.569 -13.118 80.107 1.00 35.59 930 GLY A N 1
ATOM 7139 C CA . GLY A 1 930 ? -3.353 -13.247 80.916 1.00 35.59 930 GLY A CA 1
ATOM 7140 C C . GLY A 1 930 ? -2.138 -13.893 80.250 1.00 35.59 930 GLY A C 1
ATOM 7141 O O . GLY A 1 930 ? -2.156 -15.088 79.984 1.00 35.59 930 GLY A O 1
ATOM 7142 N N . ARG A 1 931 ? -1.066 -13.087 80.239 1.00 33.91 931 ARG A N 1
ATOM 7143 C CA . ARG A 1 931 ? 0.359 -13.357 79.974 1.00 33.91 931 ARG A CA 1
ATOM 7144 C C . ARG A 1 931 ? 0.827 -13.290 78.532 1.00 33.91 931 ARG A C 1
ATOM 7146 O O . ARG A 1 931 ? 0.296 -14.034 77.689 1.00 33.91 931 ARG A O 1
#

pLDDT: mean 79.31, std 18.91, range [27.31, 98.5]

Secondary structure (DSSP, 8-state):
-HHHHHH--------TTTTTT--EEEEEEEE-S---HHHHHHHHTSEEEEEEEEE--S----TT----HHHHSPPPHHHHHHHHHH-------HHHHHHHHT-HHHHHHHHHHHHHHHHHHHHHHHS-HHHHHHHHHHHHHHSTTGGGSTTHHHHHHHHHHHHHTT--HHHHHHHHHHTS---S-S-HHHHHHHHHHTT---B-SSTTSBPPPHHHHSSTTHHHHHHHHHHHHHHHHHHHHHHHHTTS---HHHHTSSS---HHHHHHHHHHHHHHT--TT--STT-SPP-SHHHHHHHHHHHHHHHHT--HHHHHHHHHHHHH-GGGGG-TTHHHHHHHHHHHHHTT--HHHHHHHHHSSPPPSSSHHHHHHHHHHTTS-HHHHHT----HHHHHHHHHHHHGGGHHHHHTSTTHHHHHHHHHHHHHTT--HHHHHTTS-S--HHHHHHHHHHHHH--S-TTSSS--PPPPS-TTSS-----------S--PPPS-----------PPP-------HHHHHHHHHHH--PPPPHHHHHHHHHHHHHHHT-SS-HHHHHHHHHHHHHHHHHHHTTSHHHHHHHHHHSS--TT-TTT--EEE-SSSSHHHHHHHHTT--HHHHHHTTSEEE-TTS-EEES--SEEEEEEE-TT--EEEEEEEEPTT---TTS-SEEE--SBTTB-GGG-EEE-HHHHHH-TTSEEEE-SSHHHHHHHHHHTTTSEEEEEESSSPPPHHHHHHHHTTTSPPEE---SSHHHHHHHHHHHHHHGGGT---EE--PPTT--HHHHHHTT-HHHHHHHHHS-EEHHHHHHHHHHHHS-HHHHHHHHHHHHHHS-GGGHHHHHHHHHHHHT--HHHHHHHHHHHHHHHHH-HHHHHHHHHTTHHHHHHHHS-TT-----SS------PPP-PPPPPP----------

Sequence (931 aa):
ADYVAEHVELGYASTIHTAQGISVDTTHGVLSGGESRQLLYTMMTRGREANHAYLAVVSDGNEHTTFAPETVSPLTPTDMLEKILGRDDTPVSATTQTRIAADPATQLADATRRYADAIGVAAAQIADPDLLRHLTRRINAMVPGITDCDAWPTLVNRLLLIAADGRDPFAETQHALTSSPLGEARDEASVLVARLETRTRDRGPLPWLPGIPTRLADHPTWGPYLSARSTLVGALADHVRQATLTGASQPAWVRSSSWTPPLSLVADVEVFRAATGVDAADLRPTGDPQFQRTIRRYQTGLDRRLREDHSPALAEWGPVLADLSATITADPYLPQLARQLGYLSSHGTQVRPLLDAASVQPLPDDHPAAALWWRIAGQLDHAQRTGQRRTPDQWLPELTQQLGVHAAAMQASPWWVTLVDAVDRGLQRGWPLDALISPHPVGDIQTLIEDVTRLADSHDTPADALETEAPPADLWDDWTPANPILVANPHEQPDPGELAASEPADVPEPPLEWDGDDLTVEALIRTGLRLDADPADTIRLLDQADQWHDSPASQERLELVNELTARFYQHTFTRSWARAYLTDRFGVDVHDHPDLRPGLAPAGWTNLVDHLRGHGITDQEMLTAGVASTARNGNLIDRFRDRVMLPIQDADHRVLGFVGRRNPTSTDERAPKYLNTPDTPLFHKGNQLYGATHLLTADPTRIPVLAEGPMDAHAITLASHGRYIGLAPLGTSLTNLQATQLASLDRSPIIATDADLAGRLAAERDYWMLTPHGLDPRYAILNPGTDPAELLATGQAAALNHALTQAGPLADVLINERISNLPTPDAALGALAVLAAQPPDRWEDGVQALGDRLGLPAGFLRGTLKDHVRAWNTNARRAADSQLARLHDVKQRLTPAEETHETPADRPQAATPTIERIPTRPGHDPRGRGR

Foldseek 3Di:
DCCCVPPPDPDDDDALVVCAPAADQEAEEEAELPAALVSVVSQQPRHPNYGHYHYPQAPPPDPPPPDDVCNVPTDDPVNSVVSRHLHDPPDDDPVVVVVCVVQLLQVLQVLLVCLQVLLLVLLVVPDDPVNLVVCVVVVCVVPPPLCVFPCNVVLSSLLSLCVLLVHHSNVLLVVLCVVDDLPPDPHSSVSSSLSSLVPQPAAALDQLGHHRRPNQCPDPPRNVVSVVSRVSSNVSLVVLLVCQVVPVDQQPLQVPDPDHPDSNLLSLLSSQCSNNVPRSPDNQSNPDQDDRNSNNVVSVVSLCSVPVVDDPLCVVCVVVQCVLDVLLNVASCNSVLSVLLVVCVLQVHDSVVLQVVLSPDPADSHNSSVSSLVSSLVVDDPCSNVVDQPDCVRCVVVVLVVLPPCSVVLVPDPCVVLLSVLLSLQVNVSHDSCNLQPPDDPDDPVVSSVSSNVNSPDPDDPVRPPDDDDDDDDPDPDDDDDDDDDDDDDDDDDDPDDDDDDDDDDDDDDDDPPPDQVLVVLLVLVVPDAADDDPVVVVVVVVLVVLQVPQPDHPVLLLVLLVLLLVQFLVQQPPDPLQVVLCLLQVHRCSPPPQFSKGFAAADWCPSVVSVVVVVRDPSSCVQSQQWDADPVRDITGPAYQFTWTFAADLVRGGLWIKTAHDPPDPPPVDDRIDTRDDHSRDDLLQGKGWSVNLLVVDVQAAEEEEADNLLQVLLCSLQVNSYGYIHRPNDQHHLNNLVVVLVSVHAHEYFYFQDLVSLLSLLLVLLSNLLSVHQYWYQHDDHRDHSSRCSSVVNSVRSVVSVVPTGGVLVVQLVLLLVQHDLVRSLLRSLLSLLSHNSVSNLVSLVVSCVSSVHDSVVSSVSSSVSNVVCSVPVNVSSVVVVVCSVVVSVRPDDPPPPPDDPDDDDDDDDDDDDDDDDDDDDDDDDDDD